Protein 6GV6 (pdb70)

Radius of gyration: 10.02 Å; Cα contacts (8 Å, |Δi|>4): 82; chains: 1; bounding box: 26×26×24 Å

Solvent-accessible surface area: 4052 Å² total; per-residue (Å²): 151,153,97,141,6,32,13,114,95,7,149,36,164,13,44,108,183,147,61,75,97,73,142,60,87,22,18,19,14,112,2,0,3,91,105,26,90,131,57,81,82,9,110,30,140,118,31,103,4,92,178,136

Sequence (52 aa):
NELRCGCPDCHCKVDPERVFNHDGEAYCSQACAEQHPNGEPCPAPDCHCERSNELRCGCPDCHCKVDPERVFNHDGEAYCSQACAEQHPNGEPCPAPDCHCERSNELRCGCPDCHCKVDPERVFNHDGEAYCSQACAEQHPNGEPCPAPDCHCERSNELRCGCPDCHCKVDPERVFNHDGEAYCSQACAEQHPNGEPCPAPDCHCERSNELRCGCPDCHCKVDPERVFNHDGEAYCSQACAEQHPNGEPCPAPDCHCERSNELRCGCPDCHCKVDPERVFNHDGEAYCSQACAEQHPNGEPCPAPDCHCERSNELRCGCPDCHCKVDPERVFNHDGEAYCSQACAEQHPNGEPCPAPDCHCERSNELRCGCPDCHCKVDPERVFNHDGEAYCSQACAEQHPNGEPCPAPDCHCERSNELRCGCPDCHCKVDPERVFNHDGEAYCSQACAEQHPNGEPCPAPDCHCERSNELRCGCPDCHCKVDPERVFNHDGEAYCSQACAEQHPNGEPCPAPDCHCERSNELRCGCPDCHCKVDPERVFNHDGEAYCSQACAEQHPNGEPCPAPDCHCERSNELRCGCPDCHCKVDPERVFNHDGEAYCSQACAEQHPNGEPCPAPDCHCERSNELRCGCPDCHCKVDPERVFNHDGEAYCSQACAEQHPNGEPCPAPDCHCERSNELRCGCPDCHCKVDPERVFNHDGEAYCSQACAEQHPNGEPCPAPDCHCERSNELRCGCPDCHCKVDPERVFNHDGEAYCSQACAEQHPNGEPCPAPDCHCERSNELRCGCPDCHCKVDPERVFNHDGEAYCSQACAEQHPNGEPCPAPDCHCERSNELRCGCPDCHCKVDPERVFNHDGEAYCSQACAEQHPNGEPCPAPDCHCERSNELRCGCPDCHCKVDPERVFNHDGEAYCSQACAEQHPNGEPCPAPDCHCERSNELRCGCPDCHCKVDPERVFNHDGEAYCSQACAEQHPNGEPCPAPDCHCERSNELRCGCPDCHCKVDPERVFNHDGEAYCSQACAEQHPNGEPCPAPDCHCERS

Foldseek 3Di:
DQFAAPFPFGGPDADPVRWDAAPNGTHRDVCVNVPNPVVDDDPDPPTCTPVD

Nearest PDB structures (foldseek):
  6gv6-assembly1_A  TM=9.788E-01  e=1.077E-09  Pseudomonas fluorescens Q2-87
  6gw8-assembly1_A  TM=8.543E-01  e=1.433E-07  Pseudomonas fluorescens Q2-87
  6grv-assembly1_A  TM=7.985E-01  e=1.243E-07  Pseudomonas fluorescens Q2-87
  6gv7-assembly1_A  TM=8.516E-01  e=5.508E-07  Pseudomonas fluorescens Q2-87
  2d8y-assembly1_A  TM=5.359E-01  e=3.754E+00  Homo sapiens

Structure (mmCIF, N/CA/C/O backbone):
data_6GV6
#
_entry.id   6GV6
#
loop_
_entity.id
_entity.type
_entity.pdbx_description
1 polymer metallothionein
2 non-polymer 'CADMIUM ION'
#
loop_
_atom_site.group_PDB
_atom_site.id
_atom_site.type_symbol
_atom_site.label_atom_id
_atom_site.label_alt_id
_atom_site.label_comp_id
_atom_site.label_asym_id
_atom_site.label_entity_id
_atom_site.label_seq_id
_atom_site.pdbx_PDB_ins_code
_atom_site.Cartn_x
_atom_site.Cartn_y
_atom_site.Cartn_z
_atom_site.occupancy
_atom_site.B_iso_or_equiv
_atom_site.auth_seq_id
_atom_site.auth_comp_id
_atom_site.auth_asym_id
_atom_site.auth_atom_id
_atom_site.pdbx_PDB_model_num
ATOM 1 N N . ASN A 1 1 ? 12.245 5.558 -9.675 1.00 0.00 1 ASN A N 1
ATOM 2 C CA . ASN A 1 1 ? 11.577 5.390 -10.997 1.00 0.00 1 ASN A CA 1
ATOM 3 C C . ASN A 1 1 ? 10.202 4.752 -10.835 1.00 0.00 1 ASN A C 1
ATOM 4 O O . ASN A 1 1 ? 9.448 4.635 -11.807 1.00 0.00 1 ASN A O 1
ATOM 14 N N . GLU A 1 2 ? 9.885 4.359 -9.590 1.00 0.00 2 GLU A N 1
ATOM 15 C CA . GLU A 1 2 ? 8.630 3.680 -9.257 1.00 0.00 2 GLU A CA 1
ATOM 16 C C . GLU A 1 2 ? 8.605 2.276 -9.866 1.00 0.00 2 GLU A C 1
ATOM 17 O O . GLU A 1 2 ? 8.570 2.120 -11.088 1.00 0.00 2 GLU A O 1
ATOM 29 N N . LEU A 1 3 ? 8.637 1.256 -9.002 1.00 0.00 3 LEU A N 1
ATOM 30 C CA . LEU A 1 3 ? 8.666 -0.134 -9.455 1.00 0.00 3 LEU A CA 1
ATOM 31 C C . LEU A 1 3 ? 7.479 -0.427 -10.355 1.00 0.00 3 LEU A C 1
ATOM 32 O O . LEU A 1 3 ? 6.318 -0.398 -9.919 1.00 0.00 3 LEU A O 1
ATOM 48 N N . ARG A 1 4 ? 7.781 -0.706 -11.602 1.00 0.00 4 ARG A N 1
ATOM 49 C CA . ARG A 1 4 ? 6.780 -0.920 -12.612 1.00 0.00 4 ARG A CA 1
ATOM 50 C C . ARG A 1 4 ? 7.011 -2.243 -13.326 1.00 0.00 4 ARG A C 1
ATOM 51 O O . ARG A 1 4 ? 8.132 -2.753 -13.365 1.00 0.00 4 ARG A O 1
ATOM 72 N N . CYS A 1 5 ? 5.952 -2.794 -13.873 1.00 0.00 5 CYS A N 1
ATOM 73 C CA . CYS A 1 5 ? 6.026 -4.047 -14.591 1.00 0.00 5 CYS A CA 1
ATOM 74 C C . CYS A 1 5 ? 6.556 -3.799 -16.011 1.00 0.00 5 CYS A C 1
ATOM 75 O O . CYS A 1 5 ? 6.256 -2.770 -16.618 1.00 0.00 5 CYS A O 1
ATOM 82 N N . GLY A 1 6 ? 7.369 -4.728 -16.516 1.00 0.00 6 GLY A N 1
ATOM 83 C CA . GLY A 1 6 ? 7.933 -4.602 -17.855 1.00 0.00 6 GLY A CA 1
ATOM 84 C C . GLY A 1 6 ? 6.894 -4.459 -18.970 1.00 0.00 6 GLY A C 1
ATOM 85 O O . GLY A 1 6 ? 7.192 -3.880 -20.016 1.00 0.00 6 GLY A O 1
ATOM 89 N N . CYS A 1 7 ? 5.684 -4.988 -18.762 1.00 0.00 7 CYS A N 1
ATOM 90 C CA . CYS A 1 7 ? 4.632 -4.885 -19.776 1.00 0.00 7 CYS A CA 1
ATOM 91 C C . CYS A 1 7 ? 4.325 -3.411 -20.103 1.00 0.00 7 CYS A C 1
ATOM 92 O O . CYS A 1 7 ? 4.437 -2.542 -19.239 1.00 0.00 7 CYS A O 1
ATOM 99 N N . PRO A 1 8 ? 3.892 -3.122 -21.352 1.00 0.00 8 PRO A N 1
ATOM 100 C CA . PRO A 1 8 ? 3.728 -1.740 -21.844 1.00 0.00 8 PRO A CA 1
ATOM 101 C C . PRO A 1 8 ? 2.609 -0.970 -21.155 1.00 0.00 8 PRO A C 1
ATOM 102 O O . PRO A 1 8 ? 2.611 0.261 -21.145 1.00 0.00 8 PRO A O 1
ATOM 113 N N . ASP A 1 9 ? 1.661 -1.682 -20.585 1.00 0.00 9 ASP A N 1
ATOM 114 C CA . ASP A 1 9 ? 0.534 -1.034 -19.933 1.00 0.00 9 ASP A CA 1
ATOM 115 C C . ASP A 1 9 ? 0.188 -1.752 -18.640 1.00 0.00 9 ASP A C 1
ATOM 116 O O . ASP A 1 9 ? -0.959 -1.766 -18.204 1.00 0.00 9 ASP A O 1
ATOM 125 N N . CYS A 1 10 ? 1.187 -2.332 -18.018 1.00 0.00 10 CYS A N 1
ATOM 126 C CA . CYS A 1 10 ? 0.975 -3.058 -16.788 1.00 0.00 10 CYS A CA 1
ATOM 127 C C . CYS A 1 10 ? 1.738 -2.389 -15.656 1.00 0.00 10 CYS A C 1
ATOM 128 O O . CYS A 1 10 ? 2.871 -1.941 -15.838 1.00 0.00 10 CYS A O 1
ATOM 135 N N . HIS A 1 11 ? 1.116 -2.309 -14.496 1.00 0.00 11 HIS A N 1
ATOM 136 C CA . HIS A 1 11 ? 1.717 -1.629 -13.360 1.00 0.00 11 HIS A CA 1
ATOM 137 C C . HIS A 1 11 ? 1.255 -2.225 -12.036 1.00 0.00 11 HIS A C 1
ATOM 138 O O . HIS A 1 11 ? 1.108 -1.510 -11.041 1.00 0.00 11 HIS A O 1
ATOM 152 N N . CYS A 1 12 ? 1.041 -3.535 -12.020 1.00 0.00 12 CYS A N 1
ATOM 153 C CA . CYS A 1 12 ? 0.640 -4.221 -10.797 1.00 0.00 12 CYS A CA 1
ATOM 154 C C . CYS A 1 12 ? 1.748 -4.153 -9.750 1.00 0.00 12 CYS A C 1
ATOM 155 O O . CYS A 1 12 ? 2.918 -3.940 -10.080 1.00 0.00 12 CYS A O 1
ATOM 162 N N . LYS A 1 13 ? 1.371 -4.333 -8.502 1.00 0.00 13 LYS A N 1
ATOM 163 C CA . LYS A 1 13 ? 2.299 -4.286 -7.401 1.00 0.00 13 LYS A CA 1
ATOM 164 C C . LYS A 1 13 ? 3.269 -5.461 -7.455 1.00 0.00 13 LYS A C 1
ATOM 165 O O . LYS A 1 13 ? 2.856 -6.625 -7.479 1.00 0.00 13 LYS A O 1
ATOM 184 N N . VAL A 1 14 ? 4.546 -5.145 -7.474 1.00 0.00 14 VAL A N 1
ATOM 185 C CA . VAL A 1 14 ? 5.592 -6.144 -7.547 1.00 0.00 14 VAL A CA 1
ATOM 186 C C . VAL A 1 14 ? 6.233 -6.338 -6.155 1.00 0.00 14 VAL A C 1
ATOM 187 O O . VAL A 1 14 ? 6.519 -5.362 -5.459 1.00 0.00 14 VAL A O 1
ATOM 200 N N . ASP A 1 15 ? 6.428 -7.593 -5.747 1.00 0.00 15 ASP A N 1
ATOM 201 C CA . ASP A 1 15 ? 7.012 -7.902 -4.427 1.00 0.00 15 ASP A CA 1
ATOM 202 C C . ASP A 1 15 ? 8.436 -8.417 -4.566 1.00 0.00 15 ASP A C 1
ATOM 203 O O . ASP A 1 15 ? 8.669 -9.398 -5.255 1.00 0.00 15 ASP A O 1
ATOM 212 N N . PRO A 1 16 ? 9.409 -7.758 -3.893 1.00 0.00 16 PRO A N 1
ATOM 213 C CA . PRO A 1 16 ? 10.840 -8.129 -3.959 1.00 0.00 16 PRO A CA 1
ATOM 214 C C . PRO A 1 16 ? 11.134 -9.618 -3.669 1.00 0.00 16 PRO A C 1
ATOM 215 O O . PRO A 1 16 ? 11.983 -10.219 -4.323 1.00 0.00 16 PRO A O 1
ATOM 226 N N . GLU A 1 17 ? 10.432 -10.214 -2.707 1.00 0.00 17 GLU A N 1
ATOM 227 C CA . GLU A 1 17 ? 10.705 -11.618 -2.336 1.00 0.00 17 GLU A CA 1
ATOM 228 C C . GLU A 1 17 ? 10.261 -12.609 -3.412 1.00 0.00 17 GLU A C 1
ATOM 229 O O . GLU A 1 17 ? 10.652 -13.775 -3.387 1.00 0.00 17 GLU A O 1
ATOM 241 N N . ARG A 1 18 ? 9.452 -12.152 -4.346 1.00 0.00 18 ARG A N 1
ATOM 242 C CA . ARG A 1 18 ? 8.978 -13.013 -5.426 1.00 0.00 18 ARG A CA 1
ATOM 243 C C . ARG A 1 18 ? 9.009 -12.263 -6.742 1.00 0.00 18 ARG A C 1
ATOM 244 O O . ARG A 1 18 ? 8.246 -12.556 -7.651 1.00 0.00 18 ARG A O 1
ATOM 265 N N . VAL A 1 19 ? 9.896 -11.301 -6.836 1.00 0.00 19 VAL A N 1
ATOM 266 C CA . VAL A 1 19 ? 10.014 -10.498 -8.027 1.00 0.00 19 VAL A CA 1
ATOM 267 C C . VAL A 1 19 ? 10.532 -11.338 -9.177 1.00 0.00 19 VAL A C 1
ATOM 268 O O . VAL A 1 19 ? 11.532 -12.049 -9.046 1.00 0.00 19 VAL A O 1
ATOM 281 N N . PHE A 1 20 ? 9.830 -11.305 -10.278 1.00 0.00 20 PHE A N 1
ATOM 282 C CA . PHE A 1 20 ? 10.259 -12.033 -11.431 1.00 0.00 20 PHE A CA 1
ATOM 283 C C . PHE A 1 20 ? 11.084 -11.146 -12.321 1.00 0.00 20 PHE A C 1
ATOM 284 O O . PHE A 1 20 ? 10.567 -10.241 -12.977 1.00 0.00 20 PHE A O 1
ATOM 301 N N . ASN A 1 21 ? 12.368 -11.403 -12.320 1.00 0.00 21 ASN A N 1
ATOM 302 C CA . ASN A 1 21 ? 13.302 -10.656 -13.119 1.00 0.00 21 ASN A CA 1
ATOM 303 C C . ASN A 1 21 ? 13.570 -11.400 -14.393 1.00 0.00 21 ASN A C 1
ATOM 304 O O . ASN A 1 21 ? 14.172 -12.474 -14.379 1.00 0.00 21 ASN A O 1
ATOM 315 N N . HIS A 1 22 ? 13.130 -10.855 -15.486 1.00 0.00 22 HIS A N 1
ATOM 316 C CA . HIS A 1 22 ? 13.331 -11.498 -16.748 1.00 0.00 22 HIS A CA 1
ATOM 317 C C . HIS A 1 22 ? 14.003 -10.549 -17.706 1.00 0.00 22 HIS A C 1
ATOM 318 O O . HIS A 1 22 ? 13.452 -9.500 -18.054 1.00 0.00 22 HIS A O 1
ATOM 332 N N . ASP A 1 23 ? 15.210 -10.916 -18.102 1.00 0.00 23 ASP A N 1
ATOM 333 C CA . ASP A 1 23 ? 16.052 -10.113 -18.984 1.00 0.00 23 ASP A CA 1
ATOM 334 C C . ASP A 1 23 ? 16.412 -8.793 -18.301 1.00 0.00 23 ASP A C 1
ATOM 335 O O . ASP A 1 23 ? 16.642 -7.772 -18.949 1.00 0.00 23 ASP A O 1
ATOM 344 N N . GLY A 1 24 ? 16.452 -8.835 -16.975 1.00 0.00 24 GLY A N 1
ATOM 345 C CA . GLY A 1 24 ? 16.831 -7.676 -16.193 1.00 0.00 24 GLY A CA 1
ATOM 346 C C . GLY A 1 24 ? 15.663 -6.783 -15.816 1.00 0.00 24 GLY A C 1
ATOM 347 O O . GLY A 1 24 ? 15.863 -5.707 -15.254 1.00 0.00 24 GLY A O 1
ATOM 351 N N . GLU A 1 25 ? 14.450 -7.214 -16.117 1.00 0.00 25 GLU A N 1
ATOM 352 C CA . GLU A 1 25 ? 13.267 -6.421 -15.796 1.00 0.00 25 GLU A CA 1
ATOM 353 C C . GLU A 1 25 ? 12.350 -7.130 -14.833 1.00 0.00 25 GLU A C 1
ATOM 354 O O . GLU A 1 25 ? 12.268 -8.354 -14.831 1.00 0.00 25 GLU A O 1
ATOM 366 N N . ALA A 1 26 ? 11.656 -6.351 -14.026 1.00 0.00 26 ALA A N 1
ATOM 367 C CA . ALA A 1 26 ? 10.736 -6.882 -13.043 1.00 0.00 26 ALA A CA 1
ATOM 368 C C . ALA A 1 26 ? 9.326 -6.967 -13.609 1.00 0.00 26 ALA A C 1
ATOM 369 O O . ALA A 1 26 ? 8.905 -6.118 -14.401 1.00 0.00 26 ALA A O 1
ATOM 376 N N . TYR A 1 27 ? 8.611 -8.001 -13.218 1.00 0.00 27 TYR A N 1
ATOM 377 C CA . TYR A 1 27 ? 7.240 -8.205 -13.648 1.00 0.00 27 TYR A CA 1
ATOM 378 C C . TYR A 1 27 ? 6.387 -8.615 -12.454 1.00 0.00 27 TYR A C 1
ATOM 379 O O . TYR A 1 27 ? 6.914 -9.127 -11.462 1.00 0.00 27 TYR A O 1
ATOM 397 N N . CYS A 1 28 ? 5.078 -8.395 -12.544 1.00 0.00 28 CYS A N 1
ATOM 398 C CA . CYS A 1 28 ? 4.177 -8.717 -11.439 1.00 0.00 28 CYS A CA 1
ATOM 399 C C . CYS A 1 28 ? 3.939 -10.216 -11.336 1.00 0.00 28 CYS A C 1
ATOM 400 O O . CYS A 1 28 ? 3.720 -10.751 -10.246 1.00 0.00 28 CYS A O 1
ATOM 407 N N . SER A 1 29 ? 3.989 -10.887 -12.466 1.00 0.00 29 SER A N 1
ATOM 408 C CA . SER A 1 29 ? 3.744 -12.305 -12.519 1.00 0.00 29 SER A CA 1
ATOM 409 C C . SER A 1 29 ? 4.704 -12.978 -13.485 1.00 0.00 29 SER A C 1
ATOM 410 O O . SER A 1 29 ? 5.331 -12.313 -14.322 1.00 0.00 29 SER A O 1
ATOM 418 N N . GLN A 1 30 ? 4.811 -14.301 -13.372 1.00 0.00 30 GLN A N 1
ATOM 419 C CA . GLN A 1 30 ? 5.650 -15.088 -14.260 1.00 0.00 30 GLN A CA 1
ATOM 420 C C . GLN A 1 30 ? 5.114 -15.019 -15.690 1.00 0.00 30 GLN A C 1
ATOM 421 O O . GLN A 1 30 ? 5.851 -15.209 -16.655 1.00 0.00 30 GLN A O 1
ATOM 435 N N . ALA A 1 31 ? 3.826 -14.704 -15.804 1.00 0.00 31 ALA A N 1
ATOM 436 C CA . ALA A 1 31 ? 3.170 -14.576 -17.091 1.00 0.00 31 ALA A CA 1
ATOM 437 C C . ALA A 1 31 ? 3.744 -13.406 -17.895 1.00 0.00 31 ALA A C 1
ATOM 438 O O . ALA A 1 31 ? 4.189 -13.585 -19.021 1.00 0.00 31 ALA A O 1
ATOM 445 N N . CYS A 1 32 ? 3.749 -12.217 -17.298 1.00 0.00 32 CYS A N 1
ATOM 446 C CA . CYS A 1 32 ? 4.249 -11.010 -17.974 1.00 0.00 32 CYS A CA 1
ATOM 447 C C . CYS A 1 32 ? 5.725 -11.149 -18.315 1.00 0.00 32 CYS A C 1
ATOM 448 O O . CYS A 1 32 ? 6.176 -10.678 -19.354 1.00 0.00 32 CYS A O 1
ATOM 455 N N . ALA A 1 33 ? 6.467 -11.813 -17.436 1.00 0.00 33 ALA A N 1
ATOM 456 C CA . ALA A 1 33 ? 7.901 -12.006 -17.618 1.00 0.00 33 ALA A CA 1
ATOM 457 C C . ALA A 1 33 ? 8.207 -12.742 -18.911 1.00 0.00 33 ALA A C 1
ATOM 458 O O . ALA A 1 33 ? 9.122 -12.377 -19.644 1.00 0.00 33 ALA A O 1
ATOM 465 N N . GLU A 1 34 ? 7.422 -13.757 -19.186 1.00 0.00 34 GLU A N 1
ATOM 466 C CA . GLU A 1 34 ? 7.619 -14.599 -20.351 1.00 0.00 34 GLU A CA 1
ATOM 467 C C . GLU A 1 34 ? 6.697 -14.208 -21.509 1.00 0.00 34 GLU A C 1
ATOM 468 O O . GLU A 1 34 ? 6.509 -14.983 -22.449 1.00 0.00 34 GLU A O 1
ATOM 480 N N . GLN A 1 35 ? 6.127 -13.003 -21.436 1.00 0.00 35 GLN A N 1
ATOM 481 C CA . GLN A 1 35 ? 5.231 -12.489 -22.488 1.00 0.00 35 GLN A CA 1
ATOM 482 C C . GLN A 1 35 ? 3.984 -13.366 -22.649 1.00 0.00 35 GLN A C 1
ATOM 483 O O . GLN A 1 35 ? 3.411 -13.464 -23.736 1.00 0.00 35 GLN A O 1
ATOM 497 N N . HIS A 1 36 ? 3.562 -13.971 -21.543 1.00 0.00 36 HIS A N 1
ATOM 498 C CA . HIS A 1 36 ? 2.360 -14.821 -21.480 1.00 0.00 36 HIS A CA 1
ATOM 499 C C . HIS A 1 36 ? 2.460 -16.025 -22.433 1.00 0.00 36 HIS A C 1
ATOM 500 O O . HIS A 1 36 ? 1.695 -16.132 -23.387 1.00 0.00 36 HIS A O 1
ATOM 514 N N . PRO A 1 37 ? 3.401 -16.953 -22.166 1.00 0.00 37 PRO A N 1
ATOM 515 C CA . PRO A 1 37 ? 3.624 -18.141 -23.012 1.00 0.00 37 PRO A CA 1
ATOM 516 C C . PRO A 1 37 ? 2.463 -19.127 -22.929 1.00 0.00 37 PRO A C 1
ATOM 517 O O . PRO A 1 37 ? 1.992 -19.637 -23.942 1.00 0.00 37 PRO A O 1
ATOM 528 N N . ASN A 1 38 ? 1.989 -19.369 -21.711 1.00 0.00 38 ASN A N 1
ATOM 529 C CA . ASN A 1 38 ? 0.859 -20.269 -21.483 1.00 0.00 38 ASN A CA 1
ATOM 530 C C . ASN A 1 38 ? -0.448 -19.596 -21.868 1.00 0.00 38 ASN A C 1
ATOM 531 O O . ASN A 1 38 ? -1.524 -20.151 -21.673 1.00 0.00 38 ASN A O 1
ATOM 542 N N . GLY A 1 39 ? -0.342 -18.385 -22.402 1.00 0.00 39 GLY A N 1
ATOM 543 C CA . GLY A 1 39 ? -1.511 -17.643 -22.820 1.00 0.00 39 GLY A CA 1
ATOM 544 C C . GLY A 1 39 ? -2.253 -17.047 -21.653 1.00 0.00 39 GLY A C 1
ATOM 545 O O . GLY A 1 39 ? -3.335 -16.483 -21.816 1.00 0.00 39 GLY A O 1
ATOM 549 N N . GLU A 1 40 ? -1.668 -17.154 -20.474 1.00 0.00 40 GLU A N 1
ATOM 550 C CA . GLU A 1 40 ? -2.293 -16.656 -19.277 1.00 0.00 40 GLU A CA 1
ATOM 551 C C . GLU A 1 40 ? -1.900 -15.212 -19.000 1.00 0.00 40 GLU A C 1
ATOM 552 O O . GLU A 1 40 ? -0.717 -14.882 -18.929 1.00 0.00 40 GLU A O 1
ATOM 564 N N . PRO A 1 41 ? -2.887 -14.329 -18.896 1.00 0.00 41 PRO A N 1
ATOM 565 C CA . PRO A 1 41 ? -2.675 -12.938 -18.493 1.00 0.00 41 PRO A CA 1
ATOM 566 C C . PRO A 1 41 ? -2.271 -12.865 -17.017 1.00 0.00 41 PRO A C 1
ATOM 567 O O . PRO A 1 41 ? -2.121 -13.899 -16.355 1.00 0.00 41 PRO A O 1
ATOM 578 N N . CYS A 1 42 ? -2.101 -11.673 -16.499 1.00 0.00 42 CYS A N 1
ATOM 579 C CA . CYS A 1 42 ? -1.701 -11.530 -15.118 1.00 0.00 42 CYS A CA 1
ATOM 580 C C . CYS A 1 42 ? -2.933 -11.616 -14.185 1.00 0.00 42 CYS A C 1
ATOM 581 O O . CYS A 1 42 ? -4.072 -11.476 -14.641 1.00 0.00 42 CYS A O 1
ATOM 588 N N . PRO A 1 43 ? -2.709 -11.896 -12.875 1.00 0.00 43 PRO A N 1
ATOM 589 C CA . PRO A 1 43 ? -3.783 -12.061 -11.863 1.00 0.00 43 PRO A CA 1
ATOM 590 C C . PRO A 1 43 ? -4.866 -10.972 -11.886 1.00 0.00 43 PRO A C 1
ATOM 591 O O . PRO A 1 43 ? -6.021 -11.240 -11.548 1.00 0.00 43 PRO A O 1
ATOM 602 N N . ALA A 1 44 ? -4.491 -9.754 -12.256 1.00 0.00 44 ALA A N 1
ATOM 603 C CA . ALA A 1 44 ? -5.440 -8.644 -12.322 1.00 0.00 44 ALA A CA 1
ATOM 604 C C . ALA A 1 44 ? -6.506 -8.922 -13.377 1.00 0.00 44 ALA A C 1
ATOM 605 O O . ALA A 1 44 ? -6.202 -8.972 -14.571 1.00 0.00 44 ALA A O 1
ATOM 612 N N . PRO A 1 45 ? -7.782 -9.097 -12.967 1.00 0.00 45 PRO A N 1
ATOM 613 C CA . PRO A 1 45 ? -8.845 -9.436 -13.897 1.00 0.00 45 PRO A CA 1
ATOM 614 C C . PRO A 1 45 ? -9.341 -8.232 -14.693 1.00 0.00 45 PRO A C 1
ATOM 615 O O . PRO A 1 45 ? -10.160 -8.374 -15.602 1.00 0.00 45 PRO A O 1
ATOM 626 N N . ASP A 1 46 ? -8.851 -7.053 -14.350 1.00 0.00 46 ASP A N 1
ATOM 627 C CA . ASP A 1 46 ? -9.273 -5.833 -15.032 1.00 0.00 46 ASP A CA 1
ATOM 628 C C . ASP A 1 46 ? -8.130 -5.220 -15.853 1.00 0.00 46 ASP A C 1
ATOM 629 O O . ASP A 1 46 ? -8.292 -4.177 -16.492 1.00 0.00 46 ASP A O 1
ATOM 638 N N . CYS A 1 47 ? -6.982 -5.869 -15.852 1.00 0.00 47 CYS A N 1
ATOM 639 C CA . CYS A 1 47 ? -5.837 -5.347 -16.582 1.00 0.00 47 CYS A CA 1
ATOM 640 C C . CYS A 1 47 ? -5.956 -5.680 -18.071 1.00 0.00 47 CYS A C 1
ATOM 641 O O . CYS A 1 47 ? -6.569 -6.684 -18.446 1.00 0.00 47 CYS A O 1
ATOM 648 N N . HIS A 1 48 ? -5.379 -4.836 -18.918 1.00 0.00 48 HIS A N 1
ATOM 649 C CA . HIS A 1 48 ? -5.487 -5.011 -20.364 1.00 0.00 48 HIS A CA 1
ATOM 650 C C . HIS A 1 48 ? -4.118 -5.080 -21.033 1.00 0.00 48 HIS A C 1
ATOM 651 O O . HIS A 1 48 ? -4.000 -4.838 -22.240 1.00 0.00 48 HIS A O 1
ATOM 666 N N . CYS A 1 49 ? -3.091 -5.425 -20.270 1.00 0.00 49 CYS A N 1
ATOM 667 C CA . CYS A 1 49 ? -1.745 -5.531 -20.823 1.00 0.00 49 CYS A CA 1
ATOM 668 C C . CYS A 1 49 ? -1.695 -6.647 -21.864 1.00 0.00 49 CYS A C 1
ATOM 669 O O . CYS A 1 49 ? -2.315 -7.697 -21.679 1.00 0.00 49 CYS A O 1
ATOM 676 N N . GLU A 1 50 ? -1.000 -6.390 -22.983 1.00 0.00 50 GLU A N 1
ATOM 677 C CA . GLU A 1 50 ? -0.862 -7.363 -24.091 1.00 0.00 50 GLU A CA 1
ATOM 678 C C . GLU A 1 50 ? -2.193 -7.598 -24.828 1.00 0.00 50 GLU A C 1
ATOM 679 O O . GLU A 1 50 ? -2.200 -8.029 -25.979 1.00 0.00 50 GLU A O 1
ATOM 691 N N . ARG A 1 51 ? -3.311 -7.315 -24.158 1.00 0.00 51 ARG A N 1
ATOM 692 C CA . ARG A 1 51 ? -4.625 -7.464 -24.761 1.00 0.00 51 ARG A CA 1
ATOM 693 C C . ARG A 1 51 ? -4.809 -6.434 -25.853 1.00 0.00 51 ARG A C 1
ATOM 694 O O . ARG A 1 51 ? -5.124 -6.767 -26.993 1.00 0.00 51 ARG A O 1
ATOM 715 N N . SER A 1 52 ? -4.611 -5.183 -25.496 1.00 0.00 52 SER A N 1
ATOM 716 C CA . SER A 1 52 ? -4.731 -4.097 -26.443 1.00 0.00 52 SER A CA 1
ATOM 717 C C . SER A 1 52 ? -3.380 -3.807 -27.096 1.00 0.00 52 SER A C 1
ATOM 718 O O . SER A 1 52 ? -2.943 -4.634 -27.949 1.00 0.00 52 SER A O 1
ATOM 730 N N . ASN A 1 1 ? 10.980 5.625 -8.519 1.00 0.00 1 ASN A N 2
ATOM 731 C CA . ASN A 1 1 ? 10.768 4.842 -7.271 1.00 0.00 1 ASN A CA 2
ATOM 732 C C . ASN A 1 1 ? 9.685 3.796 -7.475 1.00 0.00 1 ASN A C 2
ATOM 733 O O . ASN A 1 1 ? 9.736 2.699 -6.906 1.00 0.00 1 ASN A O 2
ATOM 743 N N . GLU A 1 2 ? 8.704 4.140 -8.280 1.00 0.00 2 GLU A N 2
ATOM 744 C CA . GLU A 1 2 ? 7.598 3.250 -8.552 1.00 0.00 2 GLU A CA 2
ATOM 745 C C . GLU A 1 2 ? 8.032 2.133 -9.484 1.00 0.00 2 GLU A C 2
ATOM 746 O O . GLU A 1 2 ? 8.266 2.361 -10.675 1.00 0.00 2 GLU A O 2
ATOM 758 N N . LEU A 1 3 ? 8.159 0.936 -8.931 1.00 0.00 3 LEU A N 2
ATOM 759 C CA . LEU A 1 3 ? 8.570 -0.221 -9.698 1.00 0.00 3 LEU A CA 2
ATOM 760 C C . LEU A 1 3 ? 7.485 -0.563 -10.707 1.00 0.00 3 LEU A C 2
ATOM 761 O O . LEU A 1 3 ? 6.364 -0.935 -10.341 1.00 0.00 3 LEU A O 2
ATOM 777 N N . ARG A 1 4 ? 7.818 -0.423 -11.962 1.00 0.00 4 ARG A N 2
ATOM 778 C CA . ARG A 1 4 ? 6.882 -0.656 -13.037 1.00 0.00 4 ARG A CA 2
ATOM 779 C C . ARG A 1 4 ? 7.127 -2.001 -13.686 1.00 0.00 4 ARG A C 2
ATOM 780 O O . ARG A 1 4 ? 8.263 -2.473 -13.760 1.00 0.00 4 ARG A O 2
ATOM 801 N N . CYS A 1 5 ? 6.064 -2.618 -14.144 1.00 0.00 5 CYS A N 2
ATOM 802 C CA . CYS A 1 5 ? 6.162 -3.889 -14.814 1.00 0.00 5 CYS A CA 2
ATOM 803 C C . CYS A 1 5 ? 6.705 -3.685 -16.228 1.00 0.00 5 CYS A C 2
ATOM 804 O O . CYS A 1 5 ? 6.457 -2.645 -16.850 1.00 0.00 5 CYS A O 2
ATOM 811 N N . GLY A 1 6 ? 7.454 -4.667 -16.721 1.00 0.00 6 GLY A N 2
ATOM 812 C CA . GLY A 1 6 ? 8.049 -4.577 -18.043 1.00 0.00 6 GLY A CA 2
ATOM 813 C C . GLY A 1 6 ? 7.040 -4.520 -19.191 1.00 0.00 6 GLY A C 2
ATOM 814 O O . GLY A 1 6 ? 7.416 -4.200 -20.322 1.00 0.00 6 GLY A O 2
ATOM 818 N N . CYS A 1 7 ? 5.776 -4.853 -18.919 1.00 0.00 7 CYS A N 2
ATOM 819 C CA . CYS A 1 7 ? 4.734 -4.780 -19.947 1.00 0.00 7 CYS A CA 2
ATOM 820 C C . CYS A 1 7 ? 4.461 -3.313 -20.326 1.00 0.00 7 CYS A C 2
ATOM 821 O O . CYS A 1 7 ? 4.742 -2.403 -19.541 1.00 0.00 7 CYS A O 2
ATOM 828 N N . PRO A 1 8 ? 3.905 -3.061 -21.534 1.00 0.00 8 PRO A N 2
ATOM 829 C CA . PRO A 1 8 ? 3.632 -1.697 -22.013 1.00 0.00 8 PRO A CA 2
ATOM 830 C C . PRO A 1 8 ? 2.673 -0.951 -21.093 1.00 0.00 8 PRO A C 2
ATOM 831 O O . PRO A 1 8 ? 2.951 0.167 -20.664 1.00 0.00 8 PRO A O 2
ATOM 842 N N . ASP A 1 9 ? 1.556 -1.578 -20.783 1.00 0.00 9 ASP A N 2
ATOM 843 C CA . ASP A 1 9 ? 0.573 -0.979 -19.906 1.00 0.00 9 ASP A CA 2
ATOM 844 C C . ASP A 1 9 ? 0.137 -1.967 -18.853 1.00 0.00 9 ASP A C 2
ATOM 845 O O . ASP A 1 9 ? -0.889 -2.630 -18.986 1.00 0.00 9 ASP A O 2
ATOM 854 N N . CYS A 1 10 ? 0.944 -2.100 -17.837 1.00 0.00 10 CYS A N 2
ATOM 855 C CA . CYS A 1 10 ? 0.645 -2.984 -16.746 1.00 0.00 10 CYS A CA 2
ATOM 856 C C . CYS A 1 10 ? 0.965 -2.289 -15.431 1.00 0.00 10 CYS A C 2
ATOM 857 O O . CYS A 1 10 ? 2.021 -1.665 -15.292 1.00 0.00 10 CYS A O 2
ATOM 864 N N . HIS A 1 11 ? 0.046 -2.369 -14.476 1.00 0.00 11 HIS A N 2
ATOM 865 C CA . HIS A 1 11 ? 0.210 -1.672 -13.201 1.00 0.00 11 HIS A CA 2
ATOM 866 C C . HIS A 1 11 ? -0.182 -2.589 -12.053 1.00 0.00 11 HIS A C 2
ATOM 867 O O . HIS A 1 11 ? -1.365 -2.707 -11.731 1.00 0.00 11 HIS A O 2
ATOM 881 N N . CYS A 1 12 ? 0.795 -3.244 -11.443 1.00 0.00 12 CYS A N 2
ATOM 882 C CA . CYS A 1 12 ? 0.514 -4.170 -10.353 1.00 0.00 12 CYS A CA 2
ATOM 883 C C . CYS A 1 12 ? 1.585 -4.123 -9.276 1.00 0.00 12 CYS A C 2
ATOM 884 O O . CYS A 1 12 ? 2.699 -3.654 -9.513 1.00 0.00 12 CYS A O 2
ATOM 891 N N . LYS A 1 13 ? 1.230 -4.602 -8.088 1.00 0.00 13 LYS A N 2
ATOM 892 C CA . LYS A 1 13 ? 2.143 -4.643 -6.951 1.00 0.00 13 LYS A CA 2
ATOM 893 C C . LYS A 1 13 ? 3.313 -5.603 -7.201 1.00 0.00 13 LYS A C 2
ATOM 894 O O . LYS A 1 13 ? 3.131 -6.821 -7.276 1.00 0.00 13 LYS A O 2
ATOM 913 N N . VAL A 1 14 ? 4.503 -5.044 -7.346 1.00 0.00 14 VAL A N 2
ATOM 914 C CA . VAL A 1 14 ? 5.706 -5.835 -7.558 1.00 0.00 14 VAL A CA 2
ATOM 915 C C . VAL A 1 14 ? 6.590 -5.780 -6.312 1.00 0.00 14 VAL A C 2
ATOM 916 O O . VAL A 1 14 ? 7.060 -4.709 -5.919 1.00 0.00 14 VAL A O 2
ATOM 929 N N . ASP A 1 15 ? 6.794 -6.926 -5.696 1.00 0.00 15 ASP A N 2
ATOM 930 C CA . ASP A 1 15 ? 7.582 -7.021 -4.467 1.00 0.00 15 ASP A CA 2
ATOM 931 C C . ASP A 1 15 ? 9.003 -7.469 -4.786 1.00 0.00 15 ASP A C 2
ATOM 932 O O . ASP A 1 15 ? 9.175 -8.392 -5.547 1.00 0.00 15 ASP A O 2
ATOM 941 N N . PRO A 1 16 ? 10.048 -6.828 -4.208 1.00 0.00 16 PRO A N 2
ATOM 942 C CA . PRO A 1 16 ? 11.442 -7.237 -4.440 1.00 0.00 16 PRO A CA 2
ATOM 943 C C . PRO A 1 16 ? 11.749 -8.623 -3.853 1.00 0.00 16 PRO A C 2
ATOM 944 O O . PRO A 1 16 ? 12.646 -9.323 -4.327 1.00 0.00 16 PRO A O 2
ATOM 955 N N . GLU A 1 17 ? 10.993 -9.014 -2.834 1.00 0.00 17 GLU A N 2
ATOM 956 C CA . GLU A 1 17 ? 11.187 -10.302 -2.178 1.00 0.00 17 GLU A CA 2
ATOM 957 C C . GLU A 1 17 ? 10.674 -11.438 -3.071 1.00 0.00 17 GLU A C 2
ATOM 958 O O . GLU A 1 17 ? 11.200 -12.550 -3.045 1.00 0.00 17 GLU A O 2
ATOM 970 N N . ARG A 1 18 ? 9.659 -11.141 -3.878 1.00 0.00 18 ARG A N 2
ATOM 971 C CA . ARG A 1 18 ? 9.091 -12.129 -4.798 1.00 0.00 18 ARG A CA 2
ATOM 972 C C . ARG A 1 18 ? 9.041 -11.584 -6.219 1.00 0.00 18 ARG A C 2
ATOM 973 O O . ARG A 1 18 ? 8.162 -11.937 -6.998 1.00 0.00 18 ARG A O 2
ATOM 994 N N . VAL A 1 19 ? 10.002 -10.751 -6.555 1.00 0.00 19 VAL A N 2
ATOM 995 C CA . VAL A 1 19 ? 10.047 -10.127 -7.864 1.00 0.00 19 VAL A CA 2
ATOM 996 C C . VAL A 1 19 ? 10.446 -11.129 -8.931 1.00 0.00 19 VAL A C 2
ATOM 997 O O . VAL A 1 19 ? 11.342 -11.955 -8.725 1.00 0.00 19 VAL A O 2
ATOM 1010 N N . PHE A 1 20 ? 9.759 -11.086 -10.047 1.00 0.00 20 PHE A N 2
ATOM 1011 C CA . PHE A 1 20 ? 10.070 -11.960 -11.141 1.00 0.00 20 PHE A CA 2
ATOM 1012 C C . PHE A 1 20 ? 10.972 -11.248 -12.118 1.00 0.00 20 PHE A C 2
ATOM 1013 O O . PHE A 1 20 ? 10.542 -10.341 -12.833 1.00 0.00 20 PHE A O 2
ATOM 1030 N N . ASN A 1 21 ? 12.223 -11.649 -12.133 1.00 0.00 21 ASN A N 2
ATOM 1031 C CA . ASN A 1 21 ? 13.202 -11.057 -13.016 1.00 0.00 21 ASN A CA 2
ATOM 1032 C C . ASN A 1 21 ? 13.421 -11.956 -14.201 1.00 0.00 21 ASN A C 2
ATOM 1033 O O . ASN A 1 21 ? 13.937 -13.061 -14.064 1.00 0.00 21 ASN A O 2
ATOM 1044 N N . HIS A 1 22 ? 13.026 -11.498 -15.351 1.00 0.00 22 HIS A N 2
ATOM 1045 C CA . HIS A 1 22 ? 13.184 -12.270 -16.557 1.00 0.00 22 HIS A CA 2
ATOM 1046 C C . HIS A 1 22 ? 13.674 -11.363 -17.664 1.00 0.00 22 HIS A C 2
ATOM 1047 O O . HIS A 1 22 ? 13.148 -10.263 -17.844 1.00 0.00 22 HIS A O 2
ATOM 1061 N N . ASP A 1 23 ? 14.705 -11.809 -18.376 1.00 0.00 23 ASP A N 2
ATOM 1062 C CA . ASP A 1 23 ? 15.318 -11.027 -19.457 1.00 0.00 23 ASP A CA 2
ATOM 1063 C C . ASP A 1 23 ? 15.927 -9.733 -18.895 1.00 0.00 23 ASP A C 2
ATOM 1064 O O . ASP A 1 23 ? 16.151 -8.761 -19.611 1.00 0.00 23 ASP A O 2
ATOM 1073 N N . GLY A 1 24 ? 16.209 -9.744 -17.598 1.00 0.00 24 GLY A N 2
ATOM 1074 C CA . GLY A 1 24 ? 16.797 -8.588 -16.950 1.00 0.00 24 GLY A CA 2
ATOM 1075 C C . GLY A 1 24 ? 15.767 -7.552 -16.537 1.00 0.00 24 GLY A C 2
ATOM 1076 O O . GLY A 1 24 ? 16.124 -6.457 -16.092 1.00 0.00 24 GLY A O 2
ATOM 1080 N N . GLU A 1 25 ? 14.499 -7.885 -16.677 1.00 0.00 25 GLU A N 2
ATOM 1081 C CA . GLU A 1 25 ? 13.426 -6.971 -16.318 1.00 0.00 25 GLU A CA 2
ATOM 1082 C C . GLU A 1 25 ? 12.520 -7.558 -15.254 1.00 0.00 25 GLU A C 2
ATOM 1083 O O . GLU A 1 25 ? 12.397 -8.778 -15.133 1.00 0.00 25 GLU A O 2
ATOM 1095 N N . ALA A 1 26 ? 11.899 -6.684 -14.482 1.00 0.00 26 ALA A N 2
ATOM 1096 C CA . ALA A 1 26 ? 11.016 -7.092 -13.410 1.00 0.00 26 ALA A CA 2
ATOM 1097 C C . ALA A 1 26 ? 9.564 -7.085 -13.866 1.00 0.00 26 ALA A C 2
ATOM 1098 O O . ALA A 1 26 ? 9.120 -6.168 -14.564 1.00 0.00 26 ALA A O 2
ATOM 1105 N N . TYR A 1 27 ? 8.836 -8.114 -13.483 1.00 0.00 27 TYR A N 2
ATOM 1106 C CA . TYR A 1 27 ? 7.432 -8.238 -13.832 1.00 0.00 27 TYR A CA 2
ATOM 1107 C C . TYR A 1 27 ? 6.621 -8.630 -12.604 1.00 0.00 27 TYR A C 2
ATOM 1108 O O . TYR A 1 27 ? 7.181 -9.115 -11.616 1.00 0.00 27 TYR A O 2
ATOM 1126 N N . CYS A 1 28 ? 5.311 -8.420 -12.662 1.00 0.00 28 CYS A N 2
ATOM 1127 C CA . CYS A 1 28 ? 4.436 -8.741 -11.536 1.00 0.00 28 CYS A CA 2
ATOM 1128 C C . CYS A 1 28 ? 4.146 -10.235 -11.483 1.00 0.00 28 CYS A C 2
ATOM 1129 O O . CYS A 1 28 ? 3.858 -10.792 -10.420 1.00 0.00 28 CYS A O 2
ATOM 1136 N N . SER A 1 29 ? 4.228 -10.876 -12.629 1.00 0.00 29 SER A N 2
ATOM 1137 C CA . SER A 1 29 ? 3.940 -12.284 -12.742 1.00 0.00 29 SER A CA 2
ATOM 1138 C C . SER A 1 29 ? 4.905 -12.948 -13.711 1.00 0.00 29 SER A C 2
ATOM 1139 O O . SER A 1 29 ? 5.511 -12.277 -14.558 1.00 0.00 29 SER A O 2
ATOM 1147 N N . GLN A 1 30 ? 5.043 -14.271 -13.596 1.00 0.00 30 GLN A N 2
ATOM 1148 C CA . GLN A 1 30 ? 5.894 -15.028 -14.495 1.00 0.00 30 GLN A CA 2
ATOM 1149 C C . GLN A 1 30 ? 5.258 -15.033 -15.882 1.00 0.00 30 GLN A C 2
ATOM 1150 O O . GLN A 1 30 ? 5.926 -15.264 -16.889 1.00 0.00 30 GLN A O 2
ATOM 1164 N N . ALA A 1 31 ? 3.949 -14.742 -15.922 1.00 0.00 31 ALA A N 2
ATOM 1165 C CA . ALA A 1 31 ? 3.222 -14.648 -17.172 1.00 0.00 31 ALA A CA 2
ATOM 1166 C C . ALA A 1 31 ? 3.740 -13.466 -17.993 1.00 0.00 31 ALA A C 2
ATOM 1167 O O . ALA A 1 31 ? 4.132 -13.638 -19.137 1.00 0.00 31 ALA A O 2
ATOM 1174 N N . CYS A 1 32 ? 3.756 -12.265 -17.392 1.00 0.00 32 CYS A N 2
ATOM 1175 C CA . CYS A 1 32 ? 4.295 -11.071 -18.073 1.00 0.00 32 CYS A CA 2
ATOM 1176 C C . CYS A 1 32 ? 5.766 -11.289 -18.417 1.00 0.00 32 CYS A C 2
ATOM 1177 O O . CYS A 1 32 ? 6.227 -10.931 -19.504 1.00 0.00 32 CYS A O 2
ATOM 1184 N N . ALA A 1 33 ? 6.485 -11.903 -17.483 1.00 0.00 33 ALA A N 2
ATOM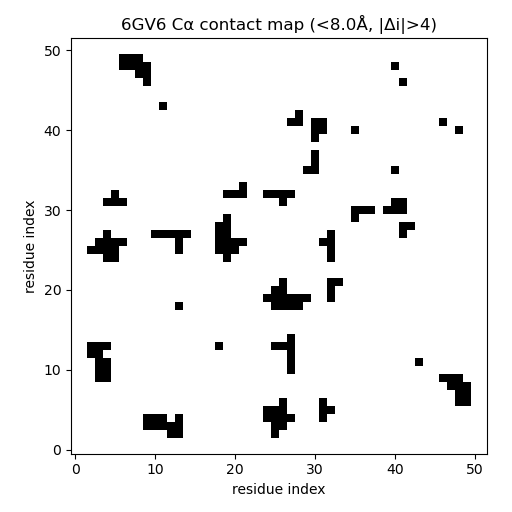 1185 C CA . ALA A 1 33 ? 7.908 -12.181 -17.638 1.00 0.00 33 ALA A CA 2
ATOM 1186 C C . ALA A 1 33 ? 8.184 -13.020 -18.878 1.00 0.00 33 ALA A C 2
ATOM 1187 O O . ALA A 1 33 ? 9.119 -12.748 -19.633 1.00 0.00 33 ALA A O 2
ATOM 1194 N N . GLU A 1 34 ? 7.361 -14.024 -19.083 1.00 0.00 34 GLU A N 2
ATOM 1195 C CA . GLU A 1 34 ? 7.507 -14.933 -20.205 1.00 0.00 34 GLU A CA 2
ATOM 1196 C C . GLU A 1 34 ? 6.755 -14.444 -21.443 1.00 0.00 34 GLU A C 2
ATOM 1197 O O . GLU A 1 34 ? 6.613 -15.189 -22.414 1.00 0.00 34 GLU A O 2
ATOM 1209 N N . GLN A 1 35 ? 6.272 -13.194 -21.402 1.00 0.00 35 GLN A N 2
ATOM 1210 C CA . GLN A 1 35 ? 5.534 -12.598 -22.531 1.00 0.00 35 GLN A CA 2
ATOM 1211 C C . GLN A 1 35 ? 4.228 -13.344 -22.786 1.00 0.00 35 GLN A C 2
ATOM 1212 O O . GLN A 1 35 ? 3.734 -13.397 -23.914 1.00 0.00 35 GLN A O 2
ATOM 1226 N N . HIS A 1 36 ? 3.667 -13.893 -21.707 1.00 0.00 36 HIS A N 2
ATOM 1227 C CA . HIS A 1 36 ? 2.421 -14.662 -21.745 1.00 0.00 36 HIS A CA 2
ATOM 1228 C C . HIS A 1 36 ? 2.539 -15.820 -22.737 1.00 0.00 36 HIS A C 2
ATOM 1229 O O . HIS A 1 36 ? 1.882 -15.833 -23.773 1.00 0.00 36 HIS A O 2
ATOM 1243 N N . PRO A 1 37 ? 3.376 -16.826 -22.407 1.00 0.00 37 PRO A N 2
ATOM 1244 C CA . PRO A 1 37 ? 3.672 -17.951 -23.314 1.00 0.00 37 PRO A CA 2
ATOM 1245 C C . PRO A 1 37 ? 2.478 -18.869 -23.536 1.00 0.00 37 PRO A C 2
ATOM 1246 O O . PRO A 1 37 ? 2.334 -19.467 -24.594 1.00 0.00 37 PRO A O 2
ATOM 1257 N N . ASN A 1 38 ? 1.633 -18.984 -22.526 1.00 0.00 38 ASN A N 2
ATOM 1258 C CA 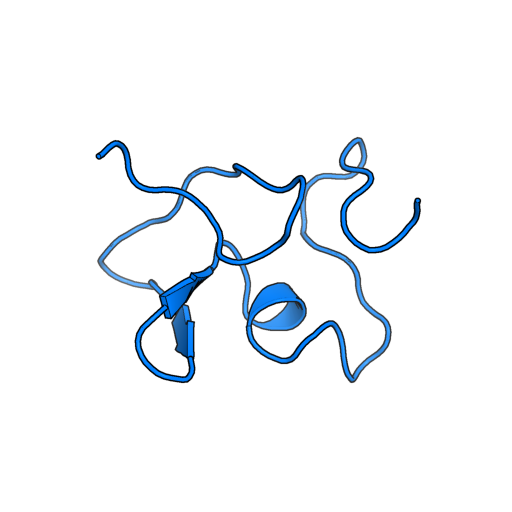. ASN A 1 38 ? 0.451 -19.841 -22.603 1.00 0.00 38 ASN A CA 2
ATOM 1259 C C . ASN A 1 38 ? -0.801 -19.008 -22.781 1.00 0.00 38 ASN A C 2
ATOM 1260 O O . ASN A 1 38 ? -1.913 -19.494 -22.598 1.00 0.00 38 ASN A O 2
ATOM 1271 N N . GLY A 1 39 ? -0.613 -17.742 -23.127 1.00 0.00 39 GLY A N 2
ATOM 1272 C CA . GLY A 1 39 ? -1.737 -16.847 -23.338 1.00 0.00 39 GLY A CA 2
ATOM 1273 C C . GLY A 1 39 ? -2.363 -16.360 -22.042 1.00 0.00 39 GLY A C 2
ATOM 1274 O O . GLY A 1 39 ? -3.235 -15.498 -22.061 1.00 0.00 39 GLY A O 2
ATOM 1278 N N . GLU A 1 40 ? -1.913 -16.905 -20.922 1.00 0.00 40 GLU A N 2
ATOM 1279 C CA . GLU A 1 40 ? -2.445 -16.528 -19.623 1.00 0.00 40 GLU A CA 2
ATOM 1280 C C . GLU A 1 40 ? -1.958 -15.139 -19.193 1.00 0.00 40 GLU A C 2
ATOM 1281 O O . GLU A 1 40 ? -0.747 -14.892 -19.102 1.00 0.00 40 GLU A O 2
ATOM 1293 N N . PRO A 1 41 ? -2.902 -14.192 -18.972 1.00 0.00 41 PRO A N 2
ATOM 1294 C CA . PRO A 1 41 ? -2.581 -12.834 -18.511 1.00 0.00 41 PRO A CA 2
ATOM 1295 C C . PRO A 1 41 ? -2.104 -12.817 -17.056 1.00 0.00 41 PRO A C 2
ATOM 1296 O O . PRO A 1 41 ? -1.931 -13.871 -16.434 1.00 0.00 41 PRO A O 2
ATOM 1307 N N . CYS A 1 42 ? -1.891 -11.629 -16.520 1.00 0.00 42 CYS A N 2
ATOM 1308 C CA . CYS A 1 42 ? -1.441 -11.490 -15.150 1.00 0.00 42 CYS A CA 2
ATOM 1309 C C . CYS A 1 42 ? -2.654 -11.547 -14.197 1.00 0.00 42 CYS A C 2
ATOM 1310 O O . CYS A 1 42 ? -3.794 -11.340 -14.629 1.00 0.00 42 CYS A O 2
ATOM 1317 N N . PRO A 1 43 ? -2.428 -11.860 -12.901 1.00 0.00 43 PRO A N 2
ATOM 1318 C CA . PRO A 1 43 ? -3.507 -11.993 -11.890 1.00 0.00 43 PRO A CA 2
ATOM 1319 C C . PRO A 1 43 ? -4.177 -10.657 -11.502 1.00 0.00 43 PRO A C 2
ATOM 1320 O O . PRO A 1 43 ? -4.378 -10.374 -10.317 1.00 0.00 43 PRO A O 2
ATOM 1331 N N . ALA A 1 44 ? -4.542 -9.869 -12.491 1.00 0.00 44 ALA A N 2
ATOM 1332 C CA . ALA A 1 44 ? -5.213 -8.607 -12.269 1.00 0.00 44 ALA A CA 2
ATOM 1333 C C . ALA A 1 44 ? -6.405 -8.486 -13.210 1.00 0.00 44 ALA A C 2
ATOM 1334 O O . ALA A 1 44 ? -6.237 -8.265 -14.412 1.00 0.00 44 ALA A O 2
ATOM 1341 N N . PRO A 1 45 ? -7.633 -8.641 -12.679 1.00 0.00 45 PRO A N 2
ATOM 1342 C CA . PRO A 1 45 ? -8.854 -8.592 -13.490 1.00 0.00 45 PRO A CA 2
ATOM 1343 C C . PRO A 1 45 ? -9.124 -7.205 -14.067 1.00 0.00 45 PRO A C 2
ATOM 1344 O O . PRO A 1 45 ? -9.862 -7.060 -15.040 1.00 0.00 45 PRO A O 2
ATOM 1355 N N . ASP A 1 46 ? -8.514 -6.195 -13.470 1.00 0.00 46 ASP A N 2
ATOM 1356 C CA . ASP A 1 46 ? -8.707 -4.814 -13.905 1.00 0.00 46 ASP A CA 2
ATOM 1357 C C . ASP A 1 46 ? -7.699 -4.434 -14.975 1.00 0.00 46 ASP A C 2
ATOM 1358 O O . ASP A 1 46 ? -7.800 -3.375 -15.591 1.00 0.00 46 ASP A O 2
ATOM 1367 N N . CYS A 1 47 ? -6.736 -5.302 -15.199 1.00 0.00 47 CYS A N 2
ATOM 1368 C CA . CYS A 1 47 ? -5.683 -5.027 -16.150 1.00 0.00 47 CYS A CA 2
ATOM 1369 C C . CYS A 1 47 ? -6.017 -5.626 -17.518 1.00 0.00 47 CYS A C 2
ATOM 1370 O O . CYS A 1 47 ? -6.757 -6.610 -17.611 1.00 0.00 47 CYS A O 2
ATOM 1377 N N . HIS A 1 48 ? -5.483 -5.022 -18.576 1.00 0.00 48 HIS A N 2
ATOM 1378 C CA . HIS A 1 48 ? -5.745 -5.481 -19.943 1.00 0.00 48 HIS A CA 2
ATOM 1379 C C . HIS A 1 48 ? -4.464 -5.499 -20.767 1.00 0.00 48 HIS A C 2
ATOM 1380 O O . HIS A 1 48 ? -4.503 -5.351 -21.987 1.00 0.00 48 HIS A O 2
ATOM 1395 N N . CYS A 1 49 ? -3.337 -5.694 -20.110 1.00 0.00 49 CYS A N 2
ATOM 1396 C CA . CYS A 1 49 ? -2.054 -5.709 -20.797 1.00 0.00 49 CYS A CA 2
ATOM 1397 C C . CYS A 1 49 ? -1.966 -6.875 -21.786 1.00 0.00 49 CYS A C 2
ATOM 1398 O O . CYS A 1 49 ? -2.598 -7.922 -21.585 1.00 0.00 49 CYS A O 2
ATOM 1405 N N . GLU A 1 50 ? -1.217 -6.661 -22.875 1.00 0.00 50 GLU A N 2
ATOM 1406 C CA . GLU A 1 50 ? -0.925 -7.710 -23.867 1.00 0.00 50 GLU A CA 2
ATOM 1407 C C . GLU A 1 50 ? -2.177 -8.165 -24.665 1.00 0.00 50 GLU A C 2
ATOM 1408 O O . GLU A 1 50 ? -2.077 -9.030 -25.538 1.00 0.00 50 GLU A O 2
ATOM 1420 N N . ARG A 1 51 ? -3.343 -7.574 -24.390 1.00 0.00 51 ARG A N 2
ATOM 1421 C CA . ARG A 1 51 ? -4.569 -8.000 -25.074 1.00 0.00 51 ARG A CA 2
ATOM 1422 C C . ARG A 1 51 ? -4.499 -7.743 -26.581 1.00 0.00 51 ARG A C 2
ATOM 1423 O O . ARG A 1 51 ? -4.963 -8.564 -27.375 1.00 0.00 51 ARG A O 2
ATOM 1444 N N . SER A 1 52 ? -3.901 -6.612 -26.963 1.00 0.00 52 SER A N 2
ATOM 1445 C CA . SER A 1 52 ? -3.728 -6.251 -28.374 1.00 0.00 52 SER A CA 2
ATOM 1446 C C . SER A 1 52 ? -5.026 -6.418 -29.174 1.00 0.00 52 SER A C 2
ATOM 1447 O O . SER A 1 52 ? -5.915 -5.523 -29.058 1.00 0.00 52 SER A O 2
ATOM 1459 N N . ASN A 1 1 ? 12.171 5.700 -6.372 1.00 0.00 1 ASN A N 3
ATOM 1460 C CA . ASN A 1 1 ? 11.506 5.092 -7.556 1.00 0.00 1 ASN A CA 3
ATOM 1461 C C . ASN A 1 1 ? 10.822 3.783 -7.184 1.00 0.00 1 ASN A C 3
ATOM 1462 O O . ASN A 1 1 ? 11.422 2.919 -6.534 1.00 0.00 1 ASN A O 3
ATOM 1472 N N . GLU A 1 2 ? 9.572 3.640 -7.594 1.00 0.00 2 GLU A N 3
ATOM 1473 C CA . GLU A 1 2 ? 8.806 2.432 -7.322 1.00 0.00 2 GLU A CA 3
ATOM 1474 C C . GLU A 1 2 ? 9.199 1.339 -8.307 1.00 0.00 2 GLU A C 3
ATOM 1475 O O . GLU A 1 2 ? 9.860 1.611 -9.316 1.00 0.00 2 GLU A O 3
ATOM 1487 N N . LEU A 1 3 ? 8.810 0.112 -8.027 1.00 0.00 3 LEU A N 3
ATOM 1488 C CA . LEU A 1 3 ? 9.108 -0.977 -8.929 1.00 0.00 3 LEU A CA 3
ATOM 1489 C C . LEU A 1 3 ? 7.989 -1.125 -9.947 1.00 0.00 3 LEU A C 3
ATOM 1490 O O . LEU A 1 3 ? 6.815 -1.218 -9.589 1.00 0.00 3 LEU A O 3
ATOM 1506 N N . ARG A 1 4 ? 8.359 -1.143 -11.212 1.00 0.00 4 ARG A N 3
ATOM 1507 C CA . ARG A 1 4 ? 7.395 -1.181 -12.293 1.00 0.00 4 ARG A CA 3
ATOM 1508 C C . ARG A 1 4 ? 7.538 -2.453 -13.141 1.00 0.00 4 ARG A C 3
ATOM 1509 O O . ARG A 1 4 ? 8.634 -2.996 -13.281 1.00 0.00 4 ARG A O 3
ATOM 1530 N N . CYS A 1 5 ? 6.412 -2.926 -13.682 1.00 0.00 5 CYS A N 3
ATOM 1531 C CA . CYS A 1 5 ? 6.384 -4.132 -14.512 1.00 0.00 5 CYS A CA 3
ATOM 1532 C C . CYS A 1 5 ? 6.849 -3.795 -15.937 1.00 0.00 5 CYS A C 3
ATOM 1533 O O . CYS A 1 5 ? 6.500 -2.740 -16.476 1.00 0.00 5 CYS A O 3
ATOM 1540 N N . GLY A 1 6 ? 7.653 -4.679 -16.527 1.00 0.00 6 GLY A N 3
ATOM 1541 C CA . GLY A 1 6 ? 8.181 -4.455 -17.867 1.00 0.00 6 GLY A CA 3
ATOM 1542 C C . GLY A 1 6 ? 7.126 -4.415 -18.977 1.00 0.00 6 GLY A C 3
ATOM 1543 O O . GLY A 1 6 ? 7.411 -3.930 -20.073 1.00 0.00 6 GLY A O 3
ATOM 1547 N N . CYS A 1 7 ? 5.919 -4.921 -18.707 1.00 0.00 7 CYS A N 3
ATOM 1548 C CA . CYS A 1 7 ? 4.846 -4.931 -19.718 1.00 0.00 7 CYS A CA 3
ATOM 1549 C C . CYS A 1 7 ? 4.458 -3.496 -20.128 1.00 0.00 7 CYS A C 3
ATOM 1550 O O . CYS A 1 7 ? 4.494 -2.580 -19.300 1.00 0.00 7 CYS A O 3
ATOM 1557 N N . PRO A 1 8 ? 4.059 -3.285 -21.412 1.00 0.00 8 PRO A N 3
ATOM 1558 C CA . PRO A 1 8 ? 3.754 -1.946 -21.939 1.00 0.00 8 PRO A CA 3
ATOM 1559 C C . PRO A 1 8 ? 2.519 -1.292 -21.315 1.00 0.00 8 PRO A C 3
ATOM 1560 O O . PRO A 1 8 ? 2.492 -0.076 -21.116 1.00 0.00 8 PRO A O 3
ATOM 1571 N N . ASP A 1 9 ? 1.505 -2.084 -20.999 1.00 0.00 9 ASP A N 3
ATOM 1572 C CA . ASP A 1 9 ? 0.268 -1.518 -20.468 1.00 0.00 9 ASP A CA 3
ATOM 1573 C C . ASP A 1 9 ? -0.190 -2.241 -19.207 1.00 0.00 9 ASP A C 3
ATOM 1574 O O . ASP A 1 9 ? -1.383 -2.395 -18.962 1.00 0.00 9 ASP A O 3
ATOM 1583 N N . CYS A 1 10 ? 0.757 -2.670 -18.404 1.00 0.00 10 CYS A N 3
ATOM 1584 C CA . CYS A 1 10 ? 0.435 -3.334 -17.154 1.00 0.00 10 CYS A CA 3
ATOM 1585 C C . CYS A 1 10 ? 0.420 -2.292 -16.024 1.00 0.00 10 CYS A C 3
ATOM 1586 O O . CYS A 1 10 ? 1.145 -1.289 -16.092 1.00 0.00 10 CYS A O 3
ATOM 1593 N N . HIS A 1 11 ? -0.400 -2.509 -14.998 1.00 0.00 11 HIS A N 3
ATOM 1594 C CA . HIS A 1 11 ? -0.553 -1.512 -13.920 1.00 0.00 11 HIS A CA 3
ATOM 1595 C C . HIS A 1 11 ? -0.515 -2.167 -12.540 1.00 0.00 11 HIS A C 3
ATOM 1596 O O . HIS A 1 11 ? -1.198 -1.718 -11.615 1.00 0.00 11 HIS A O 3
ATOM 1610 N N . CYS A 1 12 ? 0.285 -3.197 -12.382 1.00 0.00 12 CYS A N 3
ATOM 1611 C CA . CYS A 1 12 ? 0.317 -3.919 -11.119 1.00 0.00 12 CYS A CA 3
ATOM 1612 C C . CYS A 1 12 ? 1.459 -3.523 -10.208 1.00 0.00 12 CYS A C 3
ATOM 1613 O O . CYS A 1 12 ? 2.423 -2.878 -10.624 1.00 0.00 12 CYS A O 3
ATOM 1620 N N . LYS A 1 13 ? 1.327 -3.937 -8.956 1.00 0.00 13 LYS A N 3
ATOM 1621 C CA . LYS A 1 13 ? 2.294 -3.664 -7.913 1.00 0.00 13 LYS A CA 3
ATOM 1622 C C . LYS A 1 13 ? 3.149 -4.911 -7.695 1.00 0.00 13 LYS A C 3
ATOM 1623 O O . LYS A 1 13 ? 2.638 -5.955 -7.308 1.00 0.00 13 LYS A O 3
ATOM 1642 N N . VAL A 1 14 ? 4.431 -4.807 -7.963 1.00 0.00 14 VAL A N 3
ATOM 1643 C CA . VAL A 1 14 ? 5.324 -5.949 -7.853 1.00 0.00 14 VAL A CA 3
ATOM 1644 C C . VAL A 1 14 ? 6.296 -5.805 -6.665 1.00 0.00 14 VAL A C 3
ATOM 1645 O O . VAL A 1 14 ? 6.741 -4.701 -6.340 1.00 0.00 14 VAL A O 3
ATOM 1658 N N . ASP A 1 15 ? 6.601 -6.930 -6.018 1.00 0.00 15 ASP A N 3
ATOM 1659 C CA . ASP A 1 15 ? 7.489 -6.950 -4.851 1.00 0.00 15 ASP A CA 3
ATOM 1660 C C . ASP A 1 15 ? 8.865 -7.455 -5.245 1.00 0.00 15 ASP A C 3
ATOM 1661 O O . ASP A 1 15 ? 8.972 -8.491 -5.877 1.00 0.00 15 ASP A O 3
ATOM 1670 N N . PRO A 1 16 ? 9.946 -6.748 -4.862 1.00 0.00 16 PRO A N 3
ATOM 1671 C CA . PRO A 1 16 ? 11.319 -7.182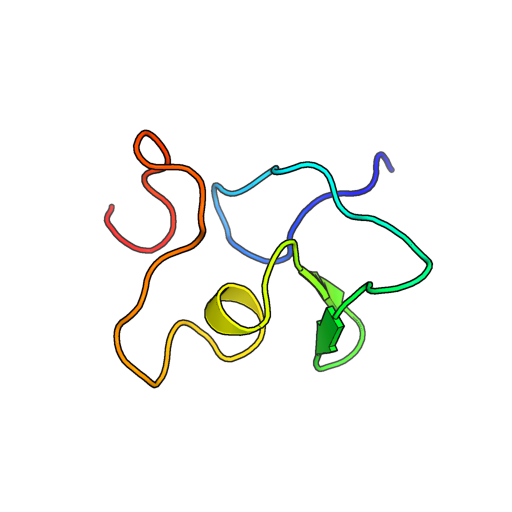 -5.159 1.00 0.00 16 PRO A CA 3
ATOM 1672 C C . PRO A 1 16 ? 11.689 -8.467 -4.413 1.00 0.00 16 PRO A C 3
ATOM 1673 O O . PRO A 1 16 ? 12.649 -9.145 -4.768 1.00 0.00 16 PRO A O 3
ATOM 1684 N N . GLU A 1 17 ? 10.915 -8.793 -3.384 1.00 0.00 17 GLU A N 3
ATOM 1685 C CA . GLU A 1 17 ? 11.155 -9.994 -2.589 1.00 0.00 17 GLU A CA 3
ATOM 1686 C C . GLU A 1 17 ? 10.683 -11.260 -3.322 1.00 0.00 17 GLU A C 3
ATOM 1687 O O . GLU A 1 17 ? 11.133 -12.363 -3.019 1.00 0.00 17 GLU A O 3
ATOM 1699 N N . ARG A 1 18 ? 9.779 -11.091 -4.281 1.00 0.00 18 ARG A N 3
ATOM 1700 C CA . ARG A 1 18 ? 9.281 -12.217 -5.078 1.00 0.00 18 ARG A CA 3
ATOM 1701 C C . ARG A 1 18 ? 9.152 -11.810 -6.534 1.00 0.00 18 ARG A C 3
ATOM 1702 O O . ARG A 1 18 ? 8.332 -12.345 -7.275 1.00 0.00 18 ARG A O 3
ATOM 1723 N N . VAL A 1 19 ? 9.981 -10.875 -6.940 1.00 0.00 19 VAL A N 3
ATOM 1724 C CA . VAL A 1 19 ? 9.942 -10.365 -8.290 1.00 0.00 19 VAL A CA 3
ATOM 1725 C C . VAL A 1 19 ? 10.597 -11.334 -9.251 1.00 0.00 19 VAL A C 3
ATOM 1726 O O . VAL A 1 19 ? 11.652 -11.915 -8.954 1.00 0.00 19 VAL A O 3
ATOM 1739 N N . PHE A 1 20 ? 9.969 -11.536 -10.378 1.00 0.00 20 PHE A N 3
ATOM 1740 C CA . PHE A 1 20 ? 10.536 -12.371 -11.389 1.00 0.00 20 PHE A CA 3
ATOM 1741 C C . PHE A 1 20 ? 11.301 -11.530 -12.364 1.00 0.00 20 PHE A C 3
ATOM 1742 O O . PHE A 1 20 ? 10.726 -10.778 -13.153 1.00 0.00 20 PHE A O 3
ATOM 1759 N N . ASN A 1 21 ? 12.603 -11.641 -12.287 1.00 0.00 21 ASN A N 3
ATOM 1760 C CA . ASN A 1 21 ? 13.484 -10.877 -13.120 1.00 0.00 21 ASN A CA 3
ATOM 1761 C C . ASN A 1 21 ? 13.772 -11.629 -14.385 1.00 0.00 21 ASN A C 3
ATOM 1762 O O . ASN A 1 21 ? 14.411 -12.679 -14.362 1.00 0.00 21 ASN A O 3
ATOM 1773 N N . HIS A 1 22 ? 13.297 -11.111 -15.478 1.00 0.00 22 HIS A N 3
ATOM 1774 C CA . HIS A 1 22 ? 13.538 -11.721 -16.756 1.00 0.00 22 HIS A CA 3
ATOM 1775 C C . HIS A 1 22 ? 13.995 -10.659 -17.731 1.00 0.00 22 HIS A C 3
ATOM 1776 O O . HIS A 1 22 ? 13.383 -9.596 -17.819 1.00 0.00 22 HIS A O 3
ATOM 1790 N N . ASP A 1 23 ? 15.100 -10.936 -18.427 1.00 0.00 23 ASP A N 3
ATOM 1791 C CA . ASP A 1 23 ? 15.711 -9.986 -19.374 1.00 0.00 23 ASP A CA 3
ATOM 1792 C C . ASP A 1 23 ? 16.258 -8.778 -18.629 1.00 0.00 23 ASP A C 3
ATOM 1793 O O . ASP A 1 23 ? 16.493 -7.721 -19.216 1.00 0.00 23 ASP A O 3
ATOM 1802 N N . GLY A 1 24 ? 16.489 -8.951 -17.336 1.00 0.00 24 GLY A N 3
ATOM 1803 C CA . GLY A 1 24 ? 16.966 -7.861 -16.514 1.00 0.00 24 GLY A CA 3
ATOM 1804 C C . GLY A 1 24 ? 15.862 -6.884 -16.184 1.00 0.00 24 GLY A C 3
ATOM 1805 O O . GLY A 1 24 ? 16.116 -5.703 -15.947 1.00 0.00 24 GLY A O 3
ATOM 1809 N N . GLU A 1 25 ? 14.630 -7.373 -16.181 1.00 0.00 25 GLU A N 3
ATOM 1810 C CA . GLU A 1 25 ? 13.473 -6.544 -15.897 1.00 0.00 25 GLU A CA 3
ATOM 1811 C C . GLU A 1 25 ? 12.555 -7.197 -14.888 1.00 0.00 25 GLU A C 3
ATOM 1812 O O . GLU A 1 25 ? 12.595 -8.412 -14.689 1.00 0.00 25 GLU A O 3
ATOM 1824 N N . ALA A 1 26 ? 11.727 -6.383 -14.263 1.00 0.00 26 ALA A N 3
ATOM 1825 C CA . ALA A 1 26 ? 10.816 -6.845 -13.241 1.00 0.00 26 ALA A CA 3
ATOM 1826 C C . ALA A 1 26 ? 9.416 -7.036 -13.797 1.00 0.00 26 ALA A C 3
ATOM 1827 O O . ALA A 1 26 ? 8.966 -6.271 -14.653 1.00 0.00 26 ALA A O 3
ATOM 1834 N N . TYR A 1 27 ? 8.739 -8.063 -13.320 1.00 0.00 27 TYR A N 3
ATOM 1835 C CA . TYR A 1 27 ? 7.377 -8.358 -13.737 1.00 0.00 27 TYR A CA 3
ATOM 1836 C C . TYR A 1 27 ? 6.549 -8.764 -12.527 1.00 0.00 27 TYR A C 3
ATOM 1837 O O . TYR A 1 27 ? 7.081 -9.346 -11.580 1.00 0.00 27 TYR A O 3
ATOM 1855 N N . CYS A 1 28 ? 5.252 -8.460 -12.556 1.00 0.00 28 CYS A N 3
ATOM 1856 C CA . CYS A 1 28 ? 4.371 -8.747 -11.420 1.00 0.00 28 CYS A CA 3
ATOM 1857 C C . CYS A 1 28 ? 4.090 -10.240 -11.283 1.00 0.00 28 CYS A C 3
ATOM 1858 O O . CYS A 1 28 ? 3.930 -10.753 -10.175 1.00 0.00 28 CYS A O 3
ATOM 1865 N N . SER A 1 29 ? 4.038 -10.927 -12.403 1.00 0.00 29 SER A N 3
ATOM 1866 C CA . SER A 1 29 ? 3.731 -12.336 -12.415 1.00 0.00 29 SER A CA 3
ATOM 1867 C C . SER A 1 29 ? 4.665 -13.074 -13.366 1.00 0.00 29 SER A C 3
ATOM 1868 O O . SER A 1 29 ? 5.282 -12.455 -14.246 1.00 0.00 29 SER A O 3
ATOM 1876 N N . GLN A 1 30 ? 4.765 -14.398 -13.194 1.00 0.00 30 GLN A N 3
ATOM 1877 C CA . GLN A 1 30 ? 5.610 -15.226 -14.052 1.00 0.00 30 GLN A CA 3
ATOM 1878 C C . GLN A 1 30 ? 5.138 -15.118 -15.511 1.00 0.00 30 GLN A C 3
ATOM 1879 O O . GLN A 1 30 ? 5.934 -15.208 -16.448 1.00 0.00 30 GLN A O 3
ATOM 1893 N N . ALA A 1 31 ? 3.831 -14.902 -15.681 1.00 0.00 31 ALA A N 3
ATOM 1894 C CA . ALA A 1 31 ? 3.218 -14.772 -16.998 1.00 0.00 31 ALA A CA 3
ATOM 1895 C C . ALA A 1 31 ? 3.772 -13.571 -17.770 1.00 0.00 31 ALA A C 3
ATOM 1896 O O . ALA A 1 31 ? 4.188 -13.711 -18.916 1.00 0.00 31 ALA A O 3
ATOM 1903 N N . CYS A 1 32 ? 3.781 -12.394 -17.138 1.00 0.00 32 CYS A N 3
ATOM 1904 C CA . CYS A 1 32 ? 4.299 -11.176 -17.788 1.00 0.00 32 CYS A CA 3
ATOM 1905 C C . CYS A 1 32 ? 5.774 -11.341 -18.146 1.00 0.00 32 CYS A C 3
ATOM 1906 O O . CYS A 1 32 ? 6.219 -10.899 -19.204 1.00 0.00 32 CYS A O 3
ATOM 1913 N N . ALA A 1 33 ? 6.520 -12.007 -17.265 1.00 0.00 33 ALA A N 3
ATOM 1914 C CA . ALA A 1 33 ? 7.951 -12.227 -17.467 1.00 0.00 33 ALA A CA 3
ATOM 1915 C C . ALA A 1 33 ? 8.220 -13.025 -18.732 1.00 0.00 33 ALA A C 3
ATOM 1916 O O . ALA A 1 33 ? 9.116 -12.700 -19.505 1.00 0.00 33 ALA A O 3
ATOM 1923 N N . GLU A 1 34 ? 7.429 -14.055 -18.939 1.00 0.00 34 GLU A N 3
ATOM 1924 C CA . GLU A 1 34 ? 7.589 -14.932 -20.085 1.00 0.00 34 GLU A CA 3
ATOM 1925 C C . GLU A 1 34 ? 6.781 -14.459 -21.298 1.00 0.00 34 GLU A C 3
ATOM 1926 O O . GLU A 1 34 ? 6.635 -15.201 -22.271 1.00 0.00 34 GLU A O 3
ATOM 1938 N N . GLN A 1 35 ? 6.259 -13.229 -21.234 1.00 0.00 35 GLN A N 3
ATOM 1939 C CA . GLN A 1 35 ? 5.483 -12.635 -22.343 1.00 0.00 35 GLN A CA 3
ATOM 1940 C C . GLN A 1 35 ? 4.166 -13.377 -22.582 1.00 0.00 35 GLN A C 3
ATOM 1941 O O . GLN A 1 35 ? 3.644 -13.398 -23.699 1.00 0.00 35 GLN A O 3
ATOM 1955 N N . HIS A 1 36 ? 3.620 -13.948 -21.510 1.00 0.00 36 HIS A N 3
ATOM 1956 C CA . HIS A 1 36 ? 2.366 -14.723 -21.556 1.00 0.00 36 HIS A CA 3
ATOM 1957 C C . HIS A 1 36 ? 2.452 -15.833 -22.598 1.00 0.00 36 HIS A C 3
ATOM 1958 O O . HIS A 1 36 ? 1.713 -15.836 -23.584 1.00 0.00 36 HIS A O 3
ATOM 1972 N N . PRO A 1 37 ? 3.344 -16.794 -22.378 1.00 0.00 37 PRO A N 3
ATOM 1973 C CA . PRO A 1 37 ? 3.588 -17.898 -23.323 1.00 0.00 37 PRO A CA 3
ATOM 1974 C C . PRO A 1 37 ? 2.474 -18.927 -23.299 1.00 0.00 37 PRO A C 3
ATOM 1975 O O . PRO A 1 37 ? 2.211 -19.595 -24.288 1.00 0.00 37 PRO A O 3
ATOM 1986 N N . ASN A 1 38 ? 1.821 -19.034 -22.160 1.00 0.00 38 ASN A N 3
ATOM 1987 C CA . ASN A 1 38 ? 0.770 -20.014 -21.965 1.00 0.00 38 ASN A CA 3
ATOM 1988 C C . ASN A 1 38 ? -0.593 -19.393 -22.237 1.00 0.00 38 ASN A C 3
ATOM 1989 O O . ASN A 1 38 ? -1.627 -20.023 -22.041 1.00 0.00 38 ASN A O 3
ATOM 2000 N N . GLY A 1 39 ? -0.586 -18.141 -22.679 1.00 0.00 39 GLY A N 3
ATOM 2001 C CA . GLY A 1 39 ? -1.824 -17.448 -22.978 1.00 0.00 39 GLY A CA 3
ATOM 2002 C C . GLY A 1 39 ? -2.497 -16.879 -21.742 1.00 0.00 39 GLY A C 3
ATOM 2003 O O . GLY A 1 39 ? -3.523 -16.212 -21.841 1.00 0.00 39 GLY A O 3
ATOM 2007 N N . GLU A 1 40 ? -1.918 -17.137 -20.576 1.00 0.00 40 GLU A N 3
ATOM 2008 C CA . GLU A 1 40 ? -2.485 -16.649 -19.332 1.00 0.00 40 GLU A CA 3
ATOM 2009 C C . GLU A 1 40 ? -1.984 -15.238 -19.000 1.00 0.00 40 GLU A C 3
ATOM 2010 O O . GLU A 1 40 ? -0.773 -15.001 -18.897 1.00 0.00 40 GLU A O 3
ATOM 2022 N N . PRO A 1 41 ? -2.908 -14.263 -18.906 1.00 0.00 41 PRO A N 3
ATOM 2023 C CA . PRO A 1 41 ? -2.578 -12.896 -18.492 1.00 0.00 41 PRO A CA 3
ATOM 2024 C C . PRO A 1 41 ? -2.193 -12.840 -17.010 1.00 0.00 41 PRO A C 3
ATOM 2025 O O . PRO A 1 41 ? -2.169 -13.871 -16.330 1.00 0.00 41 PRO A O 3
ATOM 2036 N N . CYS A 1 42 ? -1.890 -11.655 -16.511 1.00 0.00 42 CYS A N 3
ATOM 2037 C CA . CYS A 1 42 ? -1.513 -11.505 -15.119 1.00 0.00 42 CYS A CA 3
ATOM 2038 C C . CYS A 1 42 ? -2.775 -11.531 -14.234 1.00 0.00 42 CYS A C 3
ATOM 2039 O O . CYS A 1 42 ? -3.883 -11.305 -14.731 1.00 0.00 42 CYS A O 3
ATOM 2046 N N . PRO A 1 43 ? -2.633 -11.842 -12.922 1.00 0.00 43 PRO A N 3
ATOM 2047 C CA . PRO A 1 43 ? -3.775 -11.938 -11.977 1.00 0.00 43 PRO A CA 3
ATOM 2048 C C . PRO A 1 43 ? -4.467 -10.587 -11.665 1.00 0.00 43 PRO A C 3
ATOM 2049 O O . PRO A 1 43 ? -4.774 -10.287 -10.508 1.00 0.00 43 PRO A O 3
ATOM 2060 N N . ALA A 1 44 ? -4.720 -9.805 -12.693 1.00 0.00 44 ALA A N 3
ATOM 2061 C CA . ALA A 1 44 ? -5.423 -8.540 -12.562 1.00 0.00 44 ALA A CA 3
ATOM 2062 C C . ALA A 1 44 ? -6.646 -8.558 -13.467 1.00 0.00 44 ALA A C 3
ATOM 2063 O O . ALA A 1 44 ? -6.519 -8.440 -14.688 1.00 0.00 44 ALA A O 3
ATOM 2070 N N . PRO A 1 45 ? -7.857 -8.709 -12.882 1.00 0.00 45 PRO A N 3
ATOM 2071 C CA . PRO A 1 45 ? -9.107 -8.842 -13.655 1.00 0.00 45 PRO A CA 3
ATOM 2072 C C . PRO A 1 45 ? -9.426 -7.634 -14.543 1.00 0.00 45 PRO A C 3
ATOM 2073 O O . PRO A 1 45 ? -10.262 -7.725 -15.440 1.00 0.00 45 PRO A O 3
ATOM 2084 N N . ASP A 1 46 ? -8.771 -6.512 -14.302 1.00 0.00 46 ASP A N 3
ATOM 2085 C CA . ASP A 1 46 ? -9.072 -5.298 -15.068 1.00 0.00 46 ASP A CA 3
ATOM 2086 C C . ASP A 1 46 ? -7.919 -4.875 -15.994 1.00 0.00 46 ASP A C 3
ATOM 2087 O O . ASP A 1 46 ? -8.081 -3.977 -16.819 1.00 0.00 46 ASP A O 3
ATOM 2096 N N . CYS A 1 47 ? -6.778 -5.542 -15.891 1.00 0.00 47 CYS A N 3
ATOM 2097 C CA . CYS A 1 47 ? -5.598 -5.138 -16.663 1.00 0.00 47 CYS A CA 3
ATOM 2098 C C . CYS A 1 47 ? -5.785 -5.362 -18.172 1.00 0.00 47 CYS A C 3
ATOM 2099 O O . CYS A 1 47 ? -6.611 -6.179 -18.592 1.00 0.00 47 CYS A O 3
ATOM 2106 N N . HIS A 1 48 ? -5.003 -4.635 -18.987 1.00 0.00 48 HIS A N 3
ATOM 2107 C CA . HIS A 1 48 ? -5.177 -4.664 -20.448 1.00 0.00 48 HIS A CA 3
ATOM 2108 C C . HIS A 1 48 ? -3.956 -5.190 -21.206 1.00 0.00 48 HIS A C 3
ATOM 2109 O O . HIS A 1 48 ? -3.947 -5.172 -22.441 1.00 0.00 48 HIS A O 3
ATOM 2124 N N . CYS A 1 49 ? -2.945 -5.665 -20.509 1.00 0.00 49 CYS A N 3
ATOM 2125 C CA . CYS A 1 49 ? -1.761 -6.149 -21.199 1.00 0.00 49 CYS A CA 3
ATOM 2126 C C . CYS A 1 49 ? -2.059 -7.456 -21.971 1.00 0.00 49 CYS A C 3
ATOM 2127 O O . CYS A 1 49 ? -2.757 -8.343 -21.470 1.00 0.00 49 CYS A O 3
ATOM 2134 N N . GLU A 1 50 ? -1.563 -7.517 -23.230 1.00 0.00 50 GLU A N 3
ATOM 2135 C CA . GLU A 1 50 ? -1.831 -8.625 -24.190 1.00 0.00 50 GLU A CA 3
ATOM 2136 C C . GLU A 1 50 ? -3.246 -8.548 -24.769 1.00 0.00 50 GLU A C 3
ATOM 2137 O O . GLU A 1 50 ? -3.545 -9.181 -25.778 1.00 0.00 50 GLU A O 3
ATOM 2149 N N . ARG A 1 51 ? -4.117 -7.780 -24.123 1.00 0.00 51 ARG A N 3
ATOM 2150 C CA . ARG A 1 51 ? -5.476 -7.595 -24.616 1.00 0.00 51 ARG A CA 3
ATOM 2151 C C . ARG A 1 51 ? -5.461 -6.611 -25.772 1.00 0.00 51 ARG A C 3
ATOM 2152 O O . ARG A 1 51 ? -6.212 -6.747 -26.739 1.00 0.00 51 ARG A O 3
ATOM 2173 N N . SER A 1 52 ? -4.594 -5.625 -25.660 1.00 0.00 52 SER A N 3
ATOM 2174 C CA . SER A 1 52 ? -4.435 -4.612 -26.683 1.00 0.00 52 SER A CA 3
ATOM 2175 C C . SER A 1 52 ? -3.598 -5.153 -27.841 1.00 0.00 52 SER A C 3
ATOM 2176 O O . SER A 1 52 ? -2.432 -5.555 -27.581 1.00 0.00 52 SER A O 3
ATOM 2188 N N . ASN A 1 1 ? 11.495 3.172 -5.041 1.00 0.00 1 ASN A N 4
ATOM 2189 C CA . ASN A 1 1 ? 10.654 4.138 -5.803 1.00 0.00 1 ASN A CA 4
ATOM 2190 C C . ASN A 1 1 ? 9.493 3.430 -6.493 1.00 0.00 1 ASN A C 4
ATOM 2191 O O . ASN A 1 1 ? 9.188 2.274 -6.189 1.00 0.00 1 ASN A O 4
ATOM 2201 N N . GLU A 1 2 ? 8.850 4.132 -7.415 1.00 0.00 2 GLU A N 4
ATOM 2202 C CA . GLU A 1 2 ? 7.718 3.597 -8.154 1.00 0.00 2 GLU A CA 4
ATOM 2203 C C . GLU A 1 2 ? 8.166 2.441 -9.071 1.00 0.00 2 GLU A C 4
ATOM 2204 O O . GLU A 1 2 ? 8.748 2.672 -10.134 1.00 0.00 2 GLU A O 4
ATOM 2216 N N . LEU A 1 3 ? 7.904 1.205 -8.645 1.00 0.00 3 LEU A N 4
ATOM 2217 C CA . LEU A 1 3 ? 8.301 0.025 -9.418 1.00 0.00 3 LEU A CA 4
ATOM 2218 C C . LEU A 1 3 ? 7.242 -0.288 -10.479 1.00 0.00 3 LEU A C 4
ATOM 2219 O O . LEU A 1 3 ? 6.057 -0.448 -10.165 1.00 0.00 3 LEU A O 4
ATOM 2235 N N . ARG A 1 4 ? 7.681 -0.378 -11.723 1.00 0.00 4 ARG A N 4
ATOM 2236 C CA . ARG A 1 4 ? 6.788 -0.623 -12.850 1.00 0.00 4 ARG A CA 4
ATOM 2237 C C . ARG A 1 4 ? 7.054 -2.005 -13.476 1.00 0.00 4 ARG A C 4
ATOM 2238 O O . ARG A 1 4 ? 8.173 -2.516 -13.419 1.00 0.00 4 ARG A O 4
ATOM 2259 N N . CYS A 1 5 ? 6.014 -2.609 -14.055 1.00 0.00 5 CYS A N 4
ATOM 2260 C CA . CYS A 1 5 ? 6.152 -3.901 -14.728 1.00 0.00 5 CYS A CA 4
ATOM 2261 C C . CYS A 1 5 ? 6.741 -3.690 -16.124 1.00 0.00 5 CYS A C 4
ATOM 2262 O O . CYS A 1 5 ? 6.639 -2.595 -16.686 1.00 0.00 5 CYS A O 4
ATOM 2269 N N . GLY A 1 6 ? 7.358 -4.725 -16.669 1.00 0.00 6 GLY A N 4
ATOM 2270 C CA . GLY A 1 6 ? 7.977 -4.623 -17.979 1.00 0.00 6 GLY A CA 4
ATOM 2271 C C . GLY A 1 6 ? 6.973 -4.529 -19.122 1.00 0.00 6 GLY A C 4
ATOM 2272 O O . GLY A 1 6 ? 7.332 -4.127 -20.228 1.00 0.00 6 GLY A O 4
ATOM 2276 N N . CYS A 1 7 ? 5.727 -4.907 -18.867 1.00 0.00 7 CYS A N 4
ATOM 2277 C CA . CYS A 1 7 ? 4.695 -4.842 -19.895 1.00 0.00 7 CYS A CA 4
ATOM 2278 C C . CYS A 1 7 ? 4.349 -3.384 -20.233 1.00 0.00 7 CYS A C 4
ATOM 2279 O O . CYS A 1 7 ? 4.463 -2.501 -19.376 1.00 0.00 7 CYS A O 4
ATOM 2286 N N . PRO A 1 8 ? 3.896 -3.111 -21.484 1.00 0.00 8 PRO A N 4
ATOM 2287 C CA . PRO A 1 8 ? 3.636 -1.741 -21.949 1.00 0.00 8 PRO A CA 4
ATOM 2288 C C . PRO A 1 8 ? 2.473 -1.072 -21.224 1.00 0.00 8 PRO A C 4
ATOM 2289 O O . PRO A 1 8 ? 2.542 0.104 -20.875 1.00 0.00 8 PRO A O 4
ATOM 2300 N N . ASP A 1 9 ? 1.413 -1.822 -20.991 1.00 0.00 9 ASP A N 4
ATOM 2301 C CA . ASP A 1 9 ? 0.210 -1.267 -20.373 1.00 0.00 9 ASP A CA 4
ATOM 2302 C C . ASP A 1 9 ? -0.051 -1.902 -19.021 1.00 0.00 9 ASP A C 4
ATOM 2303 O O . ASP A 1 9 ? -1.185 -1.927 -18.551 1.00 0.00 9 ASP A O 4
ATOM 2312 N N . CYS A 1 10 ? 0.993 -2.387 -18.384 1.00 0.00 10 CYS A N 4
ATOM 2313 C CA . CYS A 1 10 ? 0.831 -3.067 -17.117 1.00 0.00 10 CYS A CA 4
ATOM 2314 C C . CYS A 1 10 ? 1.585 -2.361 -15.995 1.00 0.00 10 CYS A C 4
ATOM 2315 O O . CYS A 1 10 ? 2.633 -1.754 -16.222 1.00 0.00 10 CYS A O 4
ATOM 2322 N N . HIS A 1 11 ? 1.036 -2.444 -14.782 1.00 0.00 11 HIS A N 4
ATOM 2323 C CA . HIS A 1 11 ? 1.641 -1.836 -13.599 1.00 0.00 11 HIS A CA 4
ATOM 2324 C C . HIS A 1 11 ? 0.966 -2.325 -12.304 1.00 0.00 11 HIS A C 4
ATOM 2325 O O . HIS A 1 11 ? 0.098 -1.650 -11.742 1.00 0.00 11 HIS A O 4
ATOM 2339 N N . CYS A 1 12 ? 1.345 -3.515 -11.861 1.00 0.00 12 CYS A N 4
ATOM 2340 C CA . CYS A 1 12 ? 0.810 -4.084 -10.623 1.00 0.00 12 CYS A CA 4
ATOM 2341 C C . CYS A 1 12 ? 1.869 -4.052 -9.516 1.00 0.00 12 CYS A C 4
ATOM 2342 O O . CYS A 1 12 ? 2.999 -3.618 -9.748 1.00 0.00 12 CYS A O 4
ATOM 2349 N N . LYS A 1 13 ? 1.488 -4.501 -8.319 1.00 0.00 13 LYS A N 4
ATOM 2350 C CA . LYS A 1 13 ? 2.402 -4.564 -7.174 1.00 0.00 13 LYS A CA 4
ATOM 2351 C C . LYS A 1 13 ? 3.524 -5.570 -7.421 1.00 0.00 13 LYS A C 4
ATOM 2352 O O . LYS A 1 13 ? 3.274 -6.771 -7.564 1.00 0.00 13 LYS A O 4
ATOM 2371 N N . VAL A 1 14 ? 4.745 -5.078 -7.490 1.00 0.00 14 VAL A N 4
ATOM 2372 C CA . VAL A 1 14 ? 5.902 -5.935 -7.670 1.00 0.00 14 VAL A CA 4
ATOM 2373 C C . VAL A 1 14 ? 6.734 -5.946 -6.384 1.00 0.00 14 VAL A C 4
ATOM 2374 O O . VAL A 1 14 ? 7.317 -4.930 -6.001 1.00 0.00 14 VAL A O 4
ATOM 2387 N N . ASP A 1 15 ? 6.776 -7.089 -5.723 1.00 0.00 15 ASP A N 4
ATOM 2388 C CA . ASP A 1 15 ? 7.481 -7.220 -4.449 1.00 0.00 15 ASP A CA 4
ATOM 2389 C C . ASP A 1 15 ? 8.857 -7.841 -4.643 1.00 0.00 15 ASP A C 4
ATOM 2390 O O . ASP A 1 15 ? 8.982 -8.859 -5.309 1.00 0.00 15 ASP A O 4
ATOM 2399 N N . PRO A 1 16 ? 9.916 -7.233 -4.053 1.00 0.00 16 PRO A N 4
ATOM 2400 C CA . PRO A 1 16 ? 11.298 -7.745 -4.146 1.00 0.00 16 PRO A CA 4
ATOM 2401 C C . PRO A 1 16 ? 11.432 -9.214 -3.713 1.00 0.00 16 PRO A C 4
ATOM 2402 O O . PRO A 1 16 ? 12.247 -9.954 -4.263 1.00 0.00 16 PRO A O 4
ATOM 2413 N N . GLU A 1 17 ? 10.623 -9.636 -2.738 1.00 0.00 17 GLU A N 4
ATOM 2414 C CA . GLU A 1 17 ? 10.660 -11.023 -2.246 1.00 0.00 17 GLU A CA 4
ATOM 2415 C C . GLU A 1 17 ? 10.293 -12.028 -3.338 1.00 0.00 17 GLU A C 4
ATOM 2416 O O . GLU A 1 17 ? 10.619 -13.208 -3.235 1.00 0.00 17 GLU A O 4
ATOM 2428 N N . ARG A 1 18 ? 9.624 -11.560 -4.376 1.00 0.00 18 ARG A N 4
ATOM 2429 C CA . ARG A 1 18 ? 9.213 -12.434 -5.460 1.00 0.00 18 ARG A CA 4
ATOM 2430 C C . ARG A 1 18 ? 9.368 -11.737 -6.800 1.00 0.00 18 ARG A C 4
ATOM 2431 O O . ARG A 1 18 ? 8.727 -12.110 -7.761 1.00 0.00 18 ARG A O 4
ATOM 2452 N N . VAL A 1 19 ? 10.238 -10.747 -6.864 1.00 0.00 19 VAL A N 4
ATOM 2453 C CA . VAL A 1 19 ? 10.417 -9.976 -8.083 1.00 0.00 19 VAL A CA 4
ATOM 2454 C C . VAL A 1 19 ? 10.813 -10.882 -9.242 1.00 0.00 19 VAL A C 4
ATOM 2455 O O . VAL A 1 19 ? 11.857 -11.540 -9.220 1.00 0.00 19 VAL A O 4
ATOM 2468 N N . PHE A 1 20 ? 9.944 -10.952 -10.227 1.00 0.00 20 PHE A N 4
ATOM 2469 C CA . PHE A 1 20 ? 10.180 -11.789 -11.370 1.00 0.00 20 PHE A CA 4
ATOM 2470 C C . PHE A 1 20 ? 11.122 -11.110 -12.323 1.00 0.00 20 PHE A C 4
ATOM 2471 O O . PHE A 1 20 ? 10.756 -10.144 -12.989 1.00 0.00 20 PHE A O 4
ATOM 2488 N N . ASN A 1 21 ? 12.336 -11.605 -12.373 1.00 0.00 21 ASN A N 4
ATOM 2489 C CA . ASN A 1 21 ? 13.329 -11.070 -13.264 1.00 0.00 21 ASN A CA 4
ATOM 2490 C C . ASN A 1 21 ? 13.430 -11.929 -14.489 1.00 0.00 21 ASN A C 4
ATOM 2491 O O . ASN A 1 21 ? 13.823 -13.097 -14.415 1.00 0.00 21 ASN A O 4
ATOM 2502 N N . HIS A 1 22 ? 13.058 -11.371 -15.598 1.00 0.00 22 HIS A N 4
ATOM 2503 C CA . HIS A 1 22 ? 13.132 -12.063 -16.853 1.00 0.00 22 HIS A CA 4
ATOM 2504 C C . HIS A 1 22 ? 13.499 -11.062 -17.918 1.00 0.00 22 HIS A C 4
ATOM 2505 O O . HIS A 1 22 ? 12.970 -9.953 -17.924 1.00 0.00 22 HIS A O 4
ATOM 2519 N N . ASP A 1 23 ? 14.433 -11.434 -18.787 1.00 0.00 23 ASP A N 4
ATOM 2520 C CA . ASP A 1 23 ? 14.926 -10.539 -19.845 1.00 0.00 23 ASP A CA 4
ATOM 2521 C C . ASP A 1 23 ? 15.634 -9.343 -19.221 1.00 0.00 23 ASP A C 4
ATOM 2522 O O . ASP A 1 23 ? 15.773 -8.286 -19.844 1.00 0.00 23 ASP A O 4
ATOM 2531 N N . GLY A 1 24 ? 16.099 -9.530 -17.987 1.00 0.00 24 GLY A N 4
ATOM 2532 C CA . GLY A 1 24 ? 16.751 -8.464 -17.259 1.00 0.00 24 GLY A CA 4
ATOM 2533 C C . GLY A 1 24 ? 15.774 -7.386 -16.847 1.00 0.00 24 GLY A C 4
ATOM 2534 O O . GLY A 1 24 ? 16.141 -6.217 -16.722 1.00 0.00 24 GLY A O 4
ATOM 2538 N N . GLU A 1 25 ? 14.527 -7.778 -16.639 1.00 0.00 25 GLU A N 4
ATOM 2539 C CA . GLU A 1 25 ? 13.488 -6.841 -16.273 1.00 0.00 25 GLU A CA 4
ATOM 2540 C C . GLU A 1 25 ? 12.619 -7.385 -15.150 1.00 0.00 25 GLU A C 4
ATOM 2541 O O . GLU A 1 25 ? 12.574 -8.597 -14.918 1.00 0.00 25 GLU A O 4
ATOM 2553 N N . ALA A 1 26 ? 11.932 -6.481 -14.465 1.00 0.00 26 ALA A N 4
ATOM 2554 C CA . ALA A 1 26 ? 11.053 -6.839 -13.364 1.00 0.00 26 ALA A CA 4
ATOM 2555 C C . ALA A 1 26 ? 9.601 -6.896 -13.829 1.00 0.00 26 ALA A C 4
ATOM 2556 O O . ALA A 1 26 ? 9.130 -6.011 -14.545 1.00 0.00 26 ALA A O 4
ATOM 2563 N N . TYR A 1 27 ? 8.902 -7.939 -13.426 1.00 0.00 27 TYR A N 4
ATOM 2564 C CA . TYR A 1 27 ? 7.505 -8.118 -13.798 1.00 0.00 27 TYR A CA 4
ATOM 2565 C C . TYR A 1 27 ? 6.662 -8.441 -12.569 1.00 0.00 27 TYR A C 4
ATOM 2566 O O . TYR A 1 27 ? 7.198 -8.870 -11.543 1.00 0.00 27 TYR A O 4
ATOM 2584 N N . CYS A 1 28 ? 5.346 -8.241 -12.672 1.00 0.00 28 CYS A N 4
ATOM 2585 C CA . CYS A 1 28 ? 4.450 -8.486 -11.541 1.00 0.00 28 CYS A CA 4
ATOM 2586 C C . CYS A 1 28 ? 4.234 -9.979 -11.316 1.00 0.00 28 CYS A C 4
ATOM 2587 O O . CYS A 1 28 ? 4.080 -10.428 -10.179 1.00 0.00 28 CYS A O 4
ATOM 2594 N N . SER A 1 29 ? 4.234 -10.740 -12.395 1.00 0.00 29 SER A N 4
ATOM 2595 C CA . SER A 1 29 ? 4.022 -12.165 -12.311 1.00 0.00 29 SER A CA 4
ATOM 2596 C C . SER A 1 29 ? 4.816 -12.878 -13.411 1.00 0.00 29 SER A C 4
ATOM 2597 O O . SER A 1 29 ? 5.389 -12.224 -14.296 1.00 0.00 29 SER A O 4
ATOM 2605 N N . GLN A 1 30 ? 4.839 -14.211 -13.361 1.00 0.00 30 GLN A N 4
ATOM 2606 C CA . GLN A 1 30 ? 5.593 -15.006 -14.333 1.00 0.00 30 GLN A CA 4
ATOM 2607 C C . GLN A 1 30 ? 5.003 -14.884 -15.736 1.00 0.00 30 GLN A C 4
ATOM 2608 O O . GLN A 1 30 ? 5.718 -14.998 -16.729 1.00 0.00 30 GLN A O 4
ATOM 2622 N N . ALA A 1 31 ? 3.702 -14.622 -15.806 1.00 0.00 31 ALA A N 4
ATOM 2623 C CA . ALA A 1 31 ? 3.017 -14.454 -17.079 1.00 0.00 31 ALA A CA 4
ATOM 2624 C C . ALA A 1 31 ? 3.645 -13.330 -17.912 1.00 0.00 31 ALA A C 4
ATOM 2625 O O . ALA A 1 31 ? 4.080 -13.559 -19.035 1.00 0.00 31 ALA A O 4
ATOM 2632 N N . CYS A 1 32 ? 3.709 -12.129 -17.345 1.00 0.00 32 CYS A N 4
ATOM 2633 C CA . CYS A 1 32 ? 4.270 -10.962 -18.050 1.00 0.00 32 CYS A CA 4
ATOM 2634 C C . CYS A 1 32 ? 5.722 -11.168 -18.371 1.00 0.00 32 CYS A C 4
ATOM 2635 O O . CYS A 1 32 ? 6.180 -10.820 -19.455 1.00 0.00 32 CYS A O 4
ATOM 2642 N N . ALA A 1 33 ? 6.440 -11.741 -17.424 1.00 0.00 33 ALA A N 4
ATOM 2643 C CA . ALA A 1 33 ? 7.858 -11.981 -17.569 1.00 0.00 33 ALA A CA 4
ATOM 2644 C C . ALA A 1 33 ? 8.156 -12.746 -18.834 1.00 0.00 33 ALA A C 4
ATOM 2645 O O . ALA A 1 33 ? 9.108 -12.453 -19.542 1.00 0.00 33 ALA A O 4
ATOM 2652 N N . GLU A 1 34 ? 7.313 -13.695 -19.131 1.00 0.00 34 GLU A N 4
ATOM 2653 C CA . GLU A 1 34 ? 7.524 -14.569 -20.250 1.00 0.00 34 GLU A CA 4
ATOM 2654 C C . GLU A 1 34 ? 6.676 -14.195 -21.459 1.00 0.00 34 GLU A C 4
ATOM 2655 O O . GLU A 1 34 ? 6.555 -14.981 -22.399 1.00 0.00 34 GLU A O 4
ATOM 2667 N N . GLN A 1 35 ? 6.094 -13.000 -21.428 1.00 0.00 35 GLN A N 4
ATOM 2668 C CA . GLN A 1 35 ? 5.269 -12.487 -22.539 1.00 0.00 35 GLN A CA 4
ATOM 2669 C C . GLN A 1 35 ? 3.975 -13.284 -22.691 1.00 0.00 35 GLN A C 4
ATOM 2670 O O . GLN A 1 35 ? 3.379 -13.314 -23.761 1.00 0.00 35 GLN A O 4
ATOM 2684 N N . HIS A 1 36 ? 3.538 -13.896 -21.595 1.00 0.00 36 HIS A N 4
ATOM 2685 C CA . HIS A 1 36 ? 2.317 -14.714 -21.562 1.00 0.00 36 HIS A CA 4
ATOM 2686 C C . HIS A 1 36 ? 2.411 -15.868 -22.560 1.00 0.00 36 HIS A C 4
ATOM 2687 O O . HIS A 1 36 ? 1.651 -15.931 -23.522 1.00 0.00 36 HIS A O 4
ATOM 2701 N N . PRO A 1 37 ? 3.339 -16.803 -22.328 1.00 0.00 37 PRO A N 4
ATOM 2702 C CA . PRO A 1 37 ? 3.575 -17.930 -23.237 1.00 0.00 37 PRO A CA 4
ATOM 2703 C C . PRO A 1 37 ? 2.565 -19.045 -23.033 1.00 0.00 37 PRO A C 4
ATOM 2704 O O . PRO A 1 37 ? 2.319 -19.851 -23.923 1.00 0.00 37 PRO A O 4
ATOM 2715 N N . ASN A 1 38 ? 1.980 -19.077 -21.851 1.00 0.00 38 ASN A N 4
ATOM 2716 C CA . ASN A 1 38 ? 1.017 -20.103 -21.499 1.00 0.00 38 ASN A CA 4
ATOM 2717 C C . ASN A 1 38 ? -0.393 -19.618 -21.776 1.00 0.00 38 ASN A C 4
ATOM 2718 O O . ASN A 1 38 ? -1.368 -20.294 -21.455 1.00 0.00 38 ASN A O 4
ATOM 2729 N N . GLY A 1 39 ? -0.494 -18.435 -22.370 1.00 0.00 39 GLY A N 4
ATOM 2730 C CA . GLY A 1 39 ? -1.788 -17.866 -22.687 1.00 0.00 39 GLY A CA 4
ATOM 2731 C C . GLY A 1 39 ? -2.504 -17.323 -21.468 1.00 0.00 39 GLY A C 4
ATOM 2732 O O . GLY A 1 39 ? -3.710 -17.072 -21.506 1.00 0.00 39 GLY A O 4
ATOM 2736 N N . GLU A 1 40 ? -1.772 -17.143 -20.384 1.00 0.00 40 GLU A N 4
ATOM 2737 C CA . GLU A 1 40 ? -2.355 -16.633 -19.164 1.00 0.00 40 GLU A CA 4
ATOM 2738 C C . GLU A 1 40 ? -1.898 -15.200 -18.886 1.00 0.00 40 GLU A C 4
ATOM 2739 O O . GLU A 1 40 ? -0.696 -14.925 -18.824 1.00 0.00 40 GLU A O 4
ATOM 2751 N N . PRO A 1 41 ? -2.852 -14.248 -18.789 1.00 0.00 41 PRO A N 4
ATOM 2752 C CA . PRO A 1 41 ? -2.544 -12.860 -18.428 1.00 0.00 41 PRO A CA 4
ATOM 2753 C C . PRO A 1 41 ? -2.134 -12.751 -16.956 1.00 0.00 41 PRO A C 4
ATOM 2754 O O . PRO A 1 41 ? -2.098 -13.756 -16.241 1.00 0.00 41 PRO A O 4
ATOM 2765 N N . CYS A 1 42 ? -1.822 -11.551 -16.504 1.00 0.00 42 CYS A N 4
ATOM 2766 C CA . CYS A 1 42 ? -1.423 -11.361 -15.123 1.00 0.00 42 CYS A CA 4
ATOM 2767 C C . CYS A 1 42 ? -2.664 -11.415 -14.210 1.00 0.00 42 CYS A C 4
ATOM 2768 O O . CYS A 1 42 ? -3.794 -11.230 -14.685 1.00 0.00 42 CYS A O 4
ATOM 2775 N N . PRO A 1 43 ? -2.482 -11.693 -12.897 1.00 0.00 43 PRO A N 4
ATOM 2776 C CA . PRO A 1 43 ? -3.597 -11.820 -11.939 1.00 0.00 43 PRO A CA 4
ATOM 2777 C C . PRO A 1 43 ? -4.247 -10.474 -11.590 1.00 0.00 43 PRO A C 4
ATOM 2778 O O . PRO A 1 43 ? -4.393 -10.121 -10.418 1.00 0.00 43 PRO A O 4
ATOM 2789 N N . ALA A 1 44 ? -4.640 -9.746 -12.608 1.00 0.00 44 ALA A N 4
ATOM 2790 C CA . ALA A 1 44 ? -5.307 -8.478 -12.453 1.00 0.00 44 ALA A CA 4
ATOM 2791 C C . ALA A 1 44 ? -6.492 -8.430 -13.401 1.00 0.00 44 ALA A C 4
ATOM 2792 O O . ALA A 1 44 ? -6.321 -8.313 -14.616 1.00 0.00 44 ALA A O 4
ATOM 2799 N N . PRO A 1 45 ? -7.711 -8.542 -12.867 1.00 0.00 45 PRO A N 4
ATOM 2800 C CA . PRO A 1 45 ? -8.928 -8.588 -13.682 1.00 0.00 45 PRO A CA 4
ATOM 2801 C C . PRO A 1 45 ? -9.252 -7.254 -14.351 1.00 0.00 45 PRO A C 4
ATOM 2802 O O . PRO A 1 45 ? -10.033 -7.204 -15.303 1.00 0.00 45 PRO A O 4
ATOM 2813 N N . ASP A 1 46 ? -8.652 -6.186 -13.858 1.00 0.00 46 ASP A N 4
ATOM 2814 C CA . ASP A 1 46 ? -8.904 -4.858 -14.407 1.00 0.00 46 ASP A CA 4
ATOM 2815 C C . ASP A 1 46 ? -7.825 -4.459 -15.412 1.00 0.00 46 ASP A C 4
ATOM 2816 O O . ASP A 1 46 ? -8.008 -3.534 -16.201 1.00 0.00 46 ASP A O 4
ATOM 2825 N N . CYS A 1 47 ? -6.719 -5.176 -15.403 1.00 0.00 47 CYS A N 4
ATOM 2826 C CA . CYS A 1 47 ? -5.611 -4.847 -16.278 1.00 0.00 47 CYS A CA 4
ATOM 2827 C C . CYS A 1 47 ? -5.902 -5.273 -17.718 1.00 0.00 47 CYS A C 4
ATOM 2828 O O . CYS A 1 47 ? -6.724 -6.166 -17.961 1.00 0.00 47 CYS A O 4
ATOM 2835 N N . HIS A 1 48 ? -5.234 -4.630 -18.672 1.00 0.00 48 HIS A N 4
ATOM 2836 C CA . HIS A 1 48 ? -5.467 -4.899 -20.087 1.00 0.00 48 HIS A CA 4
ATOM 2837 C C . HIS A 1 48 ? -4.161 -4.981 -20.879 1.00 0.00 48 HIS A C 4
ATOM 2838 O O . HIS A 1 48 ? -4.121 -4.599 -22.047 1.00 0.00 48 HIS A O 4
ATOM 2853 N N . CYS A 1 49 ? -3.108 -5.486 -20.267 1.00 0.00 49 CYS A N 4
ATOM 2854 C CA . CYS A 1 49 ? -1.830 -5.602 -20.961 1.00 0.00 49 CYS A CA 4
ATOM 2855 C C . CYS A 1 49 ? -1.862 -6.763 -21.964 1.00 0.00 49 CYS A C 4
ATOM 2856 O O . CYS A 1 49 ? -2.528 -7.776 -21.730 1.00 0.00 49 CYS A O 4
ATOM 2863 N N . GLU A 1 50 ? -1.173 -6.582 -23.103 1.00 0.00 50 GLU A N 4
ATOM 2864 C CA . GLU A 1 50 ? -1.111 -7.594 -24.167 1.00 0.00 50 GLU A CA 4
ATOM 2865 C C . GLU A 1 50 ? -2.510 -7.896 -24.727 1.00 0.00 50 GLU A C 4
ATOM 2866 O O . GLU A 1 50 ? -2.749 -8.962 -25.307 1.00 0.00 50 GLU A O 4
ATOM 2878 N N . ARG A 1 51 ? -3.426 -6.933 -24.567 1.00 0.00 51 ARG A N 4
ATOM 2879 C CA . ARG A 1 51 ? -4.785 -7.058 -25.087 1.00 0.00 51 ARG A CA 4
ATOM 2880 C C . ARG A 1 51 ? -4.809 -6.802 -26.581 1.00 0.00 51 ARG A C 4
ATOM 2881 O O . ARG A 1 51 ? -5.198 -5.728 -27.037 1.00 0.00 51 ARG A O 4
ATOM 2902 N N . SER A 1 52 ? -4.334 -7.765 -27.325 1.00 0.00 52 SER A N 4
ATOM 2903 C CA . SER A 1 52 ? -4.343 -7.686 -28.773 1.00 0.00 52 SER A CA 4
ATOM 2904 C C . SER A 1 52 ? -5.258 -8.761 -29.354 1.00 0.00 52 SER A C 4
ATOM 2905 O O . SER A 1 52 ? -6.453 -8.817 -28.924 1.00 0.00 52 SER A O 4
ATOM 2917 N N . ASN A 1 1 ? 12.696 2.992 -5.838 1.00 0.00 1 ASN A N 5
ATOM 2918 C CA . ASN A 1 1 ? 12.013 3.434 -7.089 1.00 0.00 1 ASN A CA 5
ATOM 2919 C C . ASN A 1 1 ? 10.617 2.844 -7.177 1.00 0.00 1 ASN A C 5
ATOM 2920 O O . ASN A 1 1 ? 10.333 1.800 -6.573 1.00 0.00 1 ASN A O 5
ATOM 2930 N N . GLU A 1 2 ? 9.740 3.505 -7.919 1.00 0.00 2 GLU A N 5
ATOM 2931 C CA . GLU A 1 2 ? 8.402 2.996 -8.123 1.00 0.00 2 GLU A CA 5
ATOM 2932 C C . GLU A 1 2 ? 8.477 1.860 -9.143 1.00 0.00 2 GLU A C 5
ATOM 2933 O O . GLU A 1 2 ? 8.604 2.100 -10.346 1.00 0.00 2 GLU A O 5
ATOM 2945 N N . LEU A 1 3 ? 8.451 0.634 -8.645 1.00 0.00 3 LEU A N 5
ATOM 2946 C CA . LEU A 1 3 ? 8.610 -0.558 -9.476 1.00 0.00 3 LEU A CA 5
ATOM 2947 C C . LEU A 1 3 ? 7.562 -0.626 -10.590 1.00 0.00 3 LEU A C 5
ATOM 2948 O O . LEU A 1 3 ? 6.356 -0.519 -10.337 1.00 0.00 3 LEU A O 5
ATOM 2964 N N . ARG A 1 4 ? 8.034 -0.809 -11.820 1.00 0.00 4 ARG A N 5
ATOM 2965 C CA . ARG A 1 4 ? 7.160 -0.860 -12.983 1.00 0.00 4 ARG A CA 5
ATOM 2966 C C . ARG A 1 4 ? 7.363 -2.160 -13.770 1.00 0.00 4 ARG A C 5
ATOM 2967 O O . ARG A 1 4 ? 8.494 -2.598 -13.981 1.00 0.00 4 ARG A O 5
ATOM 2988 N N . CYS A 1 5 ? 6.257 -2.777 -14.184 1.00 0.00 5 CYS A N 5
ATOM 2989 C CA . CYS A 1 5 ? 6.304 -4.025 -14.945 1.00 0.00 5 CYS A CA 5
ATOM 2990 C C . CYS A 1 5 ? 6.786 -3.748 -16.376 1.00 0.00 5 CYS A C 5
ATOM 2991 O O . CYS A 1 5 ? 6.472 -2.700 -16.951 1.00 0.00 5 CYS A O 5
ATOM 2998 N N . GLY A 1 6 ? 7.556 -4.679 -16.935 1.00 0.00 6 GLY A N 5
ATOM 2999 C CA . GLY A 1 6 ? 8.103 -4.513 -18.276 1.00 0.00 6 GLY A CA 5
ATOM 3000 C C . GLY A 1 6 ? 7.058 -4.483 -19.396 1.00 0.00 6 GLY A C 5
ATOM 3001 O O . GLY A 1 6 ? 7.364 -4.039 -20.508 1.00 0.00 6 GLY A O 5
ATOM 3005 N N . CYS A 1 7 ? 5.835 -4.956 -19.122 1.00 0.00 7 CYS A N 5
ATOM 3006 C CA . CYS A 1 7 ? 4.778 -4.952 -20.142 1.00 0.00 7 CYS A CA 5
ATOM 3007 C C . CYS A 1 7 ? 4.439 -3.514 -20.575 1.00 0.00 7 CYS A C 5
ATOM 3008 O O . CYS A 1 7 ? 4.615 -2.567 -19.799 1.00 0.00 7 CYS A O 5
ATOM 3015 N N . PRO A 1 8 ? 3.948 -3.333 -21.829 1.00 0.00 8 PRO A N 5
ATOM 3016 C CA . PRO A 1 8 ? 3.619 -2.007 -22.379 1.00 0.00 8 PRO A CA 5
ATOM 3017 C C . PRO A 1 8 ? 2.667 -1.221 -21.488 1.00 0.00 8 PRO A C 5
ATOM 3018 O O . PRO A 1 8 ? 2.983 -0.112 -21.052 1.00 0.00 8 PRO A O 5
ATOM 3029 N N . ASP A 1 9 ? 1.513 -1.794 -21.208 1.00 0.00 9 ASP A N 5
ATOM 3030 C CA . ASP A 1 9 ? 0.534 -1.137 -20.365 1.00 0.00 9 ASP A CA 5
ATOM 3031 C C . ASP A 1 9 ? 0.079 -2.065 -19.252 1.00 0.00 9 ASP A C 5
ATOM 3032 O O . ASP A 1 9 ? -0.994 -2.662 -19.319 1.00 0.00 9 ASP A O 5
ATOM 3041 N N . CYS A 1 10 ? 0.931 -2.223 -18.265 1.00 0.00 10 CYS A N 5
ATOM 3042 C CA . CYS A 1 10 ? 0.641 -3.054 -17.118 1.00 0.00 10 CYS A CA 5
ATOM 3043 C C . CYS A 1 10 ? 1.021 -2.296 -15.847 1.00 0.00 10 CYS A C 5
ATOM 3044 O O . CYS A 1 10 ? 2.106 -1.709 -15.771 1.00 0.00 10 CYS A O 5
ATOM 3051 N N . HIS A 1 11 ? 0.129 -2.278 -14.857 1.00 0.00 11 HIS A N 5
ATOM 3052 C CA . HIS A 1 11 ? 0.378 -1.516 -13.628 1.00 0.00 11 HIS A CA 5
ATOM 3053 C C . HIS A 1 11 ? -0.030 -2.297 -12.384 1.00 0.00 11 HIS A C 5
ATOM 3054 O O . HIS A 1 11 ? -1.150 -2.153 -11.884 1.00 0.00 11 HIS A O 5
ATOM 3068 N N . CYS A 1 12 ? 0.869 -3.121 -11.893 1.00 0.00 12 CYS A N 5
ATOM 3069 C CA . CYS A 1 12 ? 0.608 -3.905 -10.696 1.00 0.00 12 CYS A CA 5
ATOM 3070 C C . CYS A 1 12 ? 1.741 -3.732 -9.693 1.00 0.00 12 CYS A C 5
ATOM 3071 O O . CYS A 1 12 ? 2.863 -3.371 -10.070 1.00 0.00 12 CYS A O 5
ATOM 3078 N N . LYS A 1 13 ? 1.450 -3.967 -8.419 1.00 0.00 13 LYS A N 5
ATOM 3079 C CA . LYS A 1 13 ? 2.465 -3.860 -7.378 1.00 0.00 13 LYS A CA 5
ATOM 3080 C C . LYS A 1 13 ? 3.434 -5.026 -7.456 1.00 0.00 13 LYS A C 5
ATOM 3081 O O . LYS A 1 13 ? 3.045 -6.184 -7.299 1.00 0.00 13 LYS A O 5
ATOM 3100 N N . VAL A 1 14 ? 4.687 -4.721 -7.708 1.00 0.00 14 VAL A N 5
ATOM 3101 C CA . VAL A 1 14 ? 5.710 -5.738 -7.790 1.00 0.00 14 VAL A CA 5
ATOM 3102 C C . VAL A 1 14 ? 6.434 -5.839 -6.445 1.00 0.00 14 VAL A C 5
ATOM 3103 O O . VAL A 1 14 ? 6.847 -4.826 -5.874 1.00 0.00 14 VAL A O 5
ATOM 3116 N N . ASP A 1 15 ? 6.565 -7.050 -5.935 1.00 0.00 15 ASP A N 5
ATOM 3117 C CA . ASP A 1 15 ? 7.179 -7.270 -4.627 1.00 0.00 15 ASP A CA 5
ATOM 3118 C C . ASP A 1 15 ? 8.524 -7.969 -4.757 1.00 0.00 15 ASP A C 5
ATOM 3119 O O . ASP A 1 15 ? 8.620 -9.000 -5.398 1.00 0.00 15 ASP A O 5
ATOM 3128 N N . PRO A 1 16 ? 9.585 -7.419 -4.131 1.00 0.00 16 PRO A N 5
ATOM 3129 C CA . PRO A 1 16 ? 10.936 -8.012 -4.157 1.00 0.00 16 PRO A CA 5
ATOM 3130 C C . PRO A 1 16 ? 10.984 -9.432 -3.565 1.00 0.00 16 PRO A C 5
ATOM 3131 O O . PRO A 1 16 ? 11.856 -10.224 -3.911 1.00 0.00 16 PRO A O 5
ATOM 3142 N N . GLU A 1 17 ? 10.042 -9.748 -2.679 1.00 0.00 17 GLU A N 5
ATOM 3143 C CA . GLU A 1 17 ? 9.976 -11.084 -2.064 1.00 0.00 17 GLU A CA 5
ATOM 3144 C C . GLU A 1 17 ? 9.461 -12.129 -3.057 1.00 0.00 17 GLU A C 5
ATOM 3145 O O . GLU A 1 17 ? 9.383 -13.318 -2.740 1.00 0.00 17 GLU A O 5
ATOM 3157 N N . ARG A 1 18 ? 9.117 -11.676 -4.251 1.00 0.00 18 ARG A N 5
ATOM 3158 C CA . ARG A 1 18 ? 8.544 -12.538 -5.277 1.00 0.00 18 ARG A CA 5
ATOM 3159 C C . ARG A 1 18 ? 8.691 -11.886 -6.646 1.00 0.00 18 ARG A C 5
ATOM 3160 O O . ARG A 1 18 ? 7.873 -12.092 -7.536 1.00 0.00 18 ARG A O 5
ATOM 3181 N N . VAL A 1 19 ? 9.740 -11.107 -6.806 1.00 0.00 19 VAL A N 5
ATOM 3182 C CA . VAL A 1 19 ? 9.950 -10.378 -8.035 1.00 0.00 19 VAL A CA 5
ATOM 3183 C C . VAL A 1 19 ? 10.572 -11.262 -9.101 1.00 0.00 19 VAL A C 5
ATOM 3184 O O . VAL A 1 19 ? 11.622 -11.879 -8.890 1.00 0.00 19 VAL A O 5
ATOM 3197 N N . PHE A 1 20 ? 9.912 -11.349 -10.227 1.00 0.00 20 PHE A N 5
ATOM 3198 C CA . PHE A 1 20 ? 10.423 -12.115 -11.328 1.00 0.00 20 PHE A CA 5
ATOM 3199 C C . PHE A 1 20 ? 11.215 -11.219 -12.242 1.00 0.00 20 PHE A C 5
ATOM 3200 O O . PHE A 1 20 ? 10.655 -10.379 -12.950 1.00 0.00 20 PHE A O 5
ATOM 3217 N N . ASN A 1 21 ? 12.517 -11.384 -12.208 1.00 0.00 21 ASN A N 5
ATOM 3218 C CA . ASN A 1 21 ? 13.393 -10.611 -13.049 1.00 0.00 21 ASN A CA 5
ATOM 3219 C C . ASN A 1 21 ? 13.704 -11.386 -14.292 1.00 0.00 21 ASN A C 5
ATOM 3220 O O . ASN A 1 21 ? 14.283 -12.470 -14.230 1.00 0.00 21 ASN A O 5
ATOM 3231 N N . HIS A 1 22 ? 13.310 -10.857 -15.404 1.00 0.00 22 HIS A N 5
ATOM 3232 C CA . HIS A 1 22 ? 13.564 -11.499 -16.661 1.00 0.00 22 HIS A CA 5
ATOM 3233 C C . HIS A 1 22 ? 14.025 -10.472 -17.671 1.00 0.00 22 HIS A C 5
ATOM 3234 O O . HIS A 1 22 ? 13.390 -9.432 -17.832 1.00 0.00 22 HIS A O 5
ATOM 3248 N N . ASP A 1 23 ? 15.156 -10.753 -18.314 1.00 0.00 23 ASP A N 5
ATOM 3249 C CA . ASP A 1 23 ? 15.738 -9.868 -19.331 1.00 0.00 23 ASP A CA 5
ATOM 3250 C C . ASP A 1 23 ? 16.195 -8.544 -18.700 1.00 0.00 23 ASP A C 5
ATOM 3251 O O . ASP A 1 23 ? 16.377 -7.536 -19.381 1.00 0.00 23 ASP A O 5
ATOM 3260 N N . GLY A 1 24 ? 16.401 -8.570 -17.389 1.00 0.00 24 GLY A N 5
ATOM 3261 C CA . GLY A 1 24 ? 16.824 -7.379 -16.673 1.00 0.00 24 GLY A CA 5
ATOM 3262 C C . GLY A 1 24 ? 15.653 -6.529 -16.227 1.00 0.00 24 GLY A C 5
ATOM 3263 O O . GLY A 1 24 ? 15.833 -5.438 -15.672 1.00 0.00 24 GLY A O 5
ATOM 3267 N N . GLU A 1 25 ? 14.453 -7.018 -16.468 1.00 0.00 25 GLU A N 5
ATOM 3268 C CA . GLU A 1 25 ? 13.253 -6.299 -16.102 1.00 0.00 25 GLU A CA 5
ATOM 3269 C C . GLU A 1 25 ? 12.482 -7.022 -15.031 1.00 0.00 25 GLU A C 5
ATOM 3270 O O . GLU A 1 25 ? 12.561 -8.244 -14.907 1.00 0.00 25 GLU A O 5
ATOM 3282 N N . ALA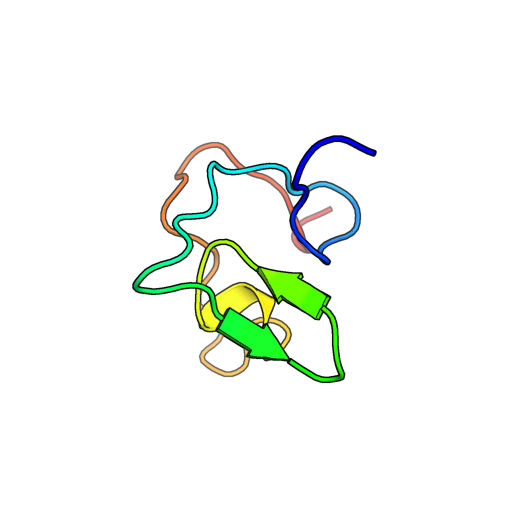 A 1 26 ? 11.734 -6.265 -14.270 1.00 0.00 26 ALA A N 5
ATOM 3283 C CA . ALA A 1 26 ? 10.917 -6.813 -13.221 1.00 0.00 26 ALA A CA 5
ATOM 3284 C C . ALA A 1 26 ? 9.474 -6.887 -13.681 1.00 0.00 26 ALA A C 5
ATOM 3285 O O . ALA A 1 26 ? 8.964 -5.963 -14.321 1.00 0.00 26 ALA A O 5
ATOM 3292 N N . TYR A 1 27 ? 8.825 -7.985 -13.381 1.00 0.00 27 TYR A N 5
ATOM 3293 C CA . TYR A 1 27 ? 7.445 -8.177 -13.774 1.00 0.00 27 TYR A CA 5
ATOM 3294 C C . TYR A 1 27 ? 6.603 -8.547 -12.567 1.00 0.00 27 TYR A C 5
ATOM 3295 O O . TYR A 1 27 ? 7.130 -9.040 -11.567 1.00 0.00 27 TYR A O 5
ATOM 3313 N N . CYS A 1 28 ? 5.300 -8.307 -12.655 1.00 0.00 28 CYS A N 5
ATOM 3314 C CA . CYS A 1 28 ? 4.398 -8.592 -11.546 1.00 0.00 28 CYS A CA 5
ATOM 3315 C C . CYS A 1 28 ? 4.164 -10.088 -11.398 1.00 0.00 28 CYS A C 5
ATOM 3316 O O . CYS A 1 28 ? 3.887 -10.583 -10.305 1.00 0.00 28 CYS A O 5
ATOM 3323 N N . SER A 1 29 ? 4.284 -10.805 -12.498 1.00 0.00 29 SER A N 5
ATOM 3324 C CA . SER A 1 29 ? 4.060 -12.227 -12.490 1.00 0.00 29 SER A CA 5
ATOM 3325 C C . SER A 1 29 ? 4.969 -12.926 -13.490 1.00 0.00 29 SER A C 5
ATOM 3326 O O . SER A 1 29 ? 5.593 -12.276 -14.342 1.00 0.00 29 SER A O 5
ATOM 3334 N N . GLN A 1 30 ? 5.035 -14.248 -13.387 1.00 0.00 30 GLN A N 5
ATOM 3335 C CA . GLN A 1 30 ? 5.826 -15.057 -14.304 1.00 0.00 30 GLN A CA 5
ATOM 3336 C C . GLN A 1 30 ? 5.225 -15.014 -15.711 1.00 0.00 30 GLN A C 5
ATOM 3337 O O . GLN A 1 30 ? 5.902 -15.292 -16.697 1.00 0.00 30 GLN A O 5
ATOM 3351 N N . ALA A 1 31 ? 3.955 -14.628 -15.787 1.00 0.00 31 ALA A N 5
ATOM 3352 C CA . ALA A 1 31 ? 3.252 -14.532 -17.052 1.00 0.00 31 ALA A CA 5
ATOM 3353 C C . ALA A 1 31 ? 3.834 -13.422 -17.933 1.00 0.00 31 ALA A C 5
ATOM 3354 O O . ALA A 1 31 ? 4.236 -13.672 -19.066 1.00 0.00 31 ALA A O 5
ATOM 3361 N N . CYS A 1 32 ? 3.888 -12.204 -17.399 1.00 0.00 32 CYS A N 5
ATOM 3362 C CA . CYS A 1 32 ? 4.406 -11.044 -18.149 1.00 0.00 32 CYS A CA 5
ATOM 3363 C C . CYS A 1 32 ? 5.876 -11.228 -18.493 1.00 0.00 32 CYS A C 5
ATOM 3364 O O . CYS A 1 32 ? 6.319 -10.862 -19.579 1.00 0.00 32 CYS A O 5
ATOM 3371 N N . ALA A 1 33 ? 6.620 -11.815 -17.563 1.00 0.00 33 ALA A N 5
ATOM 3372 C CA . ALA A 1 33 ? 8.051 -12.033 -17.735 1.00 0.00 33 ALA A CA 5
ATOM 3373 C C . ALA A 1 33 ? 8.347 -12.885 -18.954 1.00 0.00 33 ALA A C 5
ATOM 3374 O O . ALA A 1 33 ? 9.356 -12.702 -19.621 1.00 0.00 33 ALA A O 5
ATOM 3381 N N . GLU A 1 34 ? 7.456 -13.799 -19.245 1.00 0.00 34 GLU A N 5
ATOM 3382 C CA . GLU A 1 34 ? 7.651 -14.727 -20.333 1.00 0.00 34 GLU A CA 5
ATOM 3383 C C . GLU A 1 34 ? 6.776 -14.400 -21.532 1.00 0.00 34 GLU A C 5
ATOM 3384 O O . GLU A 1 34 ? 6.626 -15.226 -22.440 1.00 0.00 34 GLU A O 5
ATOM 3396 N N . GLN A 1 35 ? 6.205 -13.202 -21.529 1.00 0.00 35 GLN A N 5
ATOM 3397 C CA . GLN A 1 35 ? 5.347 -12.727 -22.624 1.00 0.00 35 GLN A CA 5
ATOM 3398 C C . GLN A 1 35 ? 4.092 -13.583 -22.764 1.00 0.00 35 GLN A C 5
ATOM 3399 O O . GLN A 1 35 ? 3.583 -13.782 -23.863 1.00 0.00 35 GLN A O 5
ATOM 3413 N N . HIS A 1 36 ? 3.594 -14.065 -21.629 1.00 0.00 36 HIS A N 5
ATOM 3414 C CA . HIS A 1 36 ? 2.373 -14.883 -21.568 1.00 0.00 36 HIS A CA 5
ATOM 3415 C C . HIS A 1 36 ? 2.456 -16.078 -22.517 1.00 0.00 36 HIS A C 5
ATOM 3416 O O . HIS A 1 36 ? 1.662 -16.198 -23.443 1.00 0.00 36 HIS A O 5
ATOM 3430 N N . PRO A 1 37 ? 3.399 -16.999 -22.276 1.00 0.00 37 PRO A N 5
ATOM 3431 C CA . PRO A 1 37 ? 3.624 -18.145 -23.158 1.00 0.00 37 PRO A CA 5
ATOM 3432 C C . PRO A 1 37 ? 2.563 -19.215 -22.957 1.00 0.00 37 PRO A C 5
ATOM 3433 O O . PRO A 1 37 ? 2.213 -19.950 -23.877 1.00 0.00 37 PRO A O 5
ATOM 3444 N N . ASN A 1 38 ? 2.044 -19.277 -21.742 1.00 0.00 38 ASN A N 5
ATOM 3445 C CA . ASN A 1 38 ? 0.994 -20.220 -21.389 1.00 0.00 38 ASN A CA 5
ATOM 3446 C C . ASN A 1 38 ? -0.358 -19.653 -21.788 1.00 0.00 38 ASN A C 5
ATOM 3447 O O . ASN A 1 38 ? -1.390 -20.297 -21.621 1.00 0.00 38 ASN A O 5
ATOM 3458 N N . GLY A 1 39 ? -0.337 -18.430 -22.312 1.00 0.00 39 GLY A N 5
ATOM 3459 C CA . GLY A 1 39 ? -1.554 -17.767 -22.721 1.00 0.00 39 GLY A CA 5
ATOM 3460 C C . GLY A 1 39 ? -2.226 -17.061 -21.569 1.00 0.00 39 GLY A C 5
ATOM 3461 O O . GLY A 1 39 ? -3.194 -16.334 -21.756 1.00 0.00 39 GLY A O 5
ATOM 3465 N N . GLU A 1 40 ? -1.696 -17.265 -20.375 1.00 0.00 40 GLU A N 5
ATOM 3466 C CA . GLU A 1 40 ? -2.268 -16.685 -19.182 1.00 0.00 40 GLU A CA 5
ATOM 3467 C C . GLU A 1 40 ? -1.839 -15.233 -18.994 1.00 0.00 40 GLU A C 5
ATOM 3468 O O . GLU A 1 40 ? -0.647 -14.913 -19.031 1.00 0.00 40 GLU A O 5
ATOM 3480 N N . PRO A 1 41 ? -2.806 -14.333 -18.844 1.00 0.00 41 PRO A N 5
ATOM 3481 C CA . PRO A 1 41 ? -2.546 -12.932 -18.489 1.00 0.00 41 PRO A CA 5
ATOM 3482 C C . PRO A 1 41 ? -2.088 -12.827 -17.024 1.00 0.00 41 PRO A C 5
ATOM 3483 O O . PRO A 1 41 ? -1.947 -13.849 -16.339 1.00 0.00 41 PRO A O 5
ATOM 3494 N N . CYS A 1 42 ? -1.849 -11.619 -16.542 1.00 0.00 42 CYS A N 5
ATOM 3495 C CA . CYS A 1 42 ? -1.427 -11.451 -15.162 1.00 0.00 42 CYS A CA 5
ATOM 3496 C C . CYS A 1 42 ? -2.652 -11.532 -14.221 1.00 0.00 42 CYS A C 5
ATOM 3497 O O . CYS A 1 42 ? -3.789 -11.402 -14.673 1.00 0.00 42 CYS A O 5
ATOM 3504 N N . PRO A 1 43 ? -2.433 -11.779 -12.904 1.00 0.00 43 PRO A N 5
ATOM 3505 C CA . PRO A 1 43 ? -3.530 -11.953 -11.905 1.00 0.00 43 PRO A CA 5
ATOM 3506 C C . PRO A 1 43 ? -4.462 -10.726 -11.713 1.00 0.00 43 PRO A C 5
ATOM 3507 O O . PRO A 1 43 ? -5.352 -10.750 -10.859 1.00 0.00 43 PRO A O 5
ATOM 3518 N N . ALA A 1 44 ? -4.261 -9.677 -12.485 1.00 0.00 44 ALA A N 5
ATOM 3519 C CA . ALA A 1 44 ? -5.097 -8.478 -12.385 1.00 0.00 44 ALA A CA 5
ATOM 3520 C C . ALA A 1 44 ? -6.255 -8.538 -13.391 1.00 0.00 44 ALA A C 5
ATOM 3521 O O . ALA A 1 44 ? -6.028 -8.473 -14.598 1.00 0.00 44 ALA A O 5
ATOM 3528 N N . PRO A 1 45 ? -7.530 -8.643 -12.916 1.00 0.00 45 PRO A N 5
ATOM 3529 C CA . PRO A 1 45 ? -8.682 -8.737 -13.808 1.00 0.00 45 PRO A CA 5
ATOM 3530 C C . PRO A 1 45 ? -8.990 -7.408 -14.481 1.00 0.00 45 PRO A C 5
ATOM 3531 O O . PRO A 1 45 ? -9.645 -7.360 -15.526 1.00 0.00 45 PRO A O 5
ATOM 3542 N N . ASP A 1 46 ? -8.494 -6.332 -13.891 1.00 0.00 46 ASP A N 5
ATOM 3543 C CA . ASP A 1 46 ? -8.755 -4.992 -14.399 1.00 0.00 46 ASP A CA 5
ATOM 3544 C C . ASP A 1 46 ? -7.683 -4.557 -15.392 1.00 0.00 46 ASP A C 5
ATOM 3545 O O . ASP A 1 46 ? -7.794 -3.506 -16.019 1.00 0.00 46 ASP A O 5
ATOM 3554 N N . CYS A 1 47 ? -6.657 -5.368 -15.556 1.00 0.00 47 CYS A N 5
ATOM 3555 C CA . CYS A 1 47 ? -5.575 -5.013 -16.449 1.00 0.00 47 CYS A CA 5
ATOM 3556 C C . CYS A 1 47 ? -5.914 -5.372 -17.893 1.00 0.00 47 CYS A C 5
ATOM 3557 O O . CYS A 1 47 ? -6.768 -6.224 -18.148 1.00 0.00 47 CYS A O 5
ATOM 3564 N N . HIS A 1 48 ? -5.251 -4.708 -18.836 1.00 0.00 48 HIS A N 5
ATOM 3565 C CA . HIS A 1 48 ? -5.525 -4.914 -20.258 1.00 0.00 48 HIS A CA 5
ATOM 3566 C C . HIS A 1 48 ? -4.252 -5.206 -21.049 1.00 0.00 48 HIS A C 5
ATOM 3567 O O . HIS A 1 48 ? -4.249 -5.091 -22.280 1.00 0.00 48 HIS A O 5
ATOM 3582 N N . CYS A 1 49 ? -3.181 -5.597 -20.373 1.00 0.00 49 CYS A N 5
ATOM 3583 C CA . CYS A 1 49 ? -1.924 -5.834 -21.071 1.00 0.00 49 CYS A CA 5
ATOM 3584 C C . CYS A 1 49 ? -2.028 -7.037 -22.021 1.00 0.00 49 CYS A C 5
ATOM 3585 O O . CYS A 1 49 ? -2.494 -8.117 -21.643 1.00 0.00 49 CYS A O 5
ATOM 3592 N N . GLU A 1 50 ? -1.644 -6.800 -23.278 1.00 0.00 50 GLU A N 5
ATOM 3593 C CA . GLU A 1 50 ? -1.666 -7.807 -24.350 1.00 0.00 50 GLU A CA 5
ATOM 3594 C C . GLU A 1 50 ? -3.098 -8.253 -24.701 1.00 0.00 50 GLU A C 5
ATOM 3595 O O . GLU A 1 50 ? -3.298 -9.171 -25.494 1.00 0.00 50 GLU A O 5
ATOM 3607 N N . ARG A 1 51 ? -4.091 -7.591 -24.128 1.00 0.00 51 ARG A N 5
ATOM 3608 C CA . ARG A 1 51 ? -5.478 -7.909 -24.437 1.00 0.00 51 ARG A CA 5
ATOM 3609 C C . ARG A 1 51 ? -5.971 -7.038 -25.579 1.00 0.00 51 ARG A C 5
ATOM 3610 O O . ARG A 1 51 ? -7.159 -7.023 -25.907 1.00 0.00 51 ARG A O 5
ATOM 3631 N N . SER A 1 52 ? -5.047 -6.325 -26.187 1.00 0.00 52 SER A N 5
ATOM 3632 C CA . SER A 1 52 ? -5.349 -5.454 -27.301 1.00 0.00 52 SER A CA 5
ATOM 3633 C C . SER A 1 52 ? -4.182 -5.452 -28.281 1.00 0.00 52 SER A C 5
ATOM 3634 O O . SER A 1 52 ? -3.686 -6.574 -28.608 1.00 0.00 52 SER A O 5
ATOM 3646 N N . ASN A 1 1 ? 9.428 5.766 -5.085 1.00 0.00 1 ASN A N 6
ATOM 3647 C CA . ASN A 1 1 ? 9.458 5.291 -6.495 1.00 0.00 1 ASN A CA 6
ATOM 3648 C C . ASN A 1 1 ? 9.165 3.801 -6.564 1.00 0.00 1 ASN A C 6
ATOM 3649 O O . ASN A 1 1 ? 9.967 2.970 -6.111 1.00 0.00 1 ASN A O 6
ATOM 3659 N N . GLU A 1 2 ? 8.018 3.469 -7.116 1.00 0.00 2 GLU A N 6
ATOM 3660 C CA . GLU A 1 2 ? 7.583 2.092 -7.226 1.00 0.00 2 GLU A CA 6
ATOM 3661 C C . GLU A 1 2 ? 8.200 1.408 -8.437 1.00 0.00 2 GLU A C 6
ATOM 3662 O O . GLU A 1 2 ? 8.524 2.058 -9.443 1.00 0.00 2 GLU A O 6
ATOM 3674 N N . LEU A 1 3 ? 8.364 0.101 -8.334 1.00 0.00 3 LEU A N 6
ATOM 3675 C CA . LEU A 1 3 ? 8.939 -0.693 -9.402 1.00 0.00 3 LEU A CA 6
ATOM 3676 C C . LEU A 1 3 ? 7.913 -0.884 -10.508 1.00 0.00 3 LEU A C 6
ATOM 3677 O O . LEU A 1 3 ? 6.756 -1.213 -10.250 1.00 0.00 3 LEU A O 6
ATOM 3693 N N . ARG A 1 4 ? 8.340 -0.659 -11.727 1.00 0.00 4 ARG A N 6
ATOM 3694 C CA . ARG A 1 4 ? 7.464 -0.763 -12.873 1.00 0.00 4 ARG A CA 6
ATOM 3695 C C . ARG A 1 4 ? 7.654 -2.085 -13.601 1.00 0.00 4 ARG A C 6
ATOM 3696 O O . ARG A 1 4 ? 8.781 -2.565 -13.766 1.00 0.00 4 ARG A O 6
ATOM 3717 N N . CYS A 1 5 ? 6.551 -2.666 -14.022 1.00 0.00 5 CYS A N 6
ATOM 3718 C CA . CYS A 1 5 ? 6.568 -3.921 -14.736 1.00 0.00 5 CYS A CA 6
ATOM 3719 C C . CYS A 1 5 ? 7.027 -3.685 -16.176 1.00 0.00 5 CYS A C 6
ATOM 3720 O O . CYS A 1 5 ? 6.664 -2.678 -16.790 1.00 0.00 5 CYS A O 6
ATOM 3727 N N . GLY A 1 6 ? 7.849 -4.597 -16.697 1.00 0.00 6 GLY A N 6
ATOM 3728 C CA . GLY A 1 6 ? 8.361 -4.476 -18.057 1.00 0.00 6 GLY A CA 6
ATOM 3729 C C . GLY A 1 6 ? 7.274 -4.399 -19.134 1.00 0.00 6 GLY A C 6
ATOM 3730 O O . GLY A 1 6 ? 7.515 -3.850 -20.214 1.00 0.00 6 GLY A O 6
ATOM 3734 N N . CYS A 1 7 ? 6.094 -4.953 -18.856 1.00 0.00 7 CYS A N 6
ATOM 3735 C CA . CYS A 1 7 ? 4.989 -4.908 -19.816 1.00 0.00 7 CYS A CA 6
ATOM 3736 C C . CYS A 1 7 ? 4.595 -3.445 -20.090 1.00 0.00 7 CYS A C 6
ATOM 3737 O O . CYS A 1 7 ? 4.609 -2.619 -19.175 1.00 0.00 7 CYS A O 6
ATOM 3744 N N . PRO A 1 8 ? 4.227 -3.103 -21.353 1.00 0.00 8 PRO A N 6
ATOM 3745 C CA . PRO A 1 8 ? 3.946 -1.714 -21.747 1.00 0.00 8 PRO A CA 6
ATOM 3746 C C . PRO A 1 8 ? 2.845 -1.046 -20.923 1.00 0.00 8 PRO A C 6
ATOM 3747 O O . PRO A 1 8 ? 3.073 -0.011 -20.298 1.00 0.00 8 PRO A O 6
ATOM 3758 N N . ASP A 1 9 ? 1.662 -1.640 -20.914 1.00 0.00 9 ASP A N 6
ATOM 3759 C CA . ASP A 1 9 ? 0.526 -1.028 -20.229 1.00 0.00 9 ASP A CA 6
ATOM 3760 C C . ASP A 1 9 ? 0.333 -1.585 -18.817 1.00 0.00 9 ASP A C 6
ATOM 3761 O O . ASP A 1 9 ? -0.429 -1.030 -18.023 1.00 0.00 9 ASP A O 6
ATOM 3770 N N . CYS A 1 10 ? 1.020 -2.672 -18.499 1.00 0.00 10 CYS A N 6
ATOM 3771 C CA . CYS A 1 10 ? 0.895 -3.269 -17.176 1.00 0.00 10 CYS A CA 6
ATOM 3772 C C . CYS A 1 10 ? 1.486 -2.341 -16.123 1.00 0.00 10 CYS A C 6
ATOM 3773 O O . CYS A 1 10 ? 2.648 -1.925 -16.222 1.00 0.00 10 CYS A O 6
ATOM 3780 N N . HIS A 1 11 ? 0.683 -2.000 -15.137 1.00 0.00 11 HIS A N 6
ATOM 3781 C CA . HIS A 1 11 ? 1.109 -1.112 -14.073 1.00 0.00 11 HIS A CA 6
ATOM 3782 C C . HIS A 1 11 ? 0.300 -1.382 -12.823 1.00 0.00 11 HIS A C 6
ATOM 3783 O O . HIS A 1 11 ? -0.793 -0.857 -12.658 1.00 0.00 11 HIS A O 6
ATOM 3797 N N . CYS A 1 12 ? 0.822 -2.227 -11.968 1.00 0.00 12 CYS A N 6
ATOM 3798 C CA . CYS A 1 12 ? 0.172 -2.554 -10.729 1.00 0.00 12 CYS A CA 6
ATOM 3799 C C . CYS A 1 12 ? 1.203 -2.940 -9.676 1.00 0.00 12 CYS A C 6
ATOM 3800 O O . CYS A 1 12 ? 2.404 -2.726 -9.870 1.00 0.00 12 CYS A O 6
ATOM 3807 N N . LYS A 1 13 ? 0.739 -3.499 -8.568 1.00 0.00 13 LYS A N 6
ATOM 3808 C CA . LYS A 1 13 ? 1.621 -3.882 -7.478 1.00 0.00 13 LYS A CA 6
ATOM 3809 C C . LYS A 1 13 ? 2.465 -5.106 -7.848 1.00 0.00 13 LYS A C 6
ATOM 3810 O O . LYS A 1 13 ? 1.935 -6.156 -8.215 1.00 0.00 13 LYS A O 6
ATOM 3829 N N . VAL A 1 14 ? 3.770 -4.952 -7.746 1.00 0.00 14 VAL A N 6
ATOM 3830 C CA . VAL A 1 14 ? 4.720 -6.012 -8.061 1.00 0.00 14 VAL A CA 6
ATOM 3831 C C . VAL A 1 14 ? 5.092 -6.771 -6.786 1.00 0.00 14 VAL A C 6
ATOM 3832 O O . VAL A 1 14 ? 5.152 -6.178 -5.712 1.00 0.00 14 VAL A O 6
ATOM 3845 N N . ASP A 1 15 ? 5.315 -8.083 -6.900 1.00 0.00 15 ASP A N 6
ATOM 3846 C CA . ASP A 1 15 ? 5.723 -8.888 -5.746 1.00 0.00 15 ASP A CA 6
ATOM 3847 C C . ASP A 1 15 ? 7.231 -9.124 -5.748 1.00 0.00 15 ASP A C 6
ATOM 3848 O O . ASP A 1 15 ? 7.724 -10.033 -6.406 1.00 0.00 15 ASP A O 6
ATOM 3857 N N . PRO A 1 16 ? 7.976 -8.296 -5.002 1.00 0.00 16 PRO A N 6
ATOM 3858 C CA . PRO A 1 16 ? 9.446 -8.371 -4.914 1.00 0.00 16 PRO A CA 6
ATOM 3859 C C . PRO A 1 16 ? 9.940 -9.657 -4.255 1.00 0.00 16 PRO A C 6
ATOM 3860 O O . PRO A 1 16 ? 11.040 -10.125 -4.546 1.00 0.00 16 PRO A O 6
ATOM 3871 N N . GLU A 1 17 ? 9.116 -10.234 -3.374 1.00 0.00 17 GLU A N 6
ATOM 3872 C CA . GLU A 1 17 ? 9.470 -11.481 -2.676 1.00 0.00 17 GLU A CA 6
ATOM 3873 C C . GLU A 1 17 ? 9.669 -12.622 -3.676 1.00 0.00 17 GLU A C 6
ATOM 3874 O O . GLU A 1 17 ? 10.290 -13.639 -3.363 1.00 0.00 17 GLU A O 6
ATOM 3886 N N . ARG A 1 18 ? 9.146 -12.444 -4.878 1.00 0.00 18 ARG A N 6
ATOM 3887 C CA . ARG A 1 18 ? 9.202 -13.475 -5.895 1.00 0.00 18 ARG A CA 6
ATOM 3888 C C . ARG A 1 18 ? 9.247 -12.853 -7.285 1.00 0.00 18 ARG A C 6
ATOM 3889 O O . ARG A 1 18 ? 8.735 -13.417 -8.243 1.00 0.00 18 ARG A O 6
ATOM 3910 N N . VAL A 1 19 ? 9.876 -11.699 -7.383 1.00 0.00 19 VAL A N 6
ATOM 3911 C CA . VAL A 1 19 ? 9.951 -10.971 -8.636 1.00 0.00 19 VAL A CA 6
ATOM 3912 C C . VAL A 1 19 ? 10.750 -11.748 -9.686 1.00 0.00 19 VAL A C 6
ATOM 3913 O O . VAL A 1 19 ? 11.773 -12.374 -9.380 1.00 0.00 19 VAL A O 6
ATOM 3926 N N . PHE A 1 20 ? 10.262 -11.730 -10.909 1.00 0.00 20 PHE A N 6
ATOM 3927 C CA . PHE A 1 20 ? 10.915 -12.415 -12.004 1.00 0.00 20 PHE A CA 6
ATOM 3928 C C . PHE A 1 20 ? 11.660 -11.445 -12.881 1.00 0.00 20 PHE A C 6
ATOM 3929 O O . PHE A 1 20 ? 11.066 -10.544 -13.480 1.00 0.00 20 PHE A O 6
ATOM 3946 N N . ASN A 1 21 ? 12.960 -11.618 -12.936 1.00 0.00 21 ASN A N 6
ATOM 3947 C CA . ASN A 1 21 ? 13.798 -10.804 -13.778 1.00 0.00 21 ASN A CA 6
ATOM 3948 C C . ASN A 1 21 ? 13.973 -11.484 -15.113 1.00 0.00 21 ASN A C 6
ATOM 3949 O O . ASN A 1 21 ? 14.451 -12.614 -15.188 1.00 0.00 21 ASN A O 6
ATOM 3960 N N . HIS A 1 22 ? 13.567 -10.821 -16.149 1.00 0.00 22 HIS A N 6
ATOM 3961 C CA . HIS A 1 22 ? 13.700 -11.352 -17.483 1.00 0.00 22 HIS A CA 6
ATOM 3962 C C . HIS A 1 22 ? 14.190 -10.249 -18.410 1.00 0.00 22 HIS A C 6
ATOM 3963 O O . HIS A 1 22 ? 13.599 -9.171 -18.455 1.00 0.00 22 HIS A O 6
ATOM 3977 N N . ASP A 1 23 ? 15.301 -10.511 -19.110 1.00 0.00 23 ASP A N 6
ATOM 3978 C CA . ASP A 1 23 ? 15.932 -9.519 -20.012 1.00 0.00 23 ASP A CA 6
ATOM 3979 C C . ASP A 1 23 ? 16.476 -8.332 -19.221 1.00 0.00 23 ASP A C 6
ATOM 3980 O O . ASP A 1 23 ? 16.720 -7.255 -19.773 1.00 0.00 23 ASP A O 6
ATOM 3989 N N . GLY A 1 24 ? 16.688 -8.543 -17.930 1.00 0.00 24 GLY A N 6
ATOM 3990 C CA . GLY A 1 24 ? 17.186 -7.484 -17.072 1.00 0.00 24 GLY A CA 6
ATOM 3991 C C . GLY A 1 24 ? 16.072 -6.611 -16.539 1.00 0.00 24 GLY A C 6
ATOM 3992 O O . GLY A 1 24 ? 16.321 -5.608 -15.871 1.00 0.00 24 GLY A O 6
ATOM 3996 N N . GLU A 1 25 ? 14.845 -6.993 -16.827 1.00 0.00 25 GLU A N 6
ATOM 3997 C CA . GLU A 1 25 ? 13.684 -6.244 -16.395 1.00 0.00 25 GLU A CA 6
ATOM 3998 C C . GLU A 1 25 ? 12.832 -7.064 -15.450 1.00 0.00 25 GLU A C 6
ATOM 3999 O O . GLU A 1 25 ? 12.782 -8.289 -15.551 1.00 0.00 25 GLU A O 6
ATOM 4011 N N . ALA A 1 26 ? 12.170 -6.390 -14.538 1.00 0.00 26 ALA A N 6
ATOM 4012 C CA . ALA A 1 26 ? 11.349 -7.055 -13.556 1.00 0.00 26 ALA A CA 6
ATOM 4013 C C . ALA A 1 26 ? 9.882 -6.987 -13.942 1.00 0.00 26 ALA A C 6
ATOM 4014 O O . ALA A 1 26 ? 9.431 -6.027 -14.575 1.00 0.00 26 ALA A O 6
ATOM 4021 N N . TYR A 1 27 ? 9.149 -8.015 -13.573 1.00 0.00 27 TYR A N 6
ATOM 4022 C CA . TYR A 1 27 ? 7.735 -8.104 -13.874 1.00 0.00 27 TYR A CA 6
ATOM 4023 C C . TYR A 1 27 ? 6.965 -8.485 -12.614 1.00 0.00 27 TYR A C 6
ATOM 4024 O O . TYR A 1 27 ? 7.543 -9.056 -11.683 1.00 0.00 27 TYR A O 6
ATOM 4042 N N . CYS A 1 28 ? 5.670 -8.171 -12.578 1.00 0.00 28 CYS A N 6
ATOM 4043 C CA . CYS A 1 28 ? 4.850 -8.446 -11.394 1.00 0.00 28 CYS A CA 6
ATOM 4044 C C . CYS A 1 28 ? 4.621 -9.940 -11.202 1.00 0.00 28 CYS A C 6
ATOM 4045 O O . CYS A 1 28 ? 4.506 -10.420 -10.073 1.00 0.00 28 CYS A O 6
ATOM 4052 N N . SER A 1 29 ? 4.571 -10.669 -12.297 1.00 0.00 29 SER A N 6
ATOM 4053 C CA . SER A 1 29 ? 4.322 -12.087 -12.245 1.00 0.00 29 SER A CA 6
ATOM 4054 C C . SER A 1 29 ? 5.156 -12.817 -13.287 1.00 0.00 29 SER A C 6
ATOM 4055 O O . SER A 1 29 ? 5.664 -12.201 -14.237 1.00 0.00 29 SER A O 6
ATOM 4063 N N . GLN A 1 30 ? 5.285 -14.132 -13.114 1.00 0.00 30 GLN A N 6
ATOM 4064 C CA . GLN A 1 30 ? 6.033 -14.976 -14.042 1.00 0.00 30 GLN A CA 6
ATOM 4065 C C . GLN A 1 30 ? 5.384 -14.967 -15.425 1.00 0.00 30 GLN A C 6
ATOM 4066 O O . GLN A 1 30 ? 6.024 -15.279 -16.430 1.00 0.00 30 GLN A O 6
ATOM 4080 N N . ALA A 1 31 ? 4.110 -14.595 -15.464 1.00 0.00 31 ALA A N 6
ATOM 4081 C CA . ALA A 1 31 ? 3.362 -14.538 -16.705 1.00 0.00 31 ALA A CA 6
ATOM 4082 C C . ALA A 1 31 ? 3.832 -13.382 -17.589 1.00 0.00 31 ALA A C 6
ATOM 4083 O O . ALA A 1 31 ? 4.035 -13.556 -18.777 1.00 0.00 31 ALA A O 6
ATOM 4090 N N . CYS A 1 32 ? 4.035 -12.217 -16.989 1.00 0.00 32 CYS A N 6
ATOM 4091 C CA . CYS A 1 32 ? 4.445 -11.016 -17.742 1.00 0.00 32 CYS A CA 6
ATOM 4092 C C . CYS A 1 32 ? 5.872 -11.158 -18.258 1.00 0.00 32 CYS A C 6
ATOM 4093 O O . CYS A 1 32 ? 6.195 -10.691 -19.347 1.00 0.00 32 CYS A O 6
ATOM 4100 N N . ALA A 1 33 ? 6.716 -11.825 -17.473 1.00 0.00 33 ALA A N 6
ATOM 4101 C CA . ALA A 1 33 ? 8.119 -12.013 -17.827 1.00 0.00 33 ALA A CA 6
ATOM 4102 C C . ALA A 1 33 ? 8.271 -12.713 -19.167 1.00 0.00 33 ALA A C 6
ATOM 4103 O O . ALA A 1 33 ? 9.103 -12.333 -19.982 1.00 0.00 33 ALA A O 6
ATOM 4110 N N . GLU A 1 34 ? 7.457 -13.723 -19.390 1.00 0.00 34 GLU A N 6
ATOM 4111 C CA . GLU A 1 34 ? 7.509 -14.488 -20.625 1.00 0.00 34 GLU A CA 6
ATOM 4112 C C . GLU A 1 34 ? 6.430 -14.040 -21.608 1.00 0.00 34 GLU A C 6
ATOM 4113 O O . GLU A 1 34 ? 6.064 -14.783 -22.521 1.00 0.00 34 GLU A O 6
ATOM 4125 N N . GLN A 1 35 ? 5.931 -12.818 -21.416 1.00 0.00 35 GLN A N 6
ATOM 4126 C CA . GLN A 1 35 ? 4.904 -12.235 -22.293 1.00 0.00 35 GLN A CA 6
ATOM 4127 C C . GLN A 1 35 ? 3.674 -13.136 -22.404 1.00 0.00 35 GLN A C 6
ATOM 4128 O O . GLN A 1 35 ? 3.063 -13.260 -23.468 1.00 0.00 35 GLN A O 6
ATOM 4142 N N . HIS A 1 36 ? 3.322 -13.747 -21.278 1.00 0.00 36 HIS A N 6
ATOM 4143 C CA . HIS A 1 36 ? 2.139 -14.604 -21.148 1.00 0.00 36 HIS A CA 6
ATOM 4144 C C . HIS A 1 36 ? 2.176 -15.766 -22.136 1.00 0.00 36 HIS A C 6
ATOM 4145 O O . HIS A 1 36 ? 1.387 -15.812 -23.071 1.00 0.00 36 HIS A O 6
ATOM 4159 N N . PRO A 1 37 ? 3.086 -16.733 -21.927 1.00 0.00 37 PRO A N 6
ATOM 4160 C CA . PRO A 1 37 ? 3.247 -17.872 -22.838 1.00 0.00 37 PRO A CA 6
ATOM 4161 C C . PRO A 1 37 ? 2.109 -18.871 -22.706 1.00 0.00 37 PRO A C 6
ATOM 4162 O O . PRO A 1 37 ? 1.745 -19.546 -23.662 1.00 0.00 37 PRO A O 6
ATOM 4173 N N . ASN A 1 38 ? 1.540 -18.948 -21.517 1.00 0.00 38 ASN A N 6
ATOM 4174 C CA . ASN A 1 38 ? 0.447 -19.869 -21.254 1.00 0.00 38 ASN A CA 6
ATOM 4175 C C . ASN A 1 38 ? -0.892 -19.183 -21.459 1.00 0.00 38 ASN A C 6
ATOM 4176 O O . ASN A 1 38 ? -1.937 -19.732 -21.131 1.00 0.00 38 ASN A O 6
ATOM 4187 N N . GLY A 1 39 ? -0.850 -17.974 -22.008 1.00 0.00 39 GLY A N 6
ATOM 4188 C CA . GLY A 1 39 ? -2.066 -17.229 -22.266 1.00 0.00 39 GLY A CA 6
ATOM 4189 C C . GLY A 1 39 ? -2.725 -16.718 -21.001 1.00 0.00 39 GLY A C 6
ATOM 4190 O O . GLY A 1 39 ? -3.893 -16.339 -21.015 1.00 0.00 39 GLY A O 6
ATOM 4194 N N . GLU A 1 40 ? -1.984 -16.714 -19.907 1.00 0.00 40 GLU A N 6
ATOM 4195 C CA . GLU A 1 40 ? -2.510 -16.236 -18.645 1.00 0.00 40 GLU A CA 6
ATOM 4196 C C . GLU A 1 40 ? -2.017 -14.820 -18.348 1.00 0.00 40 GLU A C 6
ATOM 4197 O O . GLU A 1 40 ? -0.806 -14.581 -18.254 1.00 0.00 40 GLU A O 6
ATOM 4209 N N . PRO A 1 41 ? -2.947 -13.847 -18.251 1.00 0.00 41 PRO A N 6
ATOM 4210 C CA . PRO A 1 41 ? -2.608 -12.462 -17.903 1.00 0.00 41 PRO A CA 6
ATOM 4211 C C . PRO A 1 41 ? -2.139 -12.350 -16.449 1.00 0.00 41 PRO A C 6
ATOM 4212 O O . PRO A 1 41 ? -2.048 -13.356 -15.738 1.00 0.00 41 PRO A O 6
ATOM 4223 N N . CYS A 1 42 ? -1.830 -11.146 -16.007 1.00 0.00 42 CYS A N 6
ATOM 4224 C CA . CYS A 1 42 ? -1.377 -10.959 -14.648 1.00 0.00 42 CYS A CA 6
ATOM 4225 C C . CYS A 1 42 ? -2.586 -10.937 -13.692 1.00 0.00 42 CYS A C 6
ATOM 4226 O O . CYS A 1 42 ? -3.718 -10.738 -14.130 1.00 0.00 42 CYS A O 6
ATOM 4233 N N . PRO A 1 43 ? -2.356 -11.180 -12.386 1.00 0.00 43 PRO A N 6
ATOM 4234 C CA . PRO A 1 43 ? -3.426 -11.238 -11.359 1.00 0.00 43 PRO A CA 6
ATOM 4235 C C . PRO A 1 43 ? -4.452 -10.087 -11.428 1.00 0.00 43 PRO A C 6
ATOM 4236 O O . PRO A 1 43 ? -5.645 -10.303 -11.199 1.00 0.00 43 PRO A O 6
ATOM 4247 N N . ALA A 1 44 ? -3.983 -8.885 -11.745 1.00 0.00 44 ALA A N 6
ATOM 4248 C CA . ALA A 1 44 ? -4.837 -7.687 -11.799 1.00 0.00 44 ALA A CA 6
ATOM 4249 C C . ALA A 1 44 ? -5.995 -7.847 -12.800 1.00 0.00 44 ALA A C 6
ATOM 4250 O O . ALA A 1 44 ? -5.764 -7.911 -14.011 1.00 0.00 44 ALA A O 6
ATOM 4257 N N . PRO A 1 45 ? -7.276 -7.897 -12.321 1.00 0.00 45 PRO A N 6
ATOM 4258 C CA . PRO A 1 45 ? -8.434 -8.037 -13.205 1.00 0.00 45 PRO A CA 6
ATOM 4259 C C . PRO A 1 45 ? -8.734 -6.742 -13.953 1.00 0.00 45 PRO A C 6
ATOM 4260 O O . PRO A 1 45 ? -9.546 -6.718 -14.881 1.00 0.00 45 PRO A O 6
ATOM 4271 N N . ASP A 1 46 ? -8.078 -5.666 -13.546 1.00 0.00 46 ASP A N 6
ATOM 4272 C CA . ASP A 1 46 ? -8.289 -4.368 -14.169 1.00 0.00 46 ASP A CA 6
ATOM 4273 C C . ASP A 1 46 ? -7.225 -4.085 -15.223 1.00 0.00 46 ASP A C 6
ATOM 4274 O O . ASP A 1 46 ? -7.285 -3.073 -15.918 1.00 0.00 46 ASP A O 6
ATOM 4283 N N . CYS A 1 47 ? -6.249 -4.972 -15.337 1.00 0.00 47 CYS A N 6
ATOM 4284 C CA . CYS A 1 47 ? -5.191 -4.807 -16.322 1.00 0.00 47 CYS A CA 6
ATOM 4285 C C . CYS A 1 47 ? -5.602 -5.473 -17.632 1.00 0.00 47 CYS A C 6
ATOM 4286 O O . CYS A 1 47 ? -6.387 -6.426 -17.632 1.00 0.00 47 CYS A O 6
ATOM 4293 N N . HIS A 1 48 ? -5.092 -4.964 -18.740 1.00 0.00 48 HIS A N 6
ATOM 4294 C CA . HIS A 1 48 ? -5.452 -5.476 -20.062 1.00 0.00 48 HIS A CA 6
ATOM 4295 C C . HIS A 1 48 ? -4.213 -5.699 -20.910 1.00 0.00 48 HIS A C 6
ATOM 4296 O O . HIS A 1 48 ? -4.282 -5.666 -22.142 1.00 0.00 48 HIS A O 6
ATOM 4311 N N . CYS A 1 49 ? -3.090 -5.934 -20.264 1.00 0.00 49 CYS A N 6
ATOM 4312 C CA . CYS A 1 49 ? -1.848 -6.121 -20.981 1.00 0.00 49 CYS A CA 6
ATOM 4313 C C . CYS A 1 49 ? -1.832 -7.452 -21.742 1.00 0.00 49 CYS A C 6
ATOM 4314 O O . CYS A 1 49 ? -2.326 -8.472 -21.251 1.00 0.00 49 CYS A O 6
ATOM 4321 N N . GLU A 1 50 ? -1.297 -7.405 -22.968 1.00 0.00 50 GLU A N 6
ATOM 4322 C CA . GLU A 1 50 ? -1.184 -8.575 -23.848 1.00 0.00 50 GLU A CA 6
ATOM 4323 C C . GLU A 1 50 ? -2.561 -9.094 -24.279 1.00 0.00 50 GLU A C 6
ATOM 4324 O O . GLU A 1 50 ? -2.765 -10.300 -24.424 1.00 0.00 50 GLU A O 6
ATOM 4336 N N . ARG A 1 51 ? -3.500 -8.176 -24.509 1.00 0.00 51 ARG A N 6
ATOM 4337 C CA . ARG A 1 51 ? -4.848 -8.558 -24.946 1.00 0.00 51 ARG A CA 6
ATOM 4338 C C . ARG A 1 51 ? -4.876 -8.861 -26.443 1.00 0.00 51 ARG A C 6
ATOM 4339 O O . ARG A 1 51 ? -5.899 -9.285 -26.975 1.00 0.00 51 ARG A O 6
ATOM 4360 N N . SER A 1 52 ? -3.767 -8.620 -27.114 1.00 0.00 52 SER A N 6
ATOM 4361 C CA . SER A 1 52 ? -3.680 -8.840 -28.549 1.00 0.00 52 SER A CA 6
ATOM 4362 C C . SER A 1 52 ? -2.975 -10.160 -28.858 1.00 0.00 52 SER A C 6
ATOM 4363 O O . SER A 1 52 ? -3.677 -11.219 -28.887 1.00 0.00 52 SER A O 6
ATOM 4375 N N . ASN A 1 1 ? 8.579 5.630 -10.375 1.00 0.00 1 ASN A N 7
ATOM 4376 C CA . ASN A 1 1 ? 9.883 5.439 -9.680 1.00 0.00 1 ASN A CA 7
ATOM 4377 C C . ASN A 1 1 ? 9.820 4.237 -8.757 1.00 0.00 1 ASN A C 7
ATOM 4378 O O . ASN A 1 1 ? 10.803 3.882 -8.095 1.00 0.00 1 ASN A O 7
ATOM 4388 N N . GLU A 1 2 ? 8.655 3.625 -8.712 1.00 0.00 2 GLU A N 7
ATOM 4389 C CA . GLU A 1 2 ? 8.433 2.424 -7.932 1.00 0.00 2 GLU A CA 7
ATOM 4390 C C . GLU A 1 2 ? 8.790 1.211 -8.777 1.00 0.00 2 GLU A C 7
ATOM 4391 O O . GLU A 1 2 ? 9.176 1.357 -9.945 1.00 0.00 2 GLU A O 7
ATOM 4403 N N . LEU A 1 3 ? 8.663 0.027 -8.211 1.00 0.00 3 LEU A N 7
ATOM 4404 C CA . LEU A 1 3 ? 8.922 -1.176 -8.966 1.00 0.00 3 LEU A CA 7
ATOM 4405 C C . LEU A 1 3 ? 7.836 -1.348 -10.013 1.00 0.00 3 LEU A C 7
ATOM 4406 O O . LEU A 1 3 ? 6.649 -1.432 -9.687 1.00 0.00 3 LEU A O 7
ATOM 4422 N N . ARG A 1 4 ? 8.239 -1.384 -11.259 1.00 0.00 4 ARG A N 7
ATOM 4423 C CA . ARG A 1 4 ? 7.293 -1.431 -12.350 1.00 0.00 4 ARG A CA 7
ATOM 4424 C C . ARG A 1 4 ? 7.470 -2.676 -13.216 1.00 0.00 4 ARG A C 7
ATOM 4425 O O . ARG A 1 4 ? 8.589 -3.158 -13.417 1.00 0.00 4 ARG A O 7
ATOM 4446 N N . CYS A 1 5 ? 6.350 -3.189 -13.714 1.00 0.00 5 CYS A N 7
ATOM 4447 C CA . CYS A 1 5 ? 6.334 -4.378 -14.555 1.00 0.00 5 CYS A CA 7
ATOM 4448 C C . CYS A 1 5 ? 6.818 -4.022 -15.969 1.00 0.00 5 CYS A C 7
ATOM 4449 O O . CYS A 1 5 ? 6.479 -2.958 -16.496 1.00 0.00 5 CYS A O 7
ATOM 4456 N N . GLY A 1 6 ? 7.618 -4.904 -16.567 1.00 0.00 6 GLY A N 7
ATOM 4457 C CA . GLY A 1 6 ? 8.167 -4.655 -17.896 1.00 0.00 6 GLY A CA 7
ATOM 4458 C C . GLY A 1 6 ? 7.144 -4.721 -19.030 1.00 0.00 6 GLY A C 7
ATOM 4459 O O . GLY A 1 6 ? 7.476 -4.418 -20.174 1.00 0.00 6 GLY A O 7
ATOM 4463 N N . CYS A 1 7 ? 5.920 -5.126 -18.729 1.00 0.00 7 CYS A N 7
ATOM 4464 C CA . CYS A 1 7 ? 4.870 -5.187 -19.748 1.00 0.00 7 CYS A CA 7
ATOM 4465 C C . CYS A 1 7 ? 4.450 -3.767 -20.160 1.00 0.00 7 CYS A C 7
ATOM 4466 O O . CYS A 1 7 ? 4.455 -2.859 -19.325 1.00 0.00 7 CYS A O 7
ATOM 4473 N N . PRO A 1 8 ? 4.060 -3.550 -21.449 1.00 0.00 8 PRO A N 7
ATOM 4474 C CA . PRO A 1 8 ? 3.718 -2.212 -21.950 1.00 0.00 8 PRO A CA 7
ATOM 4475 C C . PRO A 1 8 ? 2.547 -1.578 -21.202 1.00 0.00 8 PRO A C 7
ATOM 4476 O O . PRO A 1 8 ? 2.676 -0.506 -20.614 1.00 0.00 8 PRO A O 7
ATOM 4487 N N . ASP A 1 9 ? 1.416 -2.258 -21.208 1.00 0.00 9 ASP A N 7
ATOM 4488 C CA . ASP A 1 9 ? 0.200 -1.727 -20.597 1.00 0.00 9 ASP A CA 7
ATOM 4489 C C . ASP A 1 9 ? -0.036 -2.277 -19.205 1.00 0.00 9 ASP A C 7
ATOM 4490 O O . ASP A 1 9 ? -1.142 -2.187 -18.678 1.00 0.00 9 ASP A O 7
ATOM 4499 N N . CYS A 1 10 ? 0.993 -2.821 -18.600 1.00 0.00 10 CYS A N 7
ATOM 4500 C CA . CYS A 1 10 ? 0.854 -3.392 -17.277 1.00 0.00 10 CYS A CA 7
ATOM 4501 C C . CYS A 1 10 ? 1.666 -2.613 -16.263 1.00 0.00 10 CYS A C 7
ATOM 4502 O O . CYS A 1 10 ? 2.504 -1.777 -16.622 1.00 0.00 10 CYS A O 7
ATOM 4509 N N . HIS A 1 11 ? 1.410 -2.890 -15.002 1.00 0.00 11 HIS A N 7
ATOM 4510 C CA . HIS A 1 11 ? 2.115 -2.269 -13.909 1.00 0.00 11 HIS A CA 7
ATOM 4511 C C . HIS A 1 11 ? 1.879 -3.068 -12.639 1.00 0.00 11 HIS A C 7
ATOM 4512 O O . HIS A 1 11 ? 2.829 -3.555 -12.023 1.00 0.00 11 HIS A O 7
ATOM 4526 N N . CYS A 1 12 ? 0.598 -3.208 -12.265 1.00 0.00 12 CYS A N 7
ATOM 4527 C CA . CYS A 1 12 ? 0.196 -3.954 -11.069 1.00 0.00 12 CYS A CA 7
ATOM 4528 C C . CYS A 1 12 ? 0.966 -3.513 -9.824 1.00 0.00 12 CYS A C 7
ATOM 4529 O O . CYS A 1 12 ? 1.469 -2.388 -9.750 1.00 0.00 12 CYS A O 7
ATOM 4536 N N . LYS A 1 13 ? 1.004 -4.381 -8.839 1.00 0.00 13 LYS A N 7
ATOM 4537 C CA . LYS A 1 13 ? 1.715 -4.125 -7.611 1.00 0.00 13 LYS A CA 7
ATOM 4538 C C . LYS A 1 13 ? 2.672 -5.277 -7.353 1.00 0.00 13 LYS A C 7
ATOM 4539 O O . LYS A 1 13 ? 2.285 -6.322 -6.829 1.00 0.00 13 LYS A O 7
ATOM 4558 N N . VAL A 1 14 ? 3.905 -5.096 -7.765 1.00 0.00 14 VAL A N 7
ATOM 4559 C CA . VAL A 1 14 ? 4.904 -6.133 -7.653 1.00 0.00 14 VAL A CA 7
ATOM 4560 C C . VAL A 1 14 ? 5.878 -5.852 -6.507 1.00 0.00 14 VAL A C 7
ATOM 4561 O O . VAL A 1 14 ? 6.472 -4.777 -6.428 1.00 0.00 14 VAL A O 7
ATOM 4574 N N . ASP A 1 15 ? 6.018 -6.820 -5.611 1.00 0.00 15 ASP A N 7
ATOM 4575 C CA . ASP A 1 15 ? 6.921 -6.686 -4.475 1.00 0.00 15 ASP A CA 7
ATOM 4576 C C . ASP A 1 15 ? 8.334 -7.108 -4.854 1.00 0.00 15 ASP A C 7
ATOM 4577 O O . ASP A 1 15 ? 8.538 -8.171 -5.444 1.00 0.00 15 ASP A O 7
ATOM 4586 N N . PRO A 1 16 ? 9.329 -6.279 -4.506 1.00 0.00 16 PRO A N 7
ATOM 4587 C CA . PRO A 1 16 ? 10.745 -6.538 -4.817 1.00 0.00 16 PRO A CA 7
ATOM 4588 C C . PRO A 1 16 ? 11.296 -7.778 -4.114 1.00 0.00 16 PRO A C 7
ATOM 4589 O O . PRO A 1 16 ? 12.351 -8.285 -4.477 1.00 0.00 16 PRO A O 7
ATOM 4600 N N . GLU A 1 17 ? 10.578 -8.268 -3.115 1.00 0.00 17 GLU A N 7
ATOM 4601 C CA . GLU A 1 17 ? 11.020 -9.447 -2.387 1.00 0.00 17 GLU A CA 7
ATOM 4602 C C . GLU A 1 17 ? 10.650 -10.728 -3.148 1.00 0.00 17 GLU A C 7
ATOM 4603 O O . GLU A 1 17 ? 11.035 -11.834 -2.761 1.00 0.00 17 GLU A O 7
ATOM 4615 N N . ARG A 1 18 ? 9.898 -10.571 -4.226 1.00 0.00 18 ARG A N 7
ATOM 4616 C CA . ARG A 1 18 ? 9.516 -11.697 -5.070 1.00 0.00 18 ARG A CA 7
ATOM 4617 C C . ARG A 1 18 ? 9.639 -11.299 -6.527 1.00 0.00 18 ARG A C 7
ATOM 4618 O O . ARG A 1 18 ? 9.052 -11.920 -7.399 1.00 0.00 18 ARG A O 7
ATOM 4639 N N . VAL A 1 19 ? 10.434 -10.275 -6.780 1.00 0.00 19 VAL A N 7
ATOM 4640 C CA . VAL A 1 19 ? 10.572 -9.724 -8.114 1.00 0.00 19 VAL A CA 7
ATOM 4641 C C . VAL A 1 19 ? 11.060 -10.766 -9.113 1.00 0.00 19 VAL A C 7
ATOM 4642 O O . VAL A 1 19 ? 12.151 -11.326 -8.981 1.00 0.00 19 VAL A O 7
ATOM 4655 N N . PHE A 1 20 ? 10.224 -11.049 -10.090 1.00 0.00 20 PHE A N 7
ATOM 4656 C CA . PHE A 1 20 ? 10.580 -11.974 -11.133 1.00 0.00 20 PHE A CA 7
ATOM 4657 C C . PHE A 1 20 ? 11.495 -11.282 -12.111 1.00 0.00 20 PHE A C 7
ATOM 4658 O O . PHE A 1 20 ? 11.061 -10.415 -12.870 1.00 0.00 20 PHE A O 7
ATOM 4675 N N . ASN A 1 21 ? 12.759 -11.651 -12.079 1.00 0.00 21 ASN A N 7
ATOM 4676 C CA . ASN A 1 21 ? 13.739 -11.055 -12.953 1.00 0.00 21 ASN A CA 7
ATOM 4677 C C . ASN A 1 21 ? 13.847 -11.854 -14.216 1.00 0.00 21 ASN A C 7
ATOM 4678 O O . ASN A 1 21 ? 14.459 -12.923 -14.241 1.00 0.00 21 ASN A O 7
ATOM 4689 N N . HIS A 1 22 ? 13.257 -11.354 -15.254 1.00 0.00 22 HIS A N 7
ATOM 4690 C CA . HIS A 1 22 ? 13.296 -12.020 -16.523 1.00 0.00 22 HIS A CA 7
ATOM 4691 C C . HIS A 1 22 ? 13.800 -11.051 -17.565 1.00 0.00 22 HIS A C 7
ATOM 4692 O O . HIS A 1 22 ? 13.223 -9.981 -17.745 1.00 0.00 22 HIS A O 7
ATOM 4706 N N . ASP A 1 23 ? 14.903 -11.412 -18.218 1.00 0.00 23 ASP A N 7
ATOM 4707 C CA . ASP A 1 23 ? 15.548 -10.552 -19.222 1.00 0.00 23 ASP A CA 7
ATOM 4708 C C . ASP A 1 23 ? 16.060 -9.267 -18.586 1.00 0.00 23 ASP A C 7
ATOM 4709 O O . ASP A 1 23 ? 16.236 -8.245 -19.258 1.00 0.00 23 ASP A O 7
ATOM 4718 N N . GLY A 1 24 ? 16.327 -9.337 -17.286 1.00 0.00 24 GLY A N 7
ATOM 4719 C CA . GLY A 1 24 ? 16.822 -8.187 -16.558 1.00 0.00 24 GLY A CA 7
ATOM 4720 C C . GLY A 1 24 ? 15.729 -7.189 -16.232 1.00 0.00 24 GLY A C 7
ATOM 4721 O O . GLY A 1 24 ? 15.996 -5.995 -16.074 1.00 0.00 24 GLY A O 7
ATOM 4725 N N . GLU A 1 25 ? 14.502 -7.669 -16.136 1.00 0.00 25 GLU A N 7
ATOM 4726 C CA . GLU A 1 25 ? 13.368 -6.813 -15.825 1.00 0.00 25 GLU A CA 7
ATOM 4727 C C . GLU A 1 25 ? 12.513 -7.396 -14.737 1.00 0.00 25 GLU A C 7
ATOM 4728 O O . GLU A 1 25 ? 12.660 -8.560 -14.374 1.00 0.00 25 GLU A O 7
ATOM 4740 N N . ALA A 1 26 ? 11.611 -6.581 -14.235 1.00 0.00 26 ALA A N 7
ATOM 4741 C CA . ALA A 1 26 ? 10.711 -6.976 -13.186 1.00 0.00 26 ALA A CA 7
ATOM 4742 C C . ALA A 1 26 ? 9.308 -7.151 -13.730 1.00 0.00 26 ALA A C 7
ATOM 4743 O O . ALA A 1 26 ? 8.842 -6.349 -14.535 1.00 0.00 26 ALA A O 7
ATOM 4750 N N . TYR A 1 27 ? 8.650 -8.201 -13.307 1.00 0.00 27 TYR A N 7
ATOM 4751 C CA . TYR A 1 27 ? 7.283 -8.462 -13.718 1.00 0.00 27 TYR A CA 7
ATOM 4752 C C . TYR A 1 27 ? 6.458 -8.861 -12.512 1.00 0.00 27 TYR A C 7
ATOM 4753 O O . TYR A 1 27 ? 7.003 -9.394 -11.539 1.00 0.00 27 TYR A O 7
ATOM 4771 N N . CYS A 1 28 ? 5.153 -8.605 -12.564 1.00 0.00 28 CYS A N 7
ATOM 4772 C CA . CYS A 1 28 ? 4.280 -8.913 -11.435 1.00 0.00 28 CYS A CA 7
ATOM 4773 C C . CYS A 1 28 ? 4.151 -10.419 -11.210 1.00 0.00 28 CYS A C 7
ATOM 4774 O O . CYS A 1 28 ? 4.066 -10.877 -10.070 1.00 0.00 28 CYS A O 7
ATOM 4781 N N . SER A 1 29 ? 4.150 -11.185 -12.291 1.00 0.00 29 SER A N 7
ATOM 4782 C CA . SER A 1 29 ? 4.048 -12.633 -12.198 1.00 0.00 29 SER A CA 7
ATOM 4783 C C . SER A 1 29 ? 4.787 -13.309 -13.361 1.00 0.00 29 SER A C 7
ATOM 4784 O O . SER A 1 29 ? 5.202 -12.638 -14.317 1.00 0.00 29 SER A O 7
ATOM 4792 N N . GLN A 1 30 ? 4.938 -14.633 -13.282 1.00 0.00 30 GLN A N 7
ATOM 4793 C CA . GLN A 1 30 ? 5.691 -15.392 -14.283 1.00 0.00 30 GLN A CA 7
ATOM 4794 C C . GLN A 1 30 ? 5.053 -15.331 -15.672 1.00 0.00 30 GLN A C 7
ATOM 4795 O O . GLN A 1 30 ? 5.763 -15.257 -16.675 1.00 0.00 30 GLN A O 7
ATOM 4809 N N . ALA A 1 31 ? 3.722 -15.327 -15.732 1.00 0.00 31 ALA A N 7
ATOM 4810 C CA . ALA A 1 31 ? 3.029 -15.272 -17.017 1.00 0.00 31 ALA A CA 7
ATOM 4811 C C . ALA A 1 31 ? 3.351 -13.977 -17.760 1.00 0.00 31 ALA A C 7
ATOM 4812 O O . ALA A 1 31 ? 3.375 -13.947 -18.984 1.00 0.00 31 ALA A O 7
ATOM 4819 N N . CYS A 1 32 ? 3.615 -12.915 -17.008 1.00 0.00 32 CYS A N 7
ATOM 4820 C CA . CYS A 1 32 ? 3.988 -11.632 -17.594 1.00 0.00 32 CYS A CA 7
ATOM 4821 C C . CYS A 1 32 ? 5.445 -11.658 -18.022 1.00 0.00 32 CYS A C 7
ATOM 4822 O O . CYS A 1 32 ? 5.794 -11.226 -19.118 1.00 0.00 32 CYS A O 7
ATOM 4829 N N . ALA A 1 33 ? 6.290 -12.193 -17.151 1.00 0.00 33 ALA A N 7
ATOM 4830 C CA . ALA A 1 33 ? 7.724 -12.257 -17.389 1.00 0.00 33 ALA A CA 7
ATOM 4831 C C . ALA A 1 33 ? 8.052 -13.000 -18.666 1.00 0.00 33 ALA A C 7
ATOM 4832 O O . ALA A 1 33 ? 8.907 -12.581 -19.437 1.00 0.00 33 ALA A O 7
ATOM 4839 N N . GLU A 1 34 ? 7.351 -14.079 -18.898 1.00 0.00 34 GLU A N 7
ATOM 4840 C CA . GLU A 1 34 ? 7.622 -14.936 -20.033 1.00 0.00 34 GLU A CA 7
ATOM 4841 C C . GLU A 1 34 ? 6.863 -14.513 -21.275 1.00 0.00 34 GLU A C 7
ATOM 4842 O O . GLU A 1 34 ? 6.789 -15.266 -22.249 1.00 0.00 34 GLU A O 7
ATOM 4854 N N . GLN A 1 35 ? 6.294 -13.313 -21.236 1.00 0.00 35 GLN A N 7
ATOM 4855 C CA . GLN A 1 35 ? 5.599 -12.729 -22.388 1.00 0.00 35 GLN A CA 7
ATOM 4856 C C . GLN A 1 35 ? 4.335 -13.493 -22.730 1.00 0.00 35 GLN A C 7
ATOM 4857 O O . GLN A 1 35 ? 3.909 -13.518 -23.889 1.00 0.00 35 GLN A O 7
ATOM 4871 N N . HIS A 1 36 ? 3.724 -14.087 -21.709 1.00 0.00 36 HIS A N 7
ATOM 4872 C CA . HIS A 1 36 ? 2.499 -14.874 -21.867 1.00 0.00 36 HIS A CA 7
ATOM 4873 C C . HIS A 1 36 ? 2.684 -15.934 -22.950 1.00 0.00 36 HIS A C 7
ATOM 4874 O O . HIS A 1 36 ? 2.063 -15.868 -24.009 1.00 0.00 36 HIS A O 7
ATOM 4888 N N . PRO A 1 37 ? 3.539 -16.937 -22.688 1.00 0.00 37 PRO A N 7
ATOM 4889 C CA . PRO A 1 37 ? 3.873 -17.969 -23.675 1.00 0.00 37 PRO A CA 7
ATOM 4890 C C . PRO A 1 37 ? 2.693 -18.868 -24.001 1.00 0.00 37 PRO A C 7
ATOM 4891 O O . PRO A 1 37 ? 2.617 -19.440 -25.079 1.00 0.00 37 PRO A O 7
ATOM 4902 N N . ASN A 1 38 ? 1.771 -18.985 -23.066 1.00 0.00 38 ASN A N 7
ATOM 4903 C CA . ASN A 1 38 ? 0.608 -19.839 -23.259 1.00 0.00 38 ASN A CA 7
ATOM 4904 C C . ASN A 1 38 ? -0.656 -19.011 -23.416 1.00 0.00 38 ASN A C 7
ATOM 4905 O O . ASN A 1 38 ? -1.738 -19.548 -23.655 1.00 0.00 38 ASN A O 7
ATOM 4916 N N . GLY A 1 39 ? -0.515 -17.701 -23.306 1.00 0.00 39 GLY A N 7
ATOM 4917 C CA . GLY A 1 39 ? -1.667 -16.829 -23.393 1.00 0.00 39 GLY A CA 7
ATOM 4918 C C . GLY A 1 39 ? -2.341 -16.645 -22.048 1.00 0.00 39 GLY A C 7
ATOM 4919 O O . GLY A 1 39 ? -3.526 -16.329 -21.974 1.00 0.00 39 GLY A O 7
ATOM 4923 N N . GLU A 1 40 ? -1.585 -16.857 -20.982 1.00 0.00 40 GLU A N 7
ATOM 4924 C CA . GLU A 1 40 ? -2.109 -16.695 -19.636 1.00 0.00 40 GLU A CA 7
ATOM 4925 C C . GLU A 1 40 ? -1.901 -15.266 -19.174 1.00 0.00 40 GLU A C 7
ATOM 4926 O O . GLU A 1 40 ? -0.765 -14.827 -19.035 1.00 0.00 40 GLU A O 7
ATOM 4938 N N . PRO A 1 41 ? -2.982 -14.521 -18.948 1.00 0.00 41 PRO A N 7
ATOM 4939 C CA . PRO A 1 41 ? -2.904 -13.132 -18.482 1.00 0.00 41 PRO A CA 7
ATOM 4940 C C . PRO A 1 41 ? -2.403 -13.056 -17.042 1.00 0.00 41 PRO A C 7
ATOM 4941 O O . PRO A 1 41 ? -2.355 -14.076 -16.342 1.00 0.00 41 PRO A O 7
ATOM 4952 N N . CYS A 1 42 ? -2.022 -11.866 -16.602 1.00 0.00 42 CYS A N 7
ATOM 4953 C CA . CYS A 1 42 ? -1.556 -11.690 -15.243 1.00 0.00 42 CYS A CA 7
ATOM 4954 C C . CYS A 1 42 ? -2.758 -11.726 -14.286 1.00 0.00 42 CYS A C 7
ATOM 4955 O O . CYS A 1 42 ? -3.904 -11.524 -14.717 1.00 0.00 42 CYS A O 7
ATOM 4962 N N . PRO A 1 43 ? -2.530 -12.005 -12.988 1.00 0.00 43 PRO A N 7
ATOM 4963 C CA . PRO A 1 43 ? -3.611 -12.114 -11.989 1.00 0.00 43 PRO A CA 7
ATOM 4964 C C . PRO A 1 43 ? -4.230 -10.756 -11.598 1.00 0.00 43 PRO A C 7
ATOM 4965 O O . PRO A 1 43 ? -4.346 -10.430 -10.416 1.00 0.00 43 PRO A O 7
ATOM 4976 N N . ALA A 1 44 ? -4.636 -9.991 -12.593 1.00 0.00 44 ALA A N 7
ATOM 4977 C CA . ALA A 1 44 ? -5.277 -8.706 -12.375 1.00 0.00 44 ALA A CA 7
ATOM 4978 C C . ALA A 1 44 ? -6.506 -8.575 -13.270 1.00 0.00 44 ALA A C 7
ATOM 4979 O O . ALA A 1 44 ? -6.380 -8.410 -14.487 1.00 0.00 44 ALA A O 7
ATOM 4986 N N . PRO A 1 45 ? -7.717 -8.662 -12.683 1.00 0.00 45 PRO A N 7
ATOM 4987 C CA . PRO A 1 45 ? -8.976 -8.581 -13.442 1.00 0.00 45 PRO A CA 7
ATOM 4988 C C . PRO A 1 45 ? -9.196 -7.202 -14.056 1.00 0.00 45 PRO A C 7
ATOM 4989 O O . PRO A 1 45 ? -9.885 -7.062 -15.071 1.00 0.00 45 PRO A O 7
ATOM 5000 N N . ASP A 1 46 ? -8.602 -6.191 -13.446 1.00 0.00 46 ASP A N 7
ATOM 5001 C CA . ASP A 1 46 ? -8.756 -4.816 -13.916 1.00 0.00 46 ASP A CA 7
ATOM 5002 C C . ASP A 1 46 ? -7.780 -4.515 -15.043 1.00 0.00 46 ASP A C 7
ATOM 5003 O O . ASP A 1 46 ? -8.023 -3.643 -15.875 1.00 0.00 46 ASP A O 7
ATOM 5012 N N . CYS A 1 47 ? -6.693 -5.257 -15.082 1.00 0.00 47 CYS A N 7
ATOM 5013 C CA . CYS A 1 47 ? -5.653 -5.032 -16.064 1.00 0.00 47 CYS A CA 7
ATOM 5014 C C . CYS A 1 47 ? -6.014 -5.665 -17.408 1.00 0.00 47 CYS A C 7
ATOM 5015 O O . CYS A 1 47 ? -6.770 -6.639 -17.468 1.00 0.00 47 CYS A O 7
ATOM 5022 N N . HIS A 1 48 ? -5.480 -5.095 -18.485 1.00 0.00 48 HIS A N 7
ATOM 5023 C CA . HIS A 1 48 ? -5.749 -5.576 -19.840 1.00 0.00 48 HIS A CA 7
ATOM 5024 C C . HIS A 1 48 ? -4.463 -5.552 -20.669 1.00 0.00 48 HIS A C 7
ATOM 5025 O O . HIS A 1 48 ? -4.505 -5.358 -21.890 1.00 0.00 48 HIS A O 7
ATOM 5040 N N . CYS A 1 49 ? -3.328 -5.770 -20.011 1.00 0.00 49 CYS A N 7
ATOM 5041 C CA . CYS A 1 49 ? -2.032 -5.687 -20.675 1.00 0.00 49 CYS A CA 7
ATOM 5042 C C . CYS A 1 49 ? -1.908 -6.658 -21.850 1.00 0.00 49 CYS A C 7
ATOM 5043 O O . CYS A 1 49 ? -2.411 -7.787 -21.810 1.00 0.00 49 CYS A O 7
ATOM 5050 N N . GLU A 1 50 ? -1.270 -6.167 -22.910 1.00 0.00 50 GLU A N 7
ATOM 5051 C CA . GLU A 1 50 ? -0.992 -6.925 -24.131 1.00 0.00 50 GLU A CA 7
ATOM 5052 C C . GLU A 1 50 ? -2.268 -7.216 -24.959 1.00 0.00 50 GLU A C 7
ATOM 5053 O O . GLU A 1 50 ? -2.179 -7.619 -26.118 1.00 0.00 50 GLU A O 7
ATOM 5065 N N . ARG A 1 51 ? -3.454 -7.002 -24.365 1.00 0.00 51 ARG A N 7
ATOM 5066 C CA . ARG A 1 51 ? -4.710 -7.149 -25.112 1.00 0.00 51 ARG A CA 7
ATOM 5067 C C . ARG A 1 51 ? -4.891 -5.959 -26.042 1.00 0.00 51 ARG A C 7
ATOM 5068 O O . ARG A 1 51 ? -5.347 -6.101 -27.174 1.00 0.00 51 ARG A O 7
ATOM 5089 N N . SER A 1 52 ? -4.528 -4.787 -25.554 1.00 0.00 52 SER A N 7
ATOM 5090 C CA . SER A 1 52 ? -4.622 -3.563 -26.337 1.00 0.00 52 SER A CA 7
ATOM 5091 C C . SER A 1 52 ? -3.500 -2.595 -25.961 1.00 0.00 52 SER A C 7
ATOM 5092 O O . SER A 1 52 ? -2.342 -2.833 -26.408 1.00 0.00 52 SER A O 7
ATOM 5104 N N . ASN A 1 1 ? 11.225 -1.622 -4.616 1.00 0.00 1 ASN A N 8
ATOM 5105 C CA . ASN A 1 1 ? 12.374 -1.077 -5.394 1.00 0.00 1 ASN A CA 8
ATOM 5106 C C . ASN A 1 1 ? 11.942 0.077 -6.283 1.00 0.00 1 ASN A C 8
ATOM 5107 O O . ASN A 1 1 ? 12.728 0.562 -7.109 1.00 0.00 1 ASN A O 8
ATOM 5117 N N . GLU A 1 2 ? 10.680 0.506 -6.124 1.00 0.00 2 GLU A N 8
ATOM 5118 C CA . GLU A 1 2 ? 10.124 1.619 -6.902 1.00 0.00 2 GLU A CA 8
ATOM 5119 C C . GLU A 1 2 ? 10.135 1.247 -8.399 1.00 0.00 2 GLU A C 8
ATOM 5120 O O . GLU A 1 2 ? 10.199 2.105 -9.273 1.00 0.00 2 GLU A O 8
ATOM 5132 N N . LEU A 1 3 ? 10.044 -0.057 -8.667 1.00 0.00 3 LEU A N 8
ATOM 5133 C CA . LEU A 1 3 ? 10.089 -0.583 -10.027 1.00 0.00 3 LEU A CA 8
ATOM 5134 C C . LEU A 1 3 ? 8.694 -0.783 -10.609 1.00 0.00 3 LEU A C 8
ATOM 5135 O O . LEU A 1 3 ? 7.703 -0.862 -9.875 1.00 0.00 3 LEU A O 8
ATOM 5151 N N . ARG A 1 4 ? 8.625 -0.847 -11.922 1.00 0.00 4 ARG A N 8
ATOM 5152 C CA . ARG A 1 4 ? 7.363 -0.986 -12.633 1.00 0.00 4 ARG A CA 8
ATOM 5153 C C . ARG A 1 4 ? 7.393 -2.245 -13.500 1.00 0.00 4 ARG A C 8
ATOM 5154 O O . ARG A 1 4 ? 8.454 -2.818 -13.712 1.00 0.00 4 ARG A O 8
ATOM 5175 N N . CYS A 1 5 ? 6.237 -2.677 -13.986 1.00 0.00 5 CYS A N 8
ATOM 5176 C CA . CYS A 1 5 ? 6.172 -3.858 -14.838 1.00 0.00 5 CYS A CA 8
ATOM 5177 C C . CYS A 1 5 ? 6.707 -3.528 -16.239 1.00 0.00 5 CYS A C 8
ATOM 5178 O O . CYS A 1 5 ? 6.630 -2.375 -16.690 1.00 0.00 5 CYS A O 8
ATOM 5185 N N . GLY A 1 6 ? 7.248 -4.533 -16.912 1.00 0.00 6 GLY A N 8
ATOM 5186 C CA . GLY A 1 6 ? 7.840 -4.330 -18.224 1.00 0.00 6 GLY A CA 8
ATOM 5187 C C . GLY A 1 6 ? 6.832 -4.323 -19.361 1.00 0.00 6 GLY A C 8
ATOM 5188 O O . GLY A 1 6 ? 7.152 -3.889 -20.465 1.00 0.00 6 GLY A O 8
ATOM 5192 N N . CYS A 1 7 ? 5.622 -4.803 -19.104 1.00 0.00 7 CYS A N 8
ATOM 5193 C CA . CYS A 1 7 ? 4.583 -4.828 -20.134 1.00 0.00 7 CYS A CA 8
ATOM 5194 C C . CYS A 1 7 ? 4.199 -3.403 -20.562 1.00 0.00 7 CYS A C 8
ATOM 5195 O O . CYS A 1 7 ? 4.330 -2.458 -19.775 1.00 0.00 7 CYS A O 8
ATOM 5202 N N . PRO A 1 8 ? 3.710 -3.225 -21.816 1.00 0.00 8 PRO A N 8
ATOM 5203 C CA . PRO A 1 8 ? 3.371 -1.902 -22.352 1.00 0.00 8 PRO A CA 8
ATOM 5204 C C . PRO A 1 8 ? 2.256 -1.204 -21.571 1.00 0.00 8 PRO A C 8
ATOM 5205 O O . PRO A 1 8 ? 2.461 -0.128 -21.009 1.00 0.00 8 PRO A O 8
ATOM 5216 N N . ASP A 1 9 ? 1.090 -1.822 -21.522 1.00 0.00 9 ASP A N 8
ATOM 5217 C CA . ASP A 1 9 ? -0.064 -1.214 -20.867 1.00 0.00 9 ASP A CA 8
ATOM 5218 C C . ASP A 1 9 ? -0.303 -1.783 -19.471 1.00 0.00 9 ASP A C 8
ATOM 5219 O O . ASP A 1 9 ? -1.287 -1.442 -18.818 1.00 0.00 9 ASP A O 8
ATOM 5228 N N . CYS A 1 10 ? 0.596 -2.629 -19.007 1.00 0.00 10 CYS A N 8
ATOM 5229 C CA . CYS A 1 10 ? 0.470 -3.204 -17.675 1.00 0.00 10 CYS A CA 8
ATOM 5230 C C . CYS A 1 10 ? 1.319 -2.434 -16.681 1.00 0.00 10 CYS A C 8
ATOM 5231 O O . CYS A 1 10 ? 2.489 -2.133 -16.947 1.00 0.00 10 CYS A O 8
ATOM 5238 N N . HIS A 1 11 ? 0.728 -2.107 -15.547 1.00 0.00 11 HIS A N 8
ATOM 5239 C CA . HIS A 1 11 ? 1.415 -1.372 -14.498 1.00 0.00 11 HIS A CA 8
ATOM 5240 C C . HIS A 1 11 ? 0.919 -1.837 -13.138 1.00 0.00 11 HIS A C 8
ATOM 5241 O O . HIS A 1 11 ? 0.374 -1.052 -12.358 1.00 0.00 11 HIS A O 8
ATOM 5255 N N . CYS A 1 12 ? 1.080 -3.116 -12.864 1.00 0.00 12 CYS A N 8
ATOM 5256 C CA . CYS A 1 12 ? 0.628 -3.679 -11.606 1.00 0.00 12 CYS A CA 8
ATOM 5257 C C . CYS A 1 12 ? 1.601 -3.442 -10.476 1.00 0.00 12 CYS A C 8
ATOM 5258 O O . CYS A 1 12 ? 2.727 -2.978 -10.675 1.00 0.00 12 CYS A O 8
ATOM 5265 N N . LYS A 1 13 ? 1.139 -3.766 -9.293 1.00 0.00 13 LYS A N 8
ATOM 5266 C CA . LYS A 1 13 ? 1.906 -3.645 -8.082 1.00 0.00 13 LYS A CA 8
ATOM 5267 C C . LYS A 1 13 ? 2.906 -4.800 -7.976 1.00 0.00 13 LYS A C 8
ATOM 5268 O O . LYS A 1 13 ? 2.522 -5.971 -7.960 1.00 0.00 13 LYS A O 8
ATOM 5287 N N . VAL A 1 14 ? 4.179 -4.469 -7.945 1.00 0.00 14 VAL A N 8
ATOM 5288 C CA . VAL A 1 14 ? 5.223 -5.476 -7.878 1.00 0.00 14 VAL A CA 8
ATOM 5289 C C . VAL A 1 14 ? 5.902 -5.458 -6.508 1.00 0.00 14 VAL A C 8
ATOM 5290 O O . VAL A 1 14 ? 6.264 -4.394 -6.000 1.00 0.00 14 VAL A O 8
ATOM 5303 N N . ASP A 1 15 ? 6.059 -6.632 -5.914 1.00 0.00 15 ASP A N 8
ATOM 5304 C CA . ASP A 1 15 ? 6.716 -6.762 -4.613 1.00 0.00 15 ASP A CA 8
ATOM 5305 C C . ASP A 1 15 ? 8.113 -7.337 -4.785 1.00 0.00 15 ASP A C 8
ATOM 5306 O O . ASP A 1 15 ? 8.290 -8.313 -5.503 1.00 0.00 15 ASP A O 8
ATOM 5315 N N . PRO A 1 16 ? 9.125 -6.758 -4.108 1.00 0.00 16 PRO A N 8
ATOM 5316 C CA . PRO A 1 16 ? 10.519 -7.209 -4.228 1.00 0.00 16 PRO A CA 8
ATOM 5317 C C . PRO A 1 16 ? 10.732 -8.589 -3.614 1.00 0.00 16 PRO A C 8
ATOM 5318 O O . PRO A 1 16 ? 11.669 -9.300 -3.966 1.00 0.00 16 PRO A O 8
ATOM 5329 N N . GLU A 1 17 ? 9.837 -8.966 -2.709 1.00 0.00 17 GLU A N 8
ATOM 5330 C CA . GLU A 1 17 ? 9.917 -10.253 -2.037 1.00 0.00 17 GLU A CA 8
ATOM 5331 C C . GLU A 1 17 ? 9.585 -11.399 -3.000 1.00 0.00 17 GLU A C 8
ATOM 5332 O O . GLU A 1 17 ? 9.846 -12.562 -2.705 1.00 0.00 17 GLU A O 8
ATOM 5344 N N . ARG A 1 18 ? 9.016 -11.059 -4.150 1.00 0.00 18 ARG A N 8
ATOM 5345 C CA . ARG A 1 18 ? 8.662 -12.053 -5.155 1.00 0.00 18 ARG A CA 8
ATOM 5346 C C . ARG A 1 18 ? 8.705 -11.441 -6.553 1.00 0.00 18 ARG A C 8
ATOM 5347 O O . ARG A 1 18 ? 7.954 -11.834 -7.432 1.00 0.00 18 ARG A O 8
ATOM 5368 N N . VAL A 1 19 ? 9.605 -10.499 -6.752 1.00 0.00 19 VAL A N 8
ATOM 5369 C CA . VAL A 1 19 ? 9.720 -9.816 -8.028 1.00 0.00 19 VAL A CA 8
ATOM 5370 C C . VAL A 1 19 ? 10.358 -10.718 -9.073 1.00 0.00 19 VAL A C 8
ATOM 5371 O O . VAL A 1 19 ? 11.421 -11.302 -8.848 1.00 0.00 19 VAL A O 8
ATOM 5384 N N . PHE A 1 20 ? 9.699 -10.850 -10.198 1.00 0.00 20 PHE A N 8
ATOM 5385 C CA . PHE A 1 20 ? 10.211 -11.663 -11.271 1.00 0.00 20 PHE A CA 8
ATOM 5386 C C . PHE A 1 20 ? 10.991 -10.813 -12.240 1.00 0.00 20 PHE A C 8
ATOM 5387 O O . PHE A 1 20 ? 10.424 -10.001 -12.976 1.00 0.00 20 PHE A O 8
ATOM 5404 N N . ASN A 1 21 ? 12.292 -10.987 -12.221 1.00 0.00 21 ASN A N 8
ATOM 5405 C CA . ASN A 1 21 ? 13.171 -10.252 -13.096 1.00 0.00 21 ASN A CA 8
ATOM 5406 C C . ASN A 1 21 ? 13.505 -11.089 -14.302 1.00 0.00 21 ASN A C 8
ATOM 5407 O O . ASN A 1 21 ? 14.160 -12.119 -14.188 1.00 0.00 21 ASN A O 8
ATOM 5418 N N . HIS A 1 22 ? 13.057 -10.661 -15.445 1.00 0.00 22 HIS A N 8
ATOM 5419 C CA . HIS A 1 22 ? 13.330 -11.378 -16.664 1.00 0.00 22 HIS A CA 8
ATOM 5420 C C . HIS A 1 22 ? 13.738 -10.400 -17.742 1.00 0.00 22 HIS A C 8
ATOM 5421 O O . HIS A 1 22 ? 13.111 -9.352 -17.898 1.00 0.00 22 HIS A O 8
ATOM 5435 N N . ASP A 1 23 ? 14.807 -10.732 -18.462 1.00 0.00 23 ASP A N 8
ATOM 5436 C CA . ASP A 1 23 ? 15.352 -9.871 -19.523 1.00 0.00 23 ASP A CA 8
ATOM 5437 C C . ASP A 1 23 ? 15.885 -8.571 -18.912 1.00 0.00 23 ASP A C 8
ATOM 5438 O O . ASP A 1 23 ? 16.070 -7.566 -19.594 1.00 0.00 23 ASP A O 8
ATOM 5447 N N . GLY A 1 24 ? 16.157 -8.617 -17.615 1.00 0.00 24 GLY A N 8
ATOM 5448 C CA . GLY A 1 24 ? 16.634 -7.449 -16.910 1.00 0.00 24 GLY A CA 8
ATOM 5449 C C . GLY A 1 24 ? 15.504 -6.548 -16.470 1.00 0.00 24 GLY A C 8
ATOM 5450 O O . GLY A 1 24 ? 15.732 -5.512 -15.852 1.00 0.00 24 GLY A O 8
ATOM 5454 N N . GLU A 1 25 ? 14.284 -6.948 -16.781 1.00 0.00 25 GLU A N 8
ATOM 5455 C CA . GLU A 1 25 ? 13.113 -6.166 -16.447 1.00 0.00 25 GLU A CA 8
ATOM 5456 C C . GLU A 1 25 ? 12.346 -6.767 -15.293 1.00 0.00 25 GLU A C 8
ATOM 5457 O O . GLU A 1 25 ? 12.413 -7.971 -15.045 1.00 0.00 25 GLU A O 8
ATOM 5469 N N . ALA A 1 26 ? 11.614 -5.926 -14.598 1.00 0.00 26 ALA A N 8
ATOM 5470 C CA . ALA A 1 26 ? 10.801 -6.358 -13.484 1.00 0.00 26 ALA A CA 8
ATOM 5471 C C . ALA A 1 26 ? 9.357 -6.504 -13.927 1.00 0.00 26 ALA A C 8
ATOM 5472 O O . ALA A 1 26 ? 8.828 -5.651 -14.633 1.00 0.00 26 ALA A O 8
ATOM 5479 N N . TYR A 1 27 ? 8.729 -7.590 -13.539 1.00 0.00 27 TYR A N 8
ATOM 5480 C CA . TYR A 1 27 ? 7.347 -7.836 -13.906 1.00 0.00 27 TYR A CA 8
ATOM 5481 C C . TYR A 1 27 ? 6.520 -8.157 -12.675 1.00 0.00 27 TYR A C 8
ATOM 5482 O O . TYR A 1 27 ? 7.058 -8.631 -11.670 1.00 0.00 27 TYR A O 8
ATOM 5500 N N . CYS A 1 28 ? 5.214 -7.904 -12.751 1.00 0.00 28 CYS A N 8
ATOM 5501 C CA . CYS A 1 28 ? 4.321 -8.161 -11.624 1.00 0.00 28 CYS A CA 8
ATOM 5502 C C . CYS A 1 28 ? 4.094 -9.650 -11.454 1.00 0.00 28 CYS A C 8
ATOM 5503 O O . CYS A 1 28 ? 3.879 -10.138 -10.346 1.00 0.00 28 CYS A O 8
ATOM 5510 N N . SER A 1 29 ? 4.152 -10.364 -12.555 1.00 0.00 29 SER A N 8
ATOM 5511 C CA . SER A 1 29 ? 3.924 -11.778 -12.548 1.00 0.00 29 SER A CA 8
ATOM 5512 C C . SER A 1 29 ? 4.896 -12.478 -13.474 1.00 0.00 29 SER A C 8
ATOM 5513 O O . SER A 1 29 ? 5.488 -11.849 -14.364 1.00 0.00 29 SER A O 8
ATOM 5521 N N . GLN A 1 30 ? 5.059 -13.771 -13.273 1.00 0.00 30 GLN A N 8
ATOM 5522 C CA . GLN A 1 30 ? 5.922 -14.573 -14.122 1.00 0.00 30 GLN A CA 8
ATOM 5523 C C . GLN A 1 30 ? 5.353 -14.656 -15.539 1.00 0.00 30 GLN A C 8
ATOM 5524 O O . GLN A 1 30 ? 6.089 -14.859 -16.507 1.00 0.00 30 GLN A O 8
ATOM 5538 N N . ALA A 1 31 ? 4.039 -14.460 -15.652 1.00 0.00 31 ALA A N 8
ATOM 5539 C CA . ALA A 1 31 ? 3.365 -14.483 -16.938 1.00 0.00 31 ALA A CA 8
ATOM 5540 C C . ALA A 1 31 ? 3.848 -13.336 -17.822 1.00 0.00 31 ALA A C 8
ATOM 5541 O O . ALA A 1 31 ? 4.186 -13.541 -18.982 1.00 0.00 31 ALA A O 8
ATOM 5548 N N . CYS A 1 32 ? 3.902 -12.135 -17.257 1.00 0.00 32 CYS A N 8
ATOM 5549 C CA . CYS A 1 32 ? 4.361 -10.951 -17.999 1.00 0.00 32 CYS A CA 8
ATOM 5550 C C . CYS A 1 32 ? 5.838 -11.090 -18.341 1.00 0.00 32 CYS A C 8
ATOM 5551 O O . CYS A 1 32 ? 6.287 -10.657 -19.400 1.00 0.00 32 CYS A O 8
ATOM 5558 N N . ALA A 1 33 ? 6.580 -11.728 -17.438 1.00 0.00 33 ALA A N 8
ATOM 5559 C CA . ALA A 1 33 ? 8.018 -11.917 -17.594 1.00 0.00 33 ALA A CA 8
ATOM 5560 C C . ALA A 1 33 ? 8.360 -12.652 -18.883 1.00 0.00 33 ALA A C 8
ATOM 5561 O O . ALA A 1 33 ? 9.289 -12.277 -19.593 1.00 0.00 33 ALA A O 8
ATOM 5568 N N . GLU A 1 34 ? 7.601 -13.679 -19.180 1.00 0.00 34 GLU A N 8
ATOM 5569 C CA . GLU A 1 34 ? 7.836 -14.503 -20.355 1.00 0.00 34 GLU A CA 8
ATOM 5570 C C . GLU A 1 34 ? 6.937 -14.099 -21.529 1.00 0.00 34 GLU A C 8
ATOM 5571 O O . GLU A 1 34 ? 6.771 -14.868 -22.481 1.00 0.00 34 GLU A O 8
ATOM 5583 N N . GLN A 1 35 ? 6.362 -12.891 -21.456 1.00 0.00 35 GLN A N 8
ATOM 5584 C CA . GLN A 1 35 ? 5.480 -12.368 -22.516 1.00 0.00 35 GLN A CA 8
ATOM 5585 C C . GLN A 1 35 ? 4.240 -13.242 -22.684 1.00 0.00 35 GLN A C 8
ATOM 5586 O O . GLN A 1 35 ? 3.691 -13.364 -23.781 1.00 0.00 35 GLN A O 8
ATOM 5600 N N . HIS A 1 36 ? 3.793 -13.819 -21.573 1.00 0.00 36 HIS A N 8
ATOM 5601 C CA . HIS A 1 36 ? 2.621 -14.699 -21.538 1.00 0.00 36 HIS A CA 8
ATOM 5602 C C . HIS A 1 36 ? 2.798 -15.867 -22.504 1.00 0.00 36 HIS A C 8
ATOM 5603 O O . HIS A 1 36 ? 2.103 -15.958 -23.512 1.00 0.00 36 HIS A O 8
ATOM 5617 N N . PRO A 1 37 ? 3.732 -16.780 -22.196 1.00 0.00 37 PRO A N 8
ATOM 5618 C CA . PRO A 1 37 ? 4.048 -17.920 -23.073 1.00 0.00 37 PRO A CA 8
ATOM 5619 C C . PRO A 1 37 ? 2.854 -18.854 -23.272 1.00 0.00 37 PRO A C 8
ATOM 5620 O O . PRO A 1 37 ? 2.584 -19.306 -24.383 1.00 0.00 37 PRO A O 8
ATOM 5631 N N . ASN A 1 38 ? 2.133 -19.131 -22.194 1.00 0.00 38 ASN A N 8
ATOM 5632 C CA . ASN A 1 38 ? 0.958 -20.006 -22.261 1.00 0.00 38 ASN A CA 8
ATOM 5633 C C . ASN A 1 38 ? -0.294 -19.199 -22.561 1.00 0.00 38 ASN A C 8
ATOM 5634 O O . ASN A 1 38 ? -1.398 -19.738 -22.599 1.00 0.00 38 ASN A O 8
ATOM 5645 N N . GLY A 1 39 ? -0.118 -17.901 -22.766 1.00 0.00 39 GLY A N 8
ATOM 5646 C CA . GLY A 1 39 ? -1.250 -17.030 -23.012 1.00 0.00 39 GLY A CA 8
ATOM 5647 C C . GLY A 1 39 ? -1.904 -16.576 -21.721 1.00 0.00 39 GLY A C 8
ATOM 5648 O O . GLY A 1 39 ? -2.801 -15.734 -21.732 1.00 0.00 39 GLY A O 8
ATOM 5652 N N . GLU A 1 40 ? -1.443 -17.135 -20.610 1.00 0.00 40 GLU A N 8
ATOM 5653 C CA . GLU A 1 40 ? -1.970 -16.809 -19.294 1.00 0.00 40 GLU A CA 8
ATOM 5654 C C . GLU A 1 40 ? -1.643 -15.352 -18.911 1.00 0.00 40 GLU A C 8
ATOM 5655 O O . GLU A 1 40 ? -0.474 -14.960 -18.875 1.00 0.00 40 GLU A O 8
ATOM 5667 N N . PRO A 1 41 ? -2.684 -14.521 -18.666 1.00 0.00 41 PRO A N 8
ATOM 5668 C CA . PRO A 1 41 ? -2.508 -13.108 -18.286 1.00 0.00 41 PRO A CA 8
ATOM 5669 C C . PRO A 1 41 ? -2.029 -12.948 -16.837 1.00 0.00 41 PRO A C 8
ATOM 5670 O O . PRO A 1 41 ? -1.781 -13.939 -16.143 1.00 0.00 41 PRO A O 8
ATOM 5681 N N . CYS A 1 42 ? -1.892 -11.705 -16.386 1.00 0.00 42 CYS A N 8
ATOM 5682 C CA . CYS A 1 42 ? -1.432 -11.443 -15.035 1.00 0.00 42 CYS A CA 8
ATOM 5683 C C . CYS A 1 42 ? -2.612 -11.515 -14.034 1.00 0.00 42 CYS A C 8
ATOM 5684 O O . CYS A 1 42 ? -3.779 -11.410 -14.436 1.00 0.00 42 CYS A O 8
ATOM 5691 N N . PRO A 1 43 ? -2.319 -11.719 -12.722 1.00 0.00 43 PRO A N 8
ATOM 5692 C CA . PRO A 1 43 ? -3.352 -11.873 -11.656 1.00 0.00 43 PRO A CA 8
ATOM 5693 C C . PRO A 1 43 ? -4.177 -10.597 -11.348 1.00 0.00 43 PRO A C 8
ATOM 5694 O O . PRO A 1 43 ? -4.634 -10.403 -10.221 1.00 0.00 43 PRO A O 8
ATOM 5705 N N . ALA A 1 44 ? -4.373 -9.764 -12.335 1.00 0.00 44 ALA A N 8
ATOM 5706 C CA . ALA A 1 44 ? -5.174 -8.557 -12.186 1.00 0.00 44 ALA A CA 8
ATOM 5707 C C . ALA A 1 44 ? -6.375 -8.612 -13.119 1.00 0.00 44 ALA A C 8
ATOM 5708 O O . ALA A 1 44 ? -6.222 -8.540 -14.342 1.00 0.00 44 ALA A O 8
ATOM 5715 N N . PRO A 1 45 ? -7.595 -8.744 -12.565 1.00 0.00 45 PRO A N 8
ATOM 5716 C CA . PRO A 1 45 ? -8.810 -8.855 -13.367 1.00 0.00 45 PRO A CA 8
ATOM 5717 C C . PRO A 1 45 ? -9.165 -7.557 -14.075 1.00 0.00 45 PRO A C 8
ATOM 5718 O O . PRO A 1 45 ? -9.824 -7.568 -15.114 1.00 0.00 45 PRO A O 8
ATOM 5729 N N . ASP A 1 46 ? -8.705 -6.442 -13.528 1.00 0.00 46 ASP A N 8
ATOM 5730 C CA . ASP A 1 46 ? -9.015 -5.136 -14.109 1.00 0.00 46 ASP A CA 8
ATOM 5731 C C . ASP A 1 46 ? -8.021 -4.754 -15.177 1.00 0.00 46 ASP A C 8
ATOM 5732 O O . ASP A 1 46 ? -8.246 -3.814 -15.936 1.00 0.00 46 ASP A O 8
ATOM 5741 N N . CYS A 1 47 ? -6.924 -5.478 -15.240 1.00 0.00 47 CYS A N 8
ATOM 5742 C CA . CYS A 1 47 ? -5.905 -5.201 -16.221 1.00 0.00 47 CYS A CA 8
ATOM 5743 C C . CYS A 1 47 ? -6.208 -5.958 -17.503 1.00 0.00 47 CYS A C 8
ATOM 5744 O O . CYS A 1 47 ? -6.841 -7.018 -17.470 1.00 0.00 47 CYS A O 8
ATOM 5751 N N . HIS A 1 48 ? -5.779 -5.416 -18.630 1.00 0.00 48 HIS A N 8
ATOM 5752 C CA . HIS A 1 48 ? -6.061 -6.024 -19.924 1.00 0.00 48 HIS A CA 8
ATOM 5753 C C . HIS A 1 48 ? -4.847 -5.949 -20.840 1.00 0.00 48 HIS A C 8
ATOM 5754 O O . HIS A 1 48 ? -4.982 -5.721 -22.047 1.00 0.00 48 HIS A O 8
ATOM 5769 N N . CYS A 1 49 ? -3.669 -6.157 -20.277 1.00 0.00 49 CYS A N 8
ATOM 5770 C CA . CYS A 1 49 ? -2.443 -6.113 -21.055 1.00 0.00 49 CYS A CA 8
ATOM 5771 C C . CYS A 1 49 ? -2.304 -7.371 -21.897 1.00 0.00 49 CYS A C 8
ATOM 5772 O O . CYS A 1 49 ? -2.829 -8.432 -21.535 1.00 0.00 49 CYS A O 8
ATOM 5779 N N . GLU A 1 50 ? -1.636 -7.236 -23.046 1.00 0.00 50 GLU A N 8
ATOM 5780 C CA . GLU A 1 50 ? -1.391 -8.358 -23.963 1.00 0.00 50 GLU A CA 8
ATOM 5781 C C . GLU A 1 50 ? -2.721 -8.909 -24.531 1.00 0.00 50 GLU A C 8
ATOM 5782 O O . GLU A 1 50 ? -2.740 -9.915 -25.248 1.00 0.00 50 GLU A O 8
ATOM 5794 N N . ARG A 1 51 ? -3.820 -8.233 -24.204 1.00 0.00 51 ARG A N 8
ATOM 5795 C CA . ARG A 1 51 ? -5.151 -8.615 -24.668 1.00 0.00 51 ARG A CA 8
ATOM 5796 C C . ARG A 1 51 ? -5.491 -7.856 -25.935 1.00 0.00 51 ARG A C 8
ATOM 5797 O O . ARG A 1 51 ? -6.140 -8.383 -26.836 1.00 0.00 51 ARG A O 8
ATOM 5818 N N . SER A 1 52 ? -5.055 -6.614 -25.991 1.00 0.00 52 SER A N 8
ATOM 5819 C CA . SER A 1 52 ? -5.308 -5.767 -27.136 1.00 0.00 52 SER A CA 8
ATOM 5820 C C . SER A 1 52 ? -4.016 -5.501 -27.902 1.00 0.00 52 SER A C 8
ATOM 5821 O O . SER A 1 52 ? -3.622 -6.389 -28.723 1.00 0.00 52 SER A O 8
ATOM 5833 N N . ASN A 1 1 ? 11.043 6.456 -8.865 1.00 0.00 1 ASN A N 9
ATOM 5834 C CA . ASN A 1 1 ? 10.604 6.149 -10.255 1.00 0.00 1 ASN A CA 9
ATOM 5835 C C . ASN A 1 1 ? 9.503 5.105 -10.256 1.00 0.00 1 ASN A C 9
ATOM 5836 O O . ASN A 1 1 ? 8.854 4.872 -11.287 1.00 0.00 1 ASN A O 9
ATOM 5846 N N . GLU A 1 2 ? 9.295 4.483 -9.087 1.00 0.00 2 GLU A N 9
ATOM 5847 C CA . GLU A 1 2 ? 8.306 3.416 -8.912 1.00 0.00 2 GLU A CA 9
ATOM 5848 C C . GLU A 1 2 ? 8.726 2.133 -9.604 1.00 0.00 2 GLU A C 9
ATOM 5849 O O . GLU A 1 2 ? 9.380 2.152 -10.653 1.00 0.00 2 GLU A O 9
ATOM 5861 N N . LEU A 1 3 ? 8.366 1.017 -9.011 1.00 0.00 3 LEU A N 9
ATOM 5862 C CA . LEU A 1 3 ? 8.650 -0.255 -9.612 1.00 0.00 3 LEU A CA 9
ATOM 5863 C C . LEU A 1 3 ? 7.552 -0.543 -10.617 1.00 0.00 3 LEU A C 9
ATOM 5864 O O . LEU A 1 3 ? 6.389 -0.712 -10.251 1.00 0.00 3 LEU A O 9
ATOM 5880 N N . ARG A 1 4 ? 7.915 -0.574 -11.872 1.00 0.00 4 ARG A N 9
ATOM 5881 C CA . ARG A 1 4 ? 6.956 -0.776 -12.924 1.00 0.00 4 ARG A CA 9
ATOM 5882 C C . ARG A 1 4 ? 7.209 -2.086 -13.639 1.00 0.00 4 ARG A C 9
ATOM 5883 O O . ARG A 1 4 ? 8.353 -2.537 -13.751 1.00 0.00 4 ARG A O 9
ATOM 5904 N N . CYS A 1 5 ? 6.140 -2.696 -14.102 1.00 0.00 5 CYS A N 9
ATOM 5905 C CA . CYS A 1 5 ? 6.216 -3.954 -14.808 1.00 0.00 5 CYS A CA 9
ATOM 5906 C C . CYS A 1 5 ? 6.795 -3.720 -16.206 1.00 0.00 5 CYS A C 9
ATOM 5907 O O . CYS A 1 5 ? 6.525 -2.688 -16.825 1.00 0.00 5 CYS A O 9
ATOM 5914 N N . GLY A 1 6 ? 7.618 -4.661 -16.681 1.00 0.00 6 GLY A N 9
ATOM 5915 C CA . GLY A 1 6 ? 8.211 -4.548 -18.009 1.00 0.00 6 GLY A CA 9
ATOM 5916 C C . GLY A 1 6 ? 7.181 -4.460 -19.136 1.00 0.00 6 GLY A C 9
ATOM 5917 O O . GLY A 1 6 ? 7.516 -4.077 -20.253 1.00 0.00 6 GLY A O 9
ATOM 5921 N N . CYS A 1 7 ? 5.937 -4.829 -18.850 1.00 0.00 7 CYS A N 9
ATOM 5922 C CA . CYS A 1 7 ? 4.869 -4.736 -19.840 1.00 0.00 7 CYS A CA 9
ATOM 5923 C C . CYS A 1 7 ? 4.577 -3.253 -20.158 1.00 0.00 7 CYS A C 9
ATOM 5924 O O . CYS A 1 7 ? 4.785 -2.386 -19.314 1.00 0.00 7 CYS A O 9
ATOM 5931 N N . PRO A 1 8 ? 4.074 -2.943 -21.373 1.00 0.00 8 PRO A N 9
ATOM 5932 C CA . PRO A 1 8 ? 3.863 -1.554 -21.808 1.00 0.00 8 PRO A CA 9
ATOM 5933 C C . PRO A 1 8 ? 2.708 -0.850 -21.089 1.00 0.00 8 PRO A C 9
ATOM 5934 O O . PRO A 1 8 ? 2.769 0.349 -20.835 1.00 0.00 8 PRO A O 9
ATOM 5945 N N . ASP A 1 9 ? 1.660 -1.594 -20.766 1.00 0.00 9 ASP A N 9
ATOM 5946 C CA . ASP A 1 9 ? 0.484 -1.014 -20.114 1.00 0.00 9 ASP A CA 9
ATOM 5947 C C . ASP A 1 9 ? 0.135 -1.771 -18.858 1.00 0.00 9 ASP A C 9
ATOM 5948 O O . ASP A 1 9 ? -1.038 -1.872 -18.481 1.00 0.00 9 ASP A O 9
ATOM 5957 N N . CYS A 1 10 ? 1.137 -2.280 -18.199 1.00 0.00 10 CYS A N 9
ATOM 5958 C CA . CYS A 1 10 ? 0.923 -3.058 -17.011 1.00 0.00 10 CYS A CA 9
ATOM 5959 C C . CYS A 1 10 ? 1.678 -2.454 -15.832 1.00 0.00 10 CYS A C 9
ATOM 5960 O O . CYS A 1 10 ? 2.821 -2.009 -15.976 1.00 0.00 10 CYS A O 9
ATOM 5967 N N . HIS A 1 11 ? 1.034 -2.426 -14.676 1.00 0.00 11 HIS A N 9
ATOM 5968 C CA . HIS A 1 11 ? 1.632 -1.877 -13.471 1.00 0.00 11 HIS A CA 9
ATOM 5969 C C . HIS A 1 11 ? 0.904 -2.393 -12.229 1.00 0.00 11 HIS A C 9
ATOM 5970 O O . HIS A 1 11 ? -0.009 -1.749 -11.716 1.00 0.00 11 HIS A O 9
ATOM 5984 N N . CYS A 1 12 ? 1.289 -3.564 -11.777 1.00 0.00 12 CYS A N 9
ATOM 5985 C CA . CYS A 1 12 ? 0.716 -4.152 -10.576 1.00 0.00 12 CYS A CA 9
ATOM 5986 C C . CYS A 1 12 ? 1.771 -4.144 -9.459 1.00 0.00 12 CYS A C 9
ATOM 5987 O O . CYS A 1 12 ? 2.936 -3.838 -9.723 1.00 0.00 12 CYS A O 9
ATOM 5994 N N . LYS A 1 13 ? 1.374 -4.457 -8.217 1.00 0.00 13 LYS A N 9
ATOM 5995 C CA . LYS A 1 13 ? 2.336 -4.472 -7.102 1.00 0.00 13 LYS A CA 9
ATOM 5996 C C . LYS A 1 13 ? 3.353 -5.590 -7.263 1.00 0.00 13 LYS A C 9
ATOM 5997 O O . LYS A 1 13 ? 3.037 -6.768 -7.078 1.00 0.00 13 LYS A O 9
ATOM 6016 N N . VAL A 1 14 ? 4.562 -5.223 -7.622 1.00 0.00 14 VAL A N 9
ATOM 6017 C CA . VAL A 1 14 ? 5.634 -6.179 -7.758 1.00 0.00 14 VAL A CA 9
ATOM 6018 C C . VAL A 1 14 ? 6.424 -6.227 -6.454 1.00 0.00 14 VAL A C 9
ATOM 6019 O O . VAL A 1 14 ? 7.079 -5.255 -6.082 1.00 0.00 14 VAL A O 9
ATOM 6032 N N . ASP A 1 15 ? 6.345 -7.346 -5.757 1.00 0.00 15 ASP A N 9
ATOM 6033 C CA . ASP A 1 15 ? 7.020 -7.488 -4.469 1.00 0.00 15 ASP A CA 9
ATOM 6034 C C . ASP A 1 15 ? 8.456 -7.937 -4.670 1.00 0.00 15 ASP A C 9
ATOM 6035 O O . ASP A 1 15 ? 8.710 -8.837 -5.447 1.00 0.00 15 ASP A O 9
ATOM 6044 N N . PRO A 1 16 ? 9.415 -7.320 -3.960 1.00 0.00 16 PRO A N 9
ATOM 6045 C CA . PRO A 1 16 ? 10.838 -7.683 -4.061 1.00 0.00 16 PRO A CA 9
ATOM 6046 C C . PRO A 1 16 ? 11.129 -9.124 -3.599 1.00 0.00 16 PRO A C 9
ATOM 6047 O O . PRO A 1 16 ? 12.131 -9.721 -4.000 1.00 0.00 16 PRO A O 9
ATOM 6058 N N . GLU A 1 17 ? 10.251 -9.682 -2.763 1.00 0.00 17 GLU A N 9
ATOM 6059 C CA . GLU A 1 17 ? 10.427 -11.047 -2.272 1.00 0.00 17 GLU A CA 9
ATOM 6060 C C . GLU A 1 17 ? 9.989 -12.053 -3.327 1.00 0.00 17 GLU A C 9
ATOM 6061 O O . GLU A 1 17 ? 10.602 -13.108 -3.496 1.00 0.00 17 GLU A O 9
ATOM 6073 N N . ARG A 1 18 ? 8.954 -11.703 -4.054 1.00 0.00 18 ARG A N 9
ATOM 6074 C CA . ARG A 1 18 ? 8.384 -12.589 -5.054 1.00 0.00 18 ARG A CA 9
ATOM 6075 C C . ARG A 1 18 ? 8.434 -11.948 -6.424 1.00 0.00 18 ARG A C 9
ATOM 6076 O O . ARG A 1 18 ? 7.556 -12.150 -7.256 1.00 0.00 18 ARG A O 9
ATOM 6097 N N . VAL A 1 19 ? 9.484 -11.193 -6.651 1.00 0.00 19 VAL A N 9
ATOM 6098 C CA . VAL A 1 19 ? 9.677 -10.509 -7.901 1.00 0.00 19 VAL A CA 9
ATOM 6099 C C . VAL A 1 19 ? 10.198 -11.468 -8.950 1.00 0.00 19 VAL A C 9
ATOM 6100 O O . VAL A 1 19 ? 11.125 -12.248 -8.700 1.00 0.00 19 VAL A O 9
ATOM 6113 N N . PHE A 1 20 ? 9.587 -11.446 -10.100 1.00 0.00 20 PHE A N 9
ATOM 6114 C CA . PHE A 1 20 ? 10.024 -12.277 -11.178 1.00 0.00 20 PHE A CA 9
ATOM 6115 C C . PHE A 1 20 ? 11.012 -11.512 -12.024 1.00 0.00 20 PHE A C 9
ATOM 6116 O O . PHE A 1 20 ? 10.641 -10.583 -12.745 1.00 0.00 20 PHE A O 9
ATOM 6133 N N . ASN A 1 21 ? 12.268 -11.891 -11.918 1.00 0.00 21 ASN A N 9
ATOM 6134 C CA . ASN A 1 21 ? 13.328 -11.228 -12.641 1.00 0.00 21 ASN A CA 9
ATOM 6135 C C . ASN A 1 21 ? 13.582 -11.951 -13.935 1.00 0.00 21 ASN A C 9
ATOM 6136 O O . ASN A 1 21 ? 14.216 -13.007 -13.954 1.00 0.00 21 ASN A O 9
ATOM 6147 N N . HIS A 1 22 ? 13.092 -11.401 -15.007 1.00 0.00 22 HIS A N 9
ATOM 6148 C CA . HIS A 1 22 ? 13.240 -12.027 -16.294 1.00 0.00 22 HIS A CA 9
ATOM 6149 C C . HIS A 1 22 ? 13.709 -11.001 -17.301 1.00 0.00 22 HIS A C 9
ATOM 6150 O O . HIS A 1 22 ? 13.159 -9.905 -17.371 1.00 0.00 22 HIS A O 9
ATOM 6164 N N . ASP A 1 23 ? 14.748 -11.352 -18.061 1.00 0.00 23 ASP A N 9
ATOM 6165 C CA . ASP A 1 23 ? 15.349 -10.446 -19.054 1.00 0.00 23 ASP A CA 9
ATOM 6166 C C . ASP A 1 23 ? 15.939 -9.219 -18.345 1.00 0.00 23 ASP A C 9
ATOM 6167 O O . ASP A 1 23 ? 16.204 -8.190 -18.949 1.00 0.00 23 ASP A O 9
ATOM 6176 N N . GLY A 1 24 ? 16.175 -9.368 -17.051 1.00 0.00 24 GLY A N 9
ATOM 6177 C CA . GLY A 1 24 ? 16.709 -8.285 -16.262 1.00 0.00 24 GLY A CA 9
ATOM 6178 C C . GLY A 1 24 ? 15.630 -7.346 -15.763 1.00 0.00 24 GLY A C 9
ATOM 6179 O O . GLY A 1 24 ? 15.917 -6.385 -15.055 1.00 0.00 24 GLY A O 9
ATOM 6183 N N . GLU A 1 25 ? 14.387 -7.625 -16.123 1.00 0.00 25 GLU A N 9
ATOM 6184 C CA . GLU A 1 25 ? 13.278 -6.778 -15.726 1.00 0.00 25 GLU A CA 9
ATOM 6185 C C . GLU A 1 25 ? 12.439 -7.414 -14.646 1.00 0.00 25 GLU A C 9
ATOM 6186 O O . GLU A 1 25 ? 12.508 -8.624 -14.411 1.00 0.00 25 GLU A O 9
ATOM 6198 N N . ALA A 1 26 ? 11.644 -6.591 -14.000 1.00 0.00 26 ALA A N 9
ATOM 6199 C CA . ALA A 1 26 ? 10.757 -7.036 -12.960 1.00 0.00 26 ALA A CA 9
ATOM 6200 C C . ALA A 1 26 ? 9.325 -7.034 -13.466 1.00 0.00 26 ALA A C 9
ATOM 6201 O O . ALA A 1 26 ? 8.849 -6.039 -14.017 1.00 0.00 26 ALA A O 9
ATOM 6208 N N . TYR A 1 27 ? 8.651 -8.148 -13.305 1.00 0.00 27 TYR A N 9
ATOM 6209 C CA . TYR A 1 27 ? 7.273 -8.273 -13.741 1.00 0.00 27 TYR A CA 9
ATOM 6210 C C . TYR A 1 27 ? 6.397 -8.674 -12.567 1.00 0.00 27 TYR A C 9
ATOM 6211 O O . TYR A 1 27 ? 6.894 -9.243 -11.591 1.00 0.00 27 TYR A O 9
ATOM 6229 N N . CYS A 1 28 ? 5.098 -8.383 -12.655 1.00 0.00 28 CYS A N 9
ATOM 6230 C CA . CYS A 1 28 ? 4.177 -8.694 -11.562 1.00 0.00 28 CYS A CA 9
ATOM 6231 C C . CYS A 1 28 ? 4.030 -10.202 -11.363 1.00 0.00 28 CYS A C 9
ATOM 6232 O O . CYS A 1 28 ? 3.767 -10.673 -10.250 1.00 0.00 28 CYS A O 9
ATOM 6239 N N . SER A 1 29 ? 4.216 -10.959 -12.434 1.00 0.00 29 SER A N 9
ATOM 6240 C CA . SER A 1 29 ? 4.118 -12.395 -12.359 1.00 0.00 29 SER A CA 9
ATOM 6241 C C . SER A 1 29 ? 4.863 -13.055 -13.520 1.00 0.00 29 SER A C 9
ATOM 6242 O O . SER A 1 29 ? 5.413 -12.368 -14.394 1.00 0.00 29 SER A O 9
ATOM 6250 N N . GLN A 1 30 ? 4.855 -14.383 -13.535 1.00 0.00 30 GLN A N 9
ATOM 6251 C CA . GLN A 1 30 ? 5.568 -15.157 -14.541 1.00 0.00 30 GLN A CA 9
ATOM 6252 C C . GLN A 1 30 ? 4.936 -15.025 -15.929 1.00 0.00 30 GLN A C 9
ATOM 6253 O O . GLN A 1 30 ? 5.642 -15.078 -16.941 1.00 0.00 30 GLN A O 9
ATOM 6267 N N . ALA A 1 31 ? 3.615 -14.828 -15.978 1.00 0.00 31 ALA A N 9
ATOM 6268 C CA . ALA A 1 31 ? 2.922 -14.666 -17.258 1.00 0.00 31 ALA A CA 9
ATOM 6269 C C . ALA A 1 31 ? 3.453 -13.454 -18.019 1.00 0.00 31 ALA A C 9
ATOM 6270 O O . ALA A 1 31 ? 3.631 -13.508 -19.223 1.00 0.00 31 ALA A O 9
ATOM 6277 N N . CYS A 1 32 ? 3.723 -12.373 -17.306 1.00 0.00 32 CYS A N 9
ATOM 6278 C CA . CYS A 1 32 ? 4.266 -11.167 -17.934 1.00 0.00 32 CYS A CA 9
ATOM 6279 C C . CYS A 1 32 ? 5.748 -11.326 -18.184 1.00 0.00 32 CYS A C 9
ATOM 6280 O O . CYS A 1 32 ? 6.259 -10.918 -19.223 1.00 0.00 32 CYS A O 9
ATOM 6287 N N . ALA A 1 33 ? 6.433 -11.946 -17.229 1.00 0.00 33 ALA A N 9
ATOM 6288 C CA . ALA A 1 33 ? 7.870 -12.144 -17.315 1.00 0.00 33 ALA A CA 9
ATOM 6289 C C . ALA A 1 33 ? 8.260 -12.893 -18.565 1.00 0.00 33 ALA A C 9
ATOM 6290 O O . ALA A 1 33 ? 9.214 -12.536 -19.235 1.00 0.00 33 ALA A O 9
ATOM 6297 N N . GLU A 1 34 ? 7.512 -13.915 -18.889 1.00 0.00 34 GLU A N 9
ATOM 6298 C CA . GLU A 1 34 ? 7.835 -14.744 -20.027 1.00 0.00 34 GLU A CA 9
ATOM 6299 C C . GLU A 1 34 ? 7.117 -14.309 -21.295 1.00 0.00 34 GLU A C 9
ATOM 6300 O O . GLU A 1 34 ? 7.036 -15.073 -22.260 1.00 0.00 34 GLU A O 9
ATOM 6312 N N . GLN A 1 35 ? 6.603 -13.079 -21.286 1.00 0.00 35 GLN A N 9
ATOM 6313 C CA . GLN A 1 35 ? 5.960 -12.476 -22.465 1.00 0.00 35 GLN A CA 9
ATOM 6314 C C . GLN A 1 35 ? 4.672 -13.209 -22.834 1.00 0.00 35 GLN A C 9
ATOM 6315 O O . GLN A 1 35 ? 4.271 -13.240 -23.995 1.00 0.00 35 GLN A O 9
ATOM 6329 N N . HIS A 1 36 ? 4.016 -13.759 -21.821 1.00 0.00 36 HIS A N 9
ATOM 6330 C CA . HIS A 1 36 ? 2.771 -14.523 -21.982 1.00 0.00 36 HIS A CA 9
ATOM 6331 C C . HIS A 1 36 ? 2.977 -15.702 -22.930 1.00 0.00 36 HIS A C 9
ATOM 6332 O O . HIS A 1 36 ? 2.379 -15.764 -23.999 1.00 0.00 36 HIS A O 9
ATOM 6346 N N . PRO A 1 37 ? 3.814 -16.673 -22.527 1.00 0.00 37 PRO A N 9
ATOM 6347 C CA . PRO A 1 37 ? 4.147 -17.833 -23.365 1.00 0.00 37 PRO A CA 9
ATOM 6348 C C . PRO A 1 37 ? 3.015 -18.846 -23.394 1.00 0.00 37 PRO A C 9
ATOM 6349 O O . PRO A 1 37 ? 2.926 -19.675 -24.290 1.00 0.00 37 PRO A O 9
ATOM 6360 N N . ASN A 1 38 ? 2.160 -18.770 -22.392 1.00 0.00 38 ASN A N 9
ATOM 6361 C CA . ASN A 1 38 ? 1.009 -19.651 -22.287 1.00 0.00 38 ASN A CA 9
ATOM 6362 C C . ASN A 1 38 ? -0.221 -18.962 -22.847 1.00 0.00 38 ASN A C 9
ATOM 6363 O O . ASN A 1 38 ? -1.305 -19.530 -22.877 1.00 0.00 38 ASN A O 9
ATOM 6374 N N . GLY A 1 39 ? -0.040 -17.719 -23.283 1.00 0.00 39 GLY A N 9
ATOM 6375 C CA . GLY A 1 39 ? -1.139 -16.953 -23.836 1.00 0.00 39 GLY A CA 9
ATOM 6376 C C . GLY A 1 39 ? -2.086 -16.433 -22.771 1.00 0.00 39 GLY A C 9
ATOM 6377 O O . GLY A 1 39 ? -3.123 -15.854 -23.085 1.00 0.00 39 GLY A O 9
ATOM 6381 N N . GLU A 1 40 ? -1.730 -16.631 -21.512 1.00 0.00 40 GLU A N 9
ATOM 6382 C CA . GLU A 1 40 ? -2.572 -16.190 -20.420 1.00 0.00 40 GLU A CA 9
ATOM 6383 C C . GLU A 1 40 ? -2.211 -14.770 -19.974 1.00 0.00 40 GLU A C 9
ATOM 6384 O O . GLU A 1 40 ? -1.042 -14.365 -20.039 1.00 0.00 40 GLU A O 9
ATOM 6396 N N . PRO A 1 41 ? -3.221 -13.990 -19.543 1.00 0.00 41 PRO A N 9
ATOM 6397 C CA . PRO A 1 41 ? -3.027 -12.612 -19.052 1.00 0.00 41 PRO A CA 9
ATOM 6398 C C . PRO A 1 41 ? -2.334 -12.588 -17.684 1.00 0.00 41 PRO A C 9
ATOM 6399 O O . PRO A 1 41 ? -1.913 -13.633 -17.176 1.00 0.00 41 PRO A O 9
ATOM 6410 N N . CYS A 1 42 ? -2.216 -11.409 -17.086 1.00 0.00 42 CYS A N 9
ATOM 6411 C CA . CYS A 1 42 ? -1.580 -11.305 -15.789 1.00 0.00 42 CYS A CA 9
ATOM 6412 C C . CYS A 1 42 ? -2.623 -11.502 -14.663 1.00 0.00 42 CYS A C 9
ATOM 6413 O O . CYS A 1 42 ? -3.831 -11.368 -14.891 1.00 0.00 42 CYS A O 9
ATOM 6420 N N . PRO A 1 43 ? -2.166 -11.868 -13.447 1.00 0.00 43 PRO A N 9
ATOM 6421 C CA . PRO A 1 43 ? -3.049 -12.165 -12.282 1.00 0.00 43 PRO A CA 9
ATOM 6422 C C . PRO A 1 43 ? -3.948 -10.998 -11.794 1.00 0.00 43 PRO A C 9
ATOM 6423 O O . PRO A 1 43 ? -4.774 -11.193 -10.895 1.00 0.00 43 PRO A O 9
ATOM 6434 N N . ALA A 1 44 ? -3.802 -9.819 -12.362 1.00 0.00 44 ALA A N 9
ATOM 6435 C CA . ALA A 1 44 ? -4.597 -8.668 -11.929 1.00 0.00 44 ALA A CA 9
ATOM 6436 C C . ALA A 1 44 ? -5.930 -8.609 -12.671 1.00 0.00 44 ALA A C 9
ATOM 6437 O O . ALA A 1 44 ? -5.953 -8.632 -13.899 1.00 0.00 44 ALA A O 9
ATOM 6444 N N . PRO A 1 45 ? -7.077 -8.522 -11.940 1.00 0.00 45 PRO A N 9
ATOM 6445 C CA . PRO A 1 45 ? -8.396 -8.445 -12.569 1.00 0.00 45 PRO A CA 9
ATOM 6446 C C . PRO A 1 45 ? -8.686 -7.034 -13.068 1.00 0.00 45 PRO A C 9
ATOM 6447 O O . PRO A 1 45 ? -9.634 -6.803 -13.820 1.00 0.00 45 PRO A O 9
ATOM 6458 N N . ASP A 1 46 ? -7.854 -6.098 -12.642 1.00 0.00 46 ASP A N 9
ATOM 6459 C CA . ASP A 1 46 ? -8.004 -4.697 -13.017 1.00 0.00 46 ASP A CA 9
ATOM 6460 C C . ASP A 1 46 ? -7.266 -4.397 -14.304 1.00 0.00 46 ASP A C 9
ATOM 6461 O O . ASP A 1 46 ? -7.617 -3.473 -15.033 1.00 0.00 46 ASP A O 9
ATOM 6470 N N . CYS A 1 47 ? -6.259 -5.190 -14.592 1.00 0.00 47 CYS A N 9
ATOM 6471 C CA . CYS A 1 47 ? -5.425 -4.947 -15.743 1.00 0.00 47 CYS A CA 9
ATOM 6472 C C . CYS A 1 47 ? -5.989 -5.610 -16.989 1.00 0.00 47 CYS A C 9
ATOM 6473 O O . CYS A 1 47 ? -6.776 -6.557 -16.903 1.00 0.00 47 CYS A O 9
ATOM 6480 N N . HIS A 1 48 ? -5.593 -5.102 -18.149 1.00 0.00 48 HIS A N 9
ATOM 6481 C CA . HIS A 1 48 ? -6.071 -5.618 -19.427 1.00 0.00 48 HIS A CA 9
ATOM 6482 C C . HIS A 1 48 ? -4.941 -5.645 -20.450 1.00 0.00 48 HIS A C 9
ATOM 6483 O O . HIS A 1 48 ? -5.173 -5.468 -21.647 1.00 0.00 48 HIS A O 9
ATOM 6498 N N . CYS A 1 49 ? -3.725 -5.879 -19.984 1.00 0.00 49 CYS A N 9
ATOM 6499 C CA . CYS A 1 49 ? -2.570 -5.889 -20.866 1.00 0.00 49 CYS A CA 9
ATOM 6500 C C . CYS A 1 49 ? -2.579 -7.136 -21.773 1.00 0.00 49 CYS A C 9
ATOM 6501 O O . CYS A 1 49 ? -3.155 -8.170 -21.419 1.00 0.00 49 CYS A O 9
ATOM 6508 N N . GLU A 1 50 ? -1.966 -7.002 -22.955 1.00 0.00 50 GLU A N 9
ATOM 6509 C CA . GLU A 1 50 ? -1.860 -8.083 -23.953 1.00 0.00 50 GLU A CA 9
ATOM 6510 C C . GLU A 1 50 ? -3.251 -8.449 -24.548 1.00 0.00 50 GLU A C 9
ATOM 6511 O O . GLU A 1 50 ? -3.399 -9.489 -25.195 1.00 0.00 50 GLU A O 9
ATOM 6523 N N . ARG A 1 51 ? -4.275 -7.580 -24.330 1.00 0.00 51 ARG A N 9
ATOM 6524 C CA . ARG A 1 51 ? -5.607 -7.796 -24.944 1.00 0.00 51 ARG A CA 9
ATOM 6525 C C . ARG A 1 51 ? -5.517 -7.550 -26.441 1.00 0.00 51 ARG A C 9
ATOM 6526 O O . ARG A 1 51 ? -6.274 -8.119 -27.228 1.00 0.00 51 ARG A O 9
ATOM 6547 N N . SER A 1 52 ? -4.585 -6.695 -26.823 1.00 0.00 52 SER A N 9
ATOM 6548 C CA . SER A 1 52 ? -4.377 -6.359 -28.216 1.00 0.00 52 SER A CA 9
ATOM 6549 C C . SER A 1 52 ? -3.278 -7.235 -28.814 1.00 0.00 52 SER A C 9
ATOM 6550 O O . SER A 1 52 ? -3.582 -8.425 -29.146 1.00 0.00 52 SER A O 9
ATOM 6562 N N . ASN A 1 1 ? 11.277 0.973 -4.186 1.00 0.00 1 ASN A N 10
ATOM 6563 C CA . ASN A 1 1 ? 11.169 2.033 -5.226 1.00 0.00 1 ASN A CA 10
ATOM 6564 C C . ASN A 1 1 ? 9.865 1.923 -6.002 1.00 0.00 1 ASN A C 10
ATOM 6565 O O . ASN A 1 1 ? 9.059 1.009 -5.775 1.00 0.00 1 ASN A O 10
ATOM 6575 N N . GLU A 1 2 ? 9.655 2.862 -6.909 1.00 0.00 2 GLU A N 10
ATOM 6576 C CA . GLU A 1 2 ? 8.502 2.836 -7.776 1.00 0.00 2 GLU A CA 10
ATOM 6577 C C . GLU A 1 2 ? 8.747 1.819 -8.878 1.00 0.00 2 GLU A C 10
ATOM 6578 O O . GLU A 1 2 ? 9.310 2.140 -9.923 1.00 0.00 2 GLU A O 10
ATOM 6590 N N . LEU A 1 3 ? 8.367 0.590 -8.619 1.00 0.00 3 LEU A N 10
ATOM 6591 C CA . LEU A 1 3 ? 8.593 -0.477 -9.559 1.00 0.00 3 LEU A CA 10
ATOM 6592 C C . LEU A 1 3 ? 7.568 -0.455 -10.669 1.00 0.00 3 LEU A C 10
ATOM 6593 O O . LEU A 1 3 ? 6.396 -0.129 -10.452 1.00 0.00 3 LEU A O 10
ATOM 6609 N N . ARG A 1 4 ? 8.013 -0.800 -11.853 1.00 0.00 4 ARG A N 10
ATOM 6610 C CA . ARG A 1 4 ? 7.165 -0.818 -13.013 1.00 0.00 4 ARG A CA 10
ATOM 6611 C C . ARG A 1 4 ? 7.333 -2.128 -13.754 1.00 0.00 4 ARG A C 10
ATOM 6612 O O . ARG A 1 4 ? 8.450 -2.604 -13.937 1.00 0.00 4 ARG A O 10
ATOM 6633 N N . CYS A 1 5 ? 6.227 -2.721 -14.148 1.00 0.00 5 CYS A N 10
ATOM 6634 C CA . CYS A 1 5 ? 6.264 -3.969 -14.873 1.00 0.00 5 CYS A CA 10
ATOM 6635 C C . CYS A 1 5 ? 6.736 -3.708 -16.302 1.00 0.00 5 CYS A C 10
ATOM 6636 O O . CYS A 1 5 ? 6.361 -2.704 -16.908 1.00 0.00 5 CYS A O 10
ATOM 6643 N N . GLY A 1 6 ? 7.564 -4.600 -16.827 1.00 0.00 6 GLY A N 10
ATOM 6644 C CA . GLY A 1 6 ? 8.109 -4.432 -18.170 1.00 0.00 6 GLY A CA 10
ATOM 6645 C C . GLY A 1 6 ? 7.055 -4.449 -19.280 1.00 0.00 6 GLY A C 10
ATOM 6646 O O . GLY A 1 6 ? 7.359 -4.105 -20.430 1.00 0.00 6 GLY A O 10
ATOM 6650 N N . CYS A 1 7 ? 5.835 -4.858 -18.951 1.00 0.00 7 CYS A N 10
ATOM 6651 C CA . CYS A 1 7 ? 4.757 -4.890 -19.929 1.00 0.00 7 CYS A CA 10
ATOM 6652 C C . CYS A 1 7 ? 4.349 -3.479 -20.345 1.00 0.00 7 CYS A C 10
ATOM 6653 O O . CYS A 1 7 ? 4.357 -2.556 -19.529 1.00 0.00 7 CYS A O 10
ATOM 6660 N N . PRO A 1 8 ? 3.977 -3.301 -21.628 1.00 0.00 8 PRO A N 10
ATOM 6661 C CA . PRO A 1 8 ? 3.617 -1.984 -22.179 1.00 0.00 8 PRO A CA 10
ATOM 6662 C C . PRO A 1 8 ? 2.405 -1.336 -21.498 1.00 0.00 8 PRO A C 10
ATOM 6663 O O . PRO A 1 8 ? 2.388 -0.124 -21.277 1.00 0.00 8 PRO A O 10
ATOM 6674 N N . ASP A 1 9 ? 1.404 -2.135 -21.163 1.00 0.00 9 ASP A N 10
ATOM 6675 C CA . ASP A 1 9 ? 0.172 -1.607 -20.566 1.00 0.00 9 ASP A CA 10
ATOM 6676 C C . ASP A 1 9 ? -0.137 -2.303 -19.255 1.00 0.00 9 ASP A C 10
ATOM 6677 O O . ASP A 1 9 ? -1.272 -2.717 -19.023 1.00 0.00 9 ASP A O 10
ATOM 6686 N N . CYS A 1 10 ? 0.850 -2.418 -18.391 1.00 0.00 10 CYS A N 10
ATOM 6687 C CA . CYS A 1 10 ? 0.648 -3.119 -17.139 1.00 0.00 10 CYS A CA 10
ATOM 6688 C C . CYS A 1 10 ? 1.363 -2.443 -15.970 1.00 0.00 10 CYS A C 10
ATOM 6689 O O . CYS A 1 10 ? 2.414 -1.819 -16.146 1.00 0.00 10 CYS A O 10
ATOM 6696 N N . HIS A 1 11 ? 0.775 -2.569 -14.771 1.00 0.00 11 HIS A N 10
ATOM 6697 C CA . HIS A 1 11 ? 1.375 -2.061 -13.538 1.00 0.00 11 HIS A CA 10
ATOM 6698 C C . HIS A 1 11 ? 0.623 -2.571 -12.308 1.00 0.00 11 HIS A C 10
ATOM 6699 O O . HIS A 1 11 ? -0.412 -2.023 -11.929 1.00 0.00 11 HIS A O 10
ATOM 6713 N N . CYS A 1 12 ? 1.140 -3.614 -11.701 1.00 0.00 12 CYS A N 10
ATOM 6714 C CA . CYS A 1 12 ? 0.552 -4.173 -10.493 1.00 0.00 12 CYS A CA 10
ATOM 6715 C C . CYS A 1 12 ? 1.589 -4.133 -9.350 1.00 0.00 12 CYS A C 10
ATOM 6716 O O . CYS A 1 12 ? 2.782 -3.980 -9.619 1.00 0.00 12 CYS A O 10
ATOM 6723 N N . LYS A 1 13 ? 1.128 -4.235 -8.082 1.00 0.00 13 LYS A N 10
ATOM 6724 C CA . LYS A 1 13 ? 2.036 -4.218 -6.904 1.00 0.00 13 LYS A CA 10
ATOM 6725 C C . LYS A 1 13 ? 3.039 -5.370 -6.977 1.00 0.00 13 LYS A C 10
ATOM 6726 O O . LYS A 1 13 ? 2.748 -6.494 -6.560 1.00 0.00 13 LYS A O 10
ATOM 6745 N N . VAL A 1 14 ? 4.201 -5.087 -7.529 1.00 0.00 14 VAL A N 10
ATOM 6746 C CA . VAL A 1 14 ? 5.246 -6.074 -7.670 1.00 0.00 14 VAL A CA 10
ATOM 6747 C C . VAL A 1 14 ? 6.339 -5.861 -6.619 1.00 0.00 14 VAL A C 10
ATOM 6748 O O . VAL A 1 14 ? 6.923 -4.779 -6.517 1.00 0.00 14 VAL A O 10
ATOM 6761 N N . ASP A 1 15 ? 6.589 -6.893 -5.825 1.00 0.00 15 ASP A N 10
ATOM 6762 C CA . ASP A 1 15 ? 7.579 -6.822 -4.754 1.00 0.00 15 ASP A CA 10
ATOM 6763 C C . ASP A 1 15 ? 8.889 -7.462 -5.173 1.00 0.00 15 ASP A C 10
ATOM 6764 O O . ASP A 1 15 ? 8.897 -8.563 -5.709 1.00 0.00 15 ASP A O 10
ATOM 6773 N N . PRO A 1 16 ? 10.020 -6.786 -4.906 1.00 0.00 16 PRO A N 10
ATOM 6774 C CA . PRO A 1 16 ? 11.362 -7.299 -5.224 1.00 0.00 16 PRO A CA 10
ATOM 6775 C C . PRO A 1 16 ? 11.696 -8.576 -4.444 1.00 0.00 16 PRO A C 10
ATOM 6776 O O . PRO A 1 16 ? 12.619 -9.307 -4.798 1.00 0.00 16 PRO A O 10
ATOM 6787 N N . GLU A 1 17 ? 10.933 -8.835 -3.386 1.00 0.00 17 GLU A N 10
ATOM 6788 C CA . GLU A 1 17 ? 11.118 -10.035 -2.576 1.00 0.00 17 GLU A CA 10
ATOM 6789 C C . GLU A 1 17 ? 10.675 -11.304 -3.348 1.00 0.00 17 GLU A C 10
ATOM 6790 O O . GLU A 1 17 ? 11.078 -12.413 -3.012 1.00 0.00 17 GLU A O 10
ATOM 6802 N N . ARG A 1 18 ? 9.847 -11.119 -4.386 1.00 0.00 18 ARG A N 10
ATOM 6803 C CA . ARG A 1 18 ? 9.362 -12.240 -5.223 1.00 0.00 18 ARG A CA 10
ATOM 6804 C C . ARG A 1 18 ? 9.229 -11.793 -6.668 1.00 0.00 18 ARG A C 10
ATOM 6805 O O . ARG A 1 18 ? 8.445 -12.353 -7.434 1.00 0.00 18 ARG A O 10
ATOM 6826 N N . VAL A 1 19 ? 10.012 -10.810 -7.039 1.00 0.00 19 VAL A N 10
ATOM 6827 C CA . VAL A 1 19 ? 9.934 -10.232 -8.362 1.00 0.00 19 VAL A CA 10
ATOM 6828 C C . VAL A 1 19 ? 10.474 -11.182 -9.417 1.00 0.00 19 VAL A C 10
ATOM 6829 O O . VAL A 1 19 ? 11.497 -11.848 -9.217 1.00 0.00 19 VAL A O 10
ATOM 6842 N N . PHE A 1 20 ? 9.772 -11.271 -10.524 1.00 0.00 20 PHE A N 10
ATOM 6843 C CA . PHE A 1 20 ? 10.229 -12.073 -11.619 1.00 0.00 20 PHE A CA 10
ATOM 6844 C C . PHE A 1 20 ? 11.103 -11.235 -12.494 1.00 0.00 20 PHE A C 10
ATOM 6845 O O . PHE A 1 20 ? 10.630 -10.345 -13.204 1.00 0.00 20 PHE A O 10
ATOM 6862 N N . ASN A 1 21 ? 12.381 -11.498 -12.425 1.00 0.00 21 ASN A N 10
ATOM 6863 C CA . ASN A 1 21 ? 13.335 -10.746 -13.178 1.00 0.00 21 ASN A CA 10
ATOM 6864 C C . ASN A 1 21 ? 13.618 -11.429 -14.480 1.00 0.00 21 ASN A C 10
ATOM 6865 O O . ASN A 1 21 ? 14.114 -12.555 -14.512 1.00 0.00 21 ASN A O 10
ATOM 6876 N N . HIS A 1 22 ? 13.288 -10.769 -15.545 1.00 0.00 22 HIS A N 10
ATOM 6877 C CA . HIS A 1 22 ? 13.537 -11.296 -16.855 1.00 0.00 22 HIS A CA 10
ATOM 6878 C C . HIS A 1 22 ? 14.151 -10.214 -17.725 1.00 0.00 22 HIS A C 10
ATOM 6879 O O . HIS A 1 22 ? 13.590 -9.129 -17.858 1.00 0.00 22 HIS A O 10
ATOM 6893 N N . ASP A 1 23 ? 15.335 -10.510 -18.271 1.00 0.00 23 ASP A N 10
ATOM 6894 C CA . ASP A 1 23 ? 16.078 -9.583 -19.143 1.00 0.00 23 ASP A CA 10
ATOM 6895 C C . ASP A 1 23 ? 16.512 -8.338 -18.359 1.00 0.00 23 ASP A C 10
ATOM 6896 O O . ASP A 1 23 ? 16.842 -7.303 -18.930 1.00 0.00 23 ASP A O 10
ATOM 6905 N N . GLY A 1 24 ? 16.542 -8.470 -17.042 1.00 0.00 24 GLY A N 10
ATOM 6906 C CA . GLY A 1 24 ? 16.923 -7.361 -16.190 1.00 0.00 24 GLY A CA 10
ATOM 6907 C C . GLY A 1 24 ? 15.745 -6.486 -15.821 1.00 0.00 24 GLY A C 10
ATOM 6908 O O . GLY A 1 24 ? 15.909 -5.445 -15.178 1.00 0.00 24 GLY A O 10
ATOM 6912 N N . GLU A 1 25 ? 14.561 -6.901 -16.227 1.00 0.00 25 GLU A N 10
ATOM 6913 C CA . GLU A 1 25 ? 13.350 -6.159 -15.936 1.00 0.00 25 GLU A CA 10
ATOM 6914 C C . GLU A 1 25 ? 12.519 -6.850 -14.884 1.00 0.00 25 GLU A C 10
ATOM 6915 O O . GLU A 1 25 ? 12.665 -8.055 -14.646 1.00 0.00 25 GLU A O 10
ATOM 6927 N N . ALA A 1 26 ? 11.644 -6.089 -14.267 1.00 0.00 26 ALA A N 10
ATOM 6928 C CA . ALA A 1 26 ? 10.779 -6.596 -13.237 1.00 0.00 26 ALA A CA 10
ATOM 6929 C C . ALA A 1 26 ? 9.369 -6.787 -13.771 1.00 0.00 26 ALA A C 10
ATOM 6930 O O . ALA A 1 26 ? 8.852 -5.945 -14.509 1.00 0.00 26 ALA A O 10
ATOM 6937 N N . TYR A 1 27 ? 8.763 -7.896 -13.421 1.00 0.00 27 TYR A N 10
ATOM 6938 C CA . TYR A 1 27 ? 7.408 -8.191 -13.840 1.00 0.00 27 TYR A CA 10
ATOM 6939 C C . TYR A 1 27 ? 6.585 -8.624 -12.641 1.00 0.00 27 TYR A C 10
ATOM 6940 O O . TYR A 1 27 ? 7.123 -9.219 -11.701 1.00 0.00 27 TYR A O 10
ATOM 6958 N N . CYS A 1 28 ? 5.291 -8.326 -12.665 1.00 0.00 28 CYS A N 10
ATOM 6959 C CA . CYS A 1 28 ? 4.416 -8.640 -11.539 1.00 0.00 28 CYS A CA 10
ATOM 6960 C C . CYS A 1 28 ? 4.148 -10.133 -11.435 1.00 0.00 28 CYS A C 10
ATOM 6961 O O . CYS A 1 28 ? 3.958 -10.666 -10.342 1.00 0.00 28 CYS A O 10
ATOM 6968 N N . SER A 1 29 ? 4.142 -10.806 -12.568 1.00 0.00 29 SER A N 10
ATOM 6969 C CA . SER A 1 29 ? 3.861 -12.220 -12.597 1.00 0.00 29 SER A CA 10
ATOM 6970 C C . SER A 1 29 ? 4.726 -12.928 -13.626 1.00 0.00 29 SER A C 10
ATOM 6971 O O . SER A 1 29 ? 5.401 -12.281 -14.443 1.00 0.00 29 SER A O 10
ATOM 6979 N N . GLN A 1 30 ? 4.704 -14.256 -13.585 1.00 0.00 30 GLN A N 10
ATOM 6980 C CA . GLN A 1 30 ? 5.443 -15.071 -14.532 1.00 0.00 30 GLN A CA 10
ATOM 6981 C C . GLN A 1 30 ? 4.908 -14.839 -15.939 1.00 0.00 30 GLN A C 10
ATOM 6982 O O . GLN A 1 30 ? 5.661 -14.847 -16.915 1.00 0.00 30 GLN A O 10
ATOM 6996 N N . ALA A 1 31 ? 3.602 -14.609 -16.021 1.00 0.00 31 ALA A N 10
ATOM 6997 C CA . ALA A 1 31 ? 2.927 -14.358 -17.280 1.00 0.00 31 ALA A CA 10
ATOM 6998 C C . ALA A 1 31 ? 3.601 -13.237 -18.066 1.00 0.00 31 ALA A C 10
ATOM 6999 O O . ALA A 1 31 ? 4.062 -13.451 -19.179 1.00 0.00 31 ALA A O 10
ATOM 7006 N N . CYS A 1 32 ? 3.675 -12.056 -17.472 1.00 0.00 32 CYS A N 10
ATOM 7007 C CA . CYS A 1 32 ? 4.275 -10.895 -18.137 1.00 0.00 32 CYS A CA 10
ATOM 7008 C C . CYS A 1 32 ? 5.736 -11.129 -18.453 1.00 0.00 32 CYS A C 10
ATOM 7009 O O . CYS A 1 32 ? 6.204 -10.782 -19.530 1.00 0.00 32 CYS A O 10
ATOM 7016 N N . ALA A 1 33 ? 6.451 -11.729 -17.514 1.00 0.00 33 ALA A N 10
ATOM 7017 C CA . ALA A 1 33 ? 7.868 -11.999 -17.690 1.00 0.00 33 ALA A CA 10
ATOM 7018 C C . ALA A 1 33 ? 8.110 -12.851 -18.924 1.00 0.00 33 ALA A C 10
ATOM 7019 O O . ALA A 1 33 ? 9.046 -12.616 -19.683 1.00 0.00 33 ALA A O 10
ATOM 7026 N N . GLU A 1 34 ? 7.236 -13.810 -19.136 1.00 0.00 34 GLU A N 10
ATOM 7027 C CA . GLU A 1 34 ? 7.377 -14.744 -20.230 1.00 0.00 34 GLU A CA 10
ATOM 7028 C C . GLU A 1 34 ? 6.544 -14.360 -21.455 1.00 0.00 34 GLU A C 10
ATOM 7029 O O . GLU A 1 34 ? 6.379 -15.170 -22.369 1.00 0.00 34 GLU A O 10
ATOM 7041 N N . GLN A 1 35 ? 6.023 -13.134 -21.468 1.00 0.00 35 GLN A N 10
ATOM 7042 C CA . GLN A 1 35 ? 5.232 -12.620 -22.610 1.00 0.00 35 GLN A CA 10
ATOM 7043 C C . GLN A 1 35 ? 3.929 -13.403 -22.788 1.00 0.00 35 GLN A C 10
ATOM 7044 O O . GLN A 1 35 ? 3.401 -13.517 -23.898 1.00 0.00 35 GLN A O 10
ATOM 7058 N N . HIS A 1 36 ? 3.415 -13.919 -21.675 1.00 0.00 36 HIS A N 10
ATOM 7059 C CA . HIS A 1 36 ? 2.173 -14.704 -21.641 1.00 0.00 36 HIS A CA 10
ATOM 7060 C C . HIS A 1 36 ? 2.229 -15.866 -22.638 1.00 0.00 36 HIS A C 10
ATOM 7061 O O . HIS A 1 36 ? 1.505 -15.879 -23.632 1.00 0.00 36 HIS A O 10
ATOM 7075 N N . PRO A 1 37 ? 3.092 -16.861 -22.374 1.00 0.00 37 PRO A N 10
ATOM 7076 C CA . PRO A 1 37 ? 3.279 -18.007 -23.272 1.00 0.00 37 PRO A CA 10
ATOM 7077 C C . PRO A 1 37 ? 2.073 -18.933 -23.278 1.00 0.00 37 PRO A C 10
ATOM 7078 O O . PRO A 1 37 ? 1.692 -19.464 -24.311 1.00 0.00 37 PRO A O 10
ATOM 7089 N N . ASN A 1 38 ? 1.466 -19.102 -22.113 1.00 0.00 38 ASN A N 10
ATOM 7090 C CA . ASN A 1 38 ? 0.304 -19.973 -21.971 1.00 0.00 38 ASN A CA 10
ATOM 7091 C C . ASN A 1 38 ? -0.972 -19.207 -22.267 1.00 0.00 38 ASN A C 10
ATOM 7092 O O . ASN A 1 38 ? -2.070 -19.723 -22.090 1.00 0.00 38 ASN A O 10
ATOM 7103 N N . GLY A 1 39 ? -0.819 -17.968 -22.713 1.00 0.00 39 GLY A N 10
ATOM 7104 C CA . GLY A 1 39 ? -1.968 -17.140 -23.002 1.00 0.00 39 GLY A CA 10
ATOM 7105 C C . GLY A 1 39 ? -2.673 -16.683 -21.741 1.00 0.00 39 GLY A C 10
ATOM 7106 O O . GLY A 1 39 ? -3.825 -16.256 -21.786 1.00 0.00 39 GLY A O 10
ATOM 7110 N N . GLU A 1 40 ? -1.988 -16.785 -20.607 1.00 0.00 40 GLU A N 10
ATOM 7111 C CA . GLU A 1 40 ? -2.564 -16.361 -19.351 1.00 0.00 40 GLU A CA 10
ATOM 7112 C C . GLU A 1 40 ? -2.128 -14.941 -19.013 1.00 0.00 40 GLU A C 10
ATOM 7113 O O . GLU A 1 40 ? -0.935 -14.649 -18.937 1.00 0.00 40 GLU A O 10
ATOM 7125 N N . PRO A 1 41 ? -3.083 -14.033 -18.869 1.00 0.00 41 PRO A N 10
ATOM 7126 C CA . PRO A 1 41 ? -2.815 -12.657 -18.446 1.00 0.00 41 PRO A CA 10
ATOM 7127 C C . PRO A 1 41 ? -2.391 -12.613 -16.982 1.00 0.00 41 PRO A C 10
ATOM 7128 O O . PRO A 1 41 ? -2.475 -13.625 -16.274 1.00 0.00 41 PRO A O 10
ATOM 7139 N N . CYS A 1 42 ? -1.939 -11.464 -16.522 1.00 0.00 42 CYS A N 10
ATOM 7140 C CA . CYS A 1 42 ? -1.532 -11.331 -15.142 1.00 0.00 42 CYS A CA 10
ATOM 7141 C C . CYS A 1 42 ? -2.780 -11.379 -14.235 1.00 0.00 42 CYS A C 10
ATOM 7142 O O . CYS A 1 42 ? -3.901 -11.165 -14.710 1.00 0.00 42 CYS A O 10
ATOM 7149 N N . PRO A 1 43 ? -2.616 -11.693 -12.932 1.00 0.00 43 PRO A N 10
ATOM 7150 C CA . PRO A 1 43 ? -3.753 -11.849 -11.994 1.00 0.00 43 PRO A CA 10
ATOM 7151 C C . PRO A 1 43 ? -4.462 -10.531 -11.620 1.00 0.00 43 PRO A C 10
ATOM 7152 O O . PRO A 1 43 ? -4.889 -10.352 -10.478 1.00 0.00 43 PRO A O 10
ATOM 7163 N N . ALA A 1 44 ? -4.635 -9.651 -12.583 1.00 0.00 44 ALA A N 10
ATOM 7164 C CA . ALA A 1 44 ? -5.294 -8.383 -12.356 1.00 0.00 44 ALA A CA 10
ATOM 7165 C C . ALA A 1 44 ? -6.460 -8.219 -13.322 1.00 0.00 44 ALA A C 10
ATOM 7166 O O . ALA A 1 44 ? -6.260 -8.051 -14.523 1.00 0.00 44 ALA A O 10
ATOM 7173 N N . PRO A 1 45 ? -7.699 -8.265 -12.810 1.00 0.00 45 PRO A N 10
ATOM 7174 C CA . PRO A 1 45 ? -8.901 -8.150 -13.646 1.00 0.00 45 PRO A CA 10
ATOM 7175 C C . PRO A 1 45 ? -9.095 -6.729 -14.167 1.00 0.00 45 PRO A C 10
ATOM 7176 O O . PRO A 1 45 ? -9.796 -6.500 -15.151 1.00 0.00 45 PRO A O 10
ATOM 7187 N N . ASP A 1 46 ? -8.452 -5.789 -13.500 1.00 0.00 46 ASP A N 10
ATOM 7188 C CA . ASP A 1 46 ? -8.515 -4.384 -13.871 1.00 0.00 46 ASP A CA 10
ATOM 7189 C C . ASP A 1 46 ? -7.566 -4.089 -15.019 1.00 0.00 46 ASP A C 10
ATOM 7190 O O . ASP A 1 46 ? -7.777 -3.159 -15.796 1.00 0.00 46 ASP A O 10
ATOM 7199 N N . CYS A 1 47 ? -6.548 -4.907 -15.138 1.00 0.00 47 CYS A N 10
ATOM 7200 C CA . CYS A 1 47 ? -5.515 -4.688 -16.117 1.00 0.00 47 CYS A CA 10
ATOM 7201 C C . CYS A 1 47 ? -5.935 -5.175 -17.502 1.00 0.00 47 CYS A C 10
ATOM 7202 O O . CYS A 1 47 ? -6.844 -6.001 -17.635 1.00 0.00 47 CYS A O 10
ATOM 7209 N N . HIS A 1 48 ? -5.272 -4.653 -18.532 1.00 0.00 48 HIS A N 10
ATOM 7210 C CA . HIS A 1 48 ? -5.609 -4.990 -19.913 1.00 0.00 48 HIS A CA 10
ATOM 7211 C C . HIS A 1 48 ? -4.358 -5.116 -20.794 1.00 0.00 48 HIS A C 10
ATOM 7212 O O . HIS A 1 48 ? -4.388 -4.770 -21.977 1.00 0.00 48 HIS A O 10
ATOM 7227 N N . CYS A 1 49 ? -3.279 -5.633 -20.230 1.00 0.00 49 CYS A N 10
ATOM 7228 C CA . CYS A 1 49 ? -2.035 -5.781 -20.977 1.00 0.00 49 CYS A CA 10
ATOM 7229 C C . CYS A 1 49 ? -2.057 -7.046 -21.839 1.00 0.00 49 CYS A C 10
ATOM 7230 O O . CYS A 1 49 ? -2.707 -8.039 -21.487 1.00 0.00 49 CYS A O 10
ATOM 7237 N N . GLU A 1 50 ? -1.363 -6.987 -22.981 1.00 0.00 50 GLU A N 10
ATOM 7238 C CA . GLU A 1 50 ? -1.245 -8.119 -23.905 1.00 0.00 50 GLU A CA 10
ATOM 7239 C C . GLU A 1 50 ? -2.609 -8.698 -24.280 1.00 0.00 50 GLU A C 10
ATOM 7240 O O . GLU A 1 50 ? -2.804 -9.910 -24.278 1.00 0.00 50 GLU A O 10
ATOM 7252 N N . ARG A 1 51 ? -3.546 -7.822 -24.620 1.00 0.00 51 ARG A N 10
ATOM 7253 C CA . ARG A 1 51 ? -4.884 -8.257 -25.019 1.00 0.00 51 ARG A CA 10
ATOM 7254 C C . ARG A 1 51 ? -4.910 -8.676 -26.488 1.00 0.00 51 ARG A C 10
ATOM 7255 O O . ARG A 1 51 ? -5.951 -9.071 -27.014 1.00 0.00 51 ARG A O 10
ATOM 7276 N N . SER A 1 52 ? -3.768 -8.589 -27.137 1.00 0.00 52 SER A N 10
ATOM 7277 C CA . SER A 1 52 ? -3.650 -8.942 -28.543 1.00 0.00 52 SER A CA 10
ATOM 7278 C C . SER A 1 52 ? -3.381 -10.439 -28.716 1.00 0.00 52 SER A C 10
ATOM 7279 O O . SER A 1 52 ? -4.371 -11.226 -28.702 1.00 0.00 52 SER A O 10
ATOM 7291 N N . ASN A 1 1 ? 11.694 5.503 -6.151 1.00 0.00 1 ASN A N 11
ATOM 7292 C CA . ASN A 1 1 ? 11.433 4.829 -7.450 1.00 0.00 1 ASN A CA 11
ATOM 7293 C C . ASN A 1 1 ? 10.421 3.700 -7.290 1.00 0.00 1 ASN A C 11
ATOM 7294 O O . ASN A 1 1 ? 10.706 2.673 -6.663 1.00 0.00 1 ASN A O 11
ATOM 7304 N N . GLU A 1 2 ? 9.239 3.898 -7.840 1.00 0.00 2 GLU A N 11
ATOM 7305 C CA . GLU A 1 2 ? 8.206 2.889 -7.790 1.00 0.00 2 GLU A CA 11
ATOM 7306 C C . GLU A 1 2 ? 8.481 1.817 -8.833 1.00 0.00 2 GLU A C 11
ATOM 7307 O O . GLU A 1 2 ? 8.642 2.119 -10.027 1.00 0.00 2 GLU A O 11
ATOM 7319 N N . LEU A 1 3 ? 8.563 0.578 -8.376 1.00 0.00 3 LEU A N 11
ATOM 7320 C CA . LEU A 1 3 ? 8.852 -0.555 -9.240 1.00 0.00 3 LEU A CA 11
ATOM 7321 C C . LEU A 1 3 ? 7.720 -0.740 -10.252 1.00 0.00 3 LEU A C 11
ATOM 7322 O O . LEU A 1 3 ? 6.554 -0.869 -9.874 1.00 0.00 3 LEU A O 11
ATOM 7338 N N . ARG A 1 4 ? 8.068 -0.737 -11.523 1.00 0.00 4 ARG A N 11
ATOM 7339 C CA . ARG A 1 4 ? 7.089 -0.875 -12.588 1.00 0.00 4 ARG A CA 11
ATOM 7340 C C . ARG A 1 4 ? 7.291 -2.191 -13.330 1.00 0.00 4 ARG A C 11
ATOM 7341 O O . ARG A 1 4 ? 8.400 -2.723 -13.373 1.00 0.00 4 ARG A O 11
ATOM 7362 N N . CYS A 1 5 ? 6.214 -2.721 -13.892 1.00 0.00 5 CYS A N 11
ATOM 7363 C CA . CYS A 1 5 ? 6.279 -3.971 -14.628 1.00 0.00 5 CYS A CA 11
ATOM 7364 C C . CYS A 1 5 ? 6.870 -3.718 -16.014 1.00 0.00 5 CYS A C 11
ATOM 7365 O O . CYS A 1 5 ? 6.769 -2.611 -16.547 1.00 0.00 5 CYS A O 11
ATOM 7372 N N . GLY A 1 6 ? 7.495 -4.737 -16.583 1.00 0.00 6 GLY A N 11
ATOM 7373 C CA . GLY A 1 6 ? 8.117 -4.598 -17.887 1.00 0.00 6 GLY A CA 11
ATOM 7374 C C . GLY A 1 6 ? 7.113 -4.472 -19.022 1.00 0.00 6 GLY A C 11
ATOM 7375 O O . GLY A 1 6 ? 7.462 -4.024 -20.113 1.00 0.00 6 GLY A O 11
ATOM 7379 N N . CYS A 1 7 ? 5.874 -4.870 -18.768 1.00 0.00 7 CYS A N 11
ATOM 7380 C CA . CYS A 1 7 ? 4.826 -4.792 -19.778 1.00 0.00 7 CYS A CA 11
ATOM 7381 C C . CYS A 1 7 ? 4.498 -3.334 -20.124 1.00 0.00 7 CYS A C 11
ATOM 7382 O O . CYS A 1 7 ? 4.590 -2.448 -19.276 1.00 0.00 7 CYS A O 11
ATOM 7389 N N . PRO A 1 8 ? 4.074 -3.078 -21.378 1.00 0.00 8 PRO A N 11
ATOM 7390 C CA . PRO A 1 8 ? 3.824 -1.717 -21.868 1.00 0.00 8 PRO A CA 11
ATOM 7391 C C . PRO A 1 8 ? 2.495 -1.133 -21.388 1.00 0.00 8 PRO A C 11
ATOM 7392 O O . PRO A 1 8 ? 2.280 0.076 -21.457 1.00 0.00 8 PRO A O 11
ATOM 7403 N N . ASP A 1 9 ? 1.614 -1.987 -20.902 1.00 0.00 9 ASP A N 11
ATOM 7404 C CA . ASP A 1 9 ? 0.296 -1.547 -20.453 1.00 0.00 9 ASP A CA 11
ATOM 7405 C C . ASP A 1 9 ? -0.000 -2.108 -19.068 1.00 0.00 9 ASP A C 11
ATOM 7406 O O . ASP A 1 9 ? -1.140 -2.136 -18.619 1.00 0.00 9 ASP A O 11
ATOM 7415 N N . CYS A 1 10 ? 1.039 -2.528 -18.384 1.00 0.00 10 CYS A N 11
ATOM 7416 C CA . CYS A 1 10 ? 0.883 -3.136 -17.081 1.00 0.00 10 CYS A CA 11
ATOM 7417 C C . CYS A 1 10 ? 1.556 -2.283 -16.009 1.00 0.00 10 CYS A C 11
ATOM 7418 O O . CYS A 1 10 ? 2.663 -1.782 -16.205 1.00 0.00 10 CYS A O 11
ATOM 7425 N N . HIS A 1 11 ? 0.877 -2.108 -14.886 1.00 0.00 11 HIS A N 11
ATOM 7426 C CA . HIS A 1 11 ? 1.376 -1.269 -13.795 1.00 0.00 11 HIS A CA 11
ATOM 7427 C C . HIS A 1 11 ? 1.063 -1.882 -12.433 1.00 0.00 11 HIS A C 11
ATOM 7428 O O . HIS A 1 11 ? 0.783 -1.162 -11.475 1.00 0.00 11 HIS A O 11
ATOM 7442 N N . CYS A 1 12 ? 1.128 -3.199 -12.340 1.00 0.00 12 CYS A N 11
ATOM 7443 C CA . CYS A 1 12 ? 0.827 -3.881 -11.084 1.00 0.00 12 CYS A CA 11
ATOM 7444 C C . CYS A 1 12 ? 1.883 -3.654 -10.018 1.00 0.00 12 CYS A C 11
ATOM 7445 O O . CYS A 1 12 ? 2.979 -3.149 -10.291 1.00 0.00 12 CYS A O 11
ATOM 7452 N N . LYS A 1 13 ? 1.533 -4.033 -8.803 1.00 0.00 13 LYS A N 11
ATOM 7453 C CA . LYS A 1 13 ? 2.405 -3.911 -7.656 1.00 0.00 13 LYS A CA 11
ATOM 7454 C C . LYS A 1 13 ? 3.363 -5.092 -7.628 1.00 0.00 13 LYS A C 11
ATOM 7455 O O . LYS A 1 13 ? 2.938 -6.245 -7.599 1.00 0.00 13 LYS A O 11
ATOM 7474 N N . VAL A 1 14 ? 4.647 -4.807 -7.652 1.00 0.00 14 VAL A N 11
ATOM 7475 C CA . VAL A 1 14 ? 5.650 -5.852 -7.700 1.00 0.00 14 VAL A CA 11
ATOM 7476 C C . VAL A 1 14 ? 6.403 -5.963 -6.375 1.00 0.00 14 VAL A C 11
ATOM 7477 O O . VAL A 1 14 ? 6.982 -4.986 -5.892 1.00 0.00 14 VAL A O 11
ATOM 7490 N N . ASP A 1 15 ? 6.382 -7.153 -5.789 1.00 0.00 15 ASP A N 11
ATOM 7491 C CA . ASP A 1 15 ? 7.096 -7.415 -4.541 1.00 0.00 15 ASP A CA 11
ATOM 7492 C C . ASP A 1 15 ? 8.474 -7.982 -4.845 1.00 0.00 15 ASP A C 11
ATOM 7493 O O . ASP A 1 15 ? 8.594 -8.870 -5.668 1.00 0.00 15 ASP A O 11
ATOM 7502 N N . PRO A 1 16 ? 9.535 -7.507 -4.160 1.00 0.00 16 PRO A N 11
ATOM 7503 C CA . PRO A 1 16 ? 10.907 -7.952 -4.420 1.00 0.00 16 PRO A CA 11
ATOM 7504 C C . PRO A 1 16 ? 11.173 -9.327 -3.826 1.00 0.00 16 PRO A C 11
ATOM 7505 O O . PRO A 1 16 ? 12.193 -9.958 -4.106 1.00 0.00 16 PRO A O 11
ATOM 7516 N N . GLU A 1 17 ? 10.244 -9.778 -3.011 1.00 0.00 17 GLU A N 11
ATOM 7517 C CA . GLU A 1 17 ? 10.343 -11.066 -2.350 1.00 0.00 17 GLU A CA 11
ATOM 7518 C C . GLU A 1 17 ? 9.833 -12.168 -3.268 1.00 0.00 17 GLU A C 11
ATOM 7519 O O . GLU A 1 17 ? 10.134 -13.340 -3.081 1.00 0.00 17 GLU A O 11
ATOM 7531 N N . ARG A 1 18 ? 9.069 -11.766 -4.266 1.00 0.00 18 ARG A N 11
ATOM 7532 C CA . ARG A 1 18 ? 8.475 -12.691 -5.215 1.00 0.00 18 ARG A CA 11
ATOM 7533 C C . ARG A 1 18 ? 8.453 -12.051 -6.596 1.00 0.00 18 ARG A C 11
ATOM 7534 O O . ARG A 1 18 ? 7.541 -12.263 -7.384 1.00 0.00 18 ARG A O 11
ATOM 7555 N N . VAL A 1 19 ? 9.490 -11.286 -6.878 1.00 0.00 19 VAL A N 11
ATOM 7556 C CA . VAL A 1 19 ? 9.609 -10.557 -8.127 1.00 0.00 19 VAL A CA 11
ATOM 7557 C C . VAL A 1 19 ? 10.128 -11.463 -9.223 1.00 0.00 19 VAL A C 11
ATOM 7558 O O . VAL A 1 19 ? 10.955 -12.341 -8.975 1.00 0.00 19 VAL A O 11
ATOM 7571 N N . PHE A 1 20 ? 9.631 -11.272 -10.419 1.00 0.00 20 PHE A N 11
ATOM 7572 C CA . PHE A 1 20 ? 10.082 -12.045 -11.544 1.00 0.00 20 PHE A CA 11
ATOM 7573 C C . PHE A 1 20 ? 10.923 -11.182 -12.452 1.00 0.00 20 PHE A C 11
ATOM 7574 O O . PHE A 1 20 ? 10.415 -10.296 -13.135 1.00 0.00 20 PHE A O 11
ATOM 7591 N N . ASN A 1 21 ? 12.211 -11.432 -12.437 1.00 0.00 21 ASN A N 11
ATOM 7592 C CA . ASN A 1 21 ? 13.141 -10.701 -13.264 1.00 0.00 21 ASN A CA 11
ATOM 7593 C C . ASN A 1 21 ? 13.423 -11.490 -14.506 1.00 0.00 21 ASN A C 11
ATOM 7594 O O . ASN A 1 21 ? 13.953 -12.595 -14.437 1.00 0.00 21 ASN A O 11
ATOM 7605 N N . HIS A 1 22 ? 13.066 -10.949 -15.633 1.00 0.00 22 HIS A N 11
ATOM 7606 C CA . HIS A 1 22 ? 13.304 -11.634 -16.872 1.00 0.00 22 HIS A CA 11
ATOM 7607 C C . HIS A 1 22 ? 13.875 -10.694 -17.914 1.00 0.00 22 HIS A C 11
ATOM 7608 O O . HIS A 1 22 ? 13.269 -9.676 -18.251 1.00 0.00 22 HIS A O 11
ATOM 7622 N N . ASP A 1 23 ? 15.063 -11.048 -18.397 1.00 0.00 23 ASP A N 11
ATOM 7623 C CA . ASP A 1 23 ? 15.806 -10.274 -19.398 1.00 0.00 23 ASP A CA 11
ATOM 7624 C C . ASP A 1 23 ? 16.146 -8.880 -18.869 1.00 0.00 23 ASP A C 11
ATOM 7625 O O . ASP A 1 23 ? 16.361 -7.940 -19.628 1.00 0.00 23 ASP A O 11
ATOM 7634 N N . GLY A 1 24 ? 16.211 -8.769 -17.554 1.00 0.00 24 GLY A N 11
ATOM 7635 C CA . GLY A 1 24 ? 16.570 -7.516 -16.927 1.00 0.00 24 GLY A CA 11
ATOM 7636 C C . GLY A 1 24 ? 15.385 -6.705 -16.467 1.00 0.00 24 GLY A C 11
ATOM 7637 O O . GLY A 1 24 ? 15.549 -5.717 -15.749 1.00 0.00 24 GLY A O 11
ATOM 7641 N N . GLU A 1 25 ? 14.195 -7.104 -16.859 1.00 0.00 25 GLU A N 11
ATOM 7642 C CA . GLU A 1 25 ? 13.007 -6.385 -16.444 1.00 0.00 25 GLU A CA 11
ATOM 7643 C C . GLU A 1 25 ? 12.275 -7.124 -15.350 1.00 0.00 25 GLU A C 11
ATOM 7644 O O . GLU A 1 25 ? 12.246 -8.355 -15.328 1.00 0.00 25 GLU A O 11
ATOM 7656 N N . ALA A 1 26 ? 11.699 -6.372 -14.439 1.00 0.00 26 ALA A N 11
ATOM 7657 C CA . ALA A 1 26 ? 10.932 -6.934 -13.356 1.00 0.00 26 ALA A CA 11
ATOM 7658 C C . ALA A 1 26 ? 9.461 -6.953 -13.729 1.00 0.00 26 ALA A C 11
ATOM 7659 O O . ALA A 1 26 ? 8.944 -5.995 -14.302 1.00 0.00 26 ALA A O 11
ATOM 7666 N N . TYR A 1 27 ? 8.799 -8.045 -13.433 1.00 0.00 27 TYR A N 11
ATOM 7667 C CA . TYR A 1 27 ? 7.397 -8.194 -13.762 1.00 0.00 27 TYR A CA 11
ATOM 7668 C C . TYR A 1 27 ? 6.594 -8.579 -12.529 1.00 0.00 27 TYR A C 11
ATOM 7669 O O . TYR A 1 27 ? 7.153 -9.093 -11.555 1.00 0.00 27 TYR A O 11
ATOM 7687 N N . CYS A 1 28 ? 5.285 -8.335 -12.572 1.00 0.00 28 CYS A N 11
ATOM 7688 C CA . CYS A 1 28 ? 4.410 -8.632 -11.439 1.00 0.00 28 CYS A CA 11
ATOM 7689 C C . CYS A 1 28 ? 4.186 -10.131 -11.291 1.00 0.00 28 CYS A C 11
ATOM 7690 O O . CYS A 1 28 ? 3.994 -10.638 -10.182 1.00 0.00 28 CYS A O 11
ATOM 7697 N N . SER A 1 29 ? 4.221 -10.835 -12.403 1.00 0.00 29 SER A N 11
ATOM 7698 C CA . SER A 1 29 ? 3.977 -12.254 -12.402 1.00 0.00 29 SER A CA 11
ATOM 7699 C C . SER A 1 29 ? 4.866 -12.960 -13.417 1.00 0.00 29 SER A C 11
ATOM 7700 O O . SER A 1 29 ? 5.574 -12.311 -14.199 1.00 0.00 29 SER A O 11
ATOM 7708 N N . GLN A 1 30 ? 4.818 -14.289 -13.413 1.00 0.00 30 GLN A N 11
ATOM 7709 C CA . GLN A 1 30 ? 5.605 -15.087 -14.341 1.00 0.00 30 GLN A CA 11
ATOM 7710 C C . GLN A 1 30 ? 5.034 -14.995 -15.755 1.00 0.00 30 GLN A C 11
ATOM 7711 O O . GLN A 1 30 ? 5.704 -15.323 -16.730 1.00 0.00 30 GLN A O 11
ATOM 7725 N N . ALA A 1 31 ? 3.797 -14.527 -15.856 1.00 0.00 31 ALA A N 11
ATOM 7726 C CA . ALA A 1 31 ? 3.145 -14.357 -17.141 1.00 0.00 31 ALA A CA 11
ATOM 7727 C C . ALA A 1 31 ? 3.825 -13.271 -17.963 1.00 0.00 31 ALA A C 11
ATOM 7728 O O . ALA A 1 31 ? 4.367 -13.543 -19.028 1.00 0.00 31 ALA A O 11
ATOM 7735 N N . CYS A 1 32 ? 3.816 -12.050 -17.443 1.00 0.00 32 CYS A N 11
ATOM 7736 C CA . CYS A 1 32 ? 4.384 -10.891 -18.146 1.00 0.00 32 CYS A CA 11
ATOM 7737 C C . CYS A 1 32 ? 5.854 -11.106 -18.467 1.00 0.00 32 CYS A C 11
ATOM 7738 O O . CYS A 1 32 ? 6.321 -10.750 -19.550 1.00 0.00 32 CYS A O 11
ATOM 7745 N N . ALA A 1 33 ? 6.575 -11.704 -17.521 1.00 0.00 33 ALA A N 11
ATOM 7746 C CA . ALA A 1 33 ? 8.003 -11.951 -17.675 1.00 0.00 33 ALA A CA 11
ATOM 7747 C C . ALA A 1 33 ? 8.297 -12.734 -18.929 1.00 0.00 33 ALA A C 11
ATOM 7748 O O . ALA A 1 33 ? 9.232 -12.432 -19.657 1.00 0.00 33 ALA A O 11
ATOM 7755 N N . GLU A 1 34 ? 7.480 -13.715 -19.182 1.00 0.00 34 GLU A N 11
ATOM 7756 C CA . GLU A 1 34 ? 7.671 -14.604 -20.296 1.00 0.00 34 GLU A CA 11
ATOM 7757 C C . GLU A 1 34 ? 6.765 -14.242 -21.469 1.00 0.00 34 GLU A C 11
ATOM 7758 O O . GLU A 1 34 ? 6.542 -15.060 -22.367 1.00 0.00 34 GLU A O 11
ATOM 7770 N N . GLN A 1 35 ? 6.260 -13.003 -21.460 1.00 0.00 35 GLN A N 11
ATOM 7771 C CA . GLN A 1 35 ? 5.378 -12.492 -22.519 1.00 0.00 35 GLN A CA 11
ATOM 7772 C C . GLN A 1 35 ? 4.124 -13.343 -22.663 1.00 0.00 35 GLN A C 11
ATOM 7773 O O . GLN A 1 35 ? 3.575 -13.487 -23.757 1.00 0.00 35 GLN A O 11
ATOM 7787 N N . HIS A 1 36 ? 3.666 -13.875 -21.536 1.00 0.00 36 HIS A N 11
ATOM 7788 C CA . HIS A 1 36 ? 2.461 -14.700 -21.469 1.00 0.00 36 HIS A CA 11
ATOM 7789 C C . HIS A 1 36 ? 2.589 -15.921 -22.390 1.00 0.00 36 HIS A C 11
ATOM 7790 O O . HIS A 1 36 ? 1.898 -16.024 -23.401 1.00 0.00 36 HIS A O 11
ATOM 7804 N N . PRO A 1 37 ? 3.479 -16.873 -22.031 1.00 0.00 37 PRO A N 11
ATOM 7805 C CA . PRO A 1 37 ? 3.769 -18.053 -22.866 1.00 0.00 37 PRO A CA 11
ATOM 7806 C C . PRO A 1 37 ? 2.566 -18.977 -23.020 1.00 0.00 37 PRO A C 11
ATOM 7807 O O . PRO A 1 37 ? 2.299 -19.489 -24.102 1.00 0.00 37 PRO A O 11
ATOM 7818 N N . ASN A 1 38 ? 1.838 -19.182 -21.935 1.00 0.00 38 ASN A N 11
ATOM 7819 C CA . ASN A 1 38 ? 0.655 -20.045 -21.957 1.00 0.00 38 ASN A CA 11
ATOM 7820 C C . ASN A 1 38 ? -0.588 -19.237 -22.301 1.00 0.00 38 ASN A C 11
ATOM 7821 O O . ASN A 1 38 ? -1.711 -19.688 -22.084 1.00 0.00 38 ASN A O 11
ATOM 7832 N N . GLY A 1 39 ? -0.377 -18.035 -22.840 1.00 0.00 39 GLY A N 11
ATOM 7833 C CA . GLY A 1 39 ? -1.487 -17.167 -23.195 1.00 0.00 39 GLY A CA 11
ATOM 7834 C C . GLY A 1 39 ? -2.241 -16.675 -21.979 1.00 0.00 39 GLY A C 11
ATOM 7835 O O . GLY A 1 39 ? -3.379 -16.218 -22.084 1.00 0.00 39 GLY A O 11
ATOM 7839 N N . GLU A 1 40 ? -1.600 -16.763 -20.826 1.00 0.00 40 GLU A N 11
ATOM 7840 C CA . GLU A 1 40 ? -2.218 -16.363 -19.581 1.00 0.00 40 GLU A CA 11
ATOM 7841 C C . GLU A 1 40 ? -1.847 -14.933 -19.221 1.00 0.00 40 GLU A C 11
ATOM 7842 O O . GLU A 1 40 ? -0.676 -14.594 -19.157 1.00 0.00 40 GLU A O 11
ATOM 7854 N N . PRO A 1 41 ? -2.837 -14.078 -19.020 1.00 0.00 41 PRO A N 11
ATOM 7855 C CA . PRO A 1 41 ? -2.620 -12.702 -18.562 1.00 0.00 41 PRO A CA 11
ATOM 7856 C C . PRO A 1 41 ? -2.246 -12.677 -17.074 1.00 0.00 41 PRO A C 11
ATOM 7857 O O . PRO A 1 41 ? -2.348 -13.699 -16.389 1.00 0.00 41 PRO A O 11
ATOM 7868 N N . CYS A 1 42 ? -1.821 -11.525 -16.577 1.00 0.00 42 CYS A N 11
ATOM 7869 C CA . CYS A 1 42 ? -1.420 -11.410 -15.181 1.00 0.00 42 CYS A CA 11
ATOM 7870 C C . CYS A 1 42 ? -2.655 -11.492 -14.258 1.00 0.00 42 CYS A C 11
ATOM 7871 O O . CYS A 1 42 ? -3.791 -11.286 -14.713 1.00 0.00 42 CYS A O 11
ATOM 7878 N N . PRO A 1 43 ? -2.458 -11.816 -12.959 1.00 0.00 43 PRO A N 11
ATOM 7879 C CA . PRO A 1 43 ? -3.562 -11.968 -11.986 1.00 0.00 43 PRO A CA 11
ATOM 7880 C C . PRO A 1 43 ? -4.196 -10.630 -11.564 1.00 0.00 43 PRO A C 11
ATOM 7881 O O . PRO A 1 43 ? -4.338 -10.341 -10.368 1.00 0.00 43 PRO A O 11
ATOM 7892 N N . ALA A 1 44 ? -4.589 -9.838 -12.540 1.00 0.00 44 ALA A N 11
ATOM 7893 C CA . ALA A 1 44 ? -5.234 -8.568 -12.293 1.00 0.00 44 ALA A CA 11
ATOM 7894 C C . ALA A 1 44 ? -6.392 -8.379 -13.266 1.00 0.00 44 ALA A C 11
ATOM 7895 O O . ALA A 1 44 ? -6.180 -8.097 -14.445 1.00 0.00 44 ALA A O 11
ATOM 7902 N N . PRO A 1 45 ? -7.636 -8.530 -12.784 1.00 0.00 45 PRO A N 11
ATOM 7903 C CA . PRO A 1 45 ? -8.833 -8.429 -13.630 1.00 0.00 45 PRO A CA 11
ATOM 7904 C C . PRO A 1 45 ? -9.085 -7.005 -14.107 1.00 0.00 45 PRO A C 11
ATOM 7905 O O . PRO A 1 45 ? -9.812 -6.777 -15.080 1.00 0.00 45 PRO A O 11
ATOM 7916 N N . ASP A 1 46 ? -8.484 -6.055 -13.421 1.00 0.00 46 ASP A N 11
ATOM 7917 C CA . ASP A 1 46 ? -8.622 -4.653 -13.771 1.00 0.00 46 ASP A CA 11
ATOM 7918 C C . ASP A 1 46 ? -7.630 -4.278 -14.863 1.00 0.00 46 ASP A C 11
ATOM 7919 O O . ASP A 1 46 ? -7.824 -3.307 -15.595 1.00 0.00 46 ASP A O 11
ATOM 7928 N N . CYS A 1 47 ? -6.586 -5.072 -14.990 1.00 0.00 47 CYS A N 11
ATOM 7929 C CA . CYS A 1 47 ? -5.546 -4.803 -15.954 1.00 0.00 47 CYS A CA 11
ATOM 7930 C C . CYS A 1 47 ? -5.927 -5.344 -17.329 1.00 0.00 47 CYS A C 11
ATOM 7931 O O . CYS A 1 47 ? -6.774 -6.232 -17.441 1.00 0.00 47 CYS A O 11
ATOM 7938 N N . HIS A 1 48 ? -5.307 -4.800 -18.373 1.00 0.00 48 HIS A N 11
ATOM 7939 C CA . HIS A 1 48 ? -5.631 -5.182 -19.748 1.00 0.00 48 HIS A CA 11
ATOM 7940 C C . HIS A 1 48 ? -4.376 -5.242 -20.631 1.00 0.00 48 HIS A C 11
ATOM 7941 O O . HIS A 1 48 ? -4.433 -4.895 -21.809 1.00 0.00 48 HIS A O 11
ATOM 7956 N N . CYS A 1 49 ? -3.261 -5.691 -20.082 1.00 0.00 49 CYS A N 11
ATOM 7957 C CA . CYS A 1 49 ? -2.020 -5.761 -20.856 1.00 0.00 49 CYS A CA 11
ATOM 7958 C C . CYS A 1 49 ? -2.015 -6.981 -21.785 1.00 0.00 49 CYS A C 11
ATOM 7959 O O . CYS A 1 49 ? -2.563 -8.033 -21.442 1.00 0.00 49 CYS A O 11
ATOM 7966 N N . GLU A 1 50 ? -1.415 -6.814 -22.982 1.00 0.00 50 GLU A N 11
ATOM 7967 C CA . GLU A 1 50 ? -1.301 -7.901 -23.971 1.00 0.00 50 GLU A CA 11
ATOM 7968 C C . GLU A 1 50 ? -2.676 -8.495 -24.300 1.00 0.00 50 GLU A C 11
ATOM 7969 O O . GLU A 1 50 ? -2.797 -9.685 -24.622 1.00 0.00 50 GLU A O 11
ATOM 7981 N N . ARG A 1 51 ? -3.704 -7.645 -24.250 1.00 0.00 51 ARG A N 11
ATOM 7982 C CA . ARG A 1 51 ? -5.076 -8.076 -24.501 1.00 0.00 51 ARG A CA 11
ATOM 7983 C C . ARG A 1 51 ? -5.324 -8.334 -25.985 1.00 0.00 51 ARG A C 11
ATOM 7984 O O . ARG A 1 51 ? -6.316 -8.955 -26.357 1.00 0.00 51 ARG A O 11
ATOM 8005 N N . SER A 1 52 ? -4.429 -7.852 -26.822 1.00 0.00 52 SER A N 11
ATOM 8006 C CA . SER A 1 52 ? -4.550 -8.053 -28.253 1.00 0.00 52 SER A CA 11
ATOM 8007 C C . SER A 1 52 ? -3.781 -9.301 -28.683 1.00 0.00 52 SER A C 11
ATOM 8008 O O . SER A 1 52 ? -4.225 -10.426 -28.303 1.00 0.00 52 SER A O 11
ATOM 8020 N N . ASN A 1 1 ? 7.430 1.366 -3.811 1.00 0.00 1 ASN A N 12
ATOM 8021 C CA . ASN A 1 1 ? 8.486 1.710 -4.801 1.00 0.00 1 ASN A CA 12
ATOM 8022 C C . ASN A 1 1 ? 7.883 1.884 -6.199 1.00 0.00 1 ASN A C 12
ATOM 8023 O O . ASN A 1 1 ? 6.947 1.170 -6.578 1.00 0.00 1 ASN A O 12
ATOM 8033 N N . GLU A 1 2 ? 8.425 2.828 -6.962 1.00 0.00 2 GLU A N 12
ATOM 8034 C CA . GLU A 1 2 ? 7.937 3.128 -8.309 1.00 0.00 2 GLU A CA 12
ATOM 8035 C C . GLU A 1 2 ? 8.472 2.113 -9.337 1.00 0.00 2 GLU A C 12
ATOM 8036 O O . GLU A 1 2 ? 8.877 2.482 -10.444 1.00 0.00 2 GLU A O 12
ATOM 8048 N N . LEU A 1 3 ? 8.446 0.844 -8.966 1.00 0.00 3 LEU A N 12
ATOM 8049 C CA . LEU A 1 3 ? 8.914 -0.229 -9.826 1.00 0.00 3 LEU A CA 12
ATOM 8050 C C . LEU A 1 3 ? 7.820 -0.580 -10.833 1.00 0.00 3 LEU A C 12
ATOM 8051 O O . LEU A 1 3 ? 6.748 -1.054 -10.457 1.00 0.00 3 LEU A O 12
ATOM 8067 N N . ARG A 1 4 ? 8.090 -0.336 -12.100 1.00 0.00 4 ARG A N 12
ATOM 8068 C CA . ARG A 1 4 ? 7.122 -0.611 -13.148 1.00 0.00 4 ARG A CA 12
ATOM 8069 C C . ARG A 1 4 ? 7.356 -1.989 -13.758 1.00 0.00 4 ARG A C 12
ATOM 8070 O O . ARG A 1 4 ? 8.498 -2.441 -13.870 1.00 0.00 4 ARG A O 12
ATOM 8091 N N . CYS A 1 5 ? 6.279 -2.653 -14.129 1.00 0.00 5 CYS A N 12
ATOM 8092 C CA . CYS A 1 5 ? 6.364 -3.958 -14.764 1.00 0.00 5 CYS A CA 12
ATOM 8093 C C . CYS A 1 5 ? 7.023 -3.831 -16.145 1.00 0.00 5 CYS A C 12
ATOM 8094 O O . CYS A 1 5 ? 7.029 -2.752 -16.744 1.00 0.00 5 CYS A O 12
ATOM 8101 N N . GLY A 1 6 ? 7.576 -4.928 -16.639 1.00 0.00 6 GLY A N 12
ATOM 8102 C CA . GLY A 1 6 ? 8.267 -4.911 -17.920 1.00 0.00 6 GLY A CA 12
ATOM 8103 C C . GLY A 1 6 ? 7.330 -4.802 -19.118 1.00 0.00 6 GLY A C 12
ATOM 8104 O O . GLY A 1 6 ? 7.779 -4.515 -20.231 1.00 0.00 6 GLY A O 12
ATOM 8108 N N . CYS A 1 7 ? 6.045 -5.043 -18.900 1.00 0.00 7 CYS A N 12
ATOM 8109 C CA . CYS A 1 7 ? 5.051 -4.948 -19.971 1.00 0.00 7 CYS A CA 12
ATOM 8110 C C . CYS A 1 7 ? 4.842 -3.491 -20.400 1.00 0.00 7 CYS A C 12
ATOM 8111 O O . CYS A 1 7 ? 5.118 -2.568 -19.626 1.00 0.00 7 CYS A O 12
ATOM 8118 N N . PRO A 1 8 ? 4.351 -3.259 -21.650 1.00 0.00 8 PRO A N 12
ATOM 8119 C CA . PRO A 1 8 ? 4.124 -1.909 -22.172 1.00 0.00 8 PRO A CA 12
ATOM 8120 C C . PRO A 1 8 ? 3.189 -1.098 -21.285 1.00 0.00 8 PRO A C 12
ATOM 8121 O O . PRO A 1 8 ? 3.496 0.036 -20.922 1.00 0.00 8 PRO A O 12
ATOM 8132 N N . ASP A 1 9 ? 2.050 -1.674 -20.933 1.00 0.00 9 ASP A N 12
ATOM 8133 C CA . ASP A 1 9 ? 1.118 -0.985 -20.067 1.00 0.00 9 ASP A CA 12
ATOM 8134 C C . ASP A 1 9 ? 0.518 -1.921 -19.042 1.00 0.00 9 ASP A C 12
ATOM 8135 O O . ASP A 1 9 ? -0.573 -2.461 -19.231 1.00 0.00 9 ASP A O 12
ATOM 8144 N N . CYS A 1 10 ? 1.253 -2.139 -17.981 1.00 0.00 10 CYS A N 12
ATOM 8145 C CA . CYS A 1 10 ? 0.787 -2.948 -16.880 1.00 0.00 10 CYS A CA 12
ATOM 8146 C C . CYS A 1 10 ? 0.596 -2.031 -15.673 1.00 0.00 10 CYS A C 12
ATOM 8147 O O . CYS A 1 10 ? 1.171 -0.934 -15.634 1.00 0.00 10 CYS A O 12
ATOM 8154 N N . HIS A 1 11 ? -0.189 -2.449 -14.704 1.00 0.00 11 HIS A N 12
ATOM 8155 C CA . HIS A 1 11 ? -0.500 -1.579 -13.569 1.00 0.00 11 HIS A CA 12
ATOM 8156 C C . HIS A 1 11 ? -0.543 -2.380 -12.265 1.00 0.00 11 HIS A C 12
ATOM 8157 O O . HIS A 1 11 ? -1.453 -2.226 -11.453 1.00 0.00 11 HIS A O 12
ATOM 8171 N N . CYS A 1 12 ? 0.454 -3.207 -12.046 1.00 0.00 12 CYS A N 12
ATOM 8172 C CA . CYS A 1 12 ? 0.454 -4.055 -10.873 1.00 0.00 12 CYS A CA 12
ATOM 8173 C C . CYS A 1 12 ? 1.645 -3.829 -9.968 1.00 0.00 12 CYS A C 12
ATOM 8174 O O . CYS A 1 12 ? 2.742 -3.487 -10.420 1.00 0.00 12 CYS A O 12
ATOM 8181 N N . LYS A 1 13 ? 1.408 -4.023 -8.683 1.00 0.00 13 LYS A N 12
ATOM 8182 C CA . LYS A 1 13 ? 2.426 -3.886 -7.665 1.00 0.00 13 LYS A CA 12
ATOM 8183 C C . LYS A 1 13 ? 3.389 -5.075 -7.697 1.00 0.00 13 LYS A C 12
ATOM 8184 O O . LYS A 1 13 ? 2.986 -6.227 -7.506 1.00 0.00 13 LYS A O 12
ATOM 8203 N N . VAL A 1 14 ? 4.634 -4.806 -7.980 1.00 0.00 14 VAL A N 12
ATOM 8204 C CA . VAL A 1 14 ? 5.642 -5.833 -7.971 1.00 0.00 14 VAL A CA 12
ATOM 8205 C C . VAL A 1 14 ? 6.621 -5.617 -6.806 1.00 0.00 14 VAL A C 12
ATOM 8206 O O . VAL A 1 14 ? 7.294 -4.588 -6.723 1.00 0.00 14 VAL A O 12
ATOM 8219 N N . ASP A 1 15 ? 6.663 -6.581 -5.893 1.00 0.00 15 ASP A N 12
ATOM 8220 C CA . ASP A 1 15 ? 7.517 -6.487 -4.707 1.00 0.00 15 ASP A CA 12
ATOM 8221 C C . ASP A 1 15 ? 8.914 -6.977 -5.026 1.00 0.00 15 ASP A C 12
ATOM 8222 O O . ASP A 1 15 ? 9.071 -8.071 -5.545 1.00 0.00 15 ASP A O 12
ATOM 8231 N N . PRO A 1 16 ? 9.955 -6.182 -4.712 1.00 0.00 16 PRO A N 12
ATOM 8232 C CA . PRO A 1 16 ? 11.353 -6.584 -4.932 1.00 0.00 16 PRO A CA 12
ATOM 8233 C C . PRO A 1 16 ? 11.700 -7.932 -4.269 1.00 0.00 16 PRO A C 12
ATOM 8234 O O . PRO A 1 16 ? 12.518 -8.685 -4.786 1.00 0.00 16 PRO A O 12
ATOM 8245 N N . GLU A 1 17 ? 11.061 -8.235 -3.132 1.00 0.00 17 GLU A N 12
ATOM 8246 C CA . GLU A 1 17 ? 11.319 -9.495 -2.423 1.00 0.00 17 GLU A CA 12
ATOM 8247 C C . GLU A 1 17 ? 10.839 -10.708 -3.232 1.00 0.00 17 GLU A C 12
ATOM 8248 O O . GLU A 1 17 ? 11.462 -11.767 -3.204 1.00 0.00 17 GLU A O 12
ATOM 8260 N N . ARG A 1 18 ? 9.748 -10.539 -3.965 1.00 0.00 18 ARG A N 12
ATOM 8261 C CA . ARG A 1 18 ? 9.184 -11.620 -4.774 1.00 0.00 18 ARG A CA 12
ATOM 8262 C C 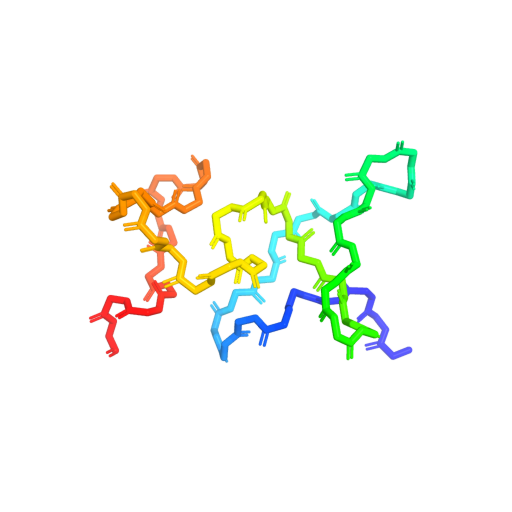. ARG A 1 18 ? 9.088 -11.203 -6.231 1.00 0.00 18 ARG A C 12
ATOM 8263 O O . ARG A 1 18 ? 8.175 -11.604 -6.946 1.00 0.00 18 ARG A O 12
ATOM 8284 N N . VAL A 1 19 ? 10.050 -10.422 -6.665 1.00 0.00 19 VAL A N 12
ATOM 8285 C CA . VAL A 1 19 ? 10.081 -9.928 -8.023 1.00 0.00 19 VAL A CA 12
ATOM 8286 C C . VAL A 1 19 ? 10.433 -11.048 -8.996 1.00 0.00 19 VAL A C 12
ATOM 8287 O O . VAL A 1 19 ? 11.223 -11.943 -8.671 1.00 0.00 19 VAL A O 12
ATOM 8300 N N . PHE A 1 20 ? 9.823 -11.022 -10.158 1.00 0.00 20 PHE A N 12
ATOM 8301 C CA . PHE A 1 20 ? 10.126 -11.987 -11.184 1.00 0.00 20 PHE A CA 12
ATOM 8302 C C . PHE A 1 20 ? 11.032 -11.364 -12.203 1.00 0.00 20 PHE A C 12
ATOM 8303 O O . PHE A 1 20 ? 10.619 -10.493 -12.976 1.00 0.00 20 PHE A O 12
ATOM 8320 N N . ASN A 1 21 ? 12.270 -11.792 -12.191 1.00 0.00 21 ASN A N 12
ATOM 8321 C CA . ASN A 1 21 ? 13.259 -11.259 -13.085 1.00 0.00 21 ASN A CA 12
ATOM 8322 C C . ASN A 1 21 ? 13.419 -12.152 -14.286 1.00 0.00 21 ASN A C 12
ATOM 8323 O O . ASN A 1 21 ? 13.832 -13.306 -14.170 1.00 0.00 21 ASN A O 12
ATOM 8334 N N . HIS A 1 22 ? 13.077 -11.631 -15.425 1.00 0.00 22 HIS A N 12
ATOM 8335 C CA . HIS A 1 22 ? 13.222 -12.359 -16.655 1.00 0.00 22 HIS A CA 12
ATOM 8336 C C . HIS A 1 22 ? 13.642 -11.396 -17.745 1.00 0.00 22 HIS A C 12
ATOM 8337 O O . HIS A 1 22 ? 13.093 -10.302 -17.847 1.00 0.00 22 HIS A O 12
ATOM 8351 N N . ASP A 1 23 ? 14.643 -11.789 -18.529 1.00 0.00 23 ASP A N 12
ATOM 8352 C CA . ASP A 1 23 ? 15.195 -10.938 -19.597 1.00 0.00 23 ASP A CA 12
ATOM 8353 C C . ASP A 1 23 ? 15.842 -9.695 -19.003 1.00 0.00 23 ASP A C 12
ATOM 8354 O O . ASP A 1 23 ? 15.996 -8.669 -19.674 1.00 0.00 23 ASP A O 12
ATOM 8363 N N . GLY A 1 24 ? 16.234 -9.801 -17.740 1.00 0.00 24 GLY A N 12
ATOM 8364 C CA . GLY A 1 24 ? 16.839 -8.690 -17.046 1.00 0.00 24 GLY A CA 12
ATOM 8365 C C . GLY A 1 24 ? 15.819 -7.657 -16.626 1.00 0.00 24 GLY A C 12
ATOM 8366 O O . GLY A 1 24 ? 16.169 -6.521 -16.303 1.00 0.00 24 GLY A O 12
ATOM 8370 N N . GLU A 1 25 ? 14.557 -8.046 -16.630 1.00 0.00 25 GLU A N 12
ATOM 8371 C CA . GLU A 1 25 ? 13.489 -7.146 -16.266 1.00 0.00 25 GLU A CA 12
ATOM 8372 C C . GLU A 1 25 ? 12.703 -7.655 -15.075 1.00 0.00 25 GLU A C 12
ATOM 8373 O O . GLU A 1 25 ? 12.823 -8.815 -14.685 1.00 0.00 25 GLU A O 12
ATOM 8385 N N . ALA A 1 26 ? 11.889 -6.779 -14.523 1.00 0.00 26 ALA A N 12
ATOM 8386 C CA . ALA A 1 26 ? 11.072 -7.082 -13.374 1.00 0.00 26 ALA A CA 12
ATOM 8387 C C . ALA A 1 26 ? 9.603 -7.090 -13.763 1.00 0.00 26 ALA A C 12
ATOM 8388 O O . ALA A 1 26 ? 9.071 -6.089 -14.246 1.00 0.00 26 ALA A O 12
ATOM 8395 N N . TYR A 1 27 ? 8.956 -8.215 -13.566 1.00 0.00 27 TYR A N 12
ATOM 8396 C CA . TYR A 1 27 ? 7.554 -8.353 -13.913 1.00 0.00 27 TYR A CA 12
ATOM 8397 C C . TYR A 1 27 ? 6.729 -8.685 -12.681 1.00 0.00 27 TYR A C 12
ATOM 8398 O O . TYR A 1 27 ? 7.257 -9.210 -11.698 1.00 0.00 27 TYR A O 12
ATOM 8416 N N . CYS A 1 28 ? 5.434 -8.383 -12.737 1.00 0.00 28 CYS A N 12
ATOM 8417 C CA . CYS A 1 28 ? 4.540 -8.629 -11.607 1.00 0.00 28 CYS A CA 12
ATOM 8418 C C . CYS A 1 28 ? 4.205 -10.113 -11.484 1.00 0.00 28 CYS A C 12
ATOM 8419 O O . CYS A 1 28 ? 3.941 -10.619 -10.391 1.00 0.00 28 CYS A O 12
ATOM 8426 N N . SER A 1 29 ? 4.224 -10.802 -12.606 1.00 0.00 29 SER A N 12
ATOM 8427 C CA . SER A 1 29 ? 3.879 -12.201 -12.645 1.00 0.00 29 SER A CA 12
ATOM 8428 C C . SER A 1 29 ? 4.828 -12.962 -13.558 1.00 0.00 29 SER A C 12
ATOM 8429 O O . SER A 1 29 ? 5.465 -12.373 -14.445 1.00 0.00 29 SER A O 12
ATOM 8437 N N . GLN A 1 30 ? 4.911 -14.276 -13.349 1.00 0.00 30 GLN A N 12
ATOM 8438 C CA . GLN A 1 30 ? 5.743 -15.132 -14.177 1.00 0.00 30 GLN A CA 12
ATOM 8439 C C . GLN A 1 30 ? 5.200 -15.187 -15.605 1.00 0.00 30 GLN A C 12
ATOM 8440 O O . GLN A 1 30 ? 5.914 -15.552 -16.540 1.00 0.00 30 GLN A O 12
ATOM 8454 N N . ALA A 1 31 ? 3.933 -14.798 -15.765 1.00 0.00 31 ALA A N 12
ATOM 8455 C CA . ALA A 1 31 ? 3.310 -14.746 -17.074 1.00 0.00 31 ALA A CA 12
ATOM 8456 C C . ALA A 1 31 ? 3.879 -13.585 -17.889 1.00 0.00 31 ALA A C 12
ATOM 8457 O O . ALA A 1 31 ? 4.324 -13.774 -19.014 1.00 0.00 31 ALA A O 12
ATOM 8464 N N . CYS A 1 32 ? 3.887 -12.390 -17.294 1.00 0.00 32 CYS A N 12
ATOM 8465 C CA . CYS A 1 32 ? 4.427 -11.184 -17.956 1.00 0.00 32 CYS A CA 12
ATOM 8466 C C . CYS A 1 32 ? 5.896 -11.387 -18.266 1.00 0.00 32 CYS A C 12
ATOM 8467 O O . CYS A 1 32 ? 6.387 -10.984 -19.321 1.00 0.00 32 CYS A O 12
ATOM 8474 N N . ALA A 1 33 ? 6.584 -12.040 -17.336 1.00 0.00 33 ALA A N 12
ATOM 8475 C CA . ALA A 1 33 ? 8.009 -12.306 -17.447 1.00 0.00 33 ALA A CA 12
ATOM 8476 C C . ALA A 1 33 ? 8.355 -13.004 -18.747 1.00 0.00 33 ALA A C 12
ATOM 8477 O O . ALA A 1 33 ? 9.369 -12.710 -19.369 1.00 0.00 33 ALA A O 12
ATOM 8484 N N . GLU A 1 34 ? 7.502 -13.907 -19.159 1.00 0.00 34 GLU A N 12
ATOM 8485 C CA . GLU A 1 34 ? 7.741 -14.691 -20.345 1.00 0.00 34 GLU A CA 12
ATOM 8486 C C . GLU A 1 34 ? 6.828 -14.281 -21.493 1.00 0.00 34 GLU A C 12
ATOM 8487 O O . GLU A 1 34 ? 6.593 -15.062 -22.416 1.00 0.00 34 GLU A O 12
ATOM 8499 N N . GLN A 1 35 ? 6.332 -13.042 -21.434 1.00 0.00 35 GLN A N 12
ATOM 8500 C CA . GLN A 1 35 ? 5.449 -12.491 -22.471 1.00 0.00 35 GLN A CA 12
ATOM 8501 C C . GLN A 1 35 ? 4.225 -13.376 -22.683 1.00 0.00 35 GLN A C 12
ATOM 8502 O O . GLN A 1 35 ? 3.740 -13.522 -23.797 1.00 0.00 35 GLN A O 12
ATOM 8516 N N . HIS A 1 36 ? 3.738 -13.953 -21.590 1.00 0.00 36 HIS A N 12
ATOM 8517 C CA . HIS A 1 36 ? 2.544 -14.804 -21.594 1.00 0.00 36 HIS A CA 12
ATOM 8518 C C . HIS A 1 36 ? 2.691 -15.961 -22.596 1.00 0.00 36 HIS A C 12
ATOM 8519 O O . HIS A 1 36 ? 2.071 -15.959 -23.656 1.00 0.00 36 HIS A O 12
ATOM 8533 N N . PRO A 1 37 ? 3.527 -16.966 -22.262 1.00 0.00 37 PRO A N 12
ATOM 8534 C CA . PRO A 1 37 ? 3.811 -18.106 -23.158 1.00 0.00 37 PRO A CA 12
ATOM 8535 C C . PRO A 1 37 ? 2.584 -18.984 -23.423 1.00 0.00 37 PRO A C 12
ATOM 8536 O O . PRO A 1 37 ? 2.428 -19.536 -24.510 1.00 0.00 37 PRO A O 12
ATOM 8547 N N . ASN A 1 38 ? 1.720 -19.106 -22.432 1.00 0.00 38 ASN A N 12
ATOM 8548 C CA . ASN A 1 38 ? 0.515 -19.922 -22.570 1.00 0.00 38 ASN A CA 12
ATOM 8549 C C . ASN A 1 38 ? -0.708 -19.062 -22.818 1.00 0.00 38 ASN A C 12
ATOM 8550 O O . ASN A 1 38 ? -1.839 -19.543 -22.771 1.00 0.00 38 ASN A O 12
ATOM 8561 N N . GLY A 1 39 ? -0.476 -17.787 -23.088 1.00 0.00 39 GLY A N 12
ATOM 8562 C CA . GLY A 1 39 ? -1.572 -16.867 -23.318 1.00 0.00 39 GLY A CA 12
ATOM 8563 C C . GLY A 1 39 ? -2.236 -16.428 -22.029 1.00 0.00 39 GLY A C 12
ATOM 8564 O O . GLY A 1 39 ? -3.195 -15.668 -22.048 1.00 0.00 39 GLY A O 12
ATOM 8568 N N . GLU A 1 40 ? -1.723 -16.912 -20.908 1.00 0.00 40 GLU A N 12
ATOM 8569 C CA . GLU A 1 40 ? -2.268 -16.562 -19.611 1.00 0.00 40 GLU A CA 12
ATOM 8570 C C . GLU A 1 40 ? -1.793 -15.175 -19.162 1.00 0.00 40 GLU A C 12
ATOM 8571 O O . GLU A 1 40 ? -0.589 -14.939 -19.002 1.00 0.00 40 GLU A O 12
ATOM 8583 N N . PRO A 1 41 ? -2.744 -14.227 -18.993 1.00 0.00 41 PRO A N 12
ATOM 8584 C CA . PRO A 1 41 ? -2.445 -12.856 -18.553 1.00 0.00 41 PRO A CA 12
ATOM 8585 C C . PRO A 1 41 ? -2.002 -12.803 -17.093 1.00 0.00 41 PRO A C 12
ATOM 8586 O O . PRO A 1 41 ? -1.880 -13.838 -16.432 1.00 0.00 41 PRO A O 12
ATOM 8597 N N . CYS A 1 42 ? -1.763 -11.607 -16.590 1.00 0.00 42 CYS A N 12
ATOM 8598 C CA . CYS A 1 42 ? -1.348 -11.446 -15.212 1.00 0.00 42 CYS A CA 12
ATOM 8599 C C . CYS A 1 42 ? -2.579 -11.491 -14.285 1.00 0.00 42 CYS A C 12
ATOM 8600 O O . CYS A 1 42 ? -3.719 -11.319 -14.746 1.00 0.00 42 CYS A O 12
ATOM 8607 N N . PRO A 1 43 ? -2.375 -11.766 -12.982 1.00 0.00 43 PRO A N 12
ATOM 8608 C CA . PRO A 1 43 ? -3.471 -11.856 -11.992 1.00 0.00 43 PRO A CA 12
ATOM 8609 C C . PRO A 1 43 ? -4.099 -10.491 -11.647 1.00 0.00 43 PRO A C 12
ATOM 8610 O O . PRO A 1 43 ? -4.205 -10.118 -10.475 1.00 0.00 43 PRO A O 12
ATOM 8621 N N . ALA A 1 44 ? -4.520 -9.765 -12.663 1.00 0.00 44 ALA A N 12
ATOM 8622 C CA . ALA A 1 44 ? -5.169 -8.485 -12.472 1.00 0.00 44 ALA A CA 12
ATOM 8623 C C . ALA A 1 44 ? -6.342 -8.335 -13.433 1.00 0.00 44 ALA A C 12
ATOM 8624 O O . ALA A 1 44 ? -6.148 -8.108 -14.626 1.00 0.00 44 ALA A O 12
ATOM 8631 N N . PRO A 1 45 ? -7.583 -8.468 -12.925 1.00 0.00 45 PRO A N 12
ATOM 8632 C CA . PRO A 1 45 ? -8.795 -8.361 -13.755 1.00 0.00 45 PRO A CA 12
ATOM 8633 C C . PRO A 1 45 ? -8.982 -6.952 -14.308 1.00 0.00 45 PRO A C 12
ATOM 8634 O O . PRO A 1 45 ? -9.651 -6.748 -15.322 1.00 0.00 45 PRO A O 12
ATOM 8645 N N . ASP A 1 46 ? -8.378 -5.987 -13.640 1.00 0.00 46 ASP A N 12
ATOM 8646 C CA . ASP A 1 46 ? -8.473 -4.592 -14.043 1.00 0.00 46 ASP A CA 12
ATOM 8647 C C . ASP A 1 46 ? -7.470 -4.266 -15.122 1.00 0.00 46 ASP A C 12
ATOM 8648 O O . ASP A 1 46 ? -7.576 -3.245 -15.787 1.00 0.00 46 ASP A O 12
ATOM 8657 N N . CYS A 1 47 ? -6.507 -5.135 -15.306 1.00 0.00 47 CYS A N 12
ATOM 8658 C CA . CYS A 1 47 ? -5.460 -4.882 -16.257 1.00 0.00 47 CYS A CA 12
ATOM 8659 C C . CYS A 1 47 ? -5.810 -5.456 -17.628 1.00 0.00 47 CYS A C 12
ATOM 8660 O O . CYS A 1 47 ? -6.639 -6.370 -17.740 1.00 0.00 47 CYS A O 12
ATOM 8667 N N . HIS A 1 48 ? -5.191 -4.911 -18.676 1.00 0.00 48 HIS A N 12
ATOM 8668 C CA . HIS A 1 48 ? -5.488 -5.329 -20.045 1.00 0.00 48 HIS A CA 12
ATOM 8669 C C . HIS A 1 48 ? -4.218 -5.450 -20.895 1.00 0.00 48 HIS A C 12
ATOM 8670 O O . HIS A 1 48 ? -4.281 -5.340 -22.124 1.00 0.00 48 HIS A O 12
ATOM 8685 N N . CYS A 1 49 ? -3.078 -5.685 -20.264 1.00 0.00 49 CYS A N 12
ATOM 8686 C CA . CYS A 1 49 ? -1.823 -5.810 -21.007 1.00 0.00 49 CYS A CA 12
ATOM 8687 C C . CYS A 1 49 ? -1.870 -7.027 -21.945 1.00 0.00 49 CYS A C 12
ATOM 8688 O O . CYS A 1 49 ? -2.333 -8.104 -21.555 1.00 0.00 49 CYS A O 12
ATOM 8695 N N . GLU A 1 50 ? -1.432 -6.824 -23.193 1.00 0.00 50 GLU A N 12
ATOM 8696 C CA . GLU A 1 50 ? -1.419 -7.876 -24.233 1.00 0.00 50 GLU A CA 12
ATOM 8697 C C . GLU A 1 50 ? -2.852 -8.374 -24.571 1.00 0.00 50 GLU A C 12
ATOM 8698 O O . GLU A 1 50 ? -3.034 -9.301 -25.354 1.00 0.00 50 GLU A O 12
ATOM 8710 N N . ARG A 1 51 ? -3.858 -7.721 -23.997 1.00 0.00 51 ARG A N 12
ATOM 8711 C CA . ARG A 1 51 ? -5.262 -8.060 -24.255 1.00 0.00 51 ARG A CA 12
ATOM 8712 C C . ARG A 1 51 ? -5.819 -7.177 -25.367 1.00 0.00 51 ARG A C 12
ATOM 8713 O O . ARG A 1 51 ? -7.032 -7.017 -25.500 1.00 0.00 51 ARG A O 12
ATOM 8734 N N . SER A 1 52 ? -4.927 -6.608 -26.154 1.00 0.00 52 SER A N 12
ATOM 8735 C CA . SER A 1 52 ? -5.307 -5.713 -27.236 1.00 0.00 52 SER A CA 12
ATOM 8736 C C . SER A 1 52 ? -6.184 -6.431 -28.270 1.00 0.00 52 SER A C 12
ATOM 8737 O O . SER A 1 52 ? -5.615 -7.192 -29.106 1.00 0.00 52 SER A O 12
ATOM 8749 N N . ASN A 1 1 ? 9.880 4.817 -4.370 1.00 0.00 1 ASN A N 13
ATOM 8750 C CA . ASN A 1 1 ? 10.180 4.397 -5.766 1.00 0.00 1 ASN A CA 13
ATOM 8751 C C . ASN A 1 1 ? 8.951 3.771 -6.417 1.00 0.00 1 ASN A C 13
ATOM 8752 O O . ASN A 1 1 ? 7.952 3.482 -5.744 1.00 0.00 1 ASN A O 13
ATOM 8762 N N . GLU A 1 2 ? 9.025 3.560 -7.715 1.00 0.00 2 GLU A N 13
ATOM 8763 C CA . GLU A 1 2 ? 7.947 2.940 -8.454 1.00 0.00 2 GLU A CA 13
ATOM 8764 C C . GLU A 1 2 ? 8.480 1.809 -9.303 1.00 0.00 2 GLU A C 13
ATOM 8765 O O . GLU A 1 2 ? 9.042 2.037 -10.375 1.00 0.00 2 GLU A O 13
ATOM 8777 N N . LEU A 1 3 ? 8.333 0.598 -8.814 1.00 0.00 3 LEU A N 13
ATOM 8778 C CA . LEU A 1 3 ? 8.764 -0.563 -9.553 1.00 0.00 3 LEU A CA 13
ATOM 8779 C C . LEU A 1 3 ? 7.765 -0.812 -10.670 1.00 0.00 3 LEU A C 13
ATOM 8780 O O . LEU A 1 3 ? 6.602 -1.133 -10.419 1.00 0.00 3 LEU A O 13
ATOM 8796 N N . ARG A 1 4 ? 8.212 -0.655 -11.889 1.00 0.00 4 ARG A N 13
ATOM 8797 C CA . ARG A 1 4 ? 7.344 -0.813 -13.026 1.00 0.00 4 ARG A CA 13
ATOM 8798 C C . ARG A 1 4 ? 7.585 -2.136 -13.716 1.00 0.00 4 ARG A C 13
ATOM 8799 O O . ARG A 1 4 ? 8.727 -2.581 -13.855 1.00 0.00 4 ARG A O 13
ATOM 8820 N N . CYS A 1 5 ? 6.508 -2.764 -14.127 1.00 0.00 5 CYS A N 13
ATOM 8821 C CA . CYS A 1 5 ? 6.579 -4.021 -14.824 1.00 0.00 5 CYS A CA 13
ATOM 8822 C C . CYS A 1 5 ? 7.062 -3.772 -16.255 1.00 0.00 5 CYS A C 13
ATOM 8823 O O . CYS A 1 5 ? 6.738 -2.740 -16.850 1.00 0.00 5 CYS A O 13
ATOM 8830 N N . GLY A 1 6 ? 7.853 -4.697 -16.787 1.00 0.00 6 GLY A N 13
ATOM 8831 C CA . GLY A 1 6 ? 8.369 -4.562 -18.143 1.00 0.00 6 GLY A CA 13
ATOM 8832 C C . GLY A 1 6 ? 7.281 -4.526 -19.212 1.00 0.00 6 GLY A C 13
ATOM 8833 O O . GLY A 1 6 ? 7.538 -4.120 -20.346 1.00 0.00 6 GLY A O 13
ATOM 8837 N N . CYS A 1 7 ? 6.076 -4.957 -18.864 1.00 0.00 7 CYS A N 13
ATOM 8838 C CA . CYS A 1 7 ? 4.968 -4.943 -19.806 1.00 0.00 7 CYS A CA 13
ATOM 8839 C C . CYS A 1 7 ? 4.567 -3.503 -20.165 1.00 0.00 7 CYS A C 13
ATOM 8840 O O . CYS A 1 7 ? 4.672 -2.596 -19.336 1.00 0.00 7 CYS A O 13
ATOM 8847 N N . PRO A 1 8 ? 4.089 -3.280 -21.406 1.00 0.00 8 PRO A N 13
ATOM 8848 C CA . PRO A 1 8 ? 3.744 -1.941 -21.896 1.00 0.00 8 PRO A CA 13
ATOM 8849 C C . PRO A 1 8 ? 2.476 -1.364 -21.258 1.00 0.00 8 PRO A C 13
ATOM 8850 O O . PRO A 1 8 ? 2.463 -0.217 -20.818 1.00 0.00 8 PRO A O 13
ATOM 8861 N N . ASP A 1 9 ? 1.414 -2.155 -21.211 1.00 0.00 9 ASP A N 13
ATOM 8862 C CA . ASP A 1 9 ? 0.141 -1.669 -20.679 1.00 0.00 9 ASP A CA 13
ATOM 8863 C C . ASP A 1 9 ? -0.058 -2.094 -19.223 1.00 0.00 9 ASP A C 13
ATOM 8864 O O . ASP A 1 9 ? -1.051 -1.739 -18.586 1.00 0.00 9 ASP A O 13
ATOM 8873 N N . CYS A 1 10 ? 0.898 -2.828 -18.698 1.00 0.00 10 CYS A N 13
ATOM 8874 C CA . CYS A 1 10 ? 0.812 -3.324 -17.335 1.00 0.00 10 CYS A CA 13
ATOM 8875 C C . CYS A 1 10 ? 1.473 -2.367 -16.357 1.00 0.00 10 CYS A C 13
ATOM 8876 O O . CYS A 1 10 ? 2.487 -1.738 -16.674 1.00 0.00 10 CYS A O 13
ATOM 8883 N N . HIS A 1 11 ? 0.881 -2.257 -15.176 1.00 0.00 11 HIS A N 13
ATOM 8884 C CA . HIS A 1 11 ? 1.399 -1.426 -14.096 1.00 0.00 11 HIS A CA 13
ATOM 8885 C C . HIS A 1 11 ? 0.534 -1.584 -12.848 1.00 0.00 11 HIS A C 13
ATOM 8886 O O . HIS A 1 11 ? -0.412 -0.826 -12.620 1.00 0.00 11 HIS A O 13
ATOM 8900 N N . CYS A 1 12 ? 0.830 -2.600 -12.071 1.00 0.00 12 CYS A N 13
ATOM 8901 C CA . CYS A 1 12 ? 0.082 -2.869 -10.869 1.00 0.00 12 CYS A CA 13
ATOM 8902 C C . CYS A 1 12 ? 1.010 -3.220 -9.705 1.00 0.00 12 CYS A C 13
ATOM 8903 O O . CYS A 1 12 ? 2.227 -3.044 -9.795 1.00 0.00 12 CYS A O 13
ATOM 8910 N N . LYS A 1 13 ? 0.420 -3.703 -8.620 1.00 0.00 13 LYS A N 13
ATOM 8911 C CA . LYS A 1 13 ? 1.145 -4.061 -7.413 1.00 0.00 13 LYS A CA 13
ATOM 8912 C C . LYS A 1 13 ? 2.071 -5.273 -7.662 1.00 0.00 13 LYS A C 13
ATOM 8913 O O . LYS A 1 13 ? 1.615 -6.419 -7.729 1.00 0.00 13 LYS A O 13
ATOM 8932 N N . VAL A 1 14 ? 3.362 -4.989 -7.813 1.00 0.00 14 VAL A N 13
ATOM 8933 C CA . VAL A 1 14 ? 4.383 -6.005 -8.096 1.00 0.00 14 VAL A CA 13
ATOM 8934 C C . VAL A 1 14 ? 4.815 -6.723 -6.808 1.00 0.00 14 VAL A C 13
ATOM 8935 O O . VAL A 1 14 ? 4.780 -6.133 -5.725 1.00 0.00 14 VAL A O 13
ATOM 8948 N N . ASP A 1 15 ? 5.209 -8.001 -6.932 1.00 0.00 15 ASP A N 13
ATOM 8949 C CA . ASP A 1 15 ? 5.687 -8.780 -5.783 1.00 0.00 15 ASP A CA 13
ATOM 8950 C C . ASP A 1 15 ? 7.210 -8.892 -5.796 1.00 0.00 15 ASP A C 13
ATOM 8951 O O . ASP A 1 15 ? 7.764 -9.743 -6.473 1.00 0.00 15 ASP A O 13
ATOM 8960 N N . PRO A 1 16 ? 7.899 -8.021 -5.049 1.00 0.00 16 PRO A N 13
ATOM 8961 C CA . PRO A 1 16 ? 9.366 -8.003 -4.966 1.00 0.00 16 PRO A CA 13
ATOM 8962 C C . PRO A 1 16 ? 9.930 -9.207 -4.215 1.00 0.00 16 PRO A C 13
ATOM 8963 O O . PRO A 1 16 ? 11.082 -9.578 -4.415 1.00 0.00 16 PRO A O 13
ATOM 8974 N N . GLU A 1 17 ? 9.108 -9.823 -3.358 1.00 0.00 17 GLU A N 13
ATOM 8975 C CA . GLU A 1 17 ? 9.541 -10.995 -2.590 1.00 0.00 17 GLU A CA 13
ATOM 8976 C C . GLU A 1 17 ? 9.818 -12.182 -3.510 1.00 0.00 17 GLU A C 13
ATOM 8977 O O . GLU A 1 17 ? 10.508 -13.129 -3.131 1.00 0.00 17 GLU A O 13
ATOM 8989 N N . ARG A 1 18 ? 9.286 -12.118 -4.720 1.00 0.00 18 ARG A N 13
ATOM 8990 C CA . ARG A 1 18 ? 9.481 -13.169 -5.699 1.00 0.00 18 ARG A CA 13
ATOM 8991 C C . ARG A 1 18 ? 9.462 -12.590 -7.105 1.00 0.00 18 ARG A C 13
ATOM 8992 O O . ARG A 1 18 ? 9.080 -13.263 -8.050 1.00 0.00 18 ARG A O 13
ATOM 9013 N N . VAL A 1 19 ? 9.925 -11.353 -7.233 1.00 0.00 19 VAL A N 13
ATOM 9014 C CA . VAL A 1 19 ? 9.902 -10.643 -8.509 1.00 0.00 19 VAL A CA 13
ATOM 9015 C C . VAL A 1 19 ? 10.684 -11.385 -9.585 1.00 0.00 19 VAL A C 13
ATOM 9016 O O . VAL A 1 19 ? 11.846 -11.758 -9.398 1.00 0.00 19 VAL A O 13
ATOM 9029 N N . PHE A 1 20 ? 10.030 -11.613 -10.701 1.00 0.00 20 PHE A N 13
ATOM 9030 C CA . PHE A 1 20 ? 10.635 -12.312 -11.803 1.00 0.00 20 PHE A CA 13
ATOM 9031 C C . PHE A 1 20 ? 11.381 -11.346 -12.687 1.00 0.00 20 PHE A C 13
ATOM 9032 O O . PHE A 1 20 ? 10.781 -10.524 -13.381 1.00 0.00 20 PHE A O 13
ATOM 9049 N N . ASN A 1 21 ? 12.688 -11.430 -12.635 1.00 0.00 21 ASN A N 13
ATOM 9050 C CA . ASN A 1 21 ? 13.535 -10.589 -13.437 1.00 0.00 21 ASN A CA 13
ATOM 9051 C C . ASN A 1 21 ? 13.845 -11.290 -14.733 1.00 0.00 21 ASN A C 13
ATOM 9052 O O . ASN A 1 21 ? 14.511 -12.324 -14.745 1.00 0.00 21 ASN A O 13
ATOM 9063 N N . HIS A 1 22 ? 13.360 -10.747 -15.807 1.00 0.00 22 HIS A N 13
ATOM 9064 C CA . HIS A 1 22 ? 13.577 -11.332 -17.103 1.00 0.00 22 HIS A CA 13
ATOM 9065 C C . HIS A 1 22 ? 14.130 -10.289 -18.055 1.00 0.00 22 HIS A C 13
ATOM 9066 O O . HIS A 1 22 ? 13.559 -9.210 -18.197 1.00 0.00 22 HIS A O 13
ATOM 9080 N N . ASP A 1 23 ? 15.267 -10.610 -18.672 1.00 0.00 23 ASP A N 13
ATOM 9081 C CA . ASP A 1 23 ? 15.952 -9.715 -19.620 1.00 0.00 23 ASP A CA 13
ATOM 9082 C C . ASP A 1 23 ? 16.466 -8.460 -18.894 1.00 0.00 23 ASP A C 13
ATOM 9083 O O . ASP A 1 23 ? 16.748 -7.434 -19.504 1.00 0.00 23 ASP A O 13
ATOM 9092 N N . GLY A 1 24 ? 16.605 -8.570 -17.581 1.00 0.00 24 GLY A N 13
ATOM 9093 C CA . GLY A 1 24 ? 17.068 -7.448 -16.788 1.00 0.00 24 GLY A CA 13
ATOM 9094 C C . GLY A 1 24 ? 15.935 -6.528 -16.367 1.00 0.00 24 GLY A C 13
ATOM 9095 O O . GLY A 1 24 ? 16.164 -5.487 -15.749 1.00 0.00 24 GLY A O 13
ATOM 9099 N N . GLU A 1 25 ? 14.716 -6.905 -16.712 1.00 0.00 25 GLU A N 13
ATOM 9100 C CA . GLU A 1 25 ? 13.543 -6.126 -16.355 1.00 0.00 25 GLU A CA 13
ATOM 9101 C C . GLU A 1 25 ? 12.684 -6.875 -15.353 1.00 0.00 25 GLU A C 13
ATOM 9102 O O . GLU A 1 25 ? 12.620 -8.106 -15.371 1.00 0.00 25 GLU A O 13
ATOM 9114 N N . ALA A 1 26 ? 12.037 -6.134 -14.476 1.00 0.00 26 ALA A N 13
ATOM 9115 C CA . ALA A 1 26 ? 11.209 -6.723 -13.446 1.00 0.00 26 ALA A CA 13
ATOM 9116 C C . ALA A 1 26 ? 9.769 -6.872 -13.912 1.00 0.00 26 ALA A C 13
ATOM 9117 O O . ALA A 1 26 ? 9.259 -6.049 -14.677 1.00 0.00 26 ALA A O 13
ATOM 9124 N N . TYR A 1 27 ? 9.128 -7.932 -13.462 1.00 0.00 27 TYR A N 13
ATOM 9125 C CA . TYR A 1 27 ? 7.745 -8.205 -13.805 1.00 0.00 27 TYR A CA 13
ATOM 9126 C C . TYR A 1 27 ? 6.979 -8.617 -12.554 1.00 0.00 27 TYR A C 13
ATOM 9127 O O . TYR A 1 27 ? 7.570 -9.151 -11.610 1.00 0.00 27 TYR A O 13
ATOM 9145 N N . CYS A 1 28 ? 5.672 -8.372 -12.541 1.00 0.00 28 CYS A N 13
ATOM 9146 C CA . CYS A 1 28 ? 4.848 -8.704 -11.380 1.00 0.00 28 CYS A CA 13
ATOM 9147 C C . CYS A 1 28 ? 4.655 -10.210 -11.245 1.00 0.00 28 CYS A C 13
ATOM 9148 O O . CYS A 1 28 ? 4.414 -10.719 -10.149 1.00 0.00 28 CYS A O 13
ATOM 9155 N N . SER A 1 29 ? 4.779 -10.919 -12.350 1.00 0.00 29 SER A N 13
ATOM 9156 C CA . SER A 1 29 ? 4.598 -12.349 -12.348 1.00 0.00 29 SER A CA 13
ATOM 9157 C C . SER A 1 29 ? 5.389 -12.998 -13.483 1.00 0.00 29 SER A C 13
ATOM 9158 O O . SER A 1 29 ? 5.936 -12.305 -14.353 1.00 0.00 29 SER A O 13
ATOM 9166 N N . GLN A 1 30 ? 5.434 -14.330 -13.469 1.00 0.00 30 GLN A N 13
ATOM 9167 C CA . GLN A 1 30 ? 6.115 -15.106 -14.497 1.00 0.00 30 GLN A CA 13
ATOM 9168 C C . GLN A 1 30 ? 5.400 -14.914 -15.833 1.00 0.00 30 GLN A C 13
ATOM 9169 O O . GLN A 1 30 ? 6.009 -15.002 -16.895 1.00 0.00 30 GLN A O 13
ATOM 9183 N N . ALA A 1 31 ? 4.101 -14.615 -15.752 1.00 0.00 31 ALA A N 13
ATOM 9184 C CA . ALA A 1 31 ? 3.268 -14.402 -16.930 1.00 0.00 31 ALA A CA 13
ATOM 9185 C C . ALA A 1 31 ? 3.833 -13.303 -17.834 1.00 0.00 31 ALA A C 13
ATOM 9186 O O . ALA A 1 31 ? 4.174 -13.562 -18.984 1.00 0.00 31 ALA A O 13
ATOM 9193 N N . CYS A 1 32 ? 3.939 -12.084 -17.309 1.00 0.00 32 CYS A N 13
ATOM 9194 C CA . CYS A 1 32 ? 4.457 -10.952 -18.087 1.00 0.00 32 CYS A CA 13
ATOM 9195 C C . CYS A 1 32 ? 5.902 -11.198 -18.537 1.00 0.00 32 CYS A C 13
ATOM 9196 O O . CYS A 1 32 ? 6.275 -10.865 -19.668 1.00 0.00 32 CYS A O 13
ATOM 9203 N N . ALA A 1 33 ? 6.702 -11.801 -17.657 1.00 0.00 33 ALA A N 13
ATOM 9204 C CA . ALA A 1 33 ? 8.106 -12.083 -17.959 1.00 0.00 33 ALA A CA 13
ATOM 9205 C C . ALA A 1 33 ? 8.237 -13.012 -19.155 1.00 0.00 33 ALA A C 13
ATOM 9206 O O . ALA A 1 33 ? 9.011 -12.755 -20.071 1.00 0.00 33 ALA A O 13
ATOM 9213 N N . GLU A 1 34 ? 7.463 -14.077 -19.144 1.00 0.00 34 GLU A N 13
ATOM 9214 C CA . GLU A 1 34 ? 7.473 -15.060 -20.219 1.00 0.00 34 GLU A CA 13
ATOM 9215 C C . GLU A 1 34 ? 6.691 -14.564 -21.447 1.00 0.00 34 GLU A C 13
ATOM 9216 O O . GLU A 1 34 ? 6.532 -15.302 -22.420 1.00 0.00 34 GLU A O 13
ATOM 9228 N N . GLN A 1 35 ? 6.203 -13.313 -21.390 1.00 0.00 35 GLN A N 13
ATOM 9229 C CA . GLN A 1 35 ? 5.414 -12.714 -22.484 1.00 0.00 35 GLN A CA 13
ATOM 9230 C C . GLN A 1 35 ? 4.077 -13.443 -22.660 1.00 0.00 35 GLN A C 13
ATOM 9231 O O . GLN A 1 35 ? 3.553 -13.553 -23.771 1.00 0.00 35 GLN A O 13
ATOM 9245 N N . HIS A 1 36 ? 3.528 -13.911 -21.536 1.00 0.00 36 HIS A N 13
ATOM 9246 C CA . HIS A 1 36 ? 2.241 -14.633 -21.486 1.00 0.00 36 HIS A CA 13
ATOM 9247 C C . HIS A 1 36 ? 2.223 -15.825 -22.452 1.00 0.00 36 HIS A C 13
ATOM 9248 O O . HIS A 1 36 ? 1.447 -15.850 -23.402 1.00 0.00 36 HIS A O 13
ATOM 9262 N N . PRO A 1 37 ? 3.073 -16.828 -22.206 1.00 0.00 37 PRO A N 13
ATOM 9263 C CA . PRO A 1 37 ? 3.184 -18.015 -23.076 1.00 0.00 37 PRO A CA 13
ATOM 9264 C C . PRO A 1 37 ? 1.987 -18.942 -22.937 1.00 0.00 37 PRO A C 13
ATOM 9265 O O . PRO A 1 37 ? 1.509 -19.515 -23.912 1.00 0.00 37 PRO A O 13
ATOM 9276 N N . ASN A 1 38 ? 1.499 -19.072 -21.715 1.00 0.00 38 ASN A N 13
ATOM 9277 C CA . ASN A 1 38 ? 0.368 -19.937 -21.422 1.00 0.00 38 ASN A CA 13
ATOM 9278 C C . ASN A 1 38 ? -0.937 -19.211 -21.698 1.00 0.00 38 ASN A C 13
ATOM 9279 O O . ASN A 1 38 ? -2.018 -19.761 -21.517 1.00 0.00 38 ASN A O 13
ATOM 9290 N N . GLY A 1 39 ? -0.826 -17.965 -22.131 1.00 0.00 39 GLY A N 13
ATOM 9291 C CA . GLY A 1 39 ? -1.998 -17.174 -22.417 1.00 0.00 39 GLY A CA 13
ATOM 9292 C C . GLY A 1 39 ? -2.583 -16.552 -21.172 1.00 0.00 39 GLY A C 13
ATOM 9293 O O . GLY A 1 39 ? -3.580 -15.833 -21.240 1.00 0.00 39 GLY A O 13
ATOM 9297 N N . GLU A 1 40 ? -1.959 -16.819 -20.031 1.00 0.00 40 GLU A N 13
ATOM 9298 C CA . GLU A 1 40 ? -2.444 -16.297 -18.772 1.00 0.00 40 GLU A CA 13
ATOM 9299 C C . GLU A 1 40 ? -1.993 -14.856 -18.558 1.00 0.00 40 GLU A C 13
ATOM 9300 O O . GLU A 1 40 ? -0.801 -14.548 -18.643 1.00 0.00 40 GLU A O 13
ATOM 9312 N N . PRO A 1 41 ? -2.945 -13.948 -18.342 1.00 0.00 41 PRO A N 13
ATOM 9313 C CA . PRO A 1 41 ? -2.655 -12.562 -17.974 1.00 0.00 41 PRO A CA 13
ATOM 9314 C C . PRO A 1 41 ? -2.068 -12.492 -16.561 1.00 0.00 41 PRO A C 13
ATOM 9315 O O . PRO A 1 41 ? -1.795 -13.526 -15.941 1.00 0.00 41 PRO A O 13
ATOM 9326 N N . CYS A 1 42 ? -1.875 -11.299 -16.051 1.00 0.00 42 CYS A N 13
ATOM 9327 C CA . CYS A 1 42 ? -1.328 -11.154 -14.726 1.00 0.00 42 CYS A CA 13
ATOM 9328 C C . CYS A 1 42 ? -2.475 -11.129 -13.684 1.00 0.00 42 CYS A C 13
ATOM 9329 O O . CYS A 1 42 ? -3.631 -10.890 -14.049 1.00 0.00 42 CYS A O 13
ATOM 9336 N N . PRO A 1 43 ? -2.175 -11.412 -12.383 1.00 0.00 43 PRO A N 13
ATOM 9337 C CA . PRO A 1 43 ? -3.188 -11.483 -11.301 1.00 0.00 43 PRO A CA 13
ATOM 9338 C C . PRO A 1 43 ? -4.222 -10.340 -11.302 1.00 0.00 43 PRO A C 13
ATOM 9339 O O . PRO A 1 43 ? -5.396 -10.564 -10.999 1.00 0.00 43 PRO A O 13
ATOM 9350 N N . ALA A 1 44 ? -3.785 -9.136 -11.641 1.00 0.00 44 ALA A N 13
ATOM 9351 C CA . ALA A 1 44 ? -4.651 -7.954 -11.614 1.00 0.00 44 ALA A CA 13
ATOM 9352 C C . ALA A 1 44 ? -5.827 -8.070 -12.600 1.00 0.00 44 ALA A C 13
ATOM 9353 O O . ALA A 1 44 ? -5.619 -8.112 -13.814 1.00 0.00 44 ALA A O 13
ATOM 9360 N N . PRO A 1 45 ? -7.091 -8.118 -12.091 1.00 0.00 45 PRO A N 13
ATOM 9361 C CA . PRO A 1 45 ? -8.279 -8.191 -12.944 1.00 0.00 45 PRO A CA 13
ATOM 9362 C C . PRO A 1 45 ? -8.634 -6.823 -13.520 1.00 0.00 45 PRO A C 13
ATOM 9363 O O . PRO A 1 45 ? -9.466 -6.705 -14.420 1.00 0.00 45 PRO A O 13
ATOM 9374 N N . ASP A 1 46 ? -8.005 -5.789 -12.979 1.00 0.00 46 ASP A N 13
ATOM 9375 C CA . ASP A 1 46 ? -8.221 -4.425 -13.446 1.00 0.00 46 ASP A CA 13
ATOM 9376 C C . ASP A 1 46 ? -7.267 -4.112 -14.576 1.00 0.00 46 ASP A C 13
ATOM 9377 O O . ASP A 1 46 ? -7.505 -3.214 -15.381 1.00 0.00 46 ASP A O 13
ATOM 9386 N N . CYS A 1 47 ? -6.192 -4.866 -14.634 1.00 0.00 47 CYS A N 13
ATOM 9387 C CA . CYS A 1 47 ? -5.178 -4.677 -15.641 1.00 0.00 47 CYS A CA 13
ATOM 9388 C C . CYS A 1 47 ? -5.485 -5.559 -16.844 1.00 0.00 47 CYS A C 13
ATOM 9389 O O . CYS A 1 47 ? -6.021 -6.654 -16.690 1.00 0.00 47 CYS A O 13
ATOM 9396 N N . HIS A 1 48 ? -5.179 -5.075 -18.036 1.00 0.00 48 HIS A N 13
ATOM 9397 C CA . HIS A 1 48 ? -5.452 -5.830 -19.257 1.00 0.00 48 HIS A CA 13
ATOM 9398 C C . HIS A 1 48 ? -4.310 -5.673 -20.253 1.00 0.00 48 HIS A C 13
ATOM 9399 O O . HIS A 1 48 ? -4.499 -5.136 -21.348 1.00 0.00 48 HIS A O 13
ATOM 9414 N N . CYS A 1 49 ? -3.130 -6.123 -19.873 1.00 0.00 49 CYS A N 13
ATOM 9415 C CA . CYS A 1 49 ? -1.974 -6.032 -20.755 1.00 0.00 49 CYS A CA 13
ATOM 9416 C C . CYS A 1 49 ? -1.957 -7.178 -21.781 1.00 0.00 49 CYS A C 13
ATOM 9417 O O . CYS A 1 49 ? -2.523 -8.247 -21.536 1.00 0.00 49 CYS A O 13
ATOM 9424 N N . GLU A 1 50 ? -1.335 -6.917 -22.950 1.00 0.00 50 GLU A N 13
ATOM 9425 C CA . GLU A 1 50 ? -1.185 -7.914 -24.030 1.00 0.00 50 GLU A CA 13
ATOM 9426 C C . GLU A 1 50 ? -2.501 -8.215 -24.746 1.00 0.00 50 GLU A C 13
ATOM 9427 O O . GLU A 1 50 ? -2.635 -9.256 -25.397 1.00 0.00 50 GLU A O 13
ATOM 9439 N N . ARG A 1 51 ? -3.465 -7.306 -24.652 1.00 0.00 51 ARG A N 13
ATOM 9440 C CA . ARG A 1 51 ? -4.735 -7.488 -25.349 1.00 0.00 51 ARG A CA 13
ATOM 9441 C C . ARG A 1 51 ? -4.596 -7.119 -26.820 1.00 0.00 51 ARG A C 13
ATOM 9442 O O . ARG A 1 51 ? -4.977 -6.033 -27.256 1.00 0.00 51 ARG A O 13
ATOM 9463 N N . SER A 1 52 ? -4.000 -8.006 -27.558 1.00 0.00 52 SER A N 13
ATOM 9464 C CA . SER A 1 52 ? -3.808 -7.814 -28.980 1.00 0.00 52 SER A CA 13
ATOM 9465 C C . SER A 1 52 ? -5.098 -8.093 -29.746 1.00 0.00 52 SER A C 13
ATOM 9466 O O . SER A 1 52 ? -5.509 -9.293 -29.798 1.00 0.00 52 SER A O 13
ATOM 9478 N N . ASN A 1 1 ? 6.062 4.693 -11.277 1.00 0.00 1 ASN A N 14
ATOM 9479 C CA . ASN A 1 1 ? 6.428 4.834 -9.843 1.00 0.00 1 ASN A CA 14
ATOM 9480 C C . ASN A 1 1 ? 6.504 3.476 -9.163 1.00 0.00 1 ASN A C 14
ATOM 9481 O O . ASN A 1 1 ? 5.755 2.548 -9.514 1.00 0.00 1 ASN A O 14
ATOM 9491 N N . GLU A 1 2 ? 7.415 3.366 -8.190 1.00 0.00 2 GLU A N 14
ATOM 9492 C CA . GLU A 1 2 ? 7.642 2.124 -7.446 1.00 0.00 2 GLU A CA 14
ATOM 9493 C C . GLU A 1 2 ? 8.185 1.033 -8.364 1.00 0.00 2 GLU A C 14
ATOM 9494 O O . GLU A 1 2 ? 8.629 1.325 -9.477 1.00 0.00 2 GLU A O 14
ATOM 9506 N N . LEU A 1 3 ? 8.176 -0.210 -7.892 1.00 0.00 3 LEU A N 14
ATOM 9507 C CA . LEU A 1 3 ? 8.674 -1.329 -8.684 1.00 0.00 3 LEU A CA 14
ATOM 9508 C C . LEU A 1 3 ? 7.900 -1.413 -10.008 1.00 0.00 3 LEU A C 14
ATOM 9509 O O . LEU A 1 3 ? 6.692 -1.670 -10.026 1.00 0.00 3 LEU A O 14
ATOM 9525 N N . ARG A 1 4 ? 8.605 -1.184 -11.098 1.00 0.00 4 ARG A N 14
ATOM 9526 C CA . ARG A 1 4 ? 8.002 -1.141 -12.422 1.00 0.00 4 ARG A CA 14
ATOM 9527 C C . ARG A 1 4 ? 8.077 -2.492 -13.136 1.00 0.00 4 ARG A C 14
ATOM 9528 O O . ARG A 1 4 ? 9.123 -3.140 -13.144 1.00 0.00 4 ARG A O 14
ATOM 9549 N N . CYS A 1 5 ? 6.955 -2.911 -13.726 1.00 0.00 5 CYS A N 14
ATOM 9550 C CA . CYS A 1 5 ? 6.912 -4.148 -14.494 1.00 0.00 5 CYS A CA 14
ATOM 9551 C C . CYS A 1 5 ? 7.426 -3.876 -15.907 1.00 0.00 5 CYS A C 14
ATOM 9552 O O . CYS A 1 5 ? 7.344 -2.745 -16.400 1.00 0.00 5 CYS A O 14
ATOM 9559 N N . GLY A 1 6 ? 7.962 -4.897 -16.543 1.00 0.00 6 GLY A N 14
ATOM 9560 C CA . GLY A 1 6 ? 8.523 -4.741 -17.868 1.00 0.00 6 GLY A CA 14
ATOM 9561 C C . GLY A 1 6 ? 7.481 -4.656 -18.957 1.00 0.00 6 GLY A C 14
ATOM 9562 O O . GLY A 1 6 ? 7.786 -4.250 -20.078 1.00 0.00 6 GLY A O 14
ATOM 9566 N N . CYS A 1 7 ? 6.257 -5.036 -18.645 1.00 0.00 7 CYS A N 14
ATOM 9567 C CA . CYS A 1 7 ? 5.198 -5.000 -19.628 1.00 0.00 7 CYS A CA 14
ATOM 9568 C C . CYS A 1 7 ? 4.838 -3.567 -20.016 1.00 0.00 7 CYS A C 14
ATOM 9569 O O . CYS A 1 7 ? 4.869 -2.659 -19.181 1.00 0.00 7 CYS A O 14
ATOM 9576 N N . PRO A 1 8 ? 4.484 -3.357 -21.297 1.00 0.00 8 PRO A N 14
ATOM 9577 C CA . PRO A 1 8 ? 4.197 -2.021 -21.848 1.00 0.00 8 PRO A CA 14
ATOM 9578 C C . PRO A 1 8 ? 3.074 -1.274 -21.120 1.00 0.00 8 PRO A C 14
ATOM 9579 O O . PRO A 1 8 ? 3.271 -0.161 -20.639 1.00 0.00 8 PRO A O 14
ATOM 9590 N N . ASP A 1 9 ? 1.903 -1.887 -21.041 1.00 0.00 9 ASP A N 14
ATOM 9591 C CA . ASP A 1 9 ? 0.740 -1.220 -20.447 1.00 0.00 9 ASP A CA 14
ATOM 9592 C C . ASP A 1 9 ? 0.488 -1.702 -19.021 1.00 0.00 9 ASP A C 14
ATOM 9593 O O . ASP A 1 9 ? -0.456 -1.273 -18.367 1.00 0.00 9 ASP A O 14
ATOM 9602 N N . CYS A 1 10 ? 1.345 -2.572 -18.540 1.00 0.00 10 CYS A N 14
ATOM 9603 C CA . CYS A 1 10 ? 1.193 -3.133 -17.209 1.00 0.00 10 CYS A CA 14
ATOM 9604 C C . CYS A 1 10 ? 1.871 -2.248 -16.165 1.00 0.00 10 CYS A C 14
ATOM 9605 O O . CYS A 1 10 ? 2.946 -1.686 -16.416 1.00 0.00 10 CYS A O 14
ATOM 9612 N N . HIS A 1 11 ? 1.241 -2.125 -14.996 1.00 0.00 11 HIS A N 14
ATOM 9613 C CA . HIS A 1 11 ? 1.778 -1.316 -13.903 1.00 0.00 11 HIS A CA 14
ATOM 9614 C C . HIS A 1 11 ? 0.908 -1.460 -12.652 1.00 0.00 11 HIS A C 14
ATOM 9615 O O . HIS A 1 11 ? 0.013 -0.645 -12.405 1.00 0.00 11 HIS A O 14
ATOM 9629 N N . CYS A 1 1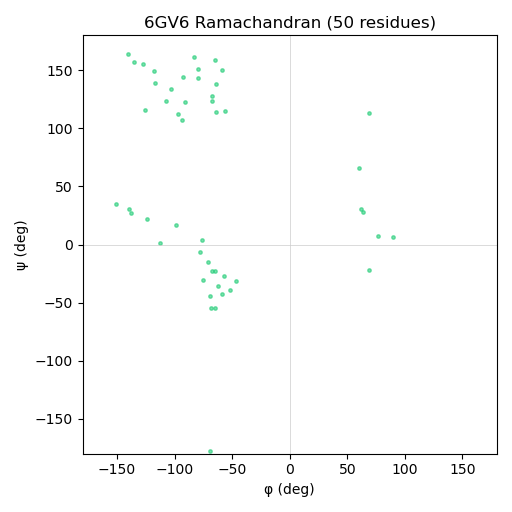2 ? 1.147 -2.514 -11.897 1.00 0.00 12 CYS A N 14
ATOM 9630 C CA . CYS A 1 12 ? 0.405 -2.783 -10.675 1.00 0.00 12 CYS A CA 14
ATOM 9631 C C . CYS A 1 12 ? 1.346 -3.316 -9.585 1.00 0.00 12 CYS A C 14
ATOM 9632 O O . CYS A 1 12 ? 2.569 -3.167 -9.693 1.00 0.00 12 CYS A O 14
ATOM 9639 N N . LYS A 1 13 ? 0.778 -3.922 -8.535 1.00 0.00 13 LYS A N 14
ATOM 9640 C CA . LYS A 1 13 ? 1.586 -4.457 -7.437 1.00 0.00 13 LYS A CA 14
ATOM 9641 C C . LYS A 1 13 ? 2.431 -5.646 -7.874 1.00 0.00 13 LYS A C 14
ATOM 9642 O O . LYS A 1 13 ? 1.911 -6.679 -8.299 1.00 0.00 13 LYS A O 14
ATOM 9661 N N . VAL A 1 14 ? 3.727 -5.482 -7.762 1.00 0.00 14 VAL A N 14
ATOM 9662 C CA . VAL A 1 14 ? 4.680 -6.533 -8.057 1.00 0.00 14 VAL A CA 14
ATOM 9663 C C . VAL A 1 14 ? 5.002 -7.264 -6.755 1.00 0.00 14 VAL A C 14
ATOM 9664 O O . VAL A 1 14 ? 4.851 -6.682 -5.680 1.00 0.00 14 VAL A O 14
ATOM 9677 N N . ASP A 1 15 ? 5.397 -8.532 -6.831 1.00 0.00 15 ASP A N 14
ATOM 9678 C CA . ASP A 1 15 ? 5.776 -9.273 -5.621 1.00 0.00 15 ASP A CA 14
ATOM 9679 C C . ASP A 1 15 ? 7.289 -9.335 -5.479 1.00 0.00 15 ASP A C 14
ATOM 9680 O O . ASP A 1 15 ? 7.922 -10.218 -6.042 1.00 0.00 15 ASP A O 14
ATOM 9689 N N . PRO A 1 16 ? 7.895 -8.386 -4.737 1.00 0.00 16 PRO A N 14
ATOM 9690 C CA . PRO A 1 16 ? 9.346 -8.369 -4.491 1.00 0.00 16 PRO A CA 14
ATOM 9691 C C . PRO A 1 16 ? 9.898 -9.702 -3.948 1.00 0.00 16 PRO A C 14
ATOM 9692 O O . PRO A 1 16 ? 11.009 -10.100 -4.301 1.00 0.00 16 PRO A O 14
ATOM 9703 N N . GLU A 1 17 ? 9.112 -10.402 -3.109 1.00 0.00 17 GLU A N 14
ATOM 9704 C CA . GLU A 1 17 ? 9.559 -11.680 -2.517 1.00 0.00 17 GLU A CA 14
ATOM 9705 C C . GLU A 1 17 ? 9.882 -12.738 -3.585 1.00 0.00 17 GLU A C 14
ATOM 9706 O O . GLU A 1 17 ? 10.653 -13.663 -3.332 1.00 0.00 17 GLU A O 14
ATOM 9718 N N . ARG A 1 18 ? 9.303 -12.595 -4.766 1.00 0.00 18 ARG A N 14
ATOM 9719 C CA . ARG A 1 18 ? 9.496 -13.570 -5.839 1.00 0.00 18 ARG A CA 14
ATOM 9720 C C . ARG A 1 18 ? 9.484 -12.882 -7.205 1.00 0.00 18 ARG A C 14
ATOM 9721 O O . ARG A 1 18 ? 9.082 -13.472 -8.192 1.00 0.00 18 ARG A O 14
ATOM 9742 N N . VAL A 1 19 ? 9.959 -11.649 -7.249 1.00 0.00 19 VAL A N 14
ATOM 9743 C CA . VAL A 1 19 ? 9.948 -10.855 -8.477 1.00 0.00 19 VAL A CA 14
ATOM 9744 C C . VAL A 1 19 ? 10.743 -11.529 -9.607 1.00 0.00 19 VAL A C 14
ATOM 9745 O O . VAL A 1 19 ? 11.889 -11.948 -9.420 1.00 0.00 19 VAL A O 14
ATOM 9758 N N . PHE A 1 20 ? 10.115 -11.646 -10.764 1.00 0.00 20 PHE A N 14
ATOM 9759 C CA . PHE A 1 20 ? 10.744 -12.260 -11.922 1.00 0.00 20 PHE A CA 14
ATOM 9760 C C . PHE A 1 20 ? 11.394 -11.211 -12.792 1.00 0.00 20 PHE A C 14
ATOM 9761 O O . PHE A 1 20 ? 10.714 -10.398 -13.407 1.00 0.00 20 PHE A O 14
ATOM 9778 N N . ASN A 1 21 ? 12.705 -11.215 -12.820 1.00 0.00 21 ASN A N 14
ATOM 9779 C CA . ASN A 1 21 ? 13.440 -10.285 -13.646 1.00 0.00 21 ASN A CA 14
ATOM 9780 C C . ASN A 1 21 ? 13.843 -10.956 -14.936 1.00 0.00 21 ASN A C 14
ATOM 9781 O O . ASN A 1 21 ? 14.593 -11.928 -14.931 1.00 0.00 21 ASN A O 14
ATOM 9792 N N . HIS A 1 22 ? 13.345 -10.449 -16.027 1.00 0.00 22 HIS A N 14
ATOM 9793 C CA . HIS A 1 22 ? 13.662 -10.997 -17.321 1.00 0.00 22 HIS A CA 14
ATOM 9794 C C . HIS A 1 22 ? 13.971 -9.876 -18.305 1.00 0.00 22 HIS A C 14
ATOM 9795 O O . HIS A 1 22 ? 13.249 -8.885 -18.369 1.00 0.00 22 HIS A O 14
ATOM 9809 N N . ASP A 1 23 ? 15.074 -10.035 -19.041 1.00 0.00 23 ASP A N 14
ATOM 9810 C CA . ASP A 1 23 ? 15.541 -9.042 -20.034 1.00 0.00 23 ASP A CA 14
ATOM 9811 C C . ASP A 1 23 ? 15.923 -7.721 -19.378 1.00 0.00 23 ASP A C 14
ATOM 9812 O O . ASP A 1 23 ? 16.034 -6.699 -20.051 1.00 0.00 23 ASP A O 14
ATOM 9821 N N . GLY A 1 24 ? 16.167 -7.754 -18.078 1.00 0.00 24 GLY A N 14
ATOM 9822 C CA . GLY A 1 24 ? 16.520 -6.540 -17.360 1.00 0.00 24 GLY A CA 14
ATOM 9823 C C . GLY A 1 24 ? 15.310 -5.832 -16.801 1.00 0.00 24 GLY A C 14
ATOM 9824 O O . GLY A 1 24 ? 15.427 -4.787 -16.157 1.00 0.00 24 GLY A O 14
ATOM 9828 N N . GLU A 1 25 ? 14.148 -6.395 -17.043 1.00 0.00 25 GLU A N 14
ATOM 9829 C CA . GLU A 1 25 ? 12.915 -5.829 -16.556 1.00 0.00 25 GLU A CA 14
ATOM 9830 C C . GLU A 1 25 ? 12.303 -6.714 -15.480 1.00 0.00 25 GLU A C 14
ATOM 9831 O O . GLU A 1 25 ? 12.360 -7.938 -15.566 1.00 0.00 25 GLU A O 14
ATOM 9843 N N . ALA A 1 26 ? 11.732 -6.092 -14.468 1.00 0.00 26 ALA A N 14
ATOM 9844 C CA . ALA A 1 26 ? 11.081 -6.821 -13.397 1.00 0.00 26 ALA A CA 14
ATOM 9845 C C . ALA A 1 26 ? 9.623 -7.048 -13.750 1.00 0.00 26 ALA A C 14
ATOM 9846 O O . ALA A 1 26 ? 9.021 -6.233 -14.426 1.00 0.00 26 ALA A O 14
ATOM 9853 N N . TYR A 1 27 ? 9.066 -8.156 -13.316 1.00 0.00 27 TYR A N 14
ATOM 9854 C CA . TYR A 1 27 ? 7.683 -8.474 -13.630 1.00 0.00 27 TYR A CA 14
ATOM 9855 C C . TYR A 1 27 ? 6.916 -8.896 -12.383 1.00 0.00 27 TYR A C 14
ATOM 9856 O O . TYR A 1 27 ? 7.496 -9.463 -11.450 1.00 0.00 27 TYR A O 14
ATOM 9874 N N . CYS A 1 28 ? 5.610 -8.618 -12.374 1.00 0.00 28 CYS A N 14
ATOM 9875 C CA . CYS A 1 28 ? 4.751 -8.944 -11.233 1.00 0.00 28 CYS A CA 14
ATOM 9876 C C . CYS A 1 28 ? 4.392 -10.426 -11.200 1.00 0.00 28 CYS A C 14
ATOM 9877 O O . CYS A 1 28 ? 4.049 -10.968 -10.151 1.00 0.00 28 CYS A O 14
ATOM 9884 N N . SER A 1 29 ? 4.487 -11.075 -12.340 1.00 0.00 29 SER A N 14
ATOM 9885 C CA . SER A 1 29 ? 4.138 -12.473 -12.444 1.00 0.00 29 SER A CA 14
ATOM 9886 C C . SER A 1 29 ? 5.055 -13.181 -13.431 1.00 0.00 29 SER A C 14
ATOM 9887 O O . SER A 1 29 ? 5.680 -12.534 -14.286 1.00 0.00 29 SER A O 14
ATOM 9895 N N . GLN A 1 30 ? 5.135 -14.514 -13.315 1.00 0.00 30 GLN A N 14
ATOM 9896 C CA . GLN A 1 30 ? 5.923 -15.320 -14.238 1.00 0.00 30 GLN A CA 14
ATOM 9897 C C . GLN A 1 30 ? 5.323 -15.225 -15.643 1.00 0.00 30 GLN A C 14
ATOM 9898 O O . GLN A 1 30 ? 5.982 -15.519 -16.642 1.00 0.00 30 GLN A O 14
ATOM 9912 N N . ALA A 1 31 ? 4.069 -14.777 -15.699 1.00 0.00 31 ALA A N 14
ATOM 9913 C CA . ALA A 1 31 ? 3.358 -14.597 -16.945 1.00 0.00 31 ALA A CA 14
ATOM 9914 C C . ALA A 1 31 ? 3.974 -13.475 -17.788 1.00 0.00 31 ALA A C 14
ATOM 9915 O O . ALA A 1 31 ? 4.429 -13.717 -18.900 1.00 0.00 31 ALA A O 14
ATOM 9922 N N . CYS A 1 32 ? 3.999 -12.254 -17.239 1.00 0.00 32 CYS A N 14
ATOM 9923 C CA . CYS A 1 32 ? 4.531 -11.077 -17.959 1.00 0.00 32 CYS A CA 14
ATOM 9924 C C . CYS A 1 32 ? 5.970 -11.320 -18.431 1.00 0.00 32 CYS A C 14
ATOM 9925 O O . CYS A 1 32 ? 6.331 -10.973 -19.559 1.00 0.00 32 CYS A O 14
ATOM 9932 N N . ALA A 1 33 ? 6.774 -11.943 -17.565 1.00 0.00 33 ALA A N 14
ATOM 9933 C CA . ALA A 1 33 ? 8.181 -12.222 -17.862 1.00 0.00 33 ALA A CA 14
ATOM 9934 C C . ALA A 1 33 ? 8.337 -13.042 -19.133 1.00 0.00 33 ALA A C 14
ATOM 9935 O O . ALA A 1 33 ? 9.158 -12.733 -19.988 1.00 0.00 33 ALA A O 14
ATOM 9942 N N . GLU A 1 34 ? 7.530 -14.071 -19.254 1.00 0.00 34 GLU A N 14
ATOM 9943 C CA . GLU A 1 34 ? 7.583 -14.968 -20.395 1.00 0.00 34 GLU A CA 14
ATOM 9944 C C . GLU A 1 34 ? 6.651 -14.508 -21.527 1.00 0.00 34 GLU A C 14
ATOM 9945 O O . GLU A 1 34 ? 6.347 -15.285 -22.439 1.00 0.00 34 GLU A O 14
ATOM 9957 N N . GLN A 1 35 ? 6.211 -13.240 -21.468 1.00 0.00 35 GLN A N 14
ATOM 9958 C CA . GLN A 1 35 ? 5.297 -12.666 -22.480 1.00 0.00 35 GLN A CA 14
ATOM 9959 C C . GLN A 1 35 ? 3.979 -13.442 -22.539 1.00 0.00 35 GLN A C 14
ATOM 9960 O O . GLN A 1 35 ? 3.366 -13.566 -23.595 1.00 0.00 35 GLN A O 14
ATOM 9974 N N . HIS A 1 36 ? 3.553 -13.941 -21.378 1.00 0.00 36 HIS A N 14
ATOM 9975 C CA . HIS A 1 36 ? 2.300 -14.705 -21.229 1.00 0.00 36 HIS A CA 14
ATOM 9976 C C . HIS A 1 36 ? 2.265 -15.905 -22.184 1.00 0.00 36 HIS A C 14
ATOM 9977 O O . HIS A 1 36 ? 1.476 -15.939 -23.121 1.00 0.00 36 HIS A O 14
ATOM 9991 N N . PRO A 1 37 ? 3.112 -16.915 -21.933 1.00 0.00 37 PRO A N 14
ATOM 9992 C CA . PRO A 1 37 ? 3.232 -18.092 -22.810 1.00 0.00 37 PRO A CA 14
ATOM 9993 C C . PRO A 1 37 ? 2.028 -19.022 -22.705 1.00 0.00 37 PRO A C 14
ATOM 9994 O O . PRO A 1 37 ? 1.612 -19.628 -23.683 1.00 0.00 37 PRO A O 14
ATOM 10005 N N . ASN A 1 38 ? 1.472 -19.125 -21.506 1.00 0.00 38 ASN A N 14
ATOM 10006 C CA . ASN A 1 38 ? 0.303 -19.973 -21.267 1.00 0.00 38 ASN A CA 14
ATOM 10007 C C . ASN A 1 38 ? -0.975 -19.189 -21.494 1.00 0.00 38 ASN A C 14
ATOM 10008 O O . ASN A 1 38 ? -2.067 -19.665 -21.201 1.00 0.00 38 ASN A O 14
ATOM 10019 N N . GLY A 1 39 ? -0.830 -17.977 -22.013 1.00 0.00 39 GLY A N 14
ATOM 10020 C CA . GLY A 1 39 ? -1.977 -17.139 -22.272 1.00 0.00 39 GLY A CA 14
ATOM 10021 C C . GLY A 1 39 ? -2.646 -16.657 -21.003 1.00 0.00 39 GLY A C 14
ATOM 10022 O O . GLY A 1 39 ? -3.845 -16.370 -20.996 1.00 0.00 39 GLY A O 14
ATOM 10026 N N . GLU A 1 40 ? -1.888 -16.584 -19.921 1.00 0.00 40 GLU A N 14
ATOM 10027 C CA . GLU A 1 40 ? -2.430 -16.107 -18.667 1.00 0.00 40 GLU A CA 14
ATOM 10028 C C . GLU A 1 40 ? -1.978 -14.679 -18.393 1.00 0.00 40 GLU A C 14
ATOM 10029 O O . GLU A 1 40 ? -0.784 -14.398 -18.352 1.00 0.00 40 GLU A O 14
ATOM 10041 N N . PRO A 1 41 ? -2.922 -13.753 -18.258 1.00 0.00 41 PRO A N 14
ATOM 10042 C CA . PRO A 1 41 ? -2.621 -12.368 -17.903 1.00 0.00 41 PRO A CA 14
ATOM 10043 C C . PRO A 1 41 ? -2.177 -12.264 -16.443 1.00 0.00 41 PRO A C 14
ATOM 10044 O O . PRO A 1 41 ? -2.274 -13.239 -15.686 1.00 0.00 41 PRO A O 14
ATOM 10055 N N . CYS A 1 42 ? -1.697 -11.106 -16.044 1.00 0.00 42 CYS A N 14
ATOM 10056 C CA . CYS A 1 42 ? -1.224 -10.920 -14.686 1.00 0.00 42 CYS A CA 14
ATOM 10057 C C . CYS A 1 42 ? -2.423 -10.812 -13.711 1.00 0.00 42 CYS A C 14
ATOM 10058 O O . CYS A 1 42 ? -3.547 -10.525 -14.139 1.00 0.00 42 CYS A O 14
ATOM 10065 N N . PRO A 1 43 ? -2.209 -11.071 -12.398 1.00 0.00 43 PRO A N 14
ATOM 10066 C CA . PRO A 1 43 ? -3.287 -11.025 -11.375 1.00 0.00 43 PRO A CA 14
ATOM 10067 C C . PRO A 1 43 ? -3.803 -9.596 -11.068 1.00 0.00 43 PRO A C 14
ATOM 10068 O O . PRO A 1 43 ? -3.844 -9.171 -9.910 1.00 0.00 43 PRO A O 14
ATOM 10079 N N . ALA A 1 44 ? -4.214 -8.887 -12.102 1.00 0.00 44 ALA A N 14
ATOM 10080 C CA . ALA A 1 44 ? -4.757 -7.547 -11.963 1.00 0.00 44 ALA A CA 14
ATOM 10081 C C . ALA A 1 44 ? -5.963 -7.380 -12.880 1.00 0.00 44 ALA A C 14
ATOM 10082 O O . ALA A 1 44 ? -5.809 -7.206 -14.090 1.00 0.00 44 ALA A O 14
ATOM 10089 N N . PRO A 1 45 ? -7.189 -7.447 -12.316 1.00 0.00 45 PRO A N 14
ATOM 10090 C CA . PRO A 1 45 ? -8.436 -7.358 -13.099 1.00 0.00 45 PRO A CA 14
ATOM 10091 C C . PRO A 1 45 ? -8.604 -6.025 -13.832 1.00 0.00 45 PRO A C 14
ATOM 10092 O O . PRO A 1 45 ? -9.310 -5.948 -14.838 1.00 0.00 45 PRO A O 14
ATOM 10103 N N . ASP A 1 46 ? -7.953 -4.984 -13.339 1.00 0.00 46 ASP A N 14
ATOM 10104 C CA . ASP A 1 46 ? -8.071 -3.663 -13.960 1.00 0.00 46 ASP A CA 14
ATOM 10105 C C . ASP A 1 46 ? -6.970 -3.424 -14.969 1.00 0.00 46 ASP A C 14
ATOM 10106 O O . ASP A 1 46 ? -6.986 -2.430 -15.695 1.00 0.00 46 ASP A O 14
ATOM 10115 N N . CYS A 1 47 ? -6.021 -4.329 -15.025 1.00 0.00 47 CYS A N 14
ATOM 10116 C CA . CYS A 1 47 ? -4.921 -4.201 -15.952 1.00 0.00 47 CYS A CA 14
ATOM 10117 C C . CYS A 1 47 ? -5.249 -4.940 -17.244 1.00 0.00 47 CYS A C 14
ATOM 10118 O O . CYS A 1 47 ? -5.967 -5.942 -17.226 1.00 0.00 47 CYS A O 14
ATOM 10125 N N . HIS A 1 48 ? -4.749 -4.437 -18.365 1.00 0.00 48 HIS A N 14
ATOM 10126 C CA . HIS A 1 48 ? -5.034 -5.038 -19.664 1.00 0.00 48 HIS A CA 14
ATOM 10127 C C . HIS A 1 48 ? -3.789 -5.091 -20.541 1.00 0.00 48 HIS A C 14
ATOM 10128 O O . HIS A 1 48 ? -3.768 -4.527 -21.637 1.00 0.00 48 HIS A O 14
ATOM 10143 N N . CYS A 1 49 ? -2.758 -5.752 -20.067 1.00 0.00 49 CYS A N 14
ATOM 10144 C CA . CYS A 1 49 ? -1.535 -5.882 -20.837 1.00 0.00 49 CYS A CA 14
ATOM 10145 C C . CYS A 1 49 ? -1.571 -7.155 -21.681 1.00 0.00 49 CYS A C 14
ATOM 10146 O O . CYS A 1 49 ? -2.193 -8.149 -21.288 1.00 0.00 49 CYS A O 14
ATOM 10153 N N . GLU A 1 50 ? -0.935 -7.102 -22.861 1.00 0.00 50 GLU A N 14
ATOM 10154 C CA . GLU A 1 50 ? -0.862 -8.251 -23.770 1.00 0.00 50 GLU A CA 14
ATOM 10155 C C . GLU A 1 50 ? -2.245 -8.730 -24.194 1.00 0.00 50 GLU A C 14
ATOM 10156 O O . GLU A 1 50 ? -2.465 -9.923 -24.402 1.00 0.00 50 GLU A O 14
ATOM 10168 N N . ARG A 1 51 ? -3.167 -7.793 -24.352 1.00 0.00 51 ARG A N 14
ATOM 10169 C CA . ARG A 1 51 ? -4.522 -8.124 -24.759 1.00 0.00 51 ARG A CA 14
ATOM 10170 C C . ARG A 1 51 ? -4.567 -8.510 -26.235 1.00 0.00 51 ARG A C 14
ATOM 10171 O O . ARG A 1 51 ? -5.464 -9.233 -26.672 1.00 0.00 51 ARG A O 14
ATOM 10192 N N . SER A 1 52 ? -3.599 -8.034 -26.990 1.00 0.00 52 SER A N 14
ATOM 10193 C CA . SER A 1 52 ? -3.518 -8.331 -28.407 1.00 0.00 52 SER A CA 14
ATOM 10194 C C . SER A 1 52 ? -2.155 -8.931 -28.754 1.00 0.00 52 SER A C 14
ATOM 10195 O O . SER A 1 52 ? -1.975 -10.154 -28.524 1.00 0.00 52 SER A O 14
ATOM 10207 N N . ASN A 1 1 ? 8.072 2.951 -4.498 1.00 0.00 1 ASN A N 15
ATOM 10208 C CA . ASN A 1 1 ? 8.555 1.655 -3.940 1.00 0.00 1 ASN A CA 15
ATOM 10209 C C . ASN A 1 1 ? 8.156 0.492 -4.831 1.00 0.00 1 ASN A C 15
ATOM 10210 O O . ASN A 1 1 ? 8.702 -0.610 -4.717 1.00 0.00 1 ASN A O 15
ATOM 10220 N N . GLU A 1 2 ? 7.202 0.732 -5.709 1.00 0.00 2 GLU A N 15
ATOM 10221 C CA . GLU A 1 2 ? 6.729 -0.299 -6.606 1.00 0.00 2 GLU A CA 15
ATOM 10222 C C . GLU A 1 2 ? 7.531 -0.292 -7.890 1.00 0.00 2 GLU A C 15
ATOM 10223 O O . GLU A 1 2 ? 7.713 0.755 -8.518 1.00 0.00 2 GLU A O 15
ATOM 10235 N N . LEU A 1 3 ? 8.018 -1.452 -8.268 1.00 0.00 3 LEU A N 15
ATOM 10236 C CA . LEU A 1 3 ? 8.811 -1.592 -9.471 1.00 0.00 3 LEU A CA 15
ATOM 10237 C C . LEU A 1 3 ? 7.902 -1.555 -10.702 1.00 0.00 3 LEU A C 15
ATOM 10238 O O . LEU A 1 3 ? 6.760 -2.017 -10.652 1.00 0.00 3 LEU A O 15
ATOM 10254 N N . ARG A 1 4 ? 8.398 -0.988 -11.787 1.00 0.00 4 ARG A N 15
ATOM 10255 C CA . ARG A 1 4 ? 7.626 -0.896 -13.013 1.00 0.00 4 ARG A CA 15
ATOM 10256 C C . ARG A 1 4 ? 7.658 -2.231 -13.765 1.00 0.00 4 ARG A C 15
ATOM 10257 O O . ARG A 1 4 ? 8.721 -2.837 -13.913 1.00 0.00 4 ARG A O 15
ATOM 10278 N N . CYS A 1 5 ? 6.496 -2.689 -14.222 1.00 0.00 5 CYS A N 15
ATOM 10279 C CA . CYS A 1 5 ? 6.408 -3.945 -14.963 1.00 0.00 5 CYS A CA 15
ATOM 10280 C C . CYS A 1 5 ? 6.952 -3.752 -16.382 1.00 0.00 5 CYS A C 15
ATOM 10281 O O . CYS A 1 5 ? 7.025 -2.624 -16.882 1.00 0.00 5 CYS A O 15
ATOM 10288 N N . GLY A 1 6 ? 7.333 -4.843 -17.021 1.00 0.00 6 GLY A N 15
ATOM 10289 C CA . GLY A 1 6 ? 7.917 -4.763 -18.346 1.00 0.00 6 GLY A CA 15
ATOM 10290 C C . GLY A 1 6 ? 6.892 -4.716 -19.466 1.00 0.00 6 GLY A C 15
ATOM 10291 O O . GLY A 1 6 ? 7.242 -4.444 -20.614 1.00 0.00 6 GLY A O 15
ATOM 10295 N N . CYS A 1 7 ? 5.635 -4.994 -19.154 1.00 0.00 7 CYS A N 15
ATOM 10296 C CA . CYS A 1 7 ? 4.588 -4.959 -20.168 1.00 0.00 7 CYS A CA 15
ATOM 10297 C C . CYS A 1 7 ? 4.273 -3.519 -20.590 1.00 0.00 7 CYS A C 15
ATOM 10298 O O . CYS A 1 7 ? 4.449 -2.591 -19.801 1.00 0.00 7 CYS A O 15
ATOM 10305 N N . PRO A 1 8 ? 3.771 -3.323 -21.843 1.00 0.00 8 PRO A N 15
ATOM 10306 C CA . PRO A 1 8 ? 3.525 -1.987 -22.416 1.00 0.00 8 PRO A CA 15
ATOM 10307 C C . PRO A 1 8 ? 2.689 -1.067 -21.526 1.00 0.00 8 PRO A C 15
ATOM 10308 O O . PRO A 1 8 ? 3.088 0.063 -21.251 1.00 0.00 8 PRO A O 15
ATOM 10319 N N . ASP A 1 9 ? 1.541 -1.548 -21.068 1.00 0.00 9 ASP A N 15
ATOM 10320 C CA . ASP A 1 9 ? 0.650 -0.707 -20.272 1.00 0.00 9 ASP A CA 15
ATOM 10321 C C . ASP A 1 9 ? 0.266 -1.388 -18.957 1.00 0.00 9 ASP A C 15
ATOM 10322 O O . ASP A 1 9 ? -0.797 -1.132 -18.397 1.00 0.00 9 ASP A O 15
ATOM 10331 N N . CYS A 1 10 ? 1.135 -2.250 -18.462 1.00 0.00 10 CYS A N 15
ATOM 10332 C CA . CYS A 1 10 ? 0.881 -2.905 -17.188 1.00 0.00 10 CYS A CA 15
ATOM 10333 C C . CYS A 1 10 ? 1.337 -1.967 -16.072 1.00 0.00 10 CYS A C 15
ATOM 10334 O O . CYS A 1 10 ? 2.257 -1.167 -16.269 1.00 0.00 10 CYS A O 15
ATOM 10341 N N . HIS A 1 11 ? 0.704 -2.045 -14.917 1.00 0.00 11 HIS A N 15
ATOM 10342 C CA . HIS A 1 11 ? 0.986 -1.092 -13.838 1.00 0.00 11 HIS A CA 15
ATOM 10343 C C . HIS A 1 11 ? 0.740 -1.693 -12.462 1.00 0.00 11 HIS A C 15
ATOM 10344 O O . HIS A 1 11 ? 0.394 -0.976 -11.517 1.00 0.00 11 HIS A O 15
ATOM 10358 N N . CYS A 1 12 ? 0.942 -2.978 -12.337 1.00 0.00 12 CYS A N 15
ATOM 10359 C CA . CYS A 1 12 ? 0.669 -3.658 -11.089 1.00 0.00 12 CYS A CA 15
ATOM 10360 C C . CYS A 1 12 ? 1.743 -3.453 -10.036 1.00 0.00 12 CYS A C 15
ATOM 10361 O O . CYS A 1 12 ? 2.754 -2.780 -10.259 1.00 0.00 12 CYS A O 15
ATOM 10368 N N . LYS A 1 13 ? 1.490 -4.035 -8.886 1.00 0.00 13 LYS A N 15
ATOM 10369 C CA . LYS A 1 13 ? 2.376 -3.960 -7.751 1.00 0.00 13 LYS A CA 15
ATOM 10370 C C . LYS A 1 13 ? 3.482 -5.003 -7.859 1.00 0.00 13 LYS A C 15
ATOM 10371 O O . LYS A 1 13 ? 3.222 -6.203 -7.841 1.00 0.00 13 LYS A O 15
ATOM 10390 N N . VAL A 1 14 ? 4.704 -4.538 -8.002 1.00 0.00 14 VAL A N 15
ATOM 10391 C CA . VAL A 1 14 ? 5.846 -5.424 -8.086 1.00 0.00 14 VAL A CA 15
ATOM 10392 C C . VAL A 1 14 ? 6.695 -5.299 -6.825 1.00 0.00 14 VAL A C 15
ATOM 10393 O O . VAL A 1 14 ? 7.249 -4.229 -6.542 1.00 0.00 14 VAL A O 15
ATOM 10406 N N . ASP A 1 15 ? 6.781 -6.382 -6.070 1.00 0.00 15 ASP A N 15
ATOM 10407 C CA . ASP A 1 15 ? 7.547 -6.402 -4.829 1.00 0.00 15 ASP A CA 15
ATOM 10408 C C . ASP A 1 15 ? 8.938 -6.970 -5.066 1.00 0.00 15 ASP A C 15
ATOM 10409 O O . ASP A 1 15 ? 9.093 -7.971 -5.747 1.00 0.00 15 ASP A O 15
ATOM 10418 N N . PRO A 1 16 ? 9.962 -6.350 -4.477 1.00 0.00 16 PRO A N 15
ATOM 10419 C CA . PRO A 1 16 ? 11.367 -6.743 -4.677 1.00 0.00 16 PRO A CA 15
ATOM 10420 C C . PRO A 1 16 ? 11.708 -8.064 -3.990 1.00 0.00 16 PRO A C 15
ATOM 10421 O O . PRO A 1 16 ? 12.704 -8.708 -4.316 1.00 0.00 16 PRO A O 15
ATOM 10432 N N . GLU A 1 17 ? 10.868 -8.463 -3.047 1.00 0.00 17 GLU A N 15
ATOM 10433 C CA . GLU A 1 17 ? 11.063 -9.707 -2.318 1.00 0.00 17 GLU A CA 15
ATOM 10434 C C . GLU A 1 17 ? 10.503 -10.883 -3.114 1.00 0.00 17 GLU A C 15
ATOM 10435 O O . GLU A 1 17 ? 10.605 -12.035 -2.696 1.00 0.00 17 GLU A O 15
ATOM 10447 N N . ARG A 1 18 ? 9.922 -10.577 -4.263 1.00 0.00 18 ARG A N 15
ATOM 10448 C CA . ARG A 1 18 ? 9.299 -11.582 -5.110 1.00 0.00 18 ARG A CA 15
ATOM 10449 C C . ARG A 1 18 ? 9.176 -11.061 -6.535 1.00 0.00 18 ARG A C 15
ATOM 10450 O O . ARG A 1 18 ? 8.216 -11.362 -7.244 1.00 0.00 18 ARG A O 15
ATOM 10471 N N . VAL A 1 19 ? 10.164 -10.300 -6.949 1.00 0.00 19 VAL A N 15
ATOM 10472 C CA . VAL A 1 19 ? 10.175 -9.709 -8.266 1.00 0.00 19 VAL A CA 15
ATOM 10473 C C . VAL A 1 19 ? 10.678 -10.712 -9.288 1.00 0.00 19 VAL A C 15
ATOM 10474 O O . VAL A 1 19 ? 11.641 -11.442 -9.040 1.00 0.00 19 VAL A O 15
ATOM 10487 N N . PHE A 1 20 ? 10.013 -10.772 -10.414 1.00 0.00 20 PHE A N 15
ATOM 10488 C CA . PHE A 1 20 ? 10.392 -11.691 -11.455 1.00 0.00 20 PHE A CA 15
ATOM 10489 C C . PHE A 1 20 ? 11.259 -10.998 -12.480 1.00 0.00 20 PHE A C 15
ATOM 10490 O O . PHE A 1 20 ? 10.781 -10.161 -13.246 1.00 0.00 20 PHE A O 15
ATOM 10507 N N . ASN A 1 21 ? 12.536 -11.332 -12.478 1.00 0.00 21 ASN A N 15
ATOM 10508 C CA . ASN A 1 21 ? 13.469 -10.767 -13.433 1.00 0.00 21 ASN A CA 15
ATOM 10509 C C . ASN A 1 21 ? 13.582 -11.685 -14.628 1.00 0.00 21 ASN A C 15
ATOM 10510 O O . ASN A 1 21 ? 14.115 -12.795 -14.522 1.00 0.00 21 ASN A O 15
ATOM 10521 N N . HIS A 1 22 ? 13.076 -11.242 -15.748 1.00 0.00 22 HIS A N 15
ATOM 10522 C CA . HIS A 1 22 ? 13.096 -12.041 -16.952 1.00 0.00 22 HIS A CA 15
ATOM 10523 C C . HIS A 1 22 ? 13.394 -11.150 -18.141 1.00 0.00 22 HIS A C 15
ATOM 10524 O O . HIS A 1 22 ? 12.804 -10.080 -18.273 1.00 0.00 22 HIS A O 15
ATOM 10538 N N . ASP A 1 23 ? 14.331 -11.581 -18.986 1.00 0.00 23 ASP A N 15
ATOM 10539 C CA . ASP A 1 23 ? 14.755 -10.807 -20.165 1.00 0.00 23 ASP A CA 15
ATOM 10540 C C . ASP A 1 23 ? 15.416 -9.502 -19.713 1.00 0.00 23 ASP A C 15
ATOM 10541 O O . ASP A 1 23 ? 15.539 -8.543 -20.473 1.00 0.00 23 ASP A O 15
ATOM 10550 N N . GLY A 1 24 ? 15.865 -9.498 -18.465 1.00 0.00 24 GLY A N 15
ATOM 10551 C CA . GLY A 1 24 ? 16.494 -8.330 -17.900 1.00 0.00 24 GLY A CA 15
ATOM 10552 C C . GLY A 1 24 ? 15.493 -7.286 -17.449 1.00 0.00 24 GLY A C 15
ATOM 10553 O O . GLY A 1 24 ? 15.834 -6.109 -17.325 1.00 0.00 24 GLY A O 15
ATOM 10557 N N . GLU A 1 25 ? 14.257 -7.706 -17.207 1.00 0.00 25 GLU A N 15
ATOM 10558 C CA . GLU A 1 25 ? 13.220 -6.783 -16.773 1.00 0.00 25 GLU A CA 15
ATOM 10559 C C . GLU A 1 25 ? 12.423 -7.325 -15.599 1.00 0.00 25 GLU A C 15
ATOM 10560 O O . GLU A 1 25 ? 12.422 -8.528 -15.337 1.00 0.00 25 GLU A O 15
ATOM 10572 N N . ALA A 1 26 ? 11.745 -6.421 -14.905 1.00 0.00 26 ALA A N 15
ATOM 10573 C CA . ALA A 1 26 ? 10.920 -6.766 -13.761 1.00 0.00 26 ALA A CA 15
ATOM 10574 C C . ALA A 1 26 ? 9.460 -6.872 -14.170 1.00 0.00 26 ALA A C 15
ATOM 10575 O O . ALA A 1 26 ? 8.987 -6.106 -15.005 1.00 0.00 26 ALA A O 15
ATOM 10582 N N . TYR A 1 27 ? 8.752 -7.824 -13.593 1.00 0.00 27 TYR A N 15
ATOM 10583 C CA . TYR A 1 27 ? 7.344 -8.028 -13.906 1.00 0.00 27 TYR A CA 15
ATOM 10584 C C . TYR A 1 27 ? 6.556 -8.341 -12.638 1.00 0.00 27 TYR A C 15
ATOM 10585 O O . TYR A 1 27 ? 7.135 -8.767 -11.633 1.00 0.00 27 TYR A O 15
ATOM 10603 N N . CYS A 1 28 ? 5.235 -8.135 -12.685 1.00 0.00 28 CYS A N 15
ATOM 10604 C CA . CYS A 1 28 ? 4.374 -8.405 -11.532 1.00 0.00 28 CYS A CA 15
ATOM 10605 C C . CYS A 1 28 ? 4.142 -9.902 -11.373 1.00 0.00 28 CYS A C 15
ATOM 10606 O O . CYS A 1 28 ? 3.991 -10.413 -10.260 1.00 0.00 28 CYS A O 15
ATOM 10613 N N . SER A 1 29 ? 4.131 -10.594 -12.489 1.00 0.00 29 SER A N 15
ATOM 10614 C CA . SER A 1 29 ? 3.908 -12.015 -12.513 1.00 0.00 29 SER A CA 15
ATOM 10615 C C . SER A 1 29 ? 4.827 -12.663 -13.539 1.00 0.00 29 SER A C 15
ATOM 10616 O O . SER A 1 29 ? 5.337 -11.984 -14.441 1.00 0.00 29 SER A O 15
ATOM 10624 N N . GLN A 1 30 ? 5.038 -13.971 -13.413 1.00 0.00 30 GLN A N 15
ATOM 10625 C CA . GLN A 1 30 ? 5.858 -14.701 -14.369 1.00 0.00 30 GLN A CA 15
ATOM 10626 C C . GLN A 1 30 ? 5.150 -14.753 -15.715 1.00 0.00 30 GLN A C 15
ATOM 10627 O O . GLN A 1 30 ? 5.765 -15.014 -16.754 1.00 0.00 30 GLN A O 15
ATOM 10641 N N . ALA A 1 31 ? 3.846 -14.472 -15.683 1.00 0.00 31 ALA A N 15
ATOM 10642 C CA . ALA A 1 31 ? 3.038 -14.412 -16.878 1.00 0.00 31 ALA A CA 15
ATOM 10643 C C . ALA A 1 31 ? 3.565 -13.337 -17.821 1.00 0.00 31 ALA A C 15
ATOM 10644 O O . ALA A 1 31 ? 3.823 -13.602 -18.979 1.00 0.00 31 ALA A O 15
ATOM 10651 N N . CYS A 1 32 ? 3.752 -12.131 -17.301 1.00 0.00 32 CYS A N 15
ATOM 10652 C CA . CYS A 1 32 ? 4.264 -11.017 -18.106 1.00 0.00 32 CYS A CA 15
ATOM 10653 C C . CYS A 1 32 ? 5.725 -11.255 -18.436 1.00 0.00 32 CYS A C 15
ATOM 10654 O O . CYS A 1 32 ? 6.192 -10.933 -19.526 1.00 0.00 32 CYS A O 15
ATOM 10661 N N . ALA A 1 33 ? 6.433 -11.842 -17.476 1.00 0.00 33 ALA A N 15
ATOM 10662 C CA . ALA A 1 33 ? 7.857 -12.120 -17.604 1.00 0.00 33 ALA A CA 15
ATOM 10663 C C . ALA A 1 33 ? 8.169 -12.916 -18.858 1.00 0.00 33 ALA A C 15
ATOM 10664 O O . ALA A 1 33 ? 9.054 -12.560 -19.628 1.00 0.00 33 ALA A O 15
ATOM 10671 N N . GLU A 1 34 ? 7.431 -13.975 -19.057 1.00 0.00 34 GLU A N 15
ATOM 10672 C CA . GLU A 1 34 ? 7.641 -14.862 -20.185 1.00 0.00 34 GLU A CA 15
ATOM 10673 C C . GLU A 1 34 ? 6.806 -14.450 -21.405 1.00 0.00 34 GLU A C 15
ATOM 10674 O O . GLU A 1 34 ? 6.658 -15.232 -22.345 1.00 0.00 34 GLU A O 15
ATOM 10686 N N . GLN A 1 35 ? 6.269 -13.221 -21.383 1.00 0.00 35 GLN A N 15
ATOM 10687 C CA . GLN A 1 35 ? 5.443 -12.697 -22.489 1.00 0.00 35 GLN A CA 15
ATOM 10688 C C . GLN A 1 35 ? 4.165 -13.503 -22.657 1.00 0.00 35 GLN A C 15
ATOM 10689 O O . GLN A 1 35 ? 3.637 -13.639 -23.764 1.00 0.00 35 GLN A O 15
ATOM 10703 N N . HIS A 1 36 ? 3.659 -13.994 -21.539 1.00 0.00 36 HIS A N 15
ATOM 10704 C CA . HIS A 1 36 ? 2.441 -14.801 -21.488 1.00 0.00 36 HIS A CA 15
ATOM 10705 C C . HIS A 1 36 ? 2.560 -16.031 -22.387 1.00 0.00 36 HIS A C 15
ATOM 10706 O O . HIS A 1 36 ? 1.866 -16.145 -23.392 1.00 0.00 36 HIS A O 15
ATOM 10720 N N . PRO A 1 37 ? 3.447 -16.976 -22.022 1.00 0.00 37 PRO A N 15
ATOM 10721 C CA . PRO A 1 37 ? 3.691 -18.191 -22.819 1.00 0.00 37 PRO A CA 15
ATOM 10722 C C . PRO A 1 37 ? 2.567 -19.204 -22.657 1.00 0.00 37 PRO A C 15
ATOM 10723 O O . PRO A 1 37 ? 2.180 -19.883 -23.601 1.00 0.00 37 PRO A O 15
ATOM 10734 N N . ASN A 1 38 ? 2.041 -19.281 -21.448 1.00 0.00 38 ASN A N 15
ATOM 10735 C CA . ASN A 1 38 ? 0.972 -20.206 -21.124 1.00 0.00 38 ASN A CA 15
ATOM 10736 C C . ASN A 1 38 ? -0.369 -19.613 -21.516 1.00 0.00 38 ASN A C 15
ATOM 10737 O O . ASN A 1 38 ? -1.408 -20.241 -21.355 1.00 0.00 38 ASN A O 15
ATOM 10748 N N . GLY A 1 39 ? -0.332 -18.387 -22.025 1.00 0.00 39 GLY A N 15
ATOM 10749 C CA . GLY A 1 39 ? -1.547 -17.706 -22.418 1.00 0.00 39 GLY A CA 15
ATOM 10750 C C . GLY A 1 39 ? -2.215 -17.014 -21.251 1.00 0.00 39 GLY A C 15
ATOM 10751 O O . GLY A 1 39 ? -3.184 -16.274 -21.430 1.00 0.00 39 GLY A O 15
ATOM 10755 N N . GLU A 1 40 ? -1.687 -17.241 -20.056 1.00 0.00 40 GLU A N 15
ATOM 10756 C CA . GLU A 1 40 ? -2.252 -16.666 -18.854 1.00 0.00 40 GLU A CA 15
ATOM 10757 C C . GLU A 1 40 ? -1.855 -15.204 -18.688 1.00 0.00 40 GLU A C 15
ATOM 10758 O O . GLU A 1 40 ? -0.670 -14.862 -18.731 1.00 0.00 40 GLU A O 15
ATOM 10770 N N . PRO A 1 41 ? -2.843 -14.318 -18.555 1.00 0.00 41 PRO A N 15
ATOM 10771 C CA . PRO A 1 41 ? -2.611 -12.907 -18.235 1.00 0.00 41 PRO A CA 15
ATOM 10772 C C . PRO A 1 41 ? -2.133 -12.753 -16.784 1.00 0.00 41 PRO A C 15
ATOM 10773 O O . PRO A 1 41 ? -1.940 -13.750 -16.082 1.00 0.00 41 PRO A O 15
ATOM 10784 N N . CYS A 1 42 ? -1.943 -11.529 -16.336 1.00 0.00 42 CYS A N 15
ATOM 10785 C CA . CYS A 1 42 ? -1.491 -11.296 -14.976 1.00 0.00 42 CYS A CA 15
ATOM 10786 C C . CYS A 1 42 ? -2.699 -11.317 -14.006 1.00 0.00 42 CYS A C 15
ATOM 10787 O O . CYS A 1 42 ? -3.842 -11.160 -14.439 1.00 0.00 42 CYS A O 15
ATOM 10794 N N . PRO A 1 43 ? -2.456 -11.542 -12.688 1.00 0.00 43 PRO A N 15
ATOM 10795 C CA . PRO A 1 43 ? -3.520 -11.663 -11.661 1.00 0.00 43 PRO A CA 15
ATOM 10796 C C . PRO A 1 43 ? -4.598 -10.560 -11.693 1.00 0.00 43 PRO A C 15
ATOM 10797 O O . PRO A 1 43 ? -5.760 -10.822 -11.373 1.00 0.00 43 PRO A O 15
ATOM 10808 N N . ALA A 1 44 ? -4.217 -9.351 -12.073 1.00 0.00 44 ALA A N 15
ATOM 10809 C CA . ALA A 1 44 ? -5.145 -8.214 -12.090 1.00 0.00 44 ALA A CA 15
ATOM 10810 C C . ALA A 1 44 ? -6.247 -8.391 -13.142 1.00 0.00 44 ALA A C 15
ATOM 10811 O O . ALA A 1 44 ? -5.963 -8.401 -14.335 1.00 0.00 44 ALA A O 15
ATOM 10818 N N . PRO A 1 45 ? -7.535 -8.519 -12.721 1.00 0.00 45 PRO A N 15
ATOM 10819 C CA . PRO A 1 45 ? -8.645 -8.677 -13.658 1.00 0.00 45 PRO A CA 15
ATOM 10820 C C . PRO A 1 45 ? -9.056 -7.337 -14.256 1.00 0.00 45 PRO A C 15
ATOM 10821 O O . PRO A 1 45 ? -9.815 -7.275 -15.225 1.00 0.00 45 PRO A O 15
ATOM 10832 N N . ASP A 1 46 ? -8.532 -6.268 -13.670 1.00 0.00 46 ASP A N 15
ATOM 10833 C CA . ASP A 1 46 ? -8.842 -4.912 -14.100 1.00 0.00 46 ASP A CA 15
ATOM 10834 C C . ASP A 1 46 ? -7.779 -4.394 -15.056 1.00 0.00 46 ASP A C 15
ATOM 10835 O O . ASP A 1 46 ? -7.833 -3.246 -15.506 1.00 0.00 46 ASP A O 15
ATOM 10844 N N . CYS A 1 47 ? -6.817 -5.237 -15.372 1.00 0.00 47 CYS A N 15
ATOM 10845 C CA . CYS A 1 47 ? -5.729 -4.847 -16.242 1.00 0.00 47 CYS A CA 15
ATOM 10846 C C . CYS A 1 47 ? -6.032 -5.213 -17.688 1.00 0.00 47 CYS A C 15
ATOM 10847 O O . CYS A 1 47 ? -6.876 -6.066 -17.956 1.00 0.00 47 CYS A O 15
ATOM 10854 N N . HIS A 1 48 ? -5.352 -4.558 -18.616 1.00 0.00 48 HIS A N 15
ATOM 10855 C CA . HIS A 1 48 ? -5.598 -4.774 -20.039 1.00 0.00 48 HIS A CA 15
ATOM 10856 C C . HIS A 1 48 ? -4.284 -4.894 -20.825 1.00 0.00 48 HIS A C 15
ATOM 10857 O O . HIS A 1 48 ? -4.214 -4.505 -21.994 1.00 0.00 48 HIS A O 15
ATOM 10872 N N . CYS A 1 49 ? -3.255 -5.440 -20.195 1.00 0.00 49 CYS A N 15
ATOM 10873 C CA . CYS A 1 49 ? -1.965 -5.582 -20.861 1.00 0.00 49 CYS A CA 15
ATOM 10874 C C . CYS A 1 49 ? -1.992 -6.743 -21.857 1.00 0.00 49 CYS A C 15
ATOM 10875 O O . CYS A 1 49 ? -2.761 -7.696 -21.695 1.00 0.00 49 CYS A O 15
ATOM 10882 N N . GLU A 1 50 ? -1.169 -6.627 -22.910 1.00 0.00 50 GLU A N 15
ATOM 10883 C CA . GLU A 1 50 ? -1.017 -7.678 -23.923 1.00 0.00 50 GLU A CA 15
ATOM 10884 C C . GLU A 1 50 ? -2.366 -8.011 -24.597 1.00 0.00 50 GLU A C 15
ATOM 10885 O O . GLU A 1 50 ? -2.604 -9.143 -25.019 1.00 0.00 50 GLU A O 15
ATOM 10897 N N . ARG A 1 51 ? -3.232 -7.007 -24.722 1.00 0.00 51 ARG A N 15
ATOM 10898 C CA . ARG A 1 51 ? -4.556 -7.213 -25.317 1.00 0.00 51 ARG A CA 15
ATOM 10899 C C . ARG A 1 51 ? -4.523 -7.023 -26.831 1.00 0.00 51 ARG A C 15
ATOM 10900 O O . ARG A 1 51 ? -5.529 -7.215 -27.509 1.00 0.00 51 ARG A O 15
ATOM 10921 N N . SER A 1 52 ? -3.367 -6.645 -27.349 1.00 0.00 52 SER A N 15
ATOM 10922 C CA . SER A 1 52 ? -3.204 -6.401 -28.779 1.00 0.00 52 SER A CA 15
ATOM 10923 C C . SER A 1 52 ? -3.265 -7.704 -29.581 1.00 0.00 52 SER A C 15
ATOM 10924 O O . SER A 1 52 ? -4.364 -8.016 -30.134 1.00 0.00 52 SER A O 15
ATOM 10936 N N . ASN A 1 1 ? 7.066 0.992 -4.307 1.00 0.00 1 ASN A N 16
ATOM 10937 C CA . ASN A 1 1 ? 6.206 0.919 -5.523 1.00 0.00 1 ASN A CA 16
ATOM 10938 C C . ASN A 1 1 ? 6.730 1.844 -6.610 1.00 0.00 1 ASN A C 16
ATOM 10939 O O . ASN A 1 1 ? 5.963 2.395 -7.408 1.00 0.00 1 ASN A O 16
ATOM 10949 N N . GLU A 1 2 ? 8.038 2.007 -6.642 1.00 0.00 2 GLU A N 16
ATOM 10950 C CA . GLU A 1 2 ? 8.678 2.844 -7.637 1.00 0.00 2 GLU A CA 16
ATOM 10951 C C . GLU A 1 2 ? 8.963 2.035 -8.894 1.00 0.00 2 GLU A C 16
ATOM 10952 O O . GLU A 1 2 ? 9.126 2.587 -9.983 1.00 0.00 2 GLU A O 16
ATOM 10964 N N . LEU A 1 3 ? 9.009 0.725 -8.731 1.00 0.00 3 LEU A N 16
ATOM 10965 C CA . LEU A 1 3 ? 9.304 -0.186 -9.823 1.00 0.00 3 LEU A CA 16
ATOM 10966 C C . LEU A 1 3 ? 8.094 -0.384 -10.733 1.00 0.00 3 LEU A C 16
ATOM 10967 O O . LEU A 1 3 ? 6.960 -0.524 -10.265 1.00 0.00 3 LEU A O 16
ATOM 10983 N N . ARG A 1 4 ? 8.348 -0.389 -12.030 1.00 0.00 4 ARG A N 16
ATOM 10984 C CA . ARG A 1 4 ? 7.305 -0.589 -13.014 1.00 0.00 4 ARG A CA 16
ATOM 10985 C C . ARG A 1 4 ? 7.493 -1.930 -13.726 1.00 0.00 4 ARG A C 16
ATOM 10986 O O . ARG A 1 4 ? 8.622 -2.354 -13.977 1.00 0.00 4 ARG A O 16
ATOM 11007 N N . CYS A 1 5 ? 6.383 -2.604 -14.015 1.00 0.00 5 CYS A N 16
ATOM 11008 C CA . CYS A 1 5 ? 6.420 -3.885 -14.718 1.00 0.00 5 CYS A CA 16
ATOM 11009 C C . CYS A 1 5 ? 6.917 -3.669 -16.156 1.00 0.00 5 CYS A C 16
ATOM 11010 O O . CYS A 1 5 ? 6.573 -2.670 -16.788 1.00 0.00 5 CYS A O 16
ATOM 11017 N N . GLY A 1 6 ? 7.746 -4.594 -16.650 1.00 0.00 6 GLY A N 16
ATOM 11018 C CA . GLY A 1 6 ? 8.293 -4.487 -17.997 1.00 0.00 6 GLY A CA 16
ATOM 11019 C C . GLY A 1 6 ? 7.242 -4.388 -19.111 1.00 0.00 6 GLY A C 16
ATOM 11020 O O . GLY A 1 6 ? 7.552 -3.901 -20.201 1.00 0.00 6 GLY A O 16
ATOM 11024 N N . CYS A 1 7 ? 6.017 -4.855 -18.854 1.00 0.00 7 CYS A N 16
ATOM 11025 C CA . CYS A 1 7 ? 4.950 -4.795 -19.865 1.00 0.00 7 CYS A CA 16
ATOM 11026 C C . CYS A 1 7 ? 4.674 -3.340 -20.291 1.00 0.00 7 CYS A C 16
ATOM 11027 O O . CYS A 1 7 ? 4.869 -2.412 -19.506 1.00 0.00 7 CYS A O 16
ATOM 11034 N N . PRO A 1 8 ? 4.209 -3.125 -21.549 1.00 0.00 8 PRO A N 16
ATOM 11035 C CA . PRO A 1 8 ? 3.969 -1.779 -22.086 1.00 0.00 8 PRO A CA 16
ATOM 11036 C C . PRO A 1 8 ? 2.945 -1.004 -21.275 1.00 0.00 8 PRO A C 16
ATOM 11037 O O . PRO A 1 8 ? 3.157 0.169 -20.943 1.00 0.00 8 PRO A O 16
ATOM 11048 N N . ASP A 1 9 ? 1.834 -1.644 -20.963 1.00 0.00 9 ASP A N 16
ATOM 11049 C CA . ASP A 1 9 ? 0.811 -0.999 -20.174 1.00 0.00 9 ASP A CA 16
ATOM 11050 C C . ASP A 1 9 ? 0.287 -1.928 -19.099 1.00 0.00 9 ASP A C 16
ATOM 11051 O O . ASP A 1 9 ? -0.801 -2.487 -19.215 1.00 0.00 9 ASP A O 16
ATOM 11060 N N . CYS A 1 10 ? 1.090 -2.119 -18.082 1.00 0.00 10 CYS A N 16
ATOM 11061 C CA . CYS A 1 10 ? 0.726 -2.942 -16.953 1.00 0.00 10 CYS A CA 16
ATOM 11062 C C . CYS A 1 10 ? 1.100 -2.218 -15.673 1.00 0.00 10 CYS A C 16
ATOM 11063 O O . CYS A 1 10 ? 2.209 -1.682 -15.554 1.00 0.00 10 CYS A O 16
ATOM 11070 N N . HIS A 1 11 ? 0.185 -2.172 -14.727 1.00 0.00 11 HIS A N 16
ATOM 11071 C CA . HIS A 1 11 ? 0.439 -1.478 -13.484 1.00 0.00 11 HIS A CA 16
ATOM 11072 C C . HIS A 1 11 ? -0.029 -2.297 -12.297 1.00 0.00 11 HIS A C 16
ATOM 11073 O O . HIS A 1 11 ? -1.185 -2.211 -11.882 1.00 0.00 11 HIS A O 16
ATOM 11087 N N . CYS A 1 12 ? 0.867 -3.097 -11.771 1.00 0.00 12 CYS A N 16
ATOM 11088 C CA . CYS A 1 12 ? 0.578 -3.908 -10.611 1.00 0.00 12 CYS A CA 16
ATOM 11089 C C . CYS A 1 12 ? 1.660 -3.736 -9.566 1.00 0.00 12 CYS A C 16
ATOM 11090 O O . CYS A 1 12 ? 2.765 -3.263 -9.869 1.00 0.00 12 CYS A O 16
ATOM 11097 N N . LYS A 1 13 ? 1.347 -4.103 -8.343 1.00 0.00 13 LYS A N 16
ATOM 11098 C CA . LYS A 1 13 ? 2.279 -3.972 -7.248 1.00 0.00 13 LYS A CA 16
ATOM 11099 C C . LYS A 1 13 ? 3.229 -5.149 -7.186 1.00 0.00 13 LYS A C 16
ATOM 11100 O O . LYS A 1 13 ? 2.875 -6.231 -6.720 1.00 0.00 13 LYS A O 16
ATOM 11119 N N . VAL A 1 14 ? 4.424 -4.930 -7.682 1.00 0.00 14 VAL A N 16
ATOM 11120 C CA . VAL A 1 14 ? 5.454 -5.939 -7.692 1.00 0.00 14 VAL A CA 16
ATOM 11121 C C . VAL A 1 14 ? 6.440 -5.697 -6.541 1.00 0.00 14 VAL A C 16
ATOM 11122 O O . VAL A 1 14 ? 6.876 -4.567 -6.312 1.00 0.00 14 VAL A O 16
ATOM 11135 N N . ASP A 1 15 ? 6.749 -6.753 -5.801 1.00 0.00 15 ASP A N 16
ATOM 11136 C CA . ASP A 1 15 ? 7.657 -6.656 -4.658 1.00 0.00 15 ASP A CA 16
ATOM 11137 C C . ASP A 1 15 ? 9.002 -7.287 -4.990 1.00 0.00 15 ASP A C 16
ATOM 11138 O O . ASP A 1 15 ? 9.051 -8.420 -5.466 1.00 0.00 15 ASP A O 16
ATOM 11147 N N . PRO A 1 16 ? 10.120 -6.568 -4.733 1.00 0.00 16 PRO A N 16
ATOM 11148 C CA . PRO A 1 16 ? 11.484 -7.062 -5.014 1.00 0.00 16 PRO A CA 16
ATOM 11149 C C . PRO A 1 16 ? 11.811 -8.409 -4.339 1.00 0.00 16 PRO A C 16
ATOM 11150 O O . PRO A 1 16 ? 12.722 -9.117 -4.767 1.00 0.00 16 PRO A O 16
ATOM 11161 N N . GLU A 1 17 ? 11.065 -8.765 -3.294 1.00 0.00 17 GLU A N 16
ATOM 11162 C CA . GLU A 1 17 ? 11.304 -10.023 -2.583 1.00 0.00 17 GLU A CA 16
ATOM 11163 C C . GLU A 1 17 ? 10.724 -11.226 -3.329 1.00 0.00 17 GLU A C 16
ATOM 11164 O O . GLU A 1 17 ? 10.950 -12.363 -2.943 1.00 0.00 17 GLU A O 16
ATOM 11176 N N . ARG A 1 18 ? 9.969 -10.972 -4.381 1.00 0.00 18 ARG A N 16
ATOM 11177 C CA . ARG A 1 18 ? 9.389 -12.052 -5.175 1.00 0.00 18 ARG A CA 16
ATOM 11178 C C . ARG A 1 18 ? 9.290 -11.634 -6.626 1.00 0.00 18 ARG A C 16
ATOM 11179 O O . ARG A 1 18 ? 8.577 -12.244 -7.413 1.00 0.00 18 ARG A O 16
ATOM 11200 N N . VAL A 1 19 ? 10.034 -10.600 -6.969 1.00 0.00 19 VAL A N 16
ATOM 11201 C CA . VAL A 1 19 ? 10.025 -10.047 -8.305 1.00 0.00 19 VAL A CA 16
ATOM 11202 C C . VAL A 1 19 ? 10.509 -11.067 -9.327 1.00 0.00 19 VAL A C 16
ATOM 11203 O O . VAL A 1 19 ? 11.512 -11.754 -9.115 1.00 0.00 19 VAL A O 16
ATOM 11216 N N . PHE A 1 20 ? 9.785 -11.181 -10.413 1.00 0.00 20 PHE A N 16
ATOM 11217 C CA . PHE A 1 20 ? 10.156 -12.093 -11.461 1.00 0.00 20 PHE A CA 16
ATOM 11218 C C . PHE A 1 20 ? 11.109 -11.415 -12.411 1.00 0.00 20 PHE A C 16
ATOM 11219 O O . PHE A 1 20 ? 10.726 -10.517 -13.168 1.00 0.00 20 PHE A O 16
ATOM 11236 N N . ASN A 1 21 ? 12.357 -11.830 -12.345 1.00 0.00 21 ASN A N 16
ATOM 11237 C CA . ASN A 1 21 ? 13.400 -11.251 -13.157 1.00 0.00 21 ASN A CA 16
ATOM 11238 C C . ASN A 1 21 ? 13.543 -12.023 -14.443 1.00 0.00 21 ASN A C 16
ATOM 11239 O O . ASN A 1 21 ? 13.968 -13.177 -14.442 1.00 0.00 21 ASN A O 16
ATOM 11250 N N . HIS A 1 22 ? 13.192 -11.403 -15.531 1.00 0.00 22 HIS A N 16
ATOM 11251 C CA . HIS A 1 22 ? 13.277 -12.053 -16.816 1.00 0.00 22 HIS A CA 16
ATOM 11252 C C . HIS A 1 22 ? 13.858 -11.097 -17.844 1.00 0.00 22 HIS A C 16
ATOM 11253 O O . HIS A 1 22 ? 13.362 -9.985 -18.013 1.00 0.00 22 HIS A O 16
ATOM 11267 N N . ASP A 1 23 ? 14.938 -11.531 -18.495 1.00 0.00 23 ASP A N 16
ATOM 11268 C CA . ASP A 1 23 ? 15.648 -10.733 -19.506 1.00 0.00 23 ASP A CA 16
ATOM 11269 C C . ASP A 1 23 ? 16.228 -9.462 -18.871 1.00 0.00 23 ASP A C 16
ATOM 11270 O O . ASP A 1 23 ? 16.460 -8.453 -19.535 1.00 0.00 23 ASP A O 16
ATOM 11279 N N . GLY A 1 24 ? 16.475 -9.541 -17.568 1.00 0.00 24 GLY A N 16
ATOM 11280 C CA . GLY A 1 24 ? 17.036 -8.419 -16.842 1.00 0.00 24 GLY A CA 16
ATOM 11281 C C . GLY A 1 24 ? 15.988 -7.418 -16.400 1.00 0.00 24 GLY A C 16
ATOM 11282 O O . GLY A 1 24 ? 16.318 -6.360 -15.859 1.00 0.00 24 GLY A O 16
ATOM 11286 N N . GLU A 1 25 ? 14.727 -7.745 -16.632 1.00 0.00 25 GLU A N 16
ATOM 11287 C CA . GLU A 1 25 ? 13.637 -6.867 -16.256 1.00 0.00 25 GLU A CA 16
ATOM 11288 C C . GLU A 1 25 ? 12.811 -7.445 -15.137 1.00 0.00 25 GLU A C 16
ATOM 11289 O O . GLU A 1 25 ? 12.934 -8.625 -14.796 1.00 0.00 25 GLU A O 16
ATOM 11301 N N . ALA A 1 26 ? 11.965 -6.610 -14.579 1.00 0.00 26 ALA A N 16
ATOM 11302 C CA . ALA A 1 26 ? 11.106 -6.991 -13.492 1.00 0.00 26 ALA A CA 16
ATOM 11303 C C . ALA A 1 26 ? 9.659 -7.029 -13.949 1.00 0.00 26 ALA A C 16
ATOM 11304 O O . ALA A 1 26 ? 9.213 -6.166 -14.710 1.00 0.00 26 ALA A O 16
ATOM 11311 N N . TYR A 1 27 ? 8.935 -8.032 -13.501 1.00 0.00 27 TYR A N 16
ATOM 11312 C CA . TYR A 1 27 ? 7.534 -8.181 -13.849 1.00 0.00 27 TYR A CA 16
ATOM 11313 C C . TYR A 1 27 ? 6.732 -8.567 -12.616 1.00 0.00 27 TYR A C 16
ATOM 11314 O O . TYR A 1 27 ? 7.294 -9.079 -11.644 1.00 0.00 27 TYR A O 16
ATOM 11332 N N . CYS A 1 28 ? 5.425 -8.326 -12.653 1.00 0.00 28 CYS A N 16
ATOM 11333 C CA . CYS A 1 28 ? 4.562 -8.638 -11.518 1.00 0.00 28 CYS A CA 16
ATOM 11334 C C . CYS A 1 28 ? 4.255 -10.128 -11.460 1.00 0.00 28 CYS A C 16
ATOM 11335 O O . CYS A 1 28 ? 4.087 -10.700 -10.386 1.00 0.00 28 CYS A O 16
ATOM 11342 N N . SER A 1 29 ? 4.197 -10.749 -12.619 1.00 0.00 29 SER A N 16
ATOM 11343 C CA . SER A 1 29 ? 3.859 -12.147 -12.713 1.00 0.00 29 SER A CA 16
ATOM 11344 C C . SER A 1 29 ? 4.764 -12.858 -13.714 1.00 0.00 29 SER A C 16
ATOM 11345 O O . SER A 1 29 ? 5.372 -12.216 -14.585 1.00 0.00 29 SER A O 16
ATOM 11353 N N . GLN A 1 30 ? 4.850 -14.186 -13.586 1.00 0.00 30 GLN A N 16
ATOM 11354 C CA . GLN A 1 30 ? 5.634 -15.009 -14.499 1.00 0.00 30 GLN A CA 16
ATOM 11355 C C . GLN A 1 30 ? 5.092 -14.845 -15.911 1.00 0.00 30 GLN A C 16
ATOM 11356 O O . GLN A 1 30 ? 5.839 -14.874 -16.894 1.00 0.00 30 GLN A O 16
ATOM 11370 N N . ALA A 1 31 ? 3.780 -14.645 -15.992 1.00 0.00 31 ALA A N 16
ATOM 11371 C CA . ALA A 1 31 ? 3.100 -14.458 -17.252 1.00 0.00 31 ALA A CA 16
ATOM 11372 C C . ALA A 1 31 ? 3.693 -13.281 -18.022 1.00 0.00 31 ALA A C 16
ATOM 11373 O O . ALA A 1 31 ? 4.106 -13.432 -19.158 1.00 0.00 31 ALA A O 16
ATOM 11380 N N . CYS A 1 32 ? 3.758 -12.122 -17.380 1.00 0.00 32 CYS A N 16
ATOM 11381 C CA . CYS A 1 32 ? 4.302 -10.915 -18.017 1.00 0.00 32 CYS A CA 16
ATOM 11382 C C . CYS A 1 32 ? 5.748 -11.115 -18.400 1.00 0.00 32 CYS A C 16
ATOM 11383 O O . CYS A 1 32 ? 6.175 -10.710 -19.477 1.00 0.00 32 CYS A O 16
ATOM 11390 N N . ALA A 1 33 ? 6.494 -11.755 -17.514 1.00 0.00 33 ALA A N 16
ATOM 11391 C CA . ALA A 1 33 ? 7.902 -12.010 -17.736 1.00 0.00 33 ALA A CA 16
ATOM 11392 C C . ALA A 1 33 ? 8.126 -12.744 -19.039 1.00 0.00 33 ALA A C 16
ATOM 11393 O O . ALA A 1 33 ? 8.932 -12.334 -19.867 1.00 0.00 33 ALA A O 16
ATOM 11400 N N . GLU A 1 34 ? 7.377 -13.796 -19.231 1.00 0.00 34 GLU A N 16
ATOM 11401 C CA . GLU A 1 34 ? 7.530 -14.639 -20.392 1.00 0.00 34 GLU A CA 16
ATOM 11402 C C . GLU A 1 34 ? 6.647 -14.207 -21.557 1.00 0.00 34 GLU A C 16
ATOM 11403 O O . GLU A 1 34 ? 6.443 -14.975 -22.496 1.00 0.00 34 GLU A O 16
ATOM 11415 N N . GLN A 1 35 ? 6.120 -12.987 -21.488 1.00 0.00 35 GLN A N 16
ATOM 11416 C CA . GLN A 1 35 ? 5.295 -12.419 -22.572 1.00 0.00 35 GLN A CA 16
ATOM 11417 C C . GLN A 1 35 ? 3.986 -13.183 -22.745 1.00 0.00 35 GLN A C 16
ATOM 11418 O O . GLN A 1 35 ? 3.407 -13.205 -23.828 1.00 0.00 35 GLN A O 16
ATOM 11432 N N . HIS A 1 36 ? 3.519 -13.777 -21.655 1.00 0.00 36 HIS A N 16
ATOM 11433 C CA . HIS A 1 36 ? 2.276 -14.556 -21.627 1.00 0.00 36 HIS A CA 16
ATOM 11434 C C . HIS A 1 36 ? 2.331 -15.708 -22.627 1.00 0.00 36 HIS A C 16
ATOM 11435 O O . HIS A 1 36 ? 1.581 -15.735 -23.596 1.00 0.00 36 HIS A O 16
ATOM 11449 N N . PRO A 1 37 ? 3.214 -16.687 -22.385 1.00 0.00 37 PRO A N 16
ATOM 11450 C CA . PRO A 1 37 ? 3.416 -17.820 -23.300 1.00 0.00 37 PRO A CA 16
ATOM 11451 C C . PRO A 1 37 ? 2.367 -18.907 -23.112 1.00 0.00 37 PRO A C 16
ATOM 11452 O O . PRO A 1 37 ? 2.163 -19.753 -23.978 1.00 0.00 37 PRO A O 16
ATOM 11463 N N . ASN A 1 38 ? 1.706 -18.875 -21.973 1.00 0.00 38 ASN A N 16
ATOM 11464 C CA . ASN A 1 38 ? 0.706 -19.870 -21.644 1.00 0.00 38 ASN A CA 16
ATOM 11465 C C . ASN A 1 38 ? -0.673 -19.347 -21.949 1.00 0.00 38 ASN A C 16
ATOM 11466 O O . ASN A 1 38 ? -1.672 -20.023 -21.737 1.00 0.00 38 ASN A O 16
ATOM 11477 N N . GLY A 1 39 ? -0.716 -18.134 -22.447 1.00 0.00 39 GLY A N 16
ATOM 11478 C CA . GLY A 1 39 ? -1.980 -17.502 -22.762 1.00 0.00 39 GLY A CA 16
ATOM 11479 C C . GLY A 1 39 ? -2.691 -16.986 -21.526 1.00 0.00 39 GLY A C 16
ATOM 11480 O O . GLY A 1 39 ? -3.884 -16.672 -21.569 1.00 0.00 39 GLY A O 16
ATOM 11484 N N . GLU A 1 40 ? -1.965 -16.904 -20.421 1.00 0.00 40 GLU A N 16
ATOM 11485 C CA . GLU A 1 40 ? -2.533 -16.417 -19.181 1.00 0.00 40 GLU A CA 16
ATOM 11486 C C . GLU A 1 40 ? -2.021 -15.011 -18.857 1.00 0.00 40 GLU A C 16
ATOM 11487 O O . GLU A 1 40 ? -0.812 -14.783 -18.766 1.00 0.00 40 GLU A O 16
ATOM 11499 N N . PRO A 1 41 ? -2.940 -14.030 -18.760 1.00 0.00 41 PRO A N 16
ATOM 11500 C CA . PRO A 1 41 ? -2.602 -12.659 -18.359 1.00 0.00 41 PRO A CA 16
ATOM 11501 C C . PRO A 1 41 ? -2.178 -12.602 -16.893 1.00 0.00 41 PRO A C 16
ATOM 11502 O O . PRO A 1 41 ? -2.175 -13.622 -16.198 1.00 0.00 41 PRO A O 16
ATOM 11513 N N . CYS A 1 42 ? -1.827 -11.423 -16.422 1.00 0.00 42 CYS A N 16
ATOM 11514 C CA . CYS A 1 42 ? -1.420 -11.268 -15.044 1.00 0.00 42 CYS A CA 16
ATOM 11515 C C . CYS A 1 42 ? -2.664 -11.306 -14.129 1.00 0.00 42 CYS A C 16
ATOM 11516 O O . CYS A 1 42 ? -3.790 -11.101 -14.599 1.00 0.00 42 CYS A O 16
ATOM 11523 N N . PRO A 1 43 ? -2.485 -11.613 -12.827 1.00 0.00 43 PRO A N 16
ATOM 11524 C CA . PRO A 1 43 ? -3.599 -11.723 -11.855 1.00 0.00 43 PRO A CA 16
ATOM 11525 C C . PRO A 1 43 ? -4.257 -10.374 -11.514 1.00 0.00 43 PRO A C 16
ATOM 11526 O O . PRO A 1 43 ? -4.479 -10.054 -10.345 1.00 0.00 43 PRO A O 16
ATOM 11537 N N . ALA A 1 44 ? -4.596 -9.619 -12.532 1.00 0.00 44 ALA A N 16
ATOM 11538 C CA . ALA A 1 44 ? -5.242 -8.341 -12.368 1.00 0.00 44 ALA A CA 16
ATOM 11539 C C . ALA A 1 44 ? -6.458 -8.270 -13.282 1.00 0.00 44 ALA A C 16
ATOM 11540 O O . ALA A 1 44 ? -6.321 -8.144 -14.499 1.00 0.00 44 ALA A O 16
ATOM 11547 N N . PRO A 1 45 ? -7.667 -8.360 -12.711 1.00 0.00 45 PRO A N 16
ATOM 11548 C CA . PRO A 1 45 ? -8.911 -8.375 -13.490 1.00 0.00 45 PRO A CA 16
ATOM 11549 C C . PRO A 1 45 ? -9.256 -7.013 -14.093 1.00 0.00 45 PRO A C 16
ATOM 11550 O O . PRO A 1 45 ? -10.215 -6.889 -14.862 1.00 0.00 45 PRO A O 16
ATOM 11561 N N . ASP A 1 46 ? -8.488 -5.998 -13.740 1.00 0.00 46 ASP A N 16
ATOM 11562 C CA . ASP A 1 46 ? -8.729 -4.651 -14.246 1.00 0.00 46 ASP A CA 16
ATOM 11563 C C . ASP A 1 46 ? -7.632 -4.233 -15.222 1.00 0.00 46 ASP A C 16
ATOM 11564 O O . ASP A 1 46 ? -7.714 -3.182 -15.857 1.00 0.00 46 ASP A O 16
ATOM 11573 N N . CYS A 1 47 ? -6.620 -5.069 -15.363 1.00 0.00 47 CYS A N 16
ATOM 11574 C CA . CYS A 1 47 ? -5.504 -4.752 -16.235 1.00 0.00 47 CYS A CA 16
ATOM 11575 C C . CYS A 1 47 ? -5.788 -5.220 -17.664 1.00 0.00 47 CYS A C 16
ATOM 11576 O O . CYS A 1 47 ? -6.521 -6.189 -17.873 1.00 0.00 47 CYS A O 16
ATOM 11583 N N . HIS A 1 48 ? -5.214 -4.526 -18.645 1.00 0.00 48 HIS A N 16
ATOM 11584 C CA . HIS A 1 48 ? -5.478 -4.822 -20.059 1.00 0.00 48 HIS A CA 16
ATOM 11585 C C . HIS A 1 48 ? -4.183 -4.993 -20.863 1.00 0.00 48 HIS A C 16
ATOM 11586 O O . HIS A 1 48 ? -4.145 -4.672 -22.057 1.00 0.00 48 HIS A O 16
ATOM 11601 N N . CYS A 1 49 ? -3.138 -5.505 -20.234 1.00 0.00 49 CYS A N 16
ATOM 11602 C CA . CYS A 1 49 ? -1.869 -5.697 -20.930 1.00 0.00 49 CYS A CA 16
ATOM 11603 C C . CYS A 1 49 ? -1.890 -6.969 -21.787 1.00 0.00 49 CYS A C 16
ATOM 11604 O O . CYS A 1 49 ? -2.515 -7.973 -21.420 1.00 0.00 49 CYS A O 16
ATOM 11611 N N . GLU A 1 50 ? -1.237 -6.892 -22.950 1.00 0.00 50 GLU A N 16
ATOM 11612 C CA . GLU A 1 50 ? -1.095 -8.027 -23.879 1.00 0.00 50 GLU A CA 16
ATOM 11613 C C . GLU A 1 50 ? -2.466 -8.546 -24.383 1.00 0.00 50 GLU A C 16
ATOM 11614 O O . GLU A 1 50 ? -2.587 -9.702 -24.805 1.00 0.00 50 GLU A O 16
ATOM 11626 N N . ARG A 1 51 ? -3.487 -7.680 -24.350 1.00 0.00 51 ARG A N 16
ATOM 11627 C CA . ARG A 1 51 ? -4.824 -8.038 -24.856 1.00 0.00 51 ARG A CA 16
ATOM 11628 C C . ARG A 1 51 ? -4.778 -8.234 -26.365 1.00 0.00 51 ARG A C 16
ATOM 11629 O O . ARG A 1 51 ? -5.473 -9.094 -26.910 1.00 0.00 51 ARG A O 16
ATOM 11650 N N . SER A 1 52 ? -3.941 -7.430 -27.025 1.00 0.00 52 SER A N 16
ATOM 11651 C CA . SER A 1 52 ? -3.788 -7.475 -28.479 1.00 0.00 52 SER A CA 16
ATOM 11652 C C . SER A 1 52 ? -5.109 -7.166 -29.175 1.00 0.00 52 SER A C 16
ATOM 11653 O O . SER A 1 52 ? -5.453 -5.951 -29.265 1.00 0.00 52 SER A O 16
ATOM 11665 N N . ASN A 1 1 ? 10.541 4.123 -5.177 1.00 0.00 1 ASN A N 17
ATOM 11666 C CA . ASN A 1 1 ? 11.176 3.436 -6.333 1.00 0.00 1 ASN A CA 17
ATOM 11667 C C . ASN A 1 1 ? 10.240 3.406 -7.533 1.00 0.00 1 ASN A C 17
ATOM 11668 O O . ASN A 1 1 ? 10.696 3.421 -8.686 1.00 0.00 1 ASN A O 17
ATOM 11678 N N . GLU A 1 2 ? 8.929 3.399 -7.259 1.00 0.00 2 GLU A N 17
ATOM 11679 C CA . GLU A 1 2 ? 7.921 3.298 -8.309 1.00 0.00 2 GLU A CA 17
ATOM 11680 C C . GLU A 1 2 ? 8.155 2.029 -9.135 1.00 0.00 2 GLU A C 17
ATOM 11681 O O . GLU A 1 2 ? 8.372 2.096 -10.350 1.00 0.00 2 GLU A O 17
ATOM 11693 N N . LEU A 1 3 ? 8.125 0.873 -8.459 1.00 0.00 3 LEU A N 17
ATOM 11694 C CA . LEU A 1 3 ? 8.384 -0.415 -9.109 1.00 0.00 3 LEU A CA 17
ATOM 11695 C C . LEU A 1 3 ? 7.416 -0.628 -10.271 1.00 0.00 3 LEU A C 17
ATOM 11696 O O . LEU A 1 3 ? 6.194 -0.546 -10.109 1.00 0.00 3 LEU A O 17
ATOM 11712 N N . ARG A 1 4 ? 7.973 -0.908 -11.428 1.00 0.00 4 ARG A N 17
ATOM 11713 C CA . ARG A 1 4 ? 7.202 -1.043 -12.646 1.00 0.00 4 ARG A CA 17
ATOM 11714 C C . ARG A 1 4 ? 7.454 -2.388 -13.318 1.00 0.00 4 ARG A C 17
ATOM 11715 O O . ARG A 1 4 ? 8.557 -2.937 -13.235 1.00 0.00 4 ARG A O 17
ATOM 11736 N N . CYS A 1 5 ? 6.426 -2.914 -13.967 1.00 0.00 5 CYS A N 17
ATOM 11737 C CA . CYS A 1 5 ? 6.532 -4.168 -14.694 1.00 0.00 5 CYS A CA 17
ATOM 11738 C C . CYS A 1 5 ? 7.099 -3.911 -16.096 1.00 0.00 5 CYS A C 17
ATOM 11739 O O . CYS A 1 5 ? 6.915 -2.826 -16.654 1.00 0.00 5 CYS A O 17
ATOM 11746 N N . GLY A 1 6 ? 7.792 -4.901 -16.650 1.00 0.00 6 GLY A N 17
ATOM 11747 C CA . GLY A 1 6 ? 8.387 -4.761 -17.970 1.00 0.00 6 GLY A CA 17
ATOM 11748 C C . GLY A 1 6 ? 7.371 -4.753 -19.112 1.00 0.00 6 GLY A C 17
ATOM 11749 O O . GLY A 1 6 ? 7.704 -4.361 -20.234 1.00 0.00 6 GLY A O 17
ATOM 11753 N N . CYS A 1 7 ? 6.145 -5.194 -18.838 1.00 0.00 7 CYS A N 17
ATOM 11754 C CA . CYS A 1 7 ? 5.087 -5.205 -19.855 1.00 0.00 7 CYS A CA 17
ATOM 11755 C C . CYS A 1 7 ? 4.724 -3.769 -20.276 1.00 0.00 7 CYS A C 17
ATOM 11756 O O . CYS A 1 7 ? 4.840 -2.838 -19.476 1.00 0.00 7 CYS A O 17
ATOM 11763 N N . PRO A 1 8 ? 4.265 -3.571 -21.535 1.00 0.00 8 PRO A N 17
ATOM 11764 C CA . PRO A 1 8 ? 3.972 -2.232 -22.060 1.00 0.00 8 PRO A CA 17
ATOM 11765 C C . PRO A 1 8 ? 2.683 -1.620 -21.495 1.00 0.00 8 PRO A C 17
ATOM 11766 O O . PRO A 1 8 ? 2.650 -0.443 -21.140 1.00 0.00 8 PRO A O 17
ATOM 11777 N N . ASP A 1 9 ? 1.635 -2.420 -21.406 1.00 0.00 9 ASP A N 17
ATOM 11778 C CA . ASP A 1 9 ? 0.331 -1.930 -20.950 1.00 0.00 9 ASP A CA 17
ATOM 11779 C C . ASP A 1 9 ? 0.097 -2.247 -19.471 1.00 0.00 9 ASP A C 17
ATOM 11780 O O . ASP A 1 9 ? -0.824 -1.722 -18.849 1.00 0.00 9 ASP A O 17
ATOM 11789 N N . CYS A 1 10 ? 0.946 -3.089 -18.916 1.00 0.00 10 CYS A N 17
ATOM 11790 C CA . CYS A 1 10 ? 0.836 -3.490 -17.516 1.00 0.00 10 CYS A CA 17
ATOM 11791 C C . CYS A 1 10 ? 1.244 -2.324 -16.608 1.00 0.00 10 CYS A C 17
ATOM 11792 O O . CYS A 1 10 ? 2.143 -1.551 -16.954 1.00 0.00 10 CYS A O 17
ATOM 11799 N N . HIS A 1 11 ? 0.586 -2.189 -15.449 1.00 0.00 11 HIS A N 17
ATOM 11800 C CA . HIS A 1 11 ? 0.859 -1.046 -14.559 1.00 0.00 11 HIS A CA 17
ATOM 11801 C C . HIS A 1 11 ? 0.410 -1.286 -13.109 1.00 0.00 11 HIS A C 17
ATOM 11802 O O . HIS A 1 11 ? 0.174 -0.330 -12.368 1.00 0.00 11 HIS A O 17
ATOM 11816 N N . CYS A 1 12 ? 0.321 -2.533 -12.693 1.00 0.00 12 CYS A N 17
ATOM 11817 C CA . CYS A 1 12 ? -0.125 -2.827 -11.332 1.00 0.00 12 CYS A CA 17
ATOM 11818 C C . CYS A 1 12 ? 1.067 -3.045 -10.394 1.00 0.00 12 CYS A C 17
ATOM 11819 O O . CYS A 1 12 ? 2.203 -2.679 -10.718 1.00 0.00 12 CYS A O 17
ATOM 11826 N N . LYS A 1 13 ? 0.801 -3.630 -9.229 1.00 0.00 13 LYS A N 17
ATOM 11827 C CA . LYS A 1 13 ? 1.831 -3.883 -8.246 1.00 0.00 13 LYS A CA 17
ATOM 11828 C C . LYS A 1 13 ? 2.675 -5.093 -8.617 1.00 0.00 13 LYS A C 17
ATOM 11829 O O . LYS A 1 13 ? 2.151 -6.149 -8.972 1.00 0.00 13 LYS A O 17
ATOM 11848 N N . VAL A 1 14 ? 3.971 -4.932 -8.522 1.00 0.00 14 VAL A N 17
ATOM 11849 C CA . VAL A 1 14 ? 4.896 -6.019 -8.737 1.00 0.00 14 VAL A CA 17
ATOM 11850 C C . VAL A 1 14 ? 5.219 -6.649 -7.382 1.00 0.00 14 VAL A C 17
ATOM 11851 O O . VAL A 1 14 ? 5.191 -5.962 -6.361 1.00 0.00 14 VAL A O 17
ATOM 11864 N N . ASP A 1 15 ? 5.478 -7.946 -7.357 1.00 0.00 15 ASP A N 17
ATOM 11865 C CA . ASP A 1 15 ? 5.820 -8.621 -6.107 1.00 0.00 15 ASP A CA 17
ATOM 11866 C C . ASP A 1 15 ? 7.316 -8.657 -5.902 1.00 0.00 15 ASP A C 17
ATOM 11867 O O . ASP A 1 15 ? 7.998 -9.446 -6.522 1.00 0.00 15 ASP A O 17
ATOM 11876 N N . PRO A 1 16 ? 7.854 -7.791 -5.027 1.00 0.00 16 PRO A N 17
ATOM 11877 C CA . PRO A 1 16 ? 9.291 -7.732 -4.755 1.00 0.00 16 PRO A CA 17
ATOM 11878 C C . PRO A 1 16 ? 9.782 -8.947 -3.968 1.00 0.00 16 PRO A C 17
ATOM 11879 O O . PRO A 1 16 ? 10.964 -9.278 -4.000 1.00 0.00 16 PRO A O 17
ATOM 11890 N N . GLU A 1 17 ? 8.862 -9.621 -3.281 1.00 0.00 17 GLU A N 17
ATOM 11891 C CA . GLU A 1 17 ? 9.216 -10.777 -2.464 1.00 0.00 17 GLU A CA 17
ATOM 11892 C C . GLU A 1 17 ? 9.509 -12.005 -3.348 1.00 0.00 17 GLU A C 17
ATOM 11893 O O . GLU A 1 17 ? 10.113 -12.978 -2.897 1.00 0.00 17 GLU A O 17
ATOM 11905 N N . ARG A 1 18 ? 9.088 -11.941 -4.611 1.00 0.00 18 ARG A N 17
ATOM 11906 C CA . ARG A 1 18 ? 9.337 -13.022 -5.570 1.00 0.00 18 ARG A CA 17
ATOM 11907 C C . ARG A 1 18 ? 9.473 -12.452 -6.978 1.00 0.00 18 ARG A C 17
ATOM 11908 O O . ARG A 1 18 ? 9.143 -13.104 -7.951 1.00 0.00 18 ARG A O 17
ATOM 11929 N N . VAL A 1 19 ? 10.016 -11.252 -7.068 1.00 0.00 19 VAL A N 17
ATOM 11930 C CA . VAL A 1 19 ? 10.116 -10.536 -8.336 1.00 0.00 19 VAL A CA 17
ATOM 11931 C C . VAL A 1 19 ? 10.906 -11.312 -9.386 1.00 0.00 19 VAL A C 17
ATOM 11932 O O . VAL A 1 19 ? 12.060 -11.693 -9.174 1.00 0.00 19 VAL A O 17
ATOM 11945 N N . PHE A 1 20 ? 10.259 -11.561 -10.508 1.00 0.00 20 PHE A N 17
ATOM 11946 C CA . PHE A 1 20 ? 10.880 -12.255 -11.610 1.00 0.00 20 PHE A CA 17
ATOM 11947 C C . PHE A 1 20 ? 11.572 -11.265 -12.510 1.00 0.00 20 PHE A C 17
ATOM 11948 O O . PHE A 1 20 ? 10.921 -10.483 -13.208 1.00 0.00 20 PHE A O 17
ATOM 11965 N N . ASN A 1 21 ? 12.885 -11.275 -12.479 1.00 0.00 21 ASN A N 17
ATOM 11966 C CA . ASN A 1 21 ? 13.652 -10.393 -13.319 1.00 0.00 21 ASN A CA 17
ATOM 11967 C C . ASN A 1 21 ? 13.973 -11.080 -14.618 1.00 0.00 21 ASN A C 17
ATOM 11968 O O . ASN A 1 21 ? 14.662 -12.101 -14.644 1.00 0.00 21 ASN A O 17
ATOM 11979 N N . HIS A 1 22 ? 13.461 -10.542 -15.683 1.00 0.00 22 HIS A N 17
ATOM 11980 C CA . HIS A 1 22 ? 13.708 -11.087 -16.993 1.00 0.00 22 HIS A CA 17
ATOM 11981 C C . HIS A 1 22 ? 14.072 -9.962 -17.935 1.00 0.00 22 HIS A C 17
ATOM 11982 O O . HIS A 1 22 ? 13.426 -8.922 -17.930 1.00 0.00 22 HIS A O 17
ATOM 11996 N N . ASP A 1 23 ? 15.135 -10.158 -18.711 1.00 0.00 23 ASP A N 17
ATOM 11997 C CA . ASP A 1 23 ? 15.604 -9.147 -19.675 1.00 0.00 23 ASP A CA 17
ATOM 11998 C C . ASP A 1 23 ? 15.996 -7.851 -18.944 1.00 0.00 23 ASP A C 17
ATOM 11999 O O . ASP A 1 23 ? 15.944 -6.754 -19.503 1.00 0.00 23 ASP A O 17
ATOM 12008 N N . GLY A 1 24 ? 16.406 -8.002 -17.684 1.00 0.00 24 GLY A N 17
ATOM 12009 C CA . GLY A 1 24 ? 16.801 -6.860 -16.877 1.00 0.00 24 GLY A CA 17
ATOM 12010 C C . GLY A 1 24 ? 15.615 -6.038 -16.410 1.00 0.00 24 GLY A C 17
ATOM 12011 O O . GLY A 1 24 ? 15.765 -4.864 -16.046 1.00 0.00 24 GLY A O 17
ATOM 12015 N N . GLU A 1 25 ? 14.440 -6.641 -16.426 1.00 0.00 25 GLU A N 17
ATOM 12016 C CA . GLU A 1 25 ? 13.228 -5.961 -16.013 1.00 0.00 25 GLU A CA 17
ATOM 12017 C C . GLU A 1 25 ? 12.501 -6.732 -14.938 1.00 0.00 25 GLU A C 17
ATOM 12018 O O . GLU A 1 25 ? 12.630 -7.952 -14.838 1.00 0.00 25 GLU A O 17
ATOM 12030 N N . ALA A 1 26 ? 11.734 -6.018 -14.150 1.00 0.00 26 ALA A N 17
ATOM 12031 C CA . ALA A 1 26 ? 10.966 -6.611 -13.079 1.00 0.00 26 ALA A CA 17
ATOM 12032 C C . ALA A 1 26 ? 9.541 -6.860 -13.538 1.00 0.00 26 ALA A C 17
ATOM 12033 O O . ALA A 1 26 ? 8.908 -5.981 -14.117 1.00 0.00 26 ALA A O 17
ATOM 12040 N N . TYR A 1 27 ? 9.046 -8.056 -13.305 1.00 0.00 27 TYR A N 17
ATOM 12041 C CA . TYR A 1 27 ? 7.691 -8.404 -13.695 1.00 0.00 27 TYR A CA 17
ATOM 12042 C C . TYR A 1 27 ? 6.894 -8.851 -12.481 1.00 0.00 27 TYR A C 17
ATOM 12043 O O . TYR A 1 27 ? 7.450 -9.435 -11.547 1.00 0.00 27 TYR A O 17
ATOM 12061 N N . CYS A 1 28 ? 5.597 -8.570 -12.492 1.00 0.00 28 CYS A N 17
ATOM 12062 C CA . CYS A 1 28 ? 4.728 -8.918 -11.372 1.00 0.00 28 CYS A CA 17
ATOM 12063 C C . CYS A 1 28 ? 4.439 -10.412 -11.339 1.00 0.00 28 CYS A C 17
ATOM 12064 O O . CYS A 1 28 ? 4.201 -10.985 -10.276 1.00 0.00 28 CYS A O 17
ATOM 12071 N N . SER A 1 29 ? 4.474 -11.037 -12.498 1.00 0.00 29 SER A N 17
ATOM 12072 C CA . SER A 1 29 ? 4.178 -12.443 -12.606 1.00 0.00 29 SER A CA 17
ATOM 12073 C C . SER A 1 29 ? 5.177 -13.139 -13.525 1.00 0.00 29 SER A C 17
ATOM 12074 O O . SER A 1 29 ? 5.866 -12.485 -14.322 1.00 0.00 29 SER A O 17
ATOM 12082 N N . GLN A 1 30 ? 5.250 -14.464 -13.413 1.00 0.00 30 GLN A N 17
ATOM 12083 C CA . GLN A 1 30 ? 6.117 -15.267 -14.271 1.00 0.00 30 GLN A CA 17
ATOM 12084 C C . GLN A 1 30 ? 5.580 -15.215 -15.703 1.00 0.00 30 GLN A C 17
ATOM 12085 O O . GLN A 1 30 ? 6.322 -15.376 -16.674 1.00 0.00 30 GLN A O 17
ATOM 12099 N N . ALA A 1 31 ? 4.278 -14.946 -15.815 1.00 0.00 31 ALA A N 17
ATOM 12100 C CA . ALA A 1 31 ? 3.614 -14.847 -17.099 1.00 0.00 31 ALA A CA 17
ATOM 12101 C C . ALA A 1 31 ? 4.112 -13.641 -17.896 1.00 0.00 31 ALA A C 17
ATOM 12102 O O . ALA A 1 31 ? 4.537 -13.790 -19.033 1.00 0.00 31 ALA A O 17
ATOM 12109 N N . CYS A 1 32 ? 4.069 -12.447 -17.289 1.00 0.00 32 CYS A N 17
ATOM 12110 C CA . CYS A 1 32 ? 4.528 -11.218 -17.969 1.00 0.00 32 CYS A CA 17
ATOM 12111 C C . CYS A 1 32 ? 5.973 -11.360 -18.446 1.00 0.00 32 CYS A C 17
ATOM 12112 O O . CYS A 1 32 ? 6.321 -10.931 -19.548 1.00 0.00 32 CYS A O 17
ATOM 12119 N N . ALA A 1 33 ? 6.803 -11.990 -17.617 1.00 0.00 33 ALA A N 17
ATOM 12120 C CA . ALA A 1 33 ? 8.212 -12.188 -17.934 1.00 0.00 33 ALA A CA 17
ATOM 12121 C C . ALA A 1 33 ? 8.389 -13.023 -19.198 1.00 0.00 33 ALA A C 17
ATOM 12122 O O . ALA A 1 33 ? 9.262 -12.748 -20.018 1.00 0.00 33 ALA A O 17
ATOM 12129 N N . GLU A 1 34 ? 7.543 -14.024 -19.354 1.00 0.00 34 GLU A N 17
ATOM 12130 C CA . GLU A 1 34 ? 7.613 -14.925 -20.493 1.00 0.00 34 GLU A CA 17
ATOM 12131 C C . GLU A 1 34 ? 6.625 -14.541 -21.599 1.00 0.00 34 GLU A C 17
ATOM 12132 O O . GLU A 1 34 ? 6.334 -15.346 -22.482 1.00 0.00 34 GLU A O 17
ATOM 12144 N N . GLN A 1 35 ? 6.122 -13.304 -21.543 1.00 0.00 35 GLN A N 17
ATOM 12145 C CA . GLN A 1 35 ? 5.179 -12.778 -22.555 1.00 0.00 35 GLN A CA 17
ATOM 12146 C C . GLN A 1 35 ? 3.872 -13.576 -22.588 1.00 0.00 35 GLN A C 17
ATOM 12147 O O . GLN A 1 35 ? 3.198 -13.639 -23.616 1.00 0.00 35 GLN A O 17
ATOM 12161 N N . HIS A 1 36 ? 3.513 -14.148 -21.441 1.00 0.00 36 HIS A N 17
ATOM 12162 C CA . HIS A 1 36 ? 2.284 -14.945 -21.277 1.00 0.00 36 HIS A CA 17
ATOM 12163 C C . HIS A 1 36 ? 2.274 -16.148 -22.221 1.00 0.00 36 HIS A C 17
ATOM 12164 O O . HIS A 1 36 ? 1.472 -16.208 -23.149 1.00 0.00 36 HIS A O 17
ATOM 12178 N N . PRO A 1 37 ? 3.167 -17.129 -21.982 1.00 0.00 37 PRO A N 17
ATOM 12179 C CA . PRO A 1 37 ? 3.297 -18.316 -22.842 1.00 0.00 37 PRO A CA 17
ATOM 12180 C C . PRO A 1 37 ? 1.987 -19.097 -22.992 1.00 0.00 37 PRO A C 17
ATOM 12181 O O . PRO A 1 37 ? 1.535 -19.355 -24.100 1.00 0.00 37 PRO A O 17
ATOM 12192 N N . ASN A 1 38 ? 1.370 -19.449 -21.871 1.00 0.00 38 ASN A N 17
ATOM 12193 C CA . ASN A 1 38 ? 0.119 -20.217 -21.899 1.00 0.00 38 ASN A CA 17
ATOM 12194 C C . ASN A 1 38 ? -1.094 -19.311 -22.074 1.00 0.00 38 ASN A C 17
ATOM 12195 O O . ASN A 1 38 ? -2.229 -19.733 -21.871 1.00 0.00 38 ASN A O 17
ATOM 12206 N N . GLY A 1 39 ? -0.849 -18.064 -22.460 1.00 0.00 39 GLY A N 17
ATOM 12207 C CA . GLY A 1 39 ? -1.931 -17.121 -22.673 1.00 0.00 39 GLY A CA 17
ATOM 12208 C C . GLY A 1 39 ? -2.568 -16.654 -21.380 1.00 0.00 39 GLY A C 17
ATOM 12209 O O . GLY A 1 39 ? -3.646 -16.059 -21.389 1.00 0.00 39 GLY A O 17
ATOM 12213 N N . GLU A 1 40 ? -1.905 -16.923 -20.271 1.00 0.00 40 GLU A N 17
ATOM 12214 C CA . GLU A 1 40 ? -2.408 -16.541 -18.965 1.00 0.00 40 GLU A CA 17
ATOM 12215 C C . GLU A 1 40 ? -1.927 -15.134 -18.578 1.00 0.00 40 GLU A C 17
ATOM 12216 O O . GLU A 1 40 ? -0.721 -14.885 -18.486 1.00 0.00 40 GLU A O 17
ATOM 12228 N N . PRO A 1 41 ? -2.869 -14.180 -18.386 1.00 0.00 41 PRO A N 17
ATOM 12229 C CA . PRO A 1 41 ? -2.543 -12.794 -18.004 1.00 0.00 41 PRO A CA 17
ATOM 12230 C C . PRO A 1 41 ? -2.058 -12.693 -16.555 1.00 0.00 41 PRO A C 17
ATOM 12231 O O . PRO A 1 41 ? -1.977 -13.705 -15.842 1.00 0.00 41 PRO A O 17
ATOM 12242 N N . CYS A 1 42 ? -1.738 -11.481 -16.119 1.00 0.00 42 CYS A N 17
ATOM 12243 C CA . CYS A 1 42 ? -1.282 -11.273 -14.761 1.00 0.00 42 CYS A CA 17
ATOM 12244 C C . CYS A 1 42 ? -2.491 -11.265 -13.800 1.00 0.00 42 CYS A C 17
ATOM 12245 O O . CYS A 1 42 ? -3.636 -11.066 -14.234 1.00 0.00 42 CYS A O 17
ATOM 12252 N N . PRO A 1 43 ? -2.260 -11.513 -12.493 1.00 0.00 43 PRO A N 17
ATOM 12253 C CA . PRO A 1 43 ? -3.337 -11.608 -11.477 1.00 0.00 43 PRO A CA 17
ATOM 12254 C C . PRO A 1 43 ? -3.989 -10.258 -11.123 1.00 0.00 43 PRO A C 17
ATOM 12255 O O . PRO A 1 43 ? -4.311 -9.998 -9.960 1.00 0.00 43 PRO A O 17
ATOM 12266 N N . ALA A 1 44 ? -4.214 -9.435 -12.121 1.00 0.00 44 ALA A N 17
ATOM 12267 C CA . ALA A 1 44 ? -4.840 -8.150 -11.932 1.00 0.00 44 ALA A CA 17
ATOM 12268 C C . ALA A 1 44 ? -6.004 -7.999 -12.901 1.00 0.00 44 ALA A C 17
ATOM 12269 O O . ALA A 1 44 ? -5.801 -7.876 -14.107 1.00 0.00 44 ALA A O 17
ATOM 12276 N N . PRO A 1 45 ? -7.242 -8.000 -12.387 1.00 0.00 45 PRO A N 17
ATOM 12277 C CA . PRO A 1 45 ? -8.438 -7.911 -13.222 1.00 0.00 45 PRO A CA 17
ATOM 12278 C C . PRO A 1 45 ? -8.658 -6.502 -13.739 1.00 0.00 45 PRO A C 17
ATOM 12279 O O . PRO A 1 45 ? -9.449 -6.273 -14.656 1.00 0.00 45 PRO A O 17
ATOM 12290 N N . ASP A 1 46 ? -7.958 -5.562 -13.141 1.00 0.00 46 ASP A N 17
ATOM 12291 C CA . ASP A 1 46 ? -8.024 -4.173 -13.546 1.00 0.00 46 ASP A CA 17
ATOM 12292 C C . ASP A 1 46 ? -7.057 -3.928 -14.681 1.00 0.00 46 ASP A C 17
ATOM 12293 O O . ASP A 1 46 ? -7.159 -2.938 -15.402 1.00 0.00 46 ASP A O 17
ATOM 12302 N N . CYS A 1 47 ? -6.121 -4.841 -14.839 1.00 0.00 47 CYS A N 17
ATOM 12303 C CA . CYS A 1 47 ? -5.136 -4.740 -15.878 1.00 0.00 47 CYS A CA 17
ATOM 12304 C C . CYS A 1 47 ? -5.586 -5.548 -17.094 1.00 0.00 47 CYS A C 17
ATOM 12305 O O . CYS A 1 47 ? -6.419 -6.452 -16.978 1.00 0.00 47 CYS A O 17
ATOM 12312 N N . HIS A 1 48 ? -5.059 -5.211 -18.249 1.00 0.00 48 HIS A N 17
ATOM 12313 C CA . HIS A 1 48 ? -5.420 -5.889 -19.487 1.00 0.00 48 HIS A CA 17
ATOM 12314 C C . HIS A 1 48 ? -4.249 -5.888 -20.450 1.00 0.00 48 HIS A C 17
ATOM 12315 O O . HIS A 1 48 ? -4.427 -5.788 -21.670 1.00 0.00 48 HIS A O 17
ATOM 12330 N N . CYS A 1 49 ? -3.060 -6.028 -19.904 1.00 0.00 49 CYS A N 17
ATOM 12331 C CA . CYS A 1 49 ? -1.849 -5.989 -20.691 1.00 0.00 49 CYS A CA 17
ATOM 12332 C C . CYS A 1 49 ? -1.755 -7.172 -21.637 1.00 0.00 49 CYS A C 17
ATOM 12333 O O . CYS A 1 49 ? -2.226 -8.274 -21.327 1.00 0.00 49 CYS A O 17
ATOM 12340 N N . GLU A 1 50 ? -1.187 -6.916 -22.818 1.00 0.00 50 GLU A N 17
ATOM 12341 C CA . GLU A 1 50 ? -0.931 -7.946 -23.823 1.00 0.00 50 GLU A CA 17
ATOM 12342 C C . GLU A 1 50 ? -2.245 -8.489 -24.438 1.00 0.00 50 GLU A C 17
ATOM 12343 O O . GLU A 1 50 ? -2.223 -9.290 -25.368 1.00 0.00 50 GLU A O 17
ATOM 12355 N N . ARG A 1 51 ? -3.384 -8.007 -23.932 1.00 0.00 51 ARG A N 17
ATOM 12356 C CA . ARG A 1 51 ? -4.701 -8.403 -24.445 1.00 0.00 51 ARG A CA 17
ATOM 12357 C C . ARG A 1 51 ? -5.175 -7.409 -25.488 1.00 0.00 51 ARG A C 17
ATOM 12358 O O . ARG A 1 51 ? -6.346 -7.394 -25.867 1.00 0.00 51 ARG A O 17
ATOM 12379 N N . SER A 1 52 ? -4.267 -6.566 -25.921 1.00 0.00 52 SER A N 17
ATOM 12380 C CA . SER A 1 52 ? -4.558 -5.557 -26.922 1.00 0.00 52 SER A CA 17
ATOM 12381 C C . SER A 1 52 ? -4.701 -6.188 -28.311 1.00 0.00 52 SER A C 17
ATOM 12382 O O . SER A 1 52 ? -5.808 -6.725 -28.617 1.00 0.00 52 SER A O 17
ATOM 12394 N N . ASN A 1 1 ? 10.688 1.948 -4.611 1.00 0.00 1 ASN A N 18
ATOM 12395 C CA . ASN A 1 1 ? 9.256 2.246 -4.345 1.00 0.00 1 ASN A CA 18
ATOM 12396 C C . ASN A 1 1 ? 8.479 2.350 -5.653 1.00 0.00 1 ASN A C 18
ATOM 12397 O O . ASN A 1 1 ? 7.272 2.120 -5.692 1.00 0.00 1 ASN A O 18
ATOM 12407 N N . GLU A 1 2 ? 9.180 2.693 -6.723 1.00 0.00 2 GLU A N 18
ATOM 12408 C CA . GLU A 1 2 ? 8.562 2.833 -8.026 1.00 0.00 2 GLU A CA 18
ATOM 12409 C C . GLU A 1 2 ? 8.955 1.647 -8.900 1.00 0.00 2 GLU A C 18
ATOM 12410 O O . GLU A 1 2 ? 9.939 1.703 -9.647 1.00 0.00 2 GLU A O 18
ATOM 12422 N N . LEU A 1 3 ? 8.214 0.563 -8.770 1.00 0.00 3 LEU A N 18
ATOM 12423 C CA . LEU A 1 3 ? 8.501 -0.646 -9.509 1.00 0.00 3 LEU A CA 18
ATOM 12424 C C . LEU A 1 3 ? 7.617 -0.729 -10.747 1.00 0.00 3 LEU A C 18
ATOM 12425 O O . LEU A 1 3 ? 6.383 -0.757 -10.651 1.00 0.00 3 LEU A O 18
ATOM 12441 N N . ARG A 1 4 ? 8.249 -0.767 -11.897 1.00 0.00 4 ARG A N 18
ATOM 12442 C CA . ARG A 1 4 ? 7.544 -0.839 -13.157 1.00 0.00 4 ARG A CA 18
ATOM 12443 C C . ARG A 1 4 ? 7.705 -2.215 -13.792 1.00 0.00 4 ARG A C 18
ATOM 12444 O O . ARG A 1 4 ? 8.797 -2.788 -13.784 1.00 0.00 4 ARG A O 18
ATOM 12465 N N . CYS A 1 5 ? 6.614 -2.745 -14.325 1.00 0.00 5 CYS A N 18
ATOM 12466 C CA . CYS A 1 5 ? 6.638 -4.038 -14.986 1.00 0.00 5 CYS A CA 18
ATOM 12467 C C . CYS A 1 5 ? 7.119 -3.855 -16.426 1.00 0.00 5 CYS A C 18
ATOM 12468 O O . CYS A 1 5 ? 6.777 -2.862 -17.075 1.00 0.00 5 CYS A O 18
ATOM 12475 N N . GLY A 1 6 ? 7.931 -4.791 -16.904 1.00 0.00 6 GLY A N 18
ATOM 12476 C CA . GLY A 1 6 ? 8.458 -4.717 -18.262 1.00 0.00 6 GLY A CA 18
ATOM 12477 C C . GLY A 1 6 ? 7.377 -4.730 -19.341 1.00 0.00 6 GLY A C 18
ATOM 12478 O O . GLY A 1 6 ? 7.637 -4.342 -20.481 1.00 0.00 6 GLY A O 18
ATOM 12482 N N . CYS A 1 7 ? 6.178 -5.183 -18.991 1.00 0.00 7 CYS A N 18
ATOM 12483 C CA . CYS A 1 7 ? 5.068 -5.208 -19.937 1.00 0.00 7 CYS A CA 18
ATOM 12484 C C . CYS A 1 7 ? 4.655 -3.784 -20.318 1.00 0.00 7 CYS A C 18
ATOM 12485 O O . CYS A 1 7 ? 4.726 -2.872 -19.495 1.00 0.00 7 CYS A O 18
ATOM 12492 N N . PRO A 1 8 ? 4.197 -3.582 -21.566 1.00 0.00 8 PRO A N 18
ATOM 12493 C CA . PRO A 1 8 ? 3.853 -2.249 -22.065 1.00 0.00 8 PRO A CA 18
ATOM 12494 C C . PRO A 1 8 ? 2.619 -1.644 -21.385 1.00 0.00 8 PRO A C 18
ATOM 12495 O O . PRO A 1 8 ? 2.689 -0.566 -20.800 1.00 0.00 8 PRO A O 18
ATOM 12506 N N . ASP A 1 9 ? 1.502 -2.357 -21.438 1.00 0.00 9 ASP A N 18
ATOM 12507 C CA . ASP A 1 9 ? 0.243 -1.849 -20.888 1.00 0.00 9 ASP A CA 18
ATOM 12508 C C . ASP A 1 9 ? 0.034 -2.329 -19.448 1.00 0.00 9 ASP A C 18
ATOM 12509 O O . ASP A 1 9 ? -1.051 -2.200 -18.888 1.00 0.00 9 ASP A O 18
ATOM 12518 N N . CYS A 1 10 ? 1.080 -2.861 -18.851 1.00 0.00 10 CYS A N 18
ATOM 12519 C CA . CYS A 1 10 ? 1.003 -3.353 -17.487 1.00 0.00 10 CYS A CA 18
ATOM 12520 C C . CYS A 1 10 ? 1.782 -2.449 -16.546 1.00 0.00 10 CYS A C 18
ATOM 12521 O O . CYS A 1 10 ? 2.904 -2.027 -16.858 1.00 0.00 10 CYS A O 18
ATOM 12528 N N . HIS A 1 11 ? 1.179 -2.140 -15.412 1.00 0.00 11 HIS A N 18
ATOM 12529 C CA . HIS A 1 11 ? 1.808 -1.325 -14.389 1.00 0.00 11 HIS A CA 18
ATOM 12530 C C . HIS A 1 11 ? 0.968 -1.363 -13.120 1.00 0.00 11 HIS A C 18
ATOM 12531 O O . HIS A 1 11 ? 0.450 -0.344 -12.661 1.00 0.00 11 HIS A O 18
ATOM 12545 N N . CYS A 1 12 ? 0.809 -2.545 -12.582 1.00 0.00 12 CYS A N 18
ATOM 12546 C CA . CYS A 1 12 ? 0.058 -2.735 -11.363 1.00 0.00 12 CYS A CA 18
ATOM 12547 C C . CYS A 1 12 ? 1.009 -3.092 -10.228 1.00 0.00 12 CYS A C 18
ATOM 12548 O O . CYS A 1 12 ? 2.200 -2.750 -10.271 1.00 0.00 12 CYS A O 18
ATOM 12555 N N . LYS A 1 13 ? 0.486 -3.758 -9.218 1.00 0.00 13 LYS A N 18
ATOM 12556 C CA . LYS A 1 13 ? 1.283 -4.180 -8.084 1.00 0.00 13 LYS A CA 18
ATOM 12557 C C . LYS A 1 13 ? 2.299 -5.246 -8.494 1.00 0.00 13 LYS A C 18
ATOM 12558 O O . LYS A 1 13 ? 1.971 -6.207 -9.182 1.00 0.00 13 LYS A O 18
ATOM 12577 N N . VAL A 1 14 ? 3.519 -5.061 -8.070 1.00 0.00 14 VAL A N 18
ATOM 12578 C CA . VAL A 1 14 ? 4.576 -6.013 -8.327 1.00 0.00 14 VAL A CA 18
ATOM 12579 C C . VAL A 1 14 ? 4.942 -6.687 -7.015 1.00 0.00 14 VAL A C 18
ATOM 12580 O O . VAL A 1 14 ? 4.827 -6.066 -5.959 1.00 0.00 14 VAL A O 18
ATOM 12593 N N . ASP A 1 15 ? 5.333 -7.956 -7.066 1.00 0.00 15 ASP A N 18
ATOM 12594 C CA . ASP A 1 15 ? 5.763 -8.662 -5.857 1.00 0.00 15 ASP A CA 18
ATOM 12595 C C . ASP A 1 15 ? 7.280 -8.657 -5.758 1.00 0.00 15 ASP A C 18
ATOM 12596 O O . ASP A 1 15 ? 7.939 -9.502 -6.335 1.00 0.00 15 ASP A O 18
ATOM 12605 N N . PRO A 1 16 ? 7.855 -7.690 -5.027 1.00 0.00 16 PRO A N 18
ATOM 12606 C CA . PRO A 1 16 ? 9.311 -7.571 -4.856 1.00 0.00 16 PRO A CA 18
ATOM 12607 C C . PRO A 1 16 ? 9.901 -8.745 -4.081 1.00 0.00 16 PRO A C 18
ATOM 12608 O O . PRO A 1 16 ? 11.066 -9.101 -4.262 1.00 0.00 16 PRO A O 18
ATOM 12619 N N . GLU A 1 17 ? 9.082 -9.350 -3.229 1.00 0.00 17 GLU A N 18
ATOM 12620 C CA . GLU A 1 17 ? 9.508 -10.477 -2.408 1.00 0.00 17 GLU A CA 18
ATOM 12621 C C . GLU A 1 17 ? 9.844 -11.699 -3.278 1.00 0.00 17 GLU A C 18
ATOM 12622 O O . GLU A 1 17 ? 10.615 -12.575 -2.880 1.00 0.00 17 GLU A O 18
ATOM 12634 N N . ARG A 1 18 ? 9.276 -11.734 -4.462 1.00 0.00 18 ARG A N 18
ATOM 12635 C CA . ARG A 1 18 ? 9.497 -12.817 -5.410 1.00 0.00 18 ARG A CA 18
ATOM 12636 C C . ARG A 1 18 ? 9.482 -12.255 -6.816 1.00 0.00 18 ARG A C 18
ATOM 12637 O O . ARG A 1 18 ? 8.932 -12.845 -7.719 1.00 0.00 18 ARG A O 18
ATOM 12658 N N . VAL A 1 19 ? 10.124 -11.106 -6.978 1.00 0.00 19 VAL A N 18
ATOM 12659 C CA . VAL A 1 19 ? 10.140 -10.392 -8.247 1.00 0.00 19 VAL A CA 18
ATOM 12660 C C . VAL A 1 19 ? 10.743 -11.234 -9.369 1.00 0.00 19 VAL A C 18
ATOM 12661 O O . VAL A 1 19 ? 11.763 -11.905 -9.188 1.00 0.00 19 VAL A O 18
ATOM 12674 N N . PHE A 1 20 ? 10.093 -11.210 -10.512 1.00 0.00 20 PHE A N 18
ATOM 12675 C CA . PHE A 1 20 ? 10.548 -11.954 -11.661 1.00 0.00 20 PHE A CA 18
ATOM 12676 C C . PHE A 1 20 ? 11.321 -11.057 -12.590 1.00 0.00 20 PHE A C 18
ATOM 12677 O O . PHE A 1 20 ? 10.755 -10.176 -13.237 1.00 0.00 20 PHE A O 18
ATOM 12694 N N . ASN A 1 21 ? 12.614 -11.266 -12.635 1.00 0.00 21 ASN A N 18
ATOM 12695 C CA . ASN A 1 21 ? 13.471 -10.500 -13.503 1.00 0.00 21 ASN A CA 18
ATOM 12696 C C . ASN A 1 21 ? 13.734 -11.278 -14.767 1.00 0.00 21 ASN A C 18
ATOM 12697 O O . ASN A 1 21 ? 14.296 -12.377 -14.733 1.00 0.00 21 ASN A O 18
ATOM 12708 N N . HIS A 1 22 ? 13.319 -10.727 -15.867 1.00 0.00 22 HIS A N 18
ATOM 12709 C CA . HIS A 1 22 ? 13.502 -11.369 -17.141 1.00 0.00 22 HIS A CA 18
ATOM 12710 C C . HIS A 1 22 ? 13.923 -10.339 -18.175 1.00 0.00 22 HIS A C 18
ATOM 12711 O O . HIS A 1 22 ? 13.308 -9.282 -18.281 1.00 0.00 22 HIS A O 18
ATOM 12725 N N . ASP A 1 23 ? 14.994 -10.645 -18.908 1.00 0.00 23 ASP A N 18
ATOM 12726 C CA . ASP A 1 23 ? 15.540 -9.747 -19.943 1.00 0.00 23 ASP A CA 18
ATOM 12727 C C . ASP A 1 23 ? 16.066 -8.453 -19.303 1.00 0.00 23 ASP A C 18
ATOM 12728 O O . ASP A 1 23 ? 16.168 -7.406 -19.942 1.00 0.00 23 ASP A O 18
ATOM 12737 N N . GLY A 1 24 ? 16.417 -8.551 -18.025 1.00 0.00 24 GLY A N 18
ATOM 12738 C CA . GLY A 1 24 ? 16.934 -7.407 -17.299 1.00 0.00 24 GLY A CA 18
ATOM 12739 C C . GLY A 1 24 ? 15.839 -6.492 -16.782 1.00 0.00 24 GLY A C 18
ATOM 12740 O O . GLY A 1 24 ? 16.115 -5.383 -16.319 1.00 0.00 24 GLY A O 18
ATOM 12744 N N . GLU A 1 25 ? 14.601 -6.946 -16.858 1.00 0.00 25 GLU A N 18
ATOM 12745 C CA . GLU A 1 25 ? 13.474 -6.155 -16.396 1.00 0.00 25 GLU A CA 18
ATOM 12746 C C . GLU A 1 25 ? 12.688 -6.880 -15.326 1.00 0.00 25 GLU A C 18
ATOM 12747 O O . GLU A 1 25 ? 12.660 -8.110 -15.289 1.00 0.00 25 GLU A O 18
ATOM 12759 N N . ALA A 1 26 ? 12.053 -6.113 -14.460 1.00 0.00 26 ALA A N 18
ATOM 12760 C CA . ALA A 1 26 ? 11.267 -6.664 -13.377 1.00 0.00 26 ALA A CA 18
ATOM 12761 C C . ALA A 1 26 ? 9.801 -6.742 -13.769 1.00 0.00 26 ALA A C 18
ATOM 12762 O O . ALA A 1 26 ? 9.274 -5.842 -14.426 1.00 0.00 26 ALA A O 18
ATOM 12769 N N . TYR A 1 27 ? 9.153 -7.821 -13.384 1.00 0.00 27 TYR A N 18
ATOM 12770 C CA . TYR A 1 27 ? 7.753 -8.032 -13.709 1.00 0.00 27 TYR A CA 18
ATOM 12771 C C . TYR A 1 27 ? 6.964 -8.393 -12.457 1.00 0.00 27 TYR A C 18
ATOM 12772 O O . TYR A 1 27 ? 7.537 -8.886 -11.478 1.00 0.00 27 TYR A O 18
ATOM 12790 N N . CYS A 1 28 ? 5.657 -8.143 -12.486 1.00 0.00 28 CYS A N 18
ATOM 12791 C CA . CYS A 1 28 ? 4.791 -8.456 -11.353 1.00 0.00 28 CYS A CA 18
ATOM 12792 C C . CYS A 1 28 ? 4.603 -9.956 -11.241 1.00 0.00 28 CYS A C 18
ATOM 12793 O O . CYS A 1 28 ? 4.596 -10.526 -10.142 1.00 0.00 28 CYS A O 18
ATOM 12800 N N . SER A 1 29 ? 4.470 -10.589 -12.381 1.00 0.00 29 SER A N 18
ATOM 12801 C CA . SER A 1 29 ? 4.265 -11.999 -12.452 1.00 0.00 29 SER A CA 18
ATOM 12802 C C . SER A 1 29 ? 5.134 -12.591 -13.548 1.00 0.00 29 SER A C 18
ATOM 12803 O O . SER A 1 29 ? 5.674 -11.866 -14.390 1.00 0.00 29 SER A O 18
ATOM 12811 N N . GLN A 1 30 ? 5.264 -13.904 -13.536 1.00 0.00 30 GLN A N 18
ATOM 12812 C CA . GLN A 1 30 ? 6.035 -14.619 -14.538 1.00 0.00 30 GLN A CA 18
ATOM 12813 C C . GLN A 1 30 ? 5.415 -14.426 -15.906 1.00 0.00 30 GLN A C 18
ATOM 12814 O O . GLN A 1 30 ? 6.106 -14.426 -16.918 1.00 0.00 30 GLN A O 18
ATOM 12828 N N . ALA A 1 31 ? 4.095 -14.262 -15.915 1.00 0.00 31 ALA A N 18
ATOM 12829 C CA . ALA A 1 31 ? 3.334 -14.128 -17.129 1.00 0.00 31 ALA A CA 18
ATOM 12830 C C . ALA A 1 31 ? 3.902 -13.040 -18.022 1.00 0.00 31 ALA A C 18
ATOM 12831 O O . ALA A 1 31 ? 4.224 -13.284 -19.166 1.00 0.00 31 ALA A O 18
ATOM 12838 N N . CYS A 1 32 ? 4.064 -11.861 -17.483 1.00 0.00 32 CYS A N 18
ATOM 12839 C CA . CYS A 1 32 ? 4.571 -10.734 -18.250 1.00 0.00 32 CYS A CA 18
ATOM 12840 C C . CYS A 1 32 ? 6.029 -10.931 -18.616 1.00 0.00 32 CYS A C 18
ATOM 12841 O O . CYS A 1 32 ? 6.487 -10.460 -19.648 1.00 0.00 32 CYS A O 18
ATOM 12848 N N . ALA A 1 33 ? 6.752 -11.636 -17.767 1.00 0.00 33 ALA A N 18
ATOM 12849 C CA . ALA A 1 33 ? 8.156 -11.901 -18.003 1.00 0.00 33 ALA A CA 18
ATOM 12850 C C . ALA A 1 33 ? 8.332 -12.852 -19.173 1.00 0.00 33 ALA A C 18
ATOM 12851 O O . ALA A 1 33 ? 9.133 -12.611 -20.073 1.00 0.00 33 ALA A O 18
ATOM 12858 N N . GLU A 1 34 ? 7.553 -13.910 -19.166 1.00 0.00 34 GLU A N 18
ATOM 12859 C CA . GLU A 1 34 ? 7.631 -14.946 -20.176 1.00 0.00 34 GLU A CA 18
ATOM 12860 C C . GLU A 1 34 ? 6.737 -14.641 -21.382 1.00 0.00 34 GLU A C 18
ATOM 12861 O O . GLU A 1 34 ? 6.506 -15.508 -22.222 1.00 0.00 34 GLU A O 18
ATOM 12873 N N . GLN A 1 35 ? 6.235 -13.408 -21.451 1.00 0.00 35 GLN A N 18
ATOM 12874 C CA . GLN A 1 35 ? 5.386 -12.952 -22.568 1.00 0.00 35 GLN A CA 18
ATOM 12875 C C . GLN A 1 35 ? 4.070 -13.725 -22.627 1.00 0.00 35 GLN A C 18
ATOM 12876 O O . GLN A 1 35 ? 3.450 -13.848 -23.685 1.00 0.00 35 GLN A O 18
ATOM 12890 N N . HIS A 1 36 ? 3.646 -14.208 -21.469 1.00 0.00 36 HIS A N 18
ATOM 12891 C CA . HIS A 1 36 ? 2.411 -14.971 -21.312 1.00 0.00 36 HIS A CA 18
ATOM 12892 C C . HIS A 1 36 ? 2.422 -16.224 -22.200 1.00 0.00 36 HIS A C 18
ATOM 12893 O O . HIS A 1 36 ? 1.698 -16.299 -23.189 1.00 0.00 36 HIS A O 18
ATOM 12907 N N . PRO A 1 37 ? 3.267 -17.225 -21.848 1.00 0.00 37 PRO A N 18
ATOM 12908 C CA . PRO A 1 37 ? 3.412 -18.462 -22.635 1.00 0.00 37 PRO A CA 18
ATOM 12909 C C . PRO A 1 37 ? 2.113 -19.266 -22.724 1.00 0.00 37 PRO A C 18
ATOM 12910 O O . PRO A 1 37 ? 1.640 -19.579 -23.811 1.00 0.00 37 PRO A O 18
ATOM 12921 N N . ASN A 1 38 ? 1.529 -19.582 -21.572 1.00 0.00 38 ASN A N 18
ATOM 12922 C CA . ASN A 1 38 ? 0.278 -20.353 -21.527 1.00 0.00 38 ASN A CA 18
ATOM 12923 C C . ASN A 1 38 ? -0.937 -19.446 -21.668 1.00 0.00 38 ASN A C 18
ATOM 12924 O O . ASN A 1 38 ? -2.068 -19.856 -21.398 1.00 0.00 38 ASN A O 18
ATOM 12935 N N . GLY A 1 39 ? -0.697 -18.213 -22.089 1.00 0.00 39 GLY A N 18
ATOM 12936 C CA . GLY A 1 39 ? -1.775 -17.271 -22.295 1.00 0.00 39 GLY A CA 18
ATOM 12937 C C . GLY A 1 39 ? -2.411 -16.790 -21.005 1.00 0.00 39 GLY A C 18
ATOM 12938 O O . GLY A 1 39 ? -3.527 -16.273 -21.021 1.00 0.00 39 GLY A O 18
ATOM 12942 N N . GLU A 1 40 ? -1.718 -16.963 -19.882 1.00 0.00 40 GLU A N 18
ATOM 12943 C CA . GLU A 1 40 ? -2.251 -16.496 -18.614 1.00 0.00 40 GLU A CA 18
ATOM 12944 C C . GLU A 1 40 ? -1.847 -15.053 -18.372 1.00 0.00 40 GLU A C 18
ATOM 12945 O O . GLU A 1 40 ? -0.666 -14.730 -18.379 1.00 0.00 40 GLU A O 18
ATOM 12957 N N . PRO A 1 41 ? -2.821 -14.157 -18.216 1.00 0.00 41 PRO A N 18
ATOM 12958 C CA . PRO A 1 41 ? -2.552 -12.759 -17.885 1.00 0.00 41 PRO A CA 18
ATOM 12959 C C . PRO A 1 41 ? -2.077 -12.623 -16.439 1.00 0.00 41 PRO A C 18
ATOM 12960 O O . PRO A 1 41 ? -2.058 -13.606 -15.691 1.00 0.00 41 PRO A O 18
ATOM 12971 N N . CYS A 1 42 ? -1.693 -11.427 -16.043 1.00 0.00 42 CYS A N 18
ATOM 12972 C CA . CYS A 1 42 ? -1.217 -11.207 -14.695 1.00 0.00 42 CYS A CA 18
ATOM 12973 C C . CYS A 1 42 ? -2.417 -11.181 -13.715 1.00 0.00 42 CYS A C 18
ATOM 12974 O O . CYS A 1 42 ? -3.563 -10.995 -14.141 1.00 0.00 42 CYS A O 18
ATOM 12981 N N . PRO A 1 43 ? -2.175 -11.399 -12.400 1.00 0.00 43 PRO A N 18
ATOM 12982 C CA . PRO A 1 43 ? -3.249 -11.481 -11.366 1.00 0.00 43 PRO A CA 18
ATOM 12983 C C . PRO A 1 43 ? -4.078 -10.185 -11.148 1.00 0.00 43 PRO A C 18
ATOM 12984 O O . PRO A 1 43 ? -4.812 -10.078 -10.157 1.00 0.00 43 PRO A O 18
ATOM 12995 N N . ALA A 1 44 ? -3.976 -9.230 -12.051 1.00 0.00 44 ALA A N 18
ATOM 12996 C CA . ALA A 1 44 ? -4.745 -7.994 -11.945 1.00 0.00 44 ALA A CA 18
ATOM 12997 C C . ALA A 1 44 ? -5.938 -8.024 -12.904 1.00 0.00 44 ALA A C 18
ATOM 12998 O O . ALA A 1 44 ? -5.751 -7.996 -14.122 1.00 0.00 44 ALA A O 18
ATOM 13005 N N . PRO A 1 45 ? -7.195 -8.076 -12.380 1.00 0.00 45 PRO A N 18
ATOM 13006 C CA . PRO A 1 45 ? -8.395 -8.131 -13.229 1.00 0.00 45 PRO A CA 18
ATOM 13007 C C . PRO A 1 45 ? -8.630 -6.815 -13.968 1.00 0.00 45 PRO A C 18
ATOM 13008 O O . PRO A 1 45 ? -9.340 -6.765 -14.975 1.00 0.00 45 PRO A O 18
ATOM 13019 N N . ASP A 1 46 ? -8.011 -5.761 -13.467 1.00 0.00 46 ASP A N 18
ATOM 13020 C CA . ASP A 1 46 ? -8.153 -4.424 -14.037 1.00 0.00 46 ASP A CA 18
ATOM 13021 C C . ASP A 1 46 ? -7.149 -4.200 -15.165 1.00 0.00 46 ASP A C 18
ATOM 13022 O O . ASP A 1 46 ? -7.243 -3.232 -15.916 1.00 0.00 46 ASP A O 18
ATOM 13031 N N . CYS A 1 47 ? -6.208 -5.106 -15.296 1.00 0.00 47 CYS A N 18
ATOM 13032 C CA . CYS A 1 47 ? -5.162 -4.947 -16.274 1.00 0.00 47 CYS A CA 18
ATOM 13033 C C . CYS A 1 47 ? -5.528 -5.616 -17.594 1.00 0.00 47 CYS A C 18
ATOM 13034 O O . CYS A 1 47 ? -6.257 -6.611 -17.619 1.00 0.00 47 CYS A O 18
ATOM 13041 N N . HIS A 1 48 ? -5.023 -5.062 -18.694 1.00 0.00 48 HIS A N 18
ATOM 13042 C CA . HIS A 1 48 ? -5.343 -5.568 -20.026 1.00 0.00 48 HIS A CA 18
ATOM 13043 C C . HIS A 1 48 ? -4.085 -5.760 -20.865 1.00 0.00 48 HIS A C 18
ATOM 13044 O O . HIS A 1 48 ? -4.133 -5.666 -22.101 1.00 0.00 48 HIS A O 18
ATOM 13059 N N . CYS A 1 49 ? -2.965 -6.040 -20.220 1.00 0.00 49 CYS A N 18
ATOM 13060 C CA . CYS A 1 49 ? -1.722 -6.222 -20.951 1.00 0.00 49 CYS A CA 18
ATOM 13061 C C . CYS A 1 49 ? -1.747 -7.519 -21.765 1.00 0.00 49 CYS A C 18
ATOM 13062 O O . CYS A 1 49 ? -2.367 -8.510 -21.362 1.00 0.00 49 CYS A O 18
ATOM 13069 N N . GLU A 1 50 ? -1.100 -7.478 -22.933 1.00 0.00 50 GLU A N 18
ATOM 13070 C CA . GLU A 1 50 ? -1.030 -8.611 -23.865 1.00 0.00 50 GLU A CA 18
ATOM 13071 C C . GLU A 1 50 ? -2.422 -8.999 -24.374 1.00 0.00 50 GLU A C 18
ATOM 13072 O O . GLU A 1 50 ? -2.627 -10.095 -24.903 1.00 0.00 50 GLU A O 18
ATOM 13084 N N . ARG A 1 51 ? -3.370 -8.088 -24.218 1.00 0.00 51 ARG A N 18
ATOM 13085 C CA . ARG A 1 51 ? -4.734 -8.315 -24.659 1.00 0.00 51 ARG A CA 18
ATOM 13086 C C . ARG A 1 51 ? -5.070 -7.397 -25.817 1.00 0.00 51 ARG A C 18
ATOM 13087 O O . ARG A 1 51 ? -5.274 -7.853 -26.942 1.00 0.00 51 ARG A O 18
ATOM 13108 N N . SER A 1 52 ? -5.116 -6.098 -25.529 1.00 0.00 52 SER A N 18
ATOM 13109 C CA . SER A 1 52 ? -5.428 -5.082 -26.531 1.00 0.00 52 SER A CA 18
ATOM 13110 C C . SER A 1 52 ? -6.776 -5.369 -27.199 1.00 0.00 52 SER A C 18
ATOM 13111 O O . SER A 1 52 ? -7.808 -5.368 -26.466 1.00 0.00 52 SER A O 18
ATOM 13123 N N . ASN A 1 1 ? 7.317 1.058 -2.922 1.00 0.00 1 ASN A N 19
ATOM 13124 C CA . ASN A 1 1 ? 8.032 1.229 -4.212 1.00 0.00 1 ASN A CA 19
ATOM 13125 C C . ASN A 1 1 ? 7.599 0.176 -5.224 1.00 0.00 1 ASN A C 19
ATOM 13126 O O . ASN A 1 1 ? 7.842 -1.022 -5.032 1.00 0.00 1 ASN A O 19
ATOM 13136 N N . GLU A 1 2 ? 6.950 0.611 -6.287 1.00 0.00 2 GLU A N 19
ATOM 13137 C CA . GLU A 1 2 ? 6.540 -0.298 -7.339 1.00 0.00 2 GLU A CA 19
ATOM 13138 C C . GLU A 1 2 ? 7.406 -0.083 -8.535 1.00 0.00 2 GLU A C 19
ATOM 13139 O O . GLU A 1 2 ? 7.394 1.001 -9.124 1.00 0.00 2 GLU A O 19
ATOM 13151 N N . LEU A 1 3 ? 8.174 -1.068 -8.890 1.00 0.00 3 LEU A N 19
ATOM 13152 C CA . LEU A 1 3 ? 8.936 -0.973 -10.093 1.00 0.00 3 LEU A CA 19
ATOM 13153 C C . LEU A 1 3 ? 8.003 -1.226 -11.260 1.00 0.00 3 LEU A C 19
ATOM 13154 O O . LEU A 1 3 ? 7.020 -1.964 -11.127 1.00 0.00 3 LEU A O 19
ATOM 13170 N N . ARG A 1 4 ? 8.270 -0.607 -12.367 1.00 0.00 4 ARG A N 19
ATOM 13171 C CA . ARG A 1 4 ? 7.413 -0.744 -13.514 1.00 0.00 4 ARG A CA 19
ATOM 13172 C C . ARG A 1 4 ? 7.601 -2.088 -14.183 1.00 0.00 4 ARG A C 19
ATOM 13173 O O . ARG A 1 4 ? 8.724 -2.597 -14.303 1.00 0.00 4 ARG A O 19
ATOM 13194 N N . CYS A 1 5 ? 6.502 -2.656 -14.607 1.00 0.00 5 CYS A N 19
ATOM 13195 C CA . CYS A 1 5 ? 6.505 -3.935 -15.256 1.00 0.00 5 CYS A CA 19
ATOM 13196 C C . CYS A 1 5 ? 7.058 -3.801 -16.680 1.00 0.00 5 CYS A C 19
ATOM 13197 O O . CYS A 1 5 ? 6.865 -2.770 -17.335 1.00 0.00 5 CYS A O 19
ATOM 13204 N N . GLY A 1 6 ? 7.767 -4.827 -17.142 1.00 0.00 6 GLY A N 19
ATOM 13205 C CA . GLY A 1 6 ? 8.332 -4.812 -18.481 1.00 0.00 6 GLY A CA 19
ATOM 13206 C C . GLY A 1 6 ? 7.295 -4.831 -19.609 1.00 0.00 6 GLY A C 19
ATOM 13207 O O . GLY A 1 6 ? 7.655 -4.648 -20.774 1.00 0.00 6 GLY A O 19
ATOM 13211 N N . CYS A 1 7 ? 6.024 -5.075 -19.282 1.00 0.00 7 CYS A N 19
ATOM 13212 C CA . CYS A 1 7 ? 4.963 -5.060 -20.299 1.00 0.00 7 CYS A CA 19
ATOM 13213 C C . CYS A 1 7 ? 4.697 -3.609 -20.763 1.00 0.00 7 CYS A C 19
ATOM 13214 O O . CYS A 1 7 ? 4.982 -2.667 -20.026 1.00 0.00 7 CYS A O 19
ATOM 13221 N N . PRO A 1 8 ? 4.154 -3.413 -21.993 1.00 0.00 8 PRO A N 19
ATOM 13222 C CA . PRO A 1 8 ? 3.903 -2.072 -22.549 1.00 0.00 8 PRO A CA 19
ATOM 13223 C C . PRO A 1 8 ? 2.906 -1.269 -21.721 1.00 0.00 8 PRO A C 19
ATOM 13224 O O . PRO A 1 8 ? 3.217 -0.175 -21.248 1.00 0.00 8 PRO A O 19
ATOM 13235 N N . ASP A 1 9 ? 1.708 -1.804 -21.542 1.00 0.00 9 ASP A N 19
ATOM 13236 C CA . ASP A 1 9 ? 0.706 -1.112 -20.756 1.00 0.00 9 ASP A CA 19
ATOM 13237 C C . ASP A 1 9 ? 0.202 -1.984 -19.624 1.00 0.00 9 ASP A C 19
ATOM 13238 O O . ASP A 1 9 ? -0.939 -2.446 -19.630 1.00 0.00 9 ASP A O 19
ATOM 13247 N N . CYS A 1 10 ? 1.082 -2.236 -18.678 1.00 0.00 10 CYS A N 19
ATOM 13248 C CA . CYS A 1 10 ? 0.760 -3.008 -17.501 1.00 0.00 10 CYS A CA 19
ATOM 13249 C C . CYS A 1 10 ? 1.268 -2.264 -16.277 1.00 0.00 10 CYS A C 19
ATOM 13250 O O . CYS A 1 10 ? 2.382 -1.727 -16.290 1.00 0.00 10 CYS A O 19
ATOM 13257 N N . HIS A 1 11 ? 0.465 -2.203 -15.236 1.00 0.00 11 HIS A N 19
ATOM 13258 C CA . HIS A 1 11 ? 0.855 -1.498 -14.028 1.00 0.00 11 HIS A CA 19
ATOM 13259 C C . HIS A 1 11 ? 0.285 -2.186 -12.802 1.00 0.00 11 HIS A C 19
ATOM 13260 O O . HIS A 1 11 ? -0.908 -2.076 -12.515 1.00 0.00 11 HIS A O 19
ATOM 13274 N N . CYS A 1 12 ? 1.134 -2.893 -12.091 1.00 0.00 12 CYS A N 19
ATOM 13275 C CA . CYS A 1 12 ? 0.725 -3.593 -10.894 1.00 0.00 12 CYS A CA 19
ATOM 13276 C C . CYS A 1 12 ? 1.782 -3.459 -9.813 1.00 0.00 12 CYS A C 19
ATOM 13277 O O . CYS A 1 12 ? 2.892 -2.989 -10.076 1.00 0.00 12 CYS A O 19
ATOM 13284 N N . LYS A 1 13 ? 1.432 -3.855 -8.602 1.00 0.00 13 LYS A N 19
ATOM 13285 C CA . LYS A 1 13 ? 2.353 -3.789 -7.483 1.00 0.00 13 LYS A CA 19
ATOM 13286 C C . LYS A 1 13 ? 3.369 -4.911 -7.565 1.00 0.00 13 LYS A C 19
ATOM 13287 O O . LYS A 1 13 ? 3.015 -6.087 -7.491 1.00 0.00 13 LYS A O 19
ATOM 13306 N N . VAL A 1 14 ? 4.624 -4.549 -7.746 1.00 0.00 14 VAL A N 19
ATOM 13307 C CA . VAL A 1 14 ? 5.686 -5.528 -7.836 1.00 0.00 14 VAL A CA 19
ATOM 13308 C C . VAL A 1 14 ? 6.570 -5.459 -6.597 1.00 0.00 14 VAL A C 19
ATOM 13309 O O . VAL A 1 14 ? 7.204 -4.436 -6.329 1.00 0.00 14 VAL A O 19
ATOM 13322 N N . ASP A 1 15 ? 6.585 -6.534 -5.840 1.00 0.00 15 ASP A N 19
ATOM 13323 C CA . ASP A 1 15 ? 7.381 -6.613 -4.619 1.00 0.00 15 ASP A CA 19
ATOM 13324 C C . ASP A 1 15 ? 8.748 -7.196 -4.933 1.00 0.00 15 ASP A C 19
ATOM 13325 O O . ASP A 1 15 ? 8.837 -8.183 -5.664 1.00 0.00 15 ASP A O 19
ATOM 13334 N N . PRO A 1 16 ? 9.850 -6.612 -4.392 1.00 0.00 16 PRO A N 19
ATOM 13335 C CA . PRO A 1 16 ? 11.195 -7.148 -4.615 1.00 0.00 16 PRO A CA 19
ATOM 13336 C C . PRO A 1 16 ? 11.340 -8.556 -4.037 1.00 0.00 16 PRO A C 19
ATOM 13337 O O . PRO A 1 16 ? 12.222 -9.313 -4.431 1.00 0.00 16 PRO A O 19
ATOM 13348 N N . GLU A 1 17 ? 10.442 -8.901 -3.114 1.00 0.00 17 GLU A N 19
ATOM 13349 C CA . GLU A 1 17 ? 10.450 -10.209 -2.470 1.00 0.00 17 GLU A CA 19
ATOM 13350 C C . GLU A 1 17 ? 10.030 -11.316 -3.458 1.00 0.00 17 GLU A C 19
ATOM 13351 O O . GLU A 1 17 ? 10.351 -12.488 -3.267 1.00 0.00 17 GLU A O 19
ATOM 13363 N N . ARG A 1 18 ? 9.326 -10.929 -4.519 1.00 0.00 18 ARG A N 19
ATOM 13364 C CA . ARG A 1 18 ? 8.877 -11.879 -5.543 1.00 0.00 18 ARG A CA 19
ATOM 13365 C C . ARG A 1 18 ? 9.159 -11.327 -6.926 1.00 0.00 18 ARG A C 19
ATOM 13366 O O . ARG A 1 18 ? 8.467 -11.649 -7.880 1.00 0.00 18 ARG A O 19
ATOM 13387 N N . VAL A 1 19 ? 10.168 -10.502 -7.028 1.00 0.00 19 VAL A N 19
ATOM 13388 C CA . VAL A 1 19 ? 10.502 -9.882 -8.285 1.00 0.00 19 VAL A CA 19
ATOM 13389 C C . VAL A 1 19 ? 10.967 -10.923 -9.303 1.00 0.00 19 VAL A C 19
ATOM 13390 O O . VAL A 1 19 ? 11.789 -11.792 -8.998 1.00 0.00 19 VAL A O 19
ATOM 13403 N N . PHE A 1 20 ? 10.403 -10.863 -10.486 1.00 0.00 20 PHE A N 19
ATOM 13404 C CA . PHE A 1 20 ? 10.798 -11.754 -11.548 1.00 0.00 20 PHE A CA 19
ATOM 13405 C C . PHE A 1 20 ? 11.774 -11.057 -12.459 1.00 0.00 20 PHE A C 19
ATOM 13406 O O . PHE A 1 20 ? 11.405 -10.148 -13.201 1.00 0.00 20 PHE A O 19
ATOM 13423 N N . ASN A 1 21 ? 13.018 -11.474 -12.386 1.00 0.00 21 ASN A N 19
ATOM 13424 C CA . ASN A 1 21 ? 14.071 -10.877 -13.174 1.00 0.00 21 ASN A CA 19
ATOM 13425 C C . ASN A 1 21 ? 14.234 -11.617 -14.481 1.00 0.00 21 ASN A C 19
ATOM 13426 O O . ASN A 1 21 ? 14.673 -12.769 -14.507 1.00 0.00 21 ASN A O 19
ATOM 13437 N N . HIS A 1 22 ? 13.873 -10.968 -15.550 1.00 0.00 22 HIS A N 19
ATOM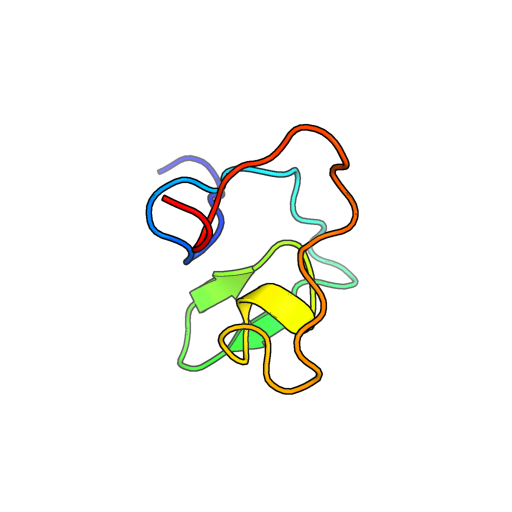 13438 C CA . HIS A 1 22 ? 13.991 -11.544 -16.867 1.00 0.00 22 HIS A CA 19
ATOM 13439 C C . HIS A 1 22 ? 14.481 -10.475 -17.830 1.00 0.00 22 HIS A C 19
ATOM 13440 O O . HIS A 1 22 ? 13.852 -9.431 -17.959 1.00 0.00 22 HIS A O 19
ATOM 13454 N N . ASP A 1 23 ? 15.623 -10.732 -18.478 1.00 0.00 23 ASP A N 19
ATOM 13455 C CA . ASP A 1 23 ? 16.254 -9.762 -19.403 1.00 0.00 23 ASP A CA 19
ATOM 13456 C C . ASP A 1 23 ? 16.707 -8.516 -18.651 1.00 0.00 23 ASP A C 19
ATOM 13457 O O . ASP A 1 23 ? 16.883 -7.444 -19.240 1.00 0.00 23 ASP A O 19
ATOM 13466 N N . GLY A 1 24 ? 16.908 -8.666 -17.348 1.00 0.00 24 GLY A N 19
ATOM 13467 C CA . GLY A 1 24 ? 17.298 -7.543 -16.517 1.00 0.00 24 GLY A CA 19
ATOM 13468 C C . GLY A 1 24 ? 16.102 -6.716 -16.112 1.00 0.00 24 GLY A C 19
ATOM 13469 O O . GLY A 1 24 ? 16.224 -5.721 -15.399 1.00 0.00 24 GLY A O 19
ATOM 13473 N N . GLU A 1 25 ? 14.945 -7.139 -16.567 1.00 0.00 25 GLU A N 19
ATOM 13474 C CA . GLU A 1 25 ? 13.710 -6.462 -16.285 1.00 0.00 25 GLU A CA 19
ATOM 13475 C C . GLU A 1 25 ? 12.943 -7.191 -15.220 1.00 0.00 25 GLU A C 19
ATOM 13476 O O . GLU A 1 25 ? 13.200 -8.364 -14.946 1.00 0.00 25 GLU A O 19
ATOM 13488 N N . ALA A 1 26 ? 12.011 -6.507 -14.624 1.00 0.00 26 ALA A N 19
ATOM 13489 C CA . ALA A 1 26 ? 11.197 -7.082 -13.599 1.00 0.00 26 ALA A CA 19
ATOM 13490 C C . ALA A 1 26 ? 9.743 -7.053 -14.016 1.00 0.00 26 ALA A C 19
ATOM 13491 O O . ALA A 1 26 ? 9.302 -6.133 -14.712 1.00 0.00 26 ALA A O 19
ATOM 13498 N N . TYR A 1 27 ? 9.004 -8.061 -13.612 1.00 0.00 27 TYR A N 19
ATOM 13499 C CA . TYR A 1 27 ? 7.606 -8.172 -13.980 1.00 0.00 27 TYR A CA 19
ATOM 13500 C C . TYR A 1 27 ? 6.752 -8.468 -12.757 1.00 0.00 27 TYR A C 19
ATOM 13501 O O . TYR A 1 27 ? 7.258 -8.963 -11.748 1.00 0.00 27 TYR A O 19
ATOM 13519 N N . CYS A 1 28 ? 5.458 -8.170 -12.851 1.00 0.00 28 CYS A N 19
ATOM 13520 C CA . CYS A 1 28 ? 4.538 -8.388 -11.735 1.00 0.00 28 CYS A CA 19
ATOM 13521 C C . CYS A 1 28 ? 4.156 -9.855 -11.627 1.00 0.00 28 CYS A C 19
ATOM 13522 O O . CYS A 1 28 ? 3.691 -10.319 -10.577 1.00 0.00 28 CYS A O 19
ATOM 13529 N N . SER A 1 29 ? 4.348 -10.582 -12.705 1.00 0.00 29 SER A N 19
ATOM 13530 C CA . SER A 1 29 ? 3.970 -11.966 -12.746 1.00 0.00 29 SER A CA 19
ATOM 13531 C C . SER A 1 29 ? 4.914 -12.768 -13.620 1.00 0.00 29 SER A C 19
ATOM 13532 O O . SER A 1 29 ? 5.610 -12.211 -14.483 1.00 0.00 29 SER A O 19
ATOM 13540 N N . GLN A 1 30 ? 4.942 -14.075 -13.391 1.00 0.00 30 GLN A N 19
ATOM 13541 C CA . GLN A 1 30 ? 5.718 -14.983 -14.211 1.00 0.00 30 GLN A CA 19
ATOM 13542 C C . GLN A 1 30 ? 5.162 -14.950 -15.623 1.00 0.00 30 GLN A C 19
ATOM 13543 O O . GLN A 1 30 ? 5.892 -15.103 -16.602 1.00 0.00 30 GLN A O 19
ATOM 13557 N N . ALA A 1 31 ? 3.853 -14.719 -15.708 1.00 0.00 31 ALA A N 19
ATOM 13558 C CA . ALA A 1 31 ? 3.169 -14.605 -16.973 1.00 0.00 31 ALA A CA 19
ATOM 13559 C C . ALA A 1 31 ? 3.768 -13.479 -17.810 1.00 0.00 31 ALA A C 19
ATOM 13560 O O . ALA A 1 31 ? 4.212 -13.710 -18.920 1.00 0.00 31 ALA A O 19
ATOM 13567 N N . CYS A 1 32 ? 3.801 -12.266 -17.262 1.00 0.00 32 CYS A N 19
ATOM 13568 C CA . CYS A 1 32 ? 4.366 -11.116 -17.982 1.00 0.00 32 CYS A CA 19
ATOM 13569 C C . CYS A 1 32 ? 5.835 -11.347 -18.336 1.00 0.00 32 CYS A C 19
ATOM 13570 O O . CYS A 1 32 ? 6.278 -10.990 -19.429 1.00 0.00 32 CYS A O 19
ATOM 13577 N N . ALA A 1 33 ? 6.579 -11.959 -17.415 1.00 0.00 33 ALA A N 19
ATOM 13578 C CA . ALA A 1 33 ? 7.998 -12.232 -17.628 1.00 0.00 33 ALA A CA 19
ATOM 13579 C C . ALA A 1 33 ? 8.208 -13.157 -18.812 1.00 0.00 33 ALA A C 19
ATOM 13580 O O . ALA A 1 33 ? 8.997 -12.872 -19.707 1.00 0.00 33 ALA A O 19
ATOM 13587 N N . GLU A 1 34 ? 7.475 -14.247 -18.820 1.00 0.00 34 GLU A N 19
ATOM 13588 C CA . GLU A 1 34 ? 7.581 -15.250 -19.863 1.00 0.00 34 GLU A CA 19
ATOM 13589 C C . GLU A 1 34 ? 6.797 -14.861 -21.128 1.00 0.00 34 GLU A C 19
ATOM 13590 O O . GLU A 1 34 ? 6.639 -15.679 -22.034 1.00 0.00 34 GLU A O 19
ATOM 13602 N N . GLN A 1 35 ? 6.303 -13.612 -21.177 1.00 0.00 35 GLN A N 19
ATOM 13603 C CA . GLN A 1 35 ? 5.541 -13.101 -22.340 1.00 0.00 35 GLN A CA 19
ATOM 13604 C C . GLN A 1 35 ? 4.210 -13.833 -22.500 1.00 0.00 35 GLN A C 19
ATOM 13605 O O . GLN A 1 35 ? 3.698 -13.984 -23.608 1.00 0.00 35 GLN A O 19
ATOM 13619 N N . HIS A 1 36 ? 3.646 -14.245 -21.375 1.00 0.00 36 HIS A N 19
ATOM 13620 C CA . HIS A 1 36 ? 2.379 -14.984 -21.325 1.00 0.00 36 HIS A CA 19
ATOM 13621 C C . HIS A 1 36 ? 2.460 -16.249 -22.175 1.00 0.00 36 HIS A C 19
ATOM 13622 O O . HIS A 1 36 ? 1.748 -16.391 -23.166 1.00 0.00 36 HIS A O 19
ATOM 13636 N N . PRO A 1 37 ? 3.327 -17.193 -21.773 1.00 0.00 37 PRO A N 19
ATOM 13637 C CA . PRO A 1 37 ? 3.577 -18.432 -22.535 1.00 0.00 37 PRO A CA 19
ATOM 13638 C C . PRO A 1 37 ? 2.362 -19.350 -22.583 1.00 0.00 37 PRO A C 19
ATOM 13639 O O . PRO A 1 37 ? 2.114 -20.016 -23.580 1.00 0.00 37 PRO A O 19
ATOM 13650 N N . ASN A 1 38 ? 1.602 -19.371 -21.504 1.00 0.00 38 ASN A N 19
ATOM 13651 C CA . ASN A 1 38 ? 0.436 -20.239 -21.416 1.00 0.00 38 ASN A CA 19
ATOM 13652 C C . ASN A 1 38 ? -0.831 -19.468 -21.746 1.00 0.00 38 ASN A C 19
ATOM 13653 O O . ASN A 1 38 ? -1.943 -19.938 -21.493 1.00 0.00 38 ASN A O 19
ATOM 13664 N N . GLY A 1 39 ? -0.654 -18.275 -22.308 1.00 0.00 39 GLY A N 19
ATOM 13665 C CA . GLY A 1 39 ? -1.785 -17.438 -22.672 1.00 0.00 39 GLY A CA 19
ATOM 13666 C C . GLY A 1 39 ? -2.454 -16.800 -21.469 1.00 0.00 39 GLY A C 19
ATOM 13667 O O . GLY A 1 39 ? -3.442 -16.088 -21.607 1.00 0.00 39 GLY A O 19
ATOM 13671 N N . GLU A 1 40 ? -1.905 -17.049 -20.289 1.00 0.00 40 GLU A N 19
ATOM 13672 C CA . GLU A 1 40 ? -2.467 -16.519 -19.062 1.00 0.00 40 GLU A CA 19
ATOM 13673 C C . GLU A 1 40 ? -1.990 -15.092 -18.791 1.00 0.00 40 GLU A C 19
ATOM 13674 O O . GLU A 1 40 ? -0.785 -14.837 -18.684 1.00 0.00 40 GLU A O 19
ATOM 13686 N N . PRO A 1 41 ? -2.932 -14.130 -18.738 1.00 0.00 41 PRO A N 19
ATOM 13687 C CA . PRO A 1 41 ? -2.627 -12.738 -18.401 1.00 0.00 41 PRO A CA 19
ATOM 13688 C C . PRO A 1 41 ? -2.279 -12.598 -16.920 1.00 0.00 41 PRO A C 19
ATOM 13689 O O . PRO A 1 41 ? -2.459 -13.542 -16.144 1.00 0.00 41 PRO A O 19
ATOM 13700 N N . CYS A 1 42 ? -1.802 -11.430 -16.527 1.00 0.00 42 CYS A N 19
ATOM 13701 C CA . CYS A 1 42 ? -1.411 -11.201 -15.148 1.00 0.00 42 CYS A CA 19
ATOM 13702 C C . CYS A 1 42 ? -2.654 -11.180 -14.226 1.00 0.00 42 CYS A C 19
ATOM 13703 O O . CYS A 1 42 ? -3.785 -10.973 -14.695 1.00 0.00 42 CYS A O 19
ATOM 13710 N N . PRO A 1 43 ? -2.464 -11.431 -12.912 1.00 0.00 43 PRO A N 19
ATOM 13711 C CA . PRO A 1 43 ? -3.568 -11.489 -11.924 1.00 0.00 43 PRO A CA 19
ATOM 13712 C C . PRO A 1 43 ? -4.198 -10.116 -11.602 1.00 0.00 43 PRO A C 19
ATOM 13713 O O . PRO A 1 43 ? -4.404 -9.771 -10.436 1.00 0.00 43 PRO A O 19
ATOM 13724 N N . ALA A 1 44 ? -4.527 -9.364 -12.629 1.00 0.00 44 ALA A N 19
ATOM 13725 C CA . ALA A 1 44 ? -5.166 -8.076 -12.468 1.00 0.00 44 ALA A CA 19
ATOM 13726 C C . ALA A 1 44 ? -6.336 -7.965 -13.431 1.00 0.00 44 ALA A C 19
ATOM 13727 O O . ALA A 1 44 ? -6.140 -7.796 -14.631 1.00 0.00 44 ALA A O 19
ATOM 13734 N N . PRO A 1 45 ? -7.575 -8.065 -12.919 1.00 0.00 45 PRO A N 19
ATOM 13735 C CA . PRO A 1 45 ? -8.780 -8.036 -13.755 1.00 0.00 45 PRO A CA 19
ATOM 13736 C C . PRO A 1 45 ? -9.009 -6.674 -14.395 1.00 0.00 45 PRO A C 19
ATOM 13737 O O . PRO A 1 45 ? -9.722 -6.554 -15.396 1.00 0.00 45 PRO A O 19
ATOM 13748 N N . ASP A 1 46 ? -8.406 -5.653 -13.818 1.00 0.00 46 ASP A N 19
ATOM 13749 C CA . ASP A 1 46 ? -8.533 -4.303 -14.339 1.00 0.00 46 ASP A CA 19
ATOM 13750 C C . ASP A 1 46 ? -7.542 -4.069 -15.462 1.00 0.00 46 ASP A C 19
ATOM 13751 O O . ASP A 1 46 ? -7.757 -3.230 -16.334 1.00 0.00 46 ASP A O 19
ATOM 13760 N N . CYS A 1 47 ? -6.469 -4.830 -15.453 1.00 0.00 47 CYS A N 19
ATOM 13761 C CA . CYS A 1 47 ? -5.425 -4.659 -16.430 1.00 0.00 47 CYS A CA 19
ATOM 13762 C C . CYS A 1 47 ? -5.816 -5.275 -17.771 1.00 0.00 47 CYS A C 19
ATOM 13763 O O . CYS A 1 47 ? -6.683 -6.152 -17.835 1.00 0.00 47 CYS A O 19
ATOM 13770 N N . HIS A 1 48 ? -5.170 -4.819 -18.841 1.00 0.00 48 HIS A N 19
ATOM 13771 C CA . HIS A 1 48 ? -5.524 -5.267 -20.187 1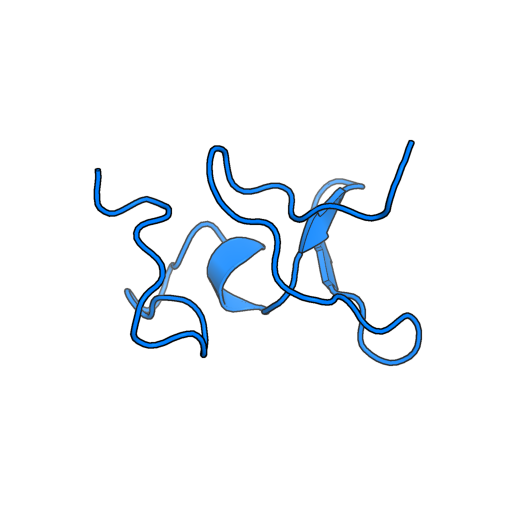.00 0.00 48 HIS A CA 19
ATOM 13772 C C . HIS A 1 48 ? -4.287 -5.469 -21.073 1.00 0.00 48 HIS A C 19
ATOM 13773 O O . HIS A 1 48 ? -4.386 -5.401 -22.302 1.00 0.00 48 HIS A O 19
ATOM 13788 N N . CYS A 1 49 ? -3.140 -5.727 -20.468 1.00 0.00 49 CYS A N 19
ATOM 13789 C CA . CYS A 1 49 ? -1.920 -5.924 -21.241 1.00 0.00 49 CYS A CA 19
ATOM 13790 C C . CYS A 1 49 ? -2.050 -7.166 -22.147 1.00 0.00 49 CYS A C 19
ATOM 13791 O O . CYS A 1 49 ? -2.500 -8.232 -21.705 1.00 0.00 49 CYS A O 19
ATOM 13798 N N . GLU A 1 50 ? -1.713 -6.985 -23.437 1.00 0.00 50 GLU A N 19
ATOM 13799 C CA . GLU A 1 50 ? -1.845 -8.029 -24.479 1.00 0.00 50 GLU A CA 19
ATOM 13800 C C . GLU A 1 50 ? -3.300 -8.270 -24.873 1.00 0.00 50 GLU A C 19
ATOM 13801 O O . GLU A 1 50 ? -3.577 -8.923 -25.874 1.00 0.00 50 GLU A O 19
ATOM 13813 N N . ARG A 1 51 ? -4.224 -7.745 -24.089 1.00 0.00 51 ARG A N 19
ATOM 13814 C CA . ARG A 1 51 ? -5.637 -7.912 -24.377 1.00 0.00 51 ARG A CA 19
ATOM 13815 C C . ARG A 1 51 ? -6.079 -6.898 -25.418 1.00 0.00 51 ARG A C 19
ATOM 13816 O O . ARG A 1 51 ? -7.126 -7.041 -26.040 1.00 0.00 51 ARG A O 19
ATOM 13837 N N . SER A 1 52 ? -5.269 -5.876 -25.599 1.00 0.00 52 SER A N 19
ATOM 13838 C CA . SER A 1 52 ? -5.553 -4.841 -26.568 1.00 0.00 52 SER A CA 19
ATOM 13839 C C . SER A 1 52 ? -4.459 -4.797 -27.634 1.00 0.00 52 SER A C 19
ATOM 13840 O O . SER A 1 52 ? -3.363 -4.235 -27.336 1.00 0.00 52 SER A O 19
ATOM 13852 N N . ASN A 1 1 ? 9.734 1.688 -3.685 1.00 0.00 1 ASN A N 20
ATOM 13853 C CA . ASN A 1 1 ? 10.640 2.130 -4.785 1.00 0.00 1 ASN A CA 20
ATOM 13854 C C . ASN A 1 1 ? 9.856 2.405 -6.060 1.00 0.00 1 ASN A C 20
ATOM 13855 O O . ASN A 1 1 ? 10.420 2.888 -7.056 1.00 0.00 1 ASN A O 20
ATOM 13865 N N . GLU A 1 2 ? 8.552 2.103 -6.016 1.00 0.00 2 GLU A N 20
ATOM 13866 C CA . GLU A 1 2 ? 7.658 2.280 -7.159 1.00 0.00 2 GLU A CA 20
ATOM 13867 C C . GLU A 1 2 ? 8.202 1.535 -8.378 1.00 0.00 2 GLU A C 20
ATOM 13868 O O . GLU A 1 2 ? 8.725 2.137 -9.319 1.00 0.00 2 GLU A O 20
ATOM 13880 N N . LEU A 1 3 ? 8.110 0.224 -8.333 1.00 0.00 3 LEU A N 20
ATOM 13881 C CA . LEU A 1 3 ? 8.628 -0.615 -9.396 1.00 0.00 3 LEU A CA 20
ATOM 13882 C C . LEU A 1 3 ? 7.555 -0.842 -10.456 1.00 0.00 3 LEU A C 20
ATOM 13883 O O . LEU A 1 3 ? 6.429 -1.241 -10.145 1.00 0.00 3 LEU A O 20
ATOM 13899 N N . ARG A 1 4 ? 7.903 -0.569 -11.701 1.00 0.00 4 ARG A N 20
ATOM 13900 C CA . ARG A 1 4 ? 6.969 -0.723 -12.802 1.00 0.00 4 ARG A CA 20
ATOM 13901 C C . ARG A 1 4 ? 7.196 -2.033 -13.540 1.00 0.00 4 ARG A C 20
ATOM 13902 O O . ARG A 1 4 ? 8.339 -2.457 -13.734 1.00 0.00 4 ARG A O 20
ATOM 13923 N N . CYS A 1 5 ? 6.104 -2.681 -13.932 1.00 0.00 5 CYS A N 20
ATOM 13924 C CA . CYS A 1 5 ? 6.173 -3.928 -14.679 1.00 0.00 5 CYS A CA 20
ATOM 13925 C C . CYS A 1 5 ? 6.768 -3.651 -16.068 1.00 0.00 5 CYS A C 20
ATOM 13926 O O . CYS A 1 5 ? 6.755 -2.510 -16.540 1.00 0.00 5 CYS A O 20
ATOM 13933 N N . GLY A 1 6 ? 7.296 -4.676 -16.709 1.00 0.00 6 GLY A N 20
ATOM 13934 C CA . GLY A 1 6 ? 7.914 -4.493 -18.011 1.00 0.00 6 GLY A CA 20
ATOM 13935 C C . GLY A 1 6 ? 6.913 -4.459 -19.147 1.00 0.00 6 GLY A C 20
ATOM 13936 O O . GLY A 1 6 ? 7.272 -4.170 -20.290 1.00 0.00 6 GLY A O 20
ATOM 13940 N N . CYS A 1 7 ? 5.667 -4.762 -18.843 1.00 0.00 7 CYS A N 20
ATOM 13941 C CA . CYS A 1 7 ? 4.620 -4.764 -19.846 1.00 0.00 7 CYS A CA 20
ATOM 13942 C C . CYS A 1 7 ? 4.238 -3.341 -20.247 1.00 0.00 7 CYS A C 20
ATOM 13943 O O . CYS A 1 7 ? 4.261 -2.430 -19.418 1.00 0.00 7 CYS A O 20
ATOM 13950 N N . PRO A 1 8 ? 3.852 -3.138 -21.524 1.00 0.00 8 PRO A N 20
ATOM 13951 C CA . PRO A 1 8 ? 3.541 -1.801 -22.062 1.00 0.00 8 PRO A CA 20
ATOM 13952 C C . PRO A 1 8 ? 2.212 -1.229 -21.551 1.00 0.00 8 PRO A C 20
ATOM 13953 O O . PRO A 1 8 ? 1.954 -0.033 -21.680 1.00 0.00 8 PRO A O 20
ATOM 13964 N N . ASP A 1 9 ? 1.378 -2.080 -20.975 1.00 0.00 9 ASP A N 20
ATOM 13965 C CA . ASP A 1 9 ? 0.074 -1.648 -20.462 1.00 0.00 9 ASP A CA 20
ATOM 13966 C C . ASP A 1 9 ? -0.157 -2.163 -19.066 1.00 0.00 9 ASP A C 20
ATOM 13967 O O . ASP A 1 9 ? -1.295 -2.245 -18.609 1.00 0.00 9 ASP A O 20
ATOM 13976 N N . CYS A 1 10 ? 0.901 -2.474 -18.371 1.00 0.00 10 CYS A N 20
ATOM 13977 C CA . CYS A 1 10 ? 0.762 -3.076 -17.069 1.00 0.00 10 CYS A CA 20
ATOM 13978 C C . CYS A 1 10 ? 1.583 -2.345 -16.015 1.00 0.00 10 CYS A C 20
ATOM 13979 O O . CYS A 1 10 ? 2.457 -1.534 -16.337 1.00 0.00 10 CYS A O 20
ATOM 13986 N N . HIS A 1 11 ? 1.287 -2.637 -14.758 1.00 0.00 11 HIS A N 20
ATOM 13987 C CA . HIS A 1 11 ? 1.982 -2.050 -13.632 1.00 0.00 11 HIS A CA 20
ATOM 13988 C C . HIS A 1 11 ? 1.839 -2.956 -12.410 1.00 0.00 11 HIS A C 20
ATOM 13989 O O . HIS A 1 11 ? 2.825 -3.523 -11.936 1.00 0.00 11 HIS A O 20
ATOM 14003 N N . CYS A 1 12 ? 0.594 -3.091 -11.923 1.00 0.00 12 CYS A N 20
ATOM 14004 C CA . CYS A 1 12 ? 0.268 -3.932 -10.763 1.00 0.00 12 CYS A CA 20
ATOM 14005 C C . CYS A 1 12 ? 1.117 -3.602 -9.526 1.00 0.00 12 CYS A C 20
ATOM 14006 O O . CYS A 1 12 ? 1.796 -2.572 -9.470 1.00 0.00 12 CYS A O 20
ATOM 14013 N N . LYS A 1 13 ? 1.037 -4.463 -8.530 1.00 0.00 13 LYS A N 20
ATOM 14014 C CA . LYS A 1 13 ? 1.791 -4.308 -7.305 1.00 0.00 13 LYS A CA 20
ATOM 14015 C C . LYS A 1 13 ? 2.852 -5.393 -7.227 1.00 0.00 13 LYS A C 20
ATOM 14016 O O . LYS A 1 13 ? 2.561 -6.533 -6.862 1.00 0.00 13 LYS A O 20
ATOM 14035 N N . VAL A 1 14 ? 4.064 -5.047 -7.602 1.00 0.00 14 VAL A N 20
ATOM 14036 C CA . VAL A 1 14 ? 5.152 -5.998 -7.619 1.00 0.00 14 VAL A CA 20
ATOM 14037 C C . VAL A 1 14 ? 6.153 -5.722 -6.490 1.00 0.00 14 VAL A C 20
ATOM 14038 O O . VAL A 1 14 ? 6.568 -4.578 -6.268 1.00 0.00 14 VAL A O 20
ATOM 14051 N N . ASP A 1 15 ? 6.511 -6.776 -5.771 1.00 0.00 15 ASP A N 20
ATOM 14052 C CA . ASP A 1 15 ? 7.415 -6.675 -4.632 1.00 0.00 15 ASP A CA 20
ATOM 14053 C C . ASP A 1 15 ? 8.845 -6.952 -5.057 1.00 0.00 15 ASP A C 20
ATOM 14054 O O . ASP A 1 15 ? 9.101 -7.948 -5.687 1.00 0.00 15 ASP A O 20
ATOM 14063 N N . PRO A 1 16 ? 9.790 -6.072 -4.711 1.00 0.00 16 PRO A N 20
ATOM 14064 C CA . PRO A 1 16 ? 11.217 -6.266 -5.008 1.00 0.00 16 PRO A CA 20
ATOM 14065 C C . PRO A 1 16 ? 11.792 -7.565 -4.419 1.00 0.00 16 PRO A C 20
ATOM 14066 O O . PRO A 1 16 ? 12.771 -8.099 -4.937 1.00 0.00 16 PRO A O 20
ATOM 14077 N N . GLU A 1 17 ? 11.193 -8.076 -3.340 1.00 0.00 17 GLU A N 20
ATOM 14078 C CA . GLU A 1 17 ? 11.690 -9.308 -2.732 1.00 0.00 17 GLU A CA 20
ATOM 14079 C C . GLU A 1 17 ? 11.250 -10.539 -3.522 1.00 0.00 17 GLU A C 20
ATOM 14080 O O . GLU A 1 17 ? 11.998 -11.505 -3.643 1.00 0.00 17 GLU A O 20
ATOM 14092 N N . ARG A 1 18 ? 10.049 -10.491 -4.078 1.00 0.00 18 ARG A N 20
ATOM 14093 C CA . ARG A 1 18 ? 9.541 -11.602 -4.876 1.00 0.00 18 ARG A CA 20
ATOM 14094 C C . ARG A 1 18 ? 9.399 -11.188 -6.321 1.00 0.00 18 ARG A C 20
ATOM 14095 O O . ARG A 1 18 ? 8.690 -11.819 -7.081 1.00 0.00 18 ARG A O 20
ATOM 14116 N N . VAL A 1 19 ? 10.124 -10.142 -6.690 1.00 0.00 19 VAL A N 20
ATOM 14117 C CA . VAL A 1 19 ? 10.071 -9.582 -8.029 1.00 0.00 19 VAL A CA 20
ATOM 14118 C C . VAL A 1 19 ? 10.494 -10.598 -9.058 1.00 0.00 19 VAL A C 20
ATOM 14119 O O . VAL A 1 19 ? 11.427 -11.385 -8.839 1.00 0.00 19 VAL A O 20
ATOM 14132 N N . PHE A 1 20 ? 9.808 -10.598 -10.158 1.00 0.00 20 PHE A N 20
ATOM 14133 C CA . PHE A 1 20 ? 10.103 -11.510 -11.206 1.00 0.00 20 PHE A CA 20
ATOM 14134 C C . PHE A 1 20 ? 10.932 -10.814 -12.250 1.00 0.00 20 PHE A C 20
ATOM 14135 O O . PHE A 1 20 ? 10.433 -9.983 -13.004 1.00 0.00 20 PHE A O 20
ATOM 14152 N N . ASN A 1 21 ? 12.201 -11.139 -12.274 1.00 0.00 21 ASN A N 20
ATOM 14153 C CA . ASN A 1 21 ? 13.111 -10.570 -13.235 1.00 0.00 21 ASN A CA 20
ATOM 14154 C C . ASN A 1 21 ? 13.364 -11.573 -14.309 1.00 0.00 21 ASN A C 20
ATOM 14155 O O . ASN A 1 21 ? 13.927 -12.640 -14.056 1.00 0.00 21 ASN A O 20
ATOM 14166 N N . HIS A 1 22 ? 12.957 -11.253 -15.491 1.00 0.00 22 HIS A N 20
ATOM 14167 C CA . HIS A 1 22 ? 13.094 -12.158 -16.582 1.00 0.00 22 HIS A CA 20
ATOM 14168 C C . HIS A 1 22 ? 13.670 -11.442 -17.783 1.00 0.00 22 HIS A C 20
ATOM 14169 O O . HIS A 1 22 ? 13.181 -10.382 -18.171 1.00 0.00 22 HIS A O 20
ATOM 14183 N N . ASP A 1 23 ? 14.730 -12.016 -18.343 1.00 0.00 23 ASP A N 20
ATOM 14184 C CA . ASP A 1 23 ? 15.440 -11.446 -19.499 1.00 0.00 23 ASP A CA 20
ATOM 14185 C C . ASP A 1 23 ? 16.105 -10.125 -19.106 1.00 0.00 23 ASP A C 20
ATOM 14186 O O . ASP A 1 23 ? 16.443 -9.297 -19.950 1.00 0.00 23 ASP A O 20
ATOM 14195 N N . GLY A 1 24 ? 16.308 -9.953 -17.805 1.00 0.00 24 GLY A N 20
ATOM 14196 C CA . GLY A 1 24 ? 16.941 -8.756 -17.299 1.00 0.00 24 GLY A CA 20
ATOM 14197 C C . GLY A 1 24 ? 15.965 -7.640 -17.021 1.00 0.00 24 GLY A C 20
ATOM 14198 O O . GLY A 1 24 ? 16.370 -6.503 -16.782 1.00 0.00 24 GLY A O 20
ATOM 14202 N N . GLU A 1 25 ? 14.685 -7.949 -17.037 1.00 0.00 25 GLU A N 20
ATOM 14203 C CA . GLU A 1 25 ? 13.680 -6.944 -16.786 1.00 0.00 25 GLU A CA 20
ATOM 14204 C C . GLU A 1 25 ? 12.677 -7.434 -15.746 1.00 0.00 25 GLU A C 20
ATOM 14205 O O . GLU A 1 25 ? 12.391 -8.626 -15.667 1.00 0.00 25 GLU A O 20
ATOM 14217 N N . ALA A 1 26 ? 12.152 -6.514 -14.953 1.00 0.00 26 ALA A N 20
ATOM 14218 C CA . ALA A 1 26 ? 11.229 -6.864 -13.879 1.00 0.00 26 ALA A CA 20
ATOM 14219 C C . ALA A 1 26 ? 9.771 -6.837 -14.341 1.00 0.00 26 ALA A C 20
ATOM 14220 O O . ALA A 1 26 ? 9.353 -5.938 -15.078 1.00 0.00 26 ALA A O 20
ATOM 14227 N N . TYR A 1 27 ? 9.009 -7.836 -13.906 1.00 0.00 27 TYR A N 20
ATOM 14228 C CA . TYR A 1 27 ? 7.590 -7.956 -14.235 1.00 0.00 27 TYR A CA 20
ATOM 14229 C C . TYR A 1 27 ? 6.787 -8.288 -12.972 1.00 0.00 27 TYR A C 20
ATOM 14230 O O . TYR A 1 27 ? 7.366 -8.683 -11.958 1.00 0.00 27 TYR A O 20
ATOM 14248 N N . CYS A 1 28 ? 5.459 -8.135 -13.034 1.00 0.00 28 CYS A N 20
ATOM 14249 C CA . CYS A 1 28 ? 4.611 -8.364 -11.858 1.00 0.00 28 CYS A CA 20
ATOM 14250 C C . CYS A 1 28 ? 4.398 -9.851 -11.589 1.00 0.00 28 CYS A C 20
ATOM 14251 O O . CYS A 1 28 ? 4.221 -10.264 -10.444 1.00 0.00 28 CYS A O 20
ATOM 14258 N N . SER A 1 29 ? 4.423 -10.650 -12.636 1.00 0.00 29 SER A N 20
ATOM 14259 C CA . SER A 1 29 ? 4.174 -12.067 -12.499 1.00 0.00 29 SER A CA 20
ATOM 14260 C C . SER A 1 29 ? 4.972 -12.862 -13.523 1.00 0.00 29 SER A C 20
ATOM 14261 O O . SER A 1 29 ? 5.566 -12.281 -14.442 1.00 0.00 29 SER A O 20
ATOM 14269 N N . GLN A 1 30 ? 4.982 -14.191 -13.369 1.00 0.00 30 GLN A N 20
ATOM 14270 C CA . GLN A 1 30 ? 5.686 -15.067 -14.302 1.00 0.00 30 GLN A CA 20
ATOM 14271 C C . GLN A 1 30 ? 5.054 -14.973 -15.697 1.00 0.00 30 GLN A C 20
ATOM 14272 O O . GLN A 1 30 ? 5.721 -15.187 -16.706 1.00 0.00 30 GLN A O 20
ATOM 14286 N N . ALA A 1 31 ? 3.764 -14.623 -15.736 1.00 0.00 31 ALA A N 20
ATOM 14287 C CA . ALA A 1 31 ? 3.038 -14.474 -16.992 1.00 0.00 31 ALA A CA 20
ATOM 14288 C C . ALA A 1 31 ? 3.627 -13.347 -17.841 1.00 0.00 31 ALA A C 20
ATOM 14289 O O . ALA A 1 31 ? 4.010 -13.565 -18.989 1.00 0.00 31 ALA A O 20
ATOM 14296 N N . CYS A 1 32 ? 3.702 -12.145 -17.269 1.00 0.00 32 CYS A N 20
ATOM 14297 C CA . CYS A 1 32 ? 4.271 -10.992 -17.977 1.00 0.00 32 CYS A CA 20
ATOM 14298 C C . CYS A 1 32 ? 5.749 -11.222 -18.256 1.00 0.00 32 CYS A C 20
ATOM 14299 O O . CYS A 1 32 ? 6.259 -10.857 -19.312 1.00 0.00 32 CYS A O 20
ATOM 14306 N N . ALA A 1 33 ? 6.422 -11.857 -17.301 1.00 0.00 33 ALA A N 20
ATOM 14307 C CA . ALA A 1 33 ? 7.845 -12.148 -17.409 1.00 0.00 33 ALA A CA 20
ATOM 14308 C C . ALA A 1 33 ? 8.147 -13.000 -18.632 1.00 0.00 33 ALA A C 20
ATOM 14309 O O . ALA A 1 33 ? 9.140 -12.786 -19.321 1.00 0.00 33 ALA A O 20
ATOM 14316 N N . GLU A 1 34 ? 7.290 -13.954 -18.895 1.00 0.00 34 GLU A N 20
ATOM 14317 C CA . GLU A 1 34 ? 7.475 -14.855 -20.008 1.00 0.00 34 GLU A CA 20
ATOM 14318 C C . GLU A 1 34 ? 6.735 -14.387 -21.265 1.00 0.00 34 GLU A C 20
ATOM 14319 O O . GLU A 1 34 ? 6.677 -15.111 -22.255 1.00 0.00 34 GLU A O 20
ATOM 14331 N N . GLN A 1 35 ? 6.183 -13.168 -21.215 1.00 0.00 35 GLN A N 20
ATOM 14332 C CA . GLN A 1 35 ? 5.461 -12.567 -22.361 1.00 0.00 35 GLN A CA 20
ATOM 14333 C C . GLN A 1 35 ? 4.154 -13.298 -22.670 1.00 0.00 35 GLN A C 20
ATOM 14334 O O . GLN A 1 35 ? 3.701 -13.326 -23.818 1.00 0.00 35 GLN A O 20
ATOM 14348 N N . HIS A 1 36 ? 3.539 -13.852 -21.632 1.00 0.00 36 HIS A N 20
ATOM 14349 C CA . HIS A 1 36 ? 2.264 -14.588 -21.746 1.00 0.00 36 HIS A CA 20
ATOM 14350 C C . HIS A 1 36 ? 2.356 -15.726 -22.773 1.00 0.00 36 HIS A C 20
ATOM 14351 O O . HIS A 1 36 ? 1.586 -15.772 -23.728 1.00 0.00 36 HIS A O 20
ATOM 14365 N N . PRO A 1 37 ? 3.283 -16.667 -22.568 1.00 0.00 37 PRO A N 20
ATOM 14366 C CA . PRO A 1 37 ? 3.502 -17.793 -23.495 1.00 0.00 37 PRO A CA 20
ATOM 14367 C C . PRO A 1 37 ? 2.354 -18.796 -23.468 1.00 0.00 37 PRO A C 20
ATOM 14368 O O . PRO A 1 37 ? 1.963 -19.334 -24.495 1.00 0.00 37 PRO A O 20
ATOM 14379 N N . ASN A 1 38 ? 1.810 -19.037 -22.282 1.00 0.00 38 ASN A N 20
ATOM 14380 C CA . ASN A 1 38 ? 0.698 -19.970 -22.131 1.00 0.00 38 ASN A CA 20
ATOM 14381 C C . ASN A 1 38 ? -0.603 -19.292 -22.516 1.00 0.00 38 ASN A C 20
ATOM 14382 O O . ASN A 1 38 ? -1.662 -19.915 -22.539 1.00 0.00 38 ASN A O 20
ATOM 14393 N N . GLY A 1 39 ? -0.513 -18.007 -22.821 1.00 0.00 39 GLY A N 20
ATOM 14394 C CA . GLY A 1 39 ? -1.685 -17.243 -23.169 1.00 0.00 39 GLY A CA 20
ATOM 14395 C C . GLY A 1 39 ? -2.412 -16.744 -21.946 1.00 0.00 39 GLY A C 20
ATOM 14396 O O . GLY A 1 39 ? -3.532 -16.248 -22.041 1.00 0.00 39 GLY A O 20
ATOM 14400 N N . GLU A 1 40 ? -1.775 -16.877 -20.789 1.00 0.00 40 GLU A N 20
ATOM 14401 C CA . GLU A 1 40 ? -2.378 -16.442 -19.548 1.00 0.00 40 GLU A CA 20
ATOM 14402 C C . GLU A 1 40 ? -1.963 -15.011 -19.213 1.00 0.00 40 GLU A C 20
ATOM 14403 O O . GLU A 1 40 ? -0.772 -14.689 -19.162 1.00 0.00 40 GLU A O 20
ATOM 14415 N N . PRO A 1 41 ? -2.936 -14.128 -19.048 1.00 0.00 41 PRO A N 20
ATOM 14416 C CA . PRO A 1 41 ? -2.698 -12.755 -18.594 1.00 0.00 41 PRO A CA 20
ATOM 14417 C C . PRO A 1 41 ? -2.271 -12.741 -17.124 1.00 0.00 41 PRO A C 20
ATOM 14418 O O . PRO A 1 41 ? -2.259 -13.787 -16.463 1.00 0.00 41 PRO A O 20
ATOM 14429 N N . CYS A 1 42 ? -1.926 -11.580 -16.608 1.00 0.00 42 CYS A N 20
ATOM 14430 C CA . CYS A 1 42 ? -1.517 -11.479 -15.222 1.00 0.00 42 CYS A CA 20
ATOM 14431 C C . CYS A 1 42 ? -2.760 -11.564 -14.307 1.00 0.00 42 CYS A C 20
ATOM 14432 O O . CYS A 1 42 ? -3.891 -11.363 -14.773 1.00 0.00 42 CYS A O 20
ATOM 14439 N N . PRO A 1 43 ? -2.578 -11.900 -13.010 1.00 0.00 43 PRO A N 20
ATOM 14440 C CA . PRO A 1 43 ? -3.700 -12.067 -12.053 1.00 0.00 43 PRO A CA 20
ATOM 14441 C C . PRO A 1 43 ? -4.403 -10.748 -11.650 1.00 0.00 43 PRO A C 20
ATOM 14442 O O . PRO A 1 43 ? -4.733 -10.549 -10.480 1.00 0.00 43 PRO A O 20
ATOM 14453 N N . ALA A 1 44 ? -4.655 -9.881 -12.611 1.00 0.00 44 ALA A N 20
ATOM 14454 C CA . ALA A 1 44 ? -5.347 -8.628 -12.349 1.00 0.00 44 ALA A CA 20
ATOM 14455 C C . ALA A 1 44 ? -6.544 -8.475 -13.285 1.00 0.00 44 ALA A C 20
ATOM 14456 O O . ALA A 1 44 ? -6.375 -8.205 -14.471 1.00 0.00 44 ALA A O 20
ATOM 14463 N N . PRO A 1 45 ? -7.776 -8.641 -12.759 1.00 0.00 45 PRO A N 20
ATOM 14464 C CA . PRO A 1 45 ? -9.003 -8.553 -13.565 1.00 0.00 45 PRO A CA 20
ATOM 14465 C C . PRO A 1 45 ? -9.238 -7.152 -14.105 1.00 0.00 45 PRO A C 20
ATOM 14466 O O . PRO A 1 45 ? -9.923 -6.968 -15.105 1.00 0.00 45 PRO A O 20
ATOM 14477 N N . ASP A 1 46 ? -8.663 -6.170 -13.440 1.00 0.00 46 ASP A N 20
ATOM 14478 C CA . ASP A 1 46 ? -8.815 -4.780 -13.847 1.00 0.00 46 ASP A CA 20
ATOM 14479 C C . ASP A 1 46 ? -7.749 -4.384 -14.850 1.00 0.00 46 ASP A C 20
ATOM 14480 O O . ASP A 1 46 ? -7.761 -3.267 -15.376 1.00 0.00 46 ASP A O 20
ATOM 14489 N N . CYS A 1 47 ? -6.824 -5.285 -15.108 1.00 0.00 47 CYS A N 20
ATOM 14490 C CA . CYS A 1 47 ? -5.759 -5.015 -16.042 1.00 0.00 47 CYS A CA 20
ATOM 14491 C C . CYS A 1 47 ? -6.094 -5.578 -17.418 1.00 0.00 47 CYS A C 20
ATOM 14492 O O . CYS A 1 47 ? -6.835 -6.559 -17.534 1.00 0.00 47 CYS A O 20
ATOM 14499 N N . HIS A 1 48 ? -5.560 -4.954 -18.460 1.00 0.00 48 HIS A N 20
ATOM 14500 C CA . HIS A 1 48 ? -5.815 -5.387 -19.829 1.00 0.00 48 HIS A CA 20
ATOM 14501 C C . HIS A 1 48 ? -4.543 -5.295 -20.668 1.00 0.00 48 HIS A C 20
ATOM 14502 O O . HIS A 1 48 ? -4.570 -4.811 -21.802 1.00 0.00 48 HIS A O 20
ATOM 14517 N N . CYS A 1 49 ? -3.436 -5.761 -20.119 1.00 0.00 49 CYS A N 20
ATOM 14518 C CA . CYS A 1 49 ? -2.169 -5.709 -20.829 1.00 0.00 49 CYS A CA 20
ATOM 14519 C C . CYS A 1 49 ? -2.050 -6.865 -21.815 1.00 0.00 49 CYS A C 20
ATOM 14520 O O . CYS A 1 49 ? -2.640 -7.930 -21.608 1.00 0.00 49 CYS A O 20
ATOM 14527 N N . GLU A 1 50 ? -1.313 -6.627 -22.908 1.00 0.00 50 GLU A N 20
ATOM 14528 C CA . GLU A 1 50 ? -1.065 -7.639 -23.938 1.00 0.00 50 GLU A CA 20
ATOM 14529 C C . GLU A 1 50 ? -2.391 -8.097 -24.579 1.00 0.00 50 GLU A C 20
ATOM 14530 O O . GLU A 1 50 ? -2.470 -9.174 -25.180 1.00 0.00 50 GLU A O 20
ATOM 14542 N N . ARG A 1 51 ? -3.424 -7.246 -24.477 1.00 0.00 51 ARG A N 20
ATOM 14543 C CA . ARG A 1 51 ? -4.747 -7.579 -25.008 1.00 0.00 51 ARG A CA 20
ATOM 14544 C C . ARG A 1 51 ? -4.754 -7.590 -26.537 1.00 0.00 51 ARG A C 20
ATOM 14545 O O . ARG A 1 51 ? -5.721 -8.021 -27.155 1.00 0.00 51 ARG A O 20
ATOM 14566 N N . SER A 1 52 ? -3.676 -7.115 -27.141 1.00 0.00 52 SER A N 20
ATOM 14567 C CA . SER A 1 52 ? -3.548 -7.123 -28.590 1.00 0.00 52 SER A CA 20
ATOM 14568 C C . SER A 1 52 ? -2.989 -8.464 -29.073 1.00 0.00 52 SER A C 20
ATOM 14569 O O . SER A 1 52 ? -3.783 -9.451 -29.151 1.00 0.00 52 SER A O 20
#

Organism: Pseudomonas fluorescens (strain Q2-87) (NCBI:txid1038922)

Secondary structure (DSSP, 8-state):
-----SSTT--PPP-GGG-EEETTEEESSHHHHTTSTTS---S-TT--TTT-

InterPro domains:
  IPR000518 Metallothionein, family 14, prokaryote [PF02069] (2-50)
  IPR017854 Metallothionein domain superfamily [SSF57868] (3-51)

GO terms:
  GO:0008270 zinc ion binding (F, IDA)
  GO:0046870 cadmium ion binding (F, IDA)